Protein 6GNE (pdb70)

B-factor: mean 49.23, std 15.92, range [18.08, 120.3]

Foldseek 3Di:
DAFAEEEEEAAAPPFRDDDCVNQQVPQLQVLSVVVPYQYEYEYADAPQTDPDQWAPKDWDPDWFWFAFPHDTWTWTWIWTAHPNHIYIHTQTPDVVRLRHPNDSDDDPVLLRSLLRSLRSVLSVCVVVVHAGAEYEYEALSNLNNLQCCVVPPCVVNRVNYAYEYEYAALVGFSKDFLVSNPGRPDDSVVQLDPLHFNALPDRRMGTSVLNSLNRGQAYEYAAQQLLVQLLDPVRVNSCNVSCVVSVVRYGYFHGFGNCVCLAQQDPPLAPHGDALVGLPSLQVLLVVVLVVQQADPPDDLAFEEEEEDEQDQQQLNVLVVVCCVVSVVLRHAYEYEYEYPDVVSRVVVVVVQVVPVNPNGYHYHHDDDDSVLSSRLSHGQEYERAGPAGQADDSCLSSLLNLHAYEYECHHNCVVQAADPPDPVDDPLRHQHFYFYDSDPVRSSVRVVVSSCQSPVDPVSSSVSSSSSNPDDRRCNVRSVVVVVSSVVSSVD/DAFAEEEEEAAAPPFRDDDCQNQQVPQLQVLSVVVPHQYEYEYAPAPQTDPVQWAPKDWDPDWFWFAFPRDTWTWTWIWTAGPNHIYIHIQTPDPVRLRHPNDSDDDPPLLLSLLRSLRSVLSVCVVVVHAGAEYEYEALSNLNNLQCCVVPPCVVNRVNYAYEYEYAALVGFSKDALVSNPGRPDDSVVQCDPVHFQAVPPPRMGTSNLNSLVRGQAYEYAAQQLLVQLCDPVRVNRCNVSCVVSVVRYGYFHGFGNCVCLAQQDPPLAPFGAALVGLVSLQVLLVVVLVVQQADPPDPQAFEEEEEDEQDQQQLNVLVVLCCVLSVVLRHAYEYHYAYPDVVSRVVVVVVQVVPVNPNGYHYHHDDDDSVLSSRLSHGQEYERAGPAGQADDSCLSSLLNLHAYEYECHHNCVVQAADPPDPVDDPLRHQHFYFYDSDPVRSSVRVVVSSCQSPPDPVSSSVSSSSSNPDDRRCVVRSVVVVVSSVVSSVVD

Sequence (987 aa):
SGLYVVHIAAEMAPVAKVGGLGDVVAGLGKALQRKGHLVEIILPKYDCMQYDRVRDLRALDTVVESYFDGKLYKNKIWIGTVEGLPVHFIEPQHPSKFFWRGQFYGEQDDFRRFSYFSRAALELLLQSGKKPDIIHCHDWQTAFVAPLYWDLYAPKGLDSARICFTCHNFEYQGTASASELGSCGLDVNQLNRPDRMQDHSSGDRVNPVKGAIIFSNIVTTVSPTYAQEVRTAEGGKGLHSTLNFHSKKFIGILNGIDTDSWNPATDPFLKAQFNAKDLQGKEENKHALRKQLGLSSAESRRPLVGCITRLVPQKGVHLIRHAIYRTLELGGQFVLLGSSPVPHIQREFEGIEQQFKSHDHVRLLLKYDEALSHTIYAASDLFIIPSIFEPCGLTQMIAMRYGSIPIARKTGGLNDSVFDIDDDTIPTQFQNGFTFQTADEQGFNYALERAFNHYKKDEEKWMRLVEKVMSIDFSWGSSATQYEELYTRSVSRSGLYVVHIAAEMAPVAKVGGLGDVVAGLGKALQRKGHLVEIILPKYDCMQYDRVRDLRALDTVVESYFDGKLYKNKIWIGTVEGLPVHFIEPQHPSKFFWRGQFYGEQDDFRRFSYFSRAALELLLQSGKKPDIIHCHDWQTAFVAPLYWDLYAPKGLDSARICFTCHNFEYQGTASASELGSCGLDVNQLNRPDRMQDHSSGDRVNPVKGAIIFSNIVTTVSPTYAQEVRTAEGGKGLHSTLNFHSKKFIGILNGIDTDSWNPATDPFLKAQFNAKDLQGKEENKHALRKQLGLSSAESRRPLVGCITRLVPQKGVHLIRHAIYRTLELGGQFVLLGSSPVPHIQREFEGIEQQFKSHDHVRLLLKYDEALSHTIYAASDLFIIPSIFEPCGLTQMIAMRYGSIPIARKTGGLNDSVFDIDDDTIPTQFQNGFTFQTADEQGFNYALERAFNHYKKDEEKWMRLVEKVMSIDFSWGSSATQYEELYTRSVSRA

Solvent-accessible surface area: 38422 Å² total; per-residue (Å²): 178,43,22,28,0,0,0,0,0,2,6,0,15,19,1,2,46,49,19,33,20,0,23,4,0,5,3,1,0,19,17,0,58,158,80,55,10,100,1,16,0,2,0,2,23,0,59,44,12,59,106,98,105,17,118,110,53,129,48,46,146,97,57,8,75,0,62,0,71,58,131,116,35,118,1,74,2,53,48,4,46,0,53,45,0,48,1,33,1,1,25,5,74,14,112,43,107,1,8,116,66,50,93,32,55,61,46,194,36,22,17,61,0,0,0,0,0,0,15,1,0,0,17,15,3,45,94,60,55,80,128,0,42,0,0,0,0,2,12,28,17,0,0,0,0,0,0,0,0,75,60,47,0,19,100,121,43,3,92,51,1,62,0,0,0,2,0,19,14,0,69,106,16,14,49,12,51,5,93,63,0,25,12,0,24,6,77,44,114,91,2,28,107,96,93,66,0,36,16,74,93,45,44,114,89,0,0,1,0,16,0,0,0,36,36,3,48,6,0,0,0,2,0,64,28,7,2,113,51,0,56,75,71,174,27,0,85,28,0,50,70,19,0,73,172,46,42,218,53,7,73,10,1,45,7,5,6,23,28,90,43,24,29,2,40,85,1,114,88,15,145,14,83,4,57,17,178,78,23,130,3,16,103,72,2,9,78,30,4,9,155,126,25,49,10,28,55,96,82,105,76,24,0,0,0,0,1,23,26,79,0,13,87,12,31,3,9,135,9,1,57,6,0,0,3,30,0,1,14,46,18,0,0,0,0,0,5,4,39,15,102,49,91,114,5,35,149,51,0,75,41,5,48,86,19,3,138,95,16,63,9,0,24,6,28,30,92,134,41,54,50,16,12,6,30,0,5,0,0,0,16,0,1,3,11,2,0,81,43,5,6,4,14,14,34,0,3,5,0,0,46,0,0,0,0,0,0,0,32,78,10,0,0,1,54,35,9,3,50,10,34,64,46,139,122,31,82,106,126,91,23,4,0,0,13,14,105,84,44,63,61,138,12,0,31,134,0,0,85,30,0,5,82,41,5,101,177,59,99,96,134,11,81,158,18,8,60,70,0,9,76,52,113,17,37,9,39,90,11,0,44,75,1,36,93,24,0,62,153,14,60,98,103,182,43,29,26,0,0,0,0,0,3,5,0,14,19,1,2,47,49,18,34,19,0,24,2,0,5,4,2,0,14,16,0,54,148,81,55,14,95,1,15,0,2,0,1,21,0,57,43,11,90,89,102,58,15,143,118,55,127,39,40,139,103,60,10,71,0,66,0,68,58,131,113,37,119,0,59,1,55,46,5,45,0,73,45,0,49,0,36,0,0,29,6,92,13,106,44,115,1,8,135,66,51,81,33,53,59,41,194,38,22,16,59,0,0,0,0,0,0,16,1,0,0,16,11,4,43,92,60,51,75,120,0,42,0,0,0,0,2,13,27,17,0,0,0,0,0,0,0,0,74,64,41,0,16,100,119,42,1,98,48,2,52,0,0,0,1,0,19,14,0,70,108,23,15,44,10,47,2,88,59,0,22,11,0,22,5,70,42,116,113,9,29,118,101,94,93,0,35,38,137,32,123,49,80,91,0,4,1,0,28,0,0,0,31,40,2,44,6,0,0,0,2,0,64,20,9,1,116,51,0,74,72,65,173,28,0,99,32,4,55,71,17,0,71,173,40,54,210,52,7,63,9,1,47,7,6,8,24,28,93,42,24,29,2,40,86,1,114,74,16,141,14,83,2,60,24,175,70,25,122,3,16,87,67,2,8,90,30,4,14,149,120,24,48,10,30,45,98,98,106,60,26,0,0,0,0,2,24,24,80,0,15,85,15,30,3,10,136,10,1,61,6,0,0,3,28,0,1,14,46,16,0,0,0,0,0,5,3,38,15,102,49,84,119,5,36,154,56,0,79,30,4,56,111,23,2,154,100,13,59,16,0,21,3,28,29,90,132,39,50,51,14,12,6,25,0,5,0,1,0,15,0,2,3,10,2,0,82,49,5,6,4,14,14,35,0,3,6,0,0,45,0,0,0,0,0,0,0,33,77,11,0,0,0,56,36,9,3,51,10,31,63,49,139,123,33,80,105,129,94,23,4,0,0,10,12,103,85,46,62,61,127,13,0,25,131,0,0,83,31,0,5,71,48,4,100,147,44,88,104,127,12,76,136,21,6,58,71,0,9,79,52,113,19,36,9,38,95,13,0,47,67,1,38,96,26,0,73,162,15,48,80,75,134

Structure (mmCIF, N/CA/C/O backbone):
data_6GNE
#
_entry.id   6GNE
#
_cell.length_a   129.760
_cell.length_b   166.940
_cell.length_c   47.940
_cell.angle_alpha   90.00
_cell.angle_beta   90.00
_cell.angle_gamma   90.00
#
_symmetry.space_group_name_H-M   'P 21 21 2'
#
loop_
_entity.id
_entity.type
_entity.pdbx_description
1 polymer 'Probable starch synthase 4, chloroplastic/amyloplastic'
2 branched 4,6-dideoxy-4-{[(1S,4R,5S,6S)-4,5,6-trihydroxy-3-(hydroxymethyl)cyclohex-2-en-1-yl]amino}-alpha-D-glucopyranose-(1-4)-alpha-D-glucopyranose-(1-4)-alpha-D-glucopyranose
3 branched alpha-D-glucopyranose-(1-4)-alpha-D-glucopyranose
4 non-polymer "ADENOSINE-5'-DIPHOSPHATE"
5 water water
#
loop_
_atom_site.group_PDB
_atom_site.id
_atom_site.type_symbol
_atom_site.label_atom_id
_atom_site.label_alt_id
_atom_site.label_comp_id
_atom_site.label_asym_id
_atom_site.label_entity_id
_atom_site.label_seq_id
_atom_site.pdbx_PDB_ins_code
_atom_site.Cartn_x
_atom_site.Cartn_y
_atom_site.Cartn_z
_atom_site.occupancy
_atom_site.B_iso_or_equiv
_atom_site.auth_seq_id
_atom_site.auth_comp_id
_atom_site.auth_asym_id
_atom_site.auth_atom_id
_atom_site.pdbx_PDB_model_num
ATOM 1 N N . SER A 1 8 ? -2.330 14.414 -27.025 1.00 85.93 23 SER A N 1
ATOM 2 C CA . SER A 1 8 ? -3.527 15.205 -27.465 1.00 85.79 23 SER A CA 1
ATOM 3 C C . SER A 1 8 ? -4.764 15.111 -26.525 1.00 81.71 23 SER A C 1
ATOM 4 O O . SER A 1 8 ? -5.689 15.947 -26.618 1.00 81.25 23 SER A O 1
ATOM 7 N N . GLY A 1 9 ? -4.799 14.084 -25.671 1.00 78.85 24 GLY A N 1
ATOM 8 C CA . GLY A 1 9 ? -5.910 13.858 -24.733 1.00 72.87 24 GLY A CA 1
ATOM 9 C C . GLY A 1 9 ? -5.502 14.048 -23.275 1.00 68.85 24 GLY A C 1
ATOM 10 O O . GLY A 1 9 ? -4.411 13.673 -22.860 1.00 68.57 24 GLY A O 1
ATOM 11 N N . LEU A 1 10 ? -6.398 14.670 -22.513 1.00 63.68 25 LEU A N 1
ATOM 12 C CA . LEU A 1 10 ? -6.226 14.856 -21.074 1.00 60.40 25 LEU A CA 1
ATOM 13 C C . LEU A 1 10 ? -6.575 13.617 -20.269 1.00 55.95 25 LEU A C 1
ATOM 14 O O . LEU A 1 10 ? -7.355 12.782 -20.703 1.00 54.13 25 LEU A O 1
ATOM 19 N N . TYR A 1 11 ? -5.972 13.530 -19.083 1.00 53.22 26 TYR A N 1
ATOM 20 C CA . TYR A 1 11 ? -6.295 12.534 -18.083 1.00 50.54 26 TYR A CA 1
ATOM 21 C C . TYR A 1 11 ? -7.151 13.250 -17.019 1.00 47.84 26 TYR A C 1
ATOM 22 O O . TYR A 1 11 ? -6.672 14.136 -16.293 1.00 47.07 26 TYR A O 1
ATOM 31 N N . VAL A 1 12 ? -8.421 12.851 -16.963 1.00 45.05 27 VAL A N 1
ATOM 32 C CA . VAL A 1 12 ? -9.448 13.511 -16.163 1.00 42.53 27 VAL A CA 1
ATOM 33 C C . VAL A 1 12 ? -10.004 12.535 -15.131 1.00 40.72 27 VAL A C 1
ATOM 34 O O . VAL A 1 12 ? -10.546 11.488 -15.494 1.00 39.87 27 VAL A O 1
ATOM 38 N N . VAL A 1 13 ? -9.882 12.888 -13.857 1.00 40.05 28 VAL A N 1
ATOM 39 C CA . VAL A 1 13 ? -10.496 12.106 -12.780 1.00 39.73 28 VAL A CA 1
ATOM 40 C C . VAL A 1 13 ? -11.711 12.831 -12.174 1.00 37.87 28 VAL A C 1
ATOM 41 O O . VAL A 1 13 ? -11.630 14.004 -11.844 1.00 38.08 28 VAL A O 1
ATOM 45 N N . HIS A 1 14 ? -12.837 12.129 -12.067 1.00 36.38 29 HIS A N 1
ATOM 46 C CA . HIS A 1 14 ? -14.050 12.668 -11.428 1.00 34.98 29 HIS A CA 1
ATOM 47 C C . HIS A 1 14 ? -14.197 12.007 -10.079 1.00 35.41 29 HIS A C 1
ATOM 48 O O . HIS A 1 14 ? -14.182 10.790 -9.977 1.00 35.06 29 HIS A O 1
ATOM 55 N N . ILE A 1 15 ? -14.351 12.812 -9.046 1.00 35.60 30 ILE A N 1
ATOM 56 C CA . ILE A 1 15 ? -14.587 12.301 -7.710 1.00 36.51 30 ILE A CA 1
ATOM 57 C C . ILE A 1 15 ? -15.993 12.769 -7.365 1.00 34.91 30 ILE A C 1
ATOM 58 O O . ILE A 1 15 ? -16.272 13.960 -7.418 1.00 34.83 30 ILE A O 1
ATOM 63 N N . ALA A 1 16 ? -16.873 11.836 -7.019 1.00 33.79 31 ALA A N 1
ATOM 64 C CA . ALA A 1 16 ? -18.263 12.160 -6.733 1.00 32.64 31 ALA A CA 1
ATOM 65 C C . ALA A 1 16 ? -18.888 11.127 -5.840 1.00 33.19 31 ALA A C 1
ATOM 66 O O . ALA A 1 16 ? -18.359 10.015 -5.700 1.00 34.62 31 ALA A O 1
ATOM 68 N N . ALA A 1 17 ? -20.036 11.478 -5.281 1.00 33.57 32 ALA A N 1
ATOM 69 C CA . ALA A 1 17 ? -20.800 10.549 -4.444 1.00 35.32 32 ALA A CA 1
ATOM 70 C C . ALA A 1 17 ? -21.755 9.670 -5.229 1.00 34.77 32 ALA A C 1
ATOM 71 O O . ALA A 1 17 ? -22.284 8.726 -4.666 1.00 36.42 32 ALA A O 1
ATOM 73 N N . GLU A 1 18 ? -21.964 9.971 -6.509 1.00 34.36 33 GLU A N 1
ATOM 74 C CA . GLU A 1 18 ? -22.859 9.197 -7.382 1.00 34.78 33 GLU A CA 1
ATOM 75 C C . GLU A 1 18 ? -22.322 9.003 -8.789 1.00 34.97 33 GLU A C 1
ATOM 76 O O . GLU A 1 18 ? -21.565 9.826 -9.315 1.00 34.63 33 GLU A O 1
ATOM 82 N N . MET A 1 19 ? -22.774 7.912 -9.392 1.00 36.48 34 MET A N 1
ATOM 83 C CA . MET A 1 19 ? -22.642 7.674 -10.813 1.00 37.31 34 MET A CA 1
ATOM 84 C C . MET A 1 19 ? -23.744 6.710 -11.254 1.00 36.98 34 MET A C 1
ATOM 85 O O . MET A 1 19 ? -23.897 5.609 -10.711 1.00 37.44 34 MET A O 1
ATOM 90 N N . ALA A 1 20 ? -24.497 7.132 -12.251 1.00 35.50 35 ALA A N 1
ATOM 91 C CA . ALA A 1 20 ? -25.553 6.309 -12.808 1.00 35.92 35 ALA A CA 1
ATOM 92 C C . ALA A 1 20 ? -24.923 5.199 -13.648 1.00 36.46 35 ALA A C 1
ATOM 93 O O . ALA A 1 20 ? -23.988 5.486 -14.408 1.00 35.73 35 ALA A O 1
ATOM 95 N N . PRO A 1 21 ? -25.400 3.952 -13.551 1.00 36.81 36 PRO A N 1
ATOM 96 C CA . PRO A 1 21 ? -26.563 3.485 -12.745 1.00 35.74 36 PRO A CA 1
ATOM 97 C C . PRO A 1 21 ? -26.213 2.878 -11.391 1.00 35.34 36 PRO A C 1
ATOM 98 O O . PRO A 1 21 ? -27.095 2.651 -10.620 1.00 34.48 36 PRO A O 1
ATOM 102 N N . VAL A 1 22 ? -24.918 2.649 -11.148 1.00 35.74 37 VAL A N 1
ATOM 103 C CA . VAL A 1 22 ? -24.414 1.938 -10.001 1.00 36.36 37 VAL A CA 1
ATOM 104 C C . VAL A 1 22 ? -24.707 2.600 -8.659 1.00 35.98 37 VAL A C 1
ATOM 105 O O . VAL A 1 22 ? -24.965 1.912 -7.666 1.00 36.13 37 VAL A O 1
ATOM 109 N N . ALA A 1 23 ? -24.661 3.926 -8.610 1.00 35.61 38 ALA A N 1
ATOM 110 C CA . ALA A 1 23 ? -24.976 4.660 -7.406 1.00 36.55 38 ALA A CA 1
ATOM 111 C C . ALA A 1 23 ? -25.670 5.945 -7.771 1.00 35.96 38 ALA A C 1
ATOM 112 O O . ALA A 1 23 ? -25.008 6.931 -8.075 1.00 35.23 38 ALA A O 1
ATOM 114 N N . LYS A 1 24 ? -27.003 5.928 -7.737 1.00 36.93 39 LYS A N 1
ATOM 115 C CA . LYS A 1 24 ? -27.803 7.025 -8.226 1.00 36.62 39 LYS A CA 1
ATOM 116 C C . LYS A 1 24 ? -28.955 7.373 -7.304 1.00 37.53 39 LYS A C 1
ATOM 117 O O . LYS A 1 24 ? -29.750 6.503 -6.921 1.00 37.77 39 LYS A O 1
ATOM 123 N N . VAL A 1 25 ? -29.062 8.668 -6.997 1.00 37.82 40 VAL A N 1
ATOM 124 C CA . VAL A 1 25 ? -30.200 9.239 -6.275 1.00 36.97 40 VAL A CA 1
ATOM 125 C C . VAL A 1 25 ? -31.002 10.173 -7.195 1.00 35.25 40 VAL A C 1
ATOM 126 O O . VAL A 1 25 ? -32.219 10.110 -7.220 1.00 33.37 40 VAL A O 1
ATOM 130 N N . GLY A 1 26 ? -30.327 11.073 -7.905 1.00 33.86 41 GLY A N 1
ATOM 131 C CA . GLY A 1 26 ? -30.981 11.847 -8.926 1.00 32.63 41 GLY A CA 1
ATOM 132 C C . GLY A 1 26 ? -30.081 12.214 -10.082 1.00 32.72 41 GLY A C 1
ATOM 133 O O . GLY A 1 26 ? -29.346 11.376 -10.597 1.00 34.44 41 GLY A O 1
ATOM 134 N N . GLY A 1 27 ? -30.134 13.478 -10.481 1.00 31.34 42 GLY A N 1
ATOM 135 C CA . GLY A 1 27 ? -29.462 13.934 -11.657 1.00 31.27 42 GLY A CA 1
ATOM 136 C C . GLY A 1 27 ? -27.944 13.983 -11.600 1.00 31.79 42 GLY A C 1
ATOM 137 O O . GLY A 1 27 ? -27.288 13.919 -12.642 1.00 31.60 42 GLY A O 1
ATOM 138 N N . LEU A 1 28 ? -27.392 14.133 -10.400 1.00 32.73 43 LEU A N 1
ATOM 139 C CA . LEU A 1 28 ? -25.942 14.213 -10.225 1.00 33.33 43 LEU A CA 1
ATOM 140 C C . LEU A 1 28 ? -25.289 12.956 -10.767 1.00 32.71 43 LEU A C 1
ATOM 141 O O . LEU A 1 28 ? -24.414 13.007 -11.614 1.00 32.05 43 LEU A O 1
ATOM 146 N N . GLY A 1 29 ? -25.762 11.820 -10.290 1.00 32.47 44 GLY A N 1
ATOM 147 C CA . GLY A 1 29 ? -25.325 10.550 -10.813 1.00 32.72 44 GLY A CA 1
ATOM 148 C C . GLY A 1 29 ? -25.443 10.435 -12.321 1.00 32.42 44 GLY A C 1
ATOM 149 O O . GLY A 1 29 ? -24.575 9.834 -12.930 1.00 33.64 44 GLY A O 1
ATOM 150 N N . ASP A 1 30 ? -26.525 10.955 -12.910 1.00 32.41 45 ASP A N 1
ATOM 151 C CA . ASP A 1 30 ? -26.711 10.904 -14.359 1.00 33.99 45 ASP A CA 1
ATOM 152 C C . ASP A 1 30 ? -25.630 11.686 -15.086 1.00 33.17 45 ASP A C 1
ATOM 153 O O . ASP A 1 30 ? -25.086 11.226 -16.100 1.00 32.08 45 ASP A O 1
ATOM 158 N N . VAL A 1 31 ? -25.352 12.872 -14.549 1.00 33.03 46 VAL A N 1
ATOM 159 C CA . VAL A 1 31 ? -24.393 13.789 -15.125 1.00 33.26 46 VAL A CA 1
ATOM 160 C C . VAL A 1 31 ? -22.967 13.249 -15.086 1.00 33.14 46 VAL A C 1
ATOM 161 O O . VAL A 1 31 ? -22.234 13.356 -16.078 1.00 33.06 46 VAL A O 1
ATOM 165 N N . VAL A 1 32 ? -22.584 12.656 -13.963 1.00 33.18 47 VAL A N 1
ATOM 166 C CA . VAL A 1 32 ? -21.220 12.153 -13.824 1.00 34.64 47 VAL A CA 1
ATOM 167 C C . VAL A 1 32 ? -20.962 11.129 -14.918 1.00 35.50 47 VAL A C 1
ATOM 168 O O . VAL A 1 32 ? -19.954 11.226 -15.592 1.00 38.30 47 VAL A O 1
ATOM 172 N N . ALA A 1 33 ? -21.885 10.189 -15.115 1.00 35.61 48 ALA A N 1
ATOM 173 C CA . ALA A 1 33 ? -21.766 9.174 -16.178 1.00 36.53 48 ALA A CA 1
ATOM 174 C C . ALA A 1 33 ? -21.825 9.788 -17.592 1.00 36.37 48 ALA A C 1
ATOM 175 O O . ALA A 1 33 ? -21.006 9.481 -18.464 1.00 36.75 48 ALA A O 1
ATOM 177 N N . GLY A 1 34 ? -22.779 10.679 -17.794 1.00 35.36 49 GLY A N 1
ATOM 178 C CA . GLY A 1 34 ? -23.015 11.237 -19.107 1.00 36.61 49 GLY A CA 1
ATOM 179 C C . GLY A 1 34 ? -21.884 12.118 -19.619 1.00 37.77 49 GLY A C 1
ATOM 180 O O . GLY A 1 34 ? -21.441 11.953 -20.760 1.00 38.34 49 GLY A O 1
ATOM 181 N N . LEU A 1 35 ? -21.430 13.040 -18.772 1.00 37.32 50 LEU A N 1
ATOM 182 C CA . LEU A 1 35 ? -20.262 13.858 -19.082 1.00 37.22 50 LEU A CA 1
ATOM 183 C C . LEU A 1 35 ? -19.000 13.011 -19.169 1.00 38.12 50 LEU A C 1
ATOM 184 O O . LEU A 1 35 ? -18.182 13.236 -20.056 1.00 39.04 50 LEU A O 1
ATOM 189 N N . GLY A 1 36 ? -18.857 12.041 -18.261 1.00 37.31 51 GLY A N 1
ATOM 190 C CA . GLY A 1 36 ? -17.768 11.080 -18.311 1.00 38.89 51 GLY A CA 1
ATOM 191 C C . GLY A 1 36 ? -17.621 10.412 -19.673 1.00 39.65 51 GLY A C 1
ATOM 192 O O . GLY A 1 36 ? -16.535 10.407 -20.258 1.00 39.58 51 GLY A O 1
ATOM 193 N N . LYS A 1 37 ? -18.725 9.871 -20.180 1.00 39.79 52 LYS A N 1
ATOM 194 C CA . LYS A 1 37 ? -18.708 9.161 -21.458 1.00 41.88 52 LYS A CA 1
ATOM 195 C C . LYS A 1 37 ? -18.450 10.109 -22.617 1.00 41.98 52 LYS A C 1
ATOM 196 O O . LYS A 1 37 ? -17.700 9.767 -23.514 1.00 42.95 52 LYS A O 1
ATOM 202 N N . ALA A 1 38 ? -19.055 11.297 -22.593 1.00 40.25 53 ALA A N 1
ATOM 203 C CA . ALA A 1 38 ? -18.843 12.280 -23.657 1.00 40.13 53 ALA A CA 1
ATOM 204 C C . ALA A 1 38 ? -17.373 12.644 -23.758 1.00 41.29 53 ALA A C 1
ATOM 205 O O . ALA A 1 38 ? -16.841 12.714 -24.853 1.00 41.94 53 ALA A O 1
ATOM 207 N N . LEU A 1 39 ? -16.723 12.840 -22.611 1.00 41.19 54 LEU A N 1
ATOM 208 C CA . LEU A 1 39 ? -15.283 13.123 -22.553 1.00 43.31 54 LEU A CA 1
ATOM 209 C C . LEU A 1 39 ? -14.452 11.944 -23.058 1.00 45.56 54 LEU A C 1
ATOM 210 O O . LEU A 1 39 ? -13.506 12.132 -23.839 1.00 47.66 54 LEU A O 1
ATOM 215 N N . GLN A 1 40 ? -14.804 10.739 -22.631 1.00 46.86 55 GLN A N 1
ATOM 216 C CA . GLN A 1 40 ? -14.154 9.547 -23.172 1.00 50.45 55 GLN A CA 1
ATOM 217 C C . GLN A 1 40 ? -14.268 9.425 -24.719 1.00 51.95 55 GLN A C 1
ATOM 218 O O . GLN A 1 40 ? -13.290 9.087 -25.349 1.00 52.95 55 GLN A O 1
ATOM 224 N N . ARG A 1 41 ? -15.409 9.744 -25.324 1.00 52.56 56 ARG A N 1
ATOM 225 C CA . ARG A 1 41 ? -15.532 9.758 -26.800 1.00 57.37 56 ARG A CA 1
ATOM 226 C C . ARG A 1 41 ? -14.627 10.795 -27.465 1.00 57.85 56 ARG A C 1
ATOM 227 O O . ARG A 1 41 ? -14.163 10.599 -28.590 1.00 59.76 56 ARG A O 1
ATOM 235 N N . LYS A 1 42 ? -14.395 11.912 -26.781 1.00 57.03 57 LYS A N 1
ATOM 236 C CA . LYS A 1 42 ? -13.478 12.941 -27.281 1.00 59.37 57 LYS A CA 1
ATOM 237 C C . LYS A 1 42 ? -11.980 12.567 -27.157 1.00 57.94 57 LYS A C 1
ATOM 238 O O . LYS A 1 42 ? -11.136 13.339 -27.561 1.00 56.67 57 LYS A O 1
ATOM 244 N N . GLY A 1 43 ? -11.677 11.390 -26.610 1.00 56.16 58 GLY A N 1
ATOM 245 C CA . GLY A 1 43 ? -10.317 10.847 -26.564 1.00 56.88 58 GLY A CA 1
ATOM 246 C C . GLY A 1 43 ? -9.582 11.052 -25.253 1.00 55.43 58 GLY A C 1
ATOM 247 O O . GLY A 1 43 ? -8.394 10.838 -25.181 1.00 57.03 58 GLY A O 1
ATOM 248 N N . HIS A 1 44 ? -10.279 11.476 -24.212 1.00 52.96 59 HIS A N 1
ATOM 249 C CA . HIS A 1 44 ? -9.649 11.685 -22.900 1.00 52.00 59 HIS A CA 1
ATOM 250 C C . HIS A 1 44 ? -9.693 10.402 -22.104 1.00 50.88 59 HIS A C 1
ATOM 251 O O . HIS A 1 44 ? -10.623 9.608 -22.226 1.00 49.24 59 HIS A O 1
ATOM 258 N N . LEU A 1 45 ? -8.662 10.197 -21.302 1.00 51.18 60 LEU A N 1
ATOM 259 C CA . LEU A 1 45 ? -8.636 9.109 -20.353 1.00 50.69 60 LEU A CA 1
ATOM 260 C C . LEU A 1 45 ? -9.449 9.574 -19.170 1.00 49.02 60 LEU A C 1
ATOM 261 O O . LEU A 1 45 ? -8.997 10.391 -18.393 1.00 49.71 60 LEU A O 1
ATOM 266 N N . VAL A 1 46 ? -10.669 9.078 -19.050 1.00 48.07 61 VAL A N 1
ATOM 267 C CA . VAL A 1 46 ? -11.580 9.482 -17.981 1.00 46.25 61 VAL A CA 1
ATOM 268 C C . VAL A 1 46 ? -11.674 8.362 -16.964 1.00 46.09 61 VAL A C 1
ATOM 269 O O . VAL A 1 46 ? -11.821 7.190 -17.332 1.00 48.76 61 VAL A O 1
ATOM 273 N N . GLU A 1 47 ? -11.573 8.705 -15.695 1.00 45.17 62 GLU A N 1
ATOM 274 C CA . GLU A 1 47 ? -11.683 7.726 -14.597 1.00 45.42 62 GLU A CA 1
ATOM 275 C C . GLU A 1 47 ? -12.558 8.309 -13.499 1.00 43.79 62 GLU A C 1
ATOM 276 O O . GLU A 1 47 ? -12.587 9.533 -13.279 1.00 43.35 62 GLU A O 1
ATOM 282 N N . ILE A 1 48 ? -13.262 7.441 -12.791 1.00 41.99 63 ILE A N 1
ATOM 283 C CA . ILE A 1 48 ? -14.171 7.887 -11.750 1.00 40.12 63 ILE A CA 1
ATOM 284 C C . ILE A 1 48 ? -13.848 7.228 -10.432 1.00 39.60 63 ILE A C 1
ATOM 285 O O . ILE A 1 48 ? -13.515 6.066 -10.409 1.00 40.21 63 ILE A O 1
ATOM 290 N N . ILE A 1 49 ? -13.916 8.004 -9.357 1.00 38.33 64 ILE A N 1
ATOM 291 C CA . ILE A 1 49 ? -13.717 7.501 -8.013 1.00 39.18 64 ILE A CA 1
ATOM 292 C C . ILE A 1 49 ? -15.006 7.707 -7.221 1.00 38.50 64 ILE A C 1
ATOM 293 O O . ILE A 1 49 ? -15.474 8.829 -7.122 1.00 36.93 64 ILE A O 1
ATOM 298 N N . LEU A 1 50 ? -15.560 6.594 -6.700 1.00 39.40 65 LEU A N 1
ATOM 299 C CA . LEU A 1 50 ? -16.791 6.556 -5.903 1.00 39.09 65 LEU A CA 1
ATOM 300 C C . LEU A 1 50 ? -16.565 5.871 -4.583 1.00 39.82 65 LEU A C 1
ATOM 301 O O . LEU A 1 50 ? -15.586 5.163 -4.431 1.00 42.40 65 LEU A O 1
ATOM 306 N N . PRO A 1 51 ? -17.481 6.048 -3.633 1.00 39.20 66 PRO A N 1
ATOM 307 C CA . PRO A 1 51 ? -17.497 5.131 -2.522 1.00 41.02 66 PRO A CA 1
ATOM 308 C C . PRO A 1 51 ? -18.046 3.774 -2.946 1.00 41.42 66 PRO A C 1
ATOM 309 O O . PRO A 1 51 ? -18.787 3.677 -3.911 1.00 39.83 66 PRO A O 1
ATOM 313 N N . LYS A 1 52 ? -17.693 2.744 -2.195 1.00 42.98 67 LYS A N 1
ATOM 314 C CA . LYS A 1 52 ? -18.341 1.458 -2.309 1.00 43.86 67 LYS A CA 1
ATOM 315 C C . LYS A 1 52 ? -19.482 1.450 -1.302 1.00 43.94 67 LYS A C 1
ATOM 316 O O . LYS A 1 52 ? -19.308 1.053 -0.146 1.00 45.33 67 LYS A O 1
ATOM 322 N N . TYR A 1 53 ? -20.653 1.879 -1.753 1.00 43.30 68 TYR A N 1
ATOM 323 C CA . TYR A 1 53 ? -21.858 1.767 -0.947 1.00 44.22 68 TYR A CA 1
ATOM 324 C C . TYR A 1 53 ? -22.309 0.310 -0.912 1.00 46.83 68 TYR A C 1
ATOM 325 O O . TYR A 1 53 ? -22.164 -0.434 -1.890 1.00 47.93 68 TYR A O 1
ATOM 334 N N . ASP A 1 54 ? -22.823 -0.102 0.236 1.00 48.81 69 ASP A N 1
ATOM 335 C CA . ASP A 1 54 ? -23.512 -1.387 0.352 1.00 50.75 69 ASP A CA 1
ATOM 336 C C . ASP A 1 54 ? -24.783 -1.449 -0.522 1.00 49.19 69 ASP A C 1
ATOM 337 O O . ASP A 1 54 ? -25.176 -2.533 -1.004 1.00 50.73 69 ASP A O 1
ATOM 342 N N . CYS A 1 55 ? -25.419 -0.294 -0.724 1.00 45.98 70 CYS A N 1
ATOM 343 C CA . CYS A 1 55 ? -26.670 -0.227 -1.451 1.00 45.17 70 CYS A CA 1
ATOM 344 C C . CYS A 1 55 ? -26.463 0.050 -2.934 1.00 44.25 70 CYS A C 1
ATOM 345 O O . CYS A 1 55 ? -27.392 0.484 -3.613 1.00 43.62 70 CYS A O 1
ATOM 348 N N . MET A 1 56 ? -25.259 -0.187 -3.451 1.00 45.93 71 MET A N 1
ATOM 349 C CA . MET A 1 56 ? -24.992 0.042 -4.874 1.00 46.17 71 MET A CA 1
ATOM 350 C C . MET A 1 56 ? -25.683 -0.993 -5.750 1.00 46.02 71 MET A C 1
ATOM 351 O O . MET A 1 56 ? -26.050 -2.065 -5.289 1.00 47.89 71 MET A O 1
ATOM 356 N N . GLN A 1 57 ? -25.895 -0.627 -7.002 1.00 45.82 72 GLN A N 1
ATOM 357 C CA . GLN A 1 57 ? -26.594 -1.458 -7.957 1.00 47.43 72 GLN A CA 1
ATOM 358 C C . GLN A 1 57 ? -25.558 -2.253 -8.776 1.00 48.10 72 GLN A C 1
ATOM 359 O O . GLN A 1 57 ? -24.879 -1.706 -9.637 1.00 45.61 72 GLN A O 1
ATOM 365 N N . TYR A 1 58 ? -25.491 -3.560 -8.531 1.00 50.06 73 TYR A N 1
ATOM 366 C CA . TYR A 1 58 ? -24.438 -4.415 -9.037 1.00 52.52 73 TYR A CA 1
ATOM 367 C C . TYR A 1 58 ? -24.475 -4.738 -10.521 1.00 54.08 73 TYR A C 1
ATOM 368 O O . TYR A 1 58 ? -23.435 -5.082 -11.088 1.00 54.54 73 TYR A O 1
ATOM 377 N N . ASP A 1 59 ? -25.602 -4.531 -11.190 1.00 56.14 74 ASP A N 1
ATOM 378 C CA . ASP A 1 59 ? -25.821 -5.325 -12.396 1.00 60.42 74 ASP A CA 1
ATOM 379 C C . ASP A 1 59 ? -25.276 -4.776 -13.691 1.00 60.74 74 ASP A C 1
ATOM 380 O O . ASP A 1 59 ? -25.287 -5.495 -14.692 1.00 63.42 74 ASP A O 1
ATOM 385 N N . ARG A 1 60 ? -24.745 -3.555 -13.685 1.00 60.45 75 ARG A N 1
ATOM 386 C CA . ARG A 1 60 ? -24.049 -3.037 -14.857 1.00 60.35 75 ARG A CA 1
ATOM 387 C C . ARG A 1 60 ? -22.557 -2.904 -14.604 1.00 56.70 75 ARG A C 1
ATOM 388 O O . ARG A 1 60 ? -21.842 -2.356 -15.444 1.00 54.64 75 ARG A O 1
ATOM 396 N N . VAL A 1 61 ? -22.099 -3.477 -13.492 1.00 55.37 76 VAL A N 1
ATOM 397 C CA . VAL A 1 61 ? -20.707 -3.429 -13.109 1.00 54.37 76 VAL A CA 1
ATOM 398 C C . VAL A 1 61 ? -20.058 -4.645 -13.707 1.00 54.85 76 VAL A C 1
ATOM 399 O O . VAL A 1 61 ? -20.406 -5.729 -13.345 1.00 57.35 76 VAL A O 1
ATOM 403 N N . ARG A 1 62 ? -19.101 -4.445 -14.606 1.00 55.35 77 ARG A N 1
ATOM 404 C CA . ARG A 1 62 ? -18.280 -5.516 -15.167 1.00 57.51 77 ARG A CA 1
ATOM 405 C C . ARG A 1 62 ? -16.957 -5.626 -14.421 1.00 57.43 77 ARG A C 1
ATOM 406 O O . ARG A 1 62 ? -16.449 -4.625 -13.894 1.00 54.67 77 ARG A O 1
ATOM 414 N N . ASP A 1 63 ? -16.385 -6.830 -14.400 1.00 59.03 78 ASP A N 1
ATOM 415 C CA . ASP A 1 63 ? -15.041 -7.058 -13.876 1.00 61.08 78 ASP A CA 1
ATOM 416 C C . ASP A 1 63 ? -14.797 -6.392 -12.527 1.00 58.63 78 ASP A C 1
ATOM 417 O O . ASP A 1 63 ? -13.789 -5.764 -12.335 1.00 59.04 78 ASP A O 1
ATOM 422 N N . LEU A 1 64 ? -15.734 -6.522 -11.603 1.00 57.11 79 LEU A N 1
ATOM 423 C CA . LEU A 1 64 ? -15.594 -5.962 -10.273 1.00 55.17 79 LEU A CA 1
ATOM 424 C C . LEU A 1 64 ? -14.657 -6.812 -9.473 1.00 57.16 79 LEU A C 1
ATOM 425 O O . LEU A 1 64 ? -14.869 -8.017 -9.377 1.00 58.72 79 LEU A O 1
ATOM 430 N N . ARG A 1 65 ? -13.623 -6.204 -8.903 1.00 58.09 80 ARG A N 1
ATOM 431 C CA . ARG A 1 65 ? -12.641 -6.962 -8.105 1.00 61.67 80 ARG A CA 1
ATOM 432 C C . ARG A 1 65 ? -11.979 -6.093 -7.090 1.00 59.25 80 ARG A C 1
ATOM 433 O O . ARG A 1 65 ? -11.843 -4.885 -7.290 1.00 55.91 80 ARG A O 1
ATOM 441 N N . ALA A 1 66 ? -11.622 -6.740 -5.983 1.00 60.60 81 ALA A N 1
ATOM 442 C CA . ALA A 1 66 ? -10.921 -6.107 -4.881 1.00 61.29 81 ALA A CA 1
ATOM 443 C C . ALA A 1 66 ? -9.451 -6.233 -5.152 1.00 62.92 81 ALA A C 1
ATOM 444 O O . ALA A 1 66 ? -8.961 -7.328 -5.405 1.00 64.64 81 ALA A O 1
ATOM 446 N N . LEU A 1 67 ? -8.752 -5.101 -5.121 1.00 63.38 82 LEU A N 1
ATOM 447 C CA . LEU A 1 67 ? -7.324 -5.082 -5.347 1.00 65.62 82 LEU A CA 1
ATOM 448 C C . LEU A 1 67 ? -6.625 -5.519 -4.085 1.00 68.96 82 LEU A C 1
ATOM 449 O O . LEU A 1 67 ? -7.160 -5.408 -2.972 1.00 68.05 82 LEU A O 1
ATOM 454 N N . ASP A 1 68 ? -5.402 -6.008 -4.274 1.00 72.47 83 ASP A N 1
ATOM 455 C CA . ASP A 1 68 ? -4.583 -6.472 -3.184 1.00 76.55 83 ASP A CA 1
ATOM 456 C C . ASP A 1 68 ? -3.926 -5.325 -2.447 1.00 78.77 83 ASP A C 1
ATOM 457 O O . ASP A 1 68 ? -3.670 -5.468 -1.242 1.00 80.24 83 ASP A O 1
ATOM 462 N N . THR A 1 69 ? -3.659 -4.210 -3.148 1.00 79.82 84 THR A N 1
ATOM 463 C CA . THR A 1 69 ? -3.148 -2.987 -2.525 1.00 82.41 84 THR A CA 1
ATOM 464 C C . THR A 1 69 ? -4.175 -2.332 -1.590 1.00 82.60 84 THR A C 1
ATOM 465 O O . THR A 1 69 ? -5.199 -1.826 -2.045 1.00 79.52 84 THR A O 1
ATOM 469 N N . VAL A 1 70 ? -3.882 -2.338 -0.288 1.00 85.62 85 VAL A N 1
ATOM 470 C CA . VAL A 1 70 ? -4.631 -1.531 0.687 1.00 85.07 85 VAL A CA 1
ATOM 471 C C . VAL A 1 70 ? -4.067 -0.086 0.629 1.00 82.77 85 VAL A C 1
ATOM 472 O O . VAL A 1 70 ? -2.882 0.110 0.356 1.00 82.09 85 VAL A O 1
ATOM 476 N N . VAL A 1 71 ? -4.933 0.915 0.830 1.00 79.36 86 VAL A N 1
ATOM 477 C CA . VAL A 1 71 ? -4.531 2.325 0.819 1.00 75.99 86 VAL A CA 1
ATOM 478 C C . VAL A 1 71 ? -4.896 2.944 2.168 1.00 75.96 86 VAL A C 1
ATOM 479 O O . VAL A 1 71 ? -6.086 3.067 2.520 1.00 72.61 86 VAL A O 1
ATOM 483 N N . GLU A 1 72 ? -3.850 3.316 2.908 1.00 77.94 87 GLU A N 1
ATOM 484 C CA . GLU A 1 72 ? -3.997 3.955 4.208 1.00 78.30 87 GLU A CA 1
ATOM 485 C C . GLU A 1 72 ? -4.343 5.423 4.008 1.00 74.81 87 GLU A C 1
ATOM 486 O O . GLU A 1 72 ? -3.728 6.096 3.182 1.00 75.86 87 GLU A O 1
ATOM 492 N N . SER A 1 73 ? -5.330 5.903 4.759 1.00 71.25 88 SER A N 1
ATOM 493 C CA . SER A 1 73 ? -5.887 7.253 4.617 1.00 67.75 88 SER A CA 1
ATOM 494 C C . SER A 1 73 ? -5.998 7.929 5.976 1.00 67.47 88 SER A C 1
ATOM 495 O O . SER A 1 73 ? -6.249 7.261 6.975 1.00 68.97 88 SER A O 1
ATOM 498 N N . TYR A 1 74 ? -5.858 9.245 6.003 1.00 65.38 89 TYR A N 1
ATOM 499 C CA . TYR A 1 74 ? -5.914 10.000 7.252 1.00 66.92 89 TYR A CA 1
ATOM 500 C C . TYR A 1 74 ? -7.322 10.361 7.692 1.00 63.94 89 TYR A C 1
ATOM 501 O O . TYR A 1 74 ? -8.129 10.745 6.889 1.00 61.13 89 TYR A O 1
ATOM 510 N N . PHE A 1 75 ? -7.589 10.259 8.988 1.00 65.21 90 PHE A N 1
ATOM 511 C CA . PHE A 1 75 ? -8.801 10.838 9.602 1.00 64.37 90 PHE A CA 1
ATOM 512 C C . PHE A 1 75 ? -8.639 10.967 11.121 1.00 67.88 90 PHE A C 1
ATOM 513 O O . PHE A 1 75 ? -8.224 10.003 11.751 1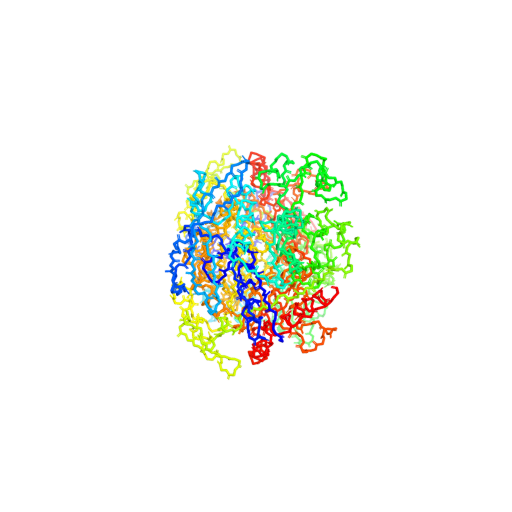.00 70.69 90 PHE A O 1
ATOM 521 N N . ASP A 1 76 ? -8.945 12.141 11.699 1.00 69.35 91 ASP A N 1
ATOM 522 C CA . ASP A 1 76 ? -8.856 12.377 13.170 1.00 72.94 91 ASP A CA 1
ATOM 523 C C . ASP A 1 76 ? -7.480 12.012 13.736 1.00 75.22 91 ASP A C 1
ATOM 524 O O . ASP A 1 76 ? -7.394 11.364 14.777 1.00 78.01 91 ASP A O 1
ATOM 529 N N . GLY A 1 77 ? -6.415 12.381 13.017 1.00 75.34 92 GLY A N 1
ATOM 530 C CA . GLY A 1 77 ? -5.025 12.123 13.443 1.00 78.82 92 GLY A CA 1
ATOM 531 C C . GLY A 1 77 ? -4.451 10.712 13.320 1.00 80.18 92 GLY A C 1
ATOM 532 O O . GLY A 1 77 ? -3.259 10.499 13.591 1.00 82.20 92 GLY A O 1
ATOM 533 N N . LYS A 1 78 ? -5.293 9.750 12.923 1.00 79.62 93 LYS A N 1
ATOM 534 C CA . LYS A 1 78 ? -4.912 8.343 12.727 1.00 80.26 93 LYS A CA 1
ATOM 535 C C . LYS A 1 78 ? -4.991 7.993 11.240 1.00 77.57 93 LYS A C 1
ATOM 536 O O . LYS A 1 78 ? -5.681 8.674 10.472 1.00 75.47 93 LYS A O 1
ATOM 542 N N . LEU A 1 79 ? -4.261 6.948 10.853 1.00 78.37 94 LEU A N 1
ATOM 543 C CA . LEU A 1 79 ? -4.362 6.349 9.524 1.00 76.47 94 LEU A CA 1
ATOM 544 C C . LEU A 1 79 ? -5.341 5.159 9.554 1.00 75.38 94 LEU A C 1
ATOM 545 O O . LEU A 1 79 ? -5.403 4.407 10.534 1.00 75.64 94 LEU A O 1
ATOM 550 N N . TYR A 1 80 ? -6.129 5.024 8.487 1.00 73.21 95 TYR A N 1
ATOM 551 C CA . TYR A 1 80 ? -7.116 3.944 8.353 1.00 72.63 95 TYR A CA 1
ATOM 552 C C . TYR A 1 80 ? -6.989 3.214 7.033 1.00 71.78 95 TYR A C 1
ATOM 553 O O . TYR A 1 80 ? -6.659 3.810 6.008 1.00 71.56 95 TYR A O 1
ATOM 562 N N . LYS A 1 81 ? -7.279 1.916 7.070 1.00 72.38 96 LYS A N 1
ATOM 563 C CA . LYS A 1 81 ? -7.188 1.068 5.885 1.00 71.12 96 LYS A CA 1
ATOM 564 C C . LYS A 1 81 ? -8.402 1.217 4.998 1.00 66.89 96 LYS A C 1
ATOM 565 O O . LYS A 1 81 ? -9.520 1.334 5.493 1.00 65.09 96 LYS A O 1
ATOM 571 N N . ASN A 1 82 ? -8.159 1.250 3.690 1.00 64.73 97 ASN A N 1
ATOM 572 C CA . ASN A 1 82 ? -9.234 1.242 2.678 1.00 62.36 97 ASN A CA 1
ATOM 573 C C . ASN A 1 82 ? -9.032 0.108 1.662 1.00 62.32 97 ASN A C 1
ATOM 574 O O . ASN A 1 82 ? -7.955 0.029 1.070 1.00 64.17 97 ASN A O 1
ATOM 579 N N . LYS A 1 83 ? -10.033 -0.761 1.481 1.00 61.53 98 LYS A N 1
ATOM 580 C CA . LYS A 1 83 ? -10.062 -1.733 0.365 1.00 61.03 98 LYS A CA 1
ATOM 581 C C . LYS A 1 83 ? -10.427 -0.968 -0.902 1.00 56.37 98 LYS A C 1
ATOM 582 O O . LYS A 1 83 ? -11.415 -0.259 -0.919 1.00 54.04 98 LYS A O 1
ATOM 588 N N . ILE A 1 84 ? -9.628 -1.133 -1.950 1.00 54.73 99 ILE A N 1
ATOM 589 C CA . ILE A 1 84 ? -9.898 -0.527 -3.249 1.00 52.10 99 ILE A CA 1
ATOM 590 C C . ILE A 1 84 ? -10.489 -1.583 -4.194 1.00 51.41 99 ILE A C 1
ATOM 591 O O . ILE A 1 84 ? -9.957 -2.710 -4.308 1.00 52.00 99 ILE A O 1
ATOM 596 N N . TRP A 1 85 ? -11.593 -1.211 -4.855 1.00 48.73 100 TRP A N 1
ATOM 597 C CA . TRP A 1 85 ? -12.222 -2.068 -5.852 1.00 48.75 100 TRP A CA 1
ATOM 598 C C . TRP A 1 85 ? -12.139 -1.386 -7.203 1.00 47.66 100 TRP A C 1
ATOM 599 O O . TRP A 1 85 ? -12.185 -0.165 -7.254 1.00 45.99 100 TRP A O 1
ATOM 610 N N . ILE A 1 86 ? -12.040 -2.166 -8.287 1.00 48.75 101 ILE A N 1
ATOM 611 C CA . ILE A 1 86 ? -12.216 -1.588 -9.631 1.00 48.10 101 ILE A CA 1
ATOM 612 C C . ILE A 1 86 ? -13.241 -2.344 -10.412 1.00 47.19 101 ILE A C 1
ATOM 613 O O . ILE A 1 86 ? -13.460 -3.508 -10.185 1.00 47.80 101 ILE A O 1
ATOM 618 N N . GLY A 1 87 ? -13.820 -1.658 -11.370 1.00 45.64 102 GLY A N 1
ATOM 619 C CA . GLY A 1 87 ? -14.834 -2.218 -12.217 1.00 45.69 102 GLY A CA 1
ATOM 620 C C . GLY A 1 87 ? -15.064 -1.286 -13.362 1.00 44.80 102 GLY A C 1
ATOM 621 O O . GLY A 1 87 ? -14.528 -0.181 -13.391 1.00 44.73 102 GLY A O 1
ATOM 622 N N . THR A 1 88 ? -15.866 -1.722 -14.308 1.00 45.09 103 THR A N 1
ATOM 623 C CA . THR A 1 88 ? -16.149 -0.915 -15.478 1.00 44.92 103 THR A CA 1
ATOM 624 C C . THR A 1 88 ? -17.648 -0.732 -15.528 1.00 44.34 103 THR A C 1
ATOM 625 O O . THR A 1 88 ? -18.406 -1.703 -15.467 1.00 43.64 103 THR A O 1
ATOM 629 N N . VAL A 1 89 ? -18.056 0.536 -15.554 1.00 43.75 104 VAL A N 1
ATOM 630 C CA . VAL A 1 89 ? -19.448 0.910 -15.523 1.00 43.75 104 VAL A CA 1
ATOM 631 C C . VAL A 1 89 ? -19.691 1.719 -16.787 1.00 44.30 104 VAL A C 1
ATOM 632 O O . VAL A 1 89 ? -19.213 2.863 -16.938 1.00 42.38 104 VAL A O 1
ATOM 636 N N . GLU A 1 90 ? -20.411 1.076 -17.698 1.00 46.99 105 GLU A N 1
ATOM 637 C CA . GLU A 1 90 ? -20.711 1.583 -19.021 1.00 49.02 105 GLU A CA 1
ATOM 638 C C . GLU A 1 90 ? -19.517 2.152 -19.778 1.00 47.93 105 GLU A C 1
ATOM 639 O O . GLU A 1 90 ? -19.536 3.278 -20.287 1.00 46.95 105 GLU A O 1
ATOM 645 N N . GLY A 1 91 ? -18.470 1.331 -19.819 1.00 48.00 106 GLY A N 1
ATOM 646 C CA . GLY A 1 91 ? -17.228 1.674 -20.490 1.00 48.51 106 GLY A CA 1
ATOM 647 C C . GLY A 1 91 ? -16.301 2.590 -19.716 1.00 47.36 106 GLY A C 1
ATOM 648 O O . GLY A 1 91 ? -15.191 2.809 -20.162 1.00 49.86 106 GLY A O 1
ATOM 649 N N . LEU A 1 92 ? -16.720 3.138 -18.575 1.00 44.00 107 LEU A N 1
ATOM 650 C CA . LEU A 1 92 ? -15.824 3.968 -17.773 1.00 43.25 107 LEU A CA 1
ATOM 651 C C . LEU A 1 92 ? -15.109 3.128 -16.705 1.00 42.46 107 LEU A C 1
ATOM 652 O O . LEU A 1 92 ? -15.746 2.338 -16.031 1.00 42.60 107 LEU A O 1
ATOM 657 N N . PRO A 1 93 ? -13.793 3.307 -16.539 1.00 42.09 108 PRO A N 1
ATOM 658 C CA . PRO A 1 93 ? -13.140 2.715 -15.367 1.00 42.60 108 PRO A CA 1
ATOM 659 C C . PRO A 1 93 ? -13.553 3.402 -14.070 1.00 40.87 108 PRO A C 1
ATOM 660 O O . PRO A 1 93 ? -13.594 4.614 -14.014 1.00 38.84 108 PRO A O 1
ATOM 664 N N . VAL A 1 94 ? -13.859 2.619 -13.042 1.00 41.58 109 VAL A N 1
ATOM 665 C CA . VAL A 1 94 ? -14.272 3.154 -11.753 1.00 41.28 109 VAL A CA 1
ATOM 666 C C . VAL A 1 94 ? -13.462 2.516 -10.635 1.00 43.43 109 VAL A C 1
ATOM 667 O O . VAL A 1 94 ? -13.130 1.335 -10.702 1.00 45.80 109 VAL A O 1
ATOM 671 N N . HIS A 1 95 ? -13.134 3.324 -9.629 1.00 43.15 110 HIS A N 1
ATOM 672 C CA . HIS A 1 95 ? -12.473 2.905 -8.402 1.00 43.81 110 HIS A CA 1
ATOM 673 C C . HIS A 1 95 ? -13.467 3.150 -7.284 1.00 42.74 110 HIS A C 1
ATOM 674 O O . HIS A 1 95 ? -13.882 4.275 -7.064 1.00 40.56 110 HIS A O 1
ATOM 681 N N . PHE A 1 96 ? -13.867 2.085 -6.599 1.00 44.01 111 PHE A N 1
ATOM 682 C CA . PHE A 1 96 ? -14.768 2.167 -5.456 1.00 43.69 111 PHE A CA 1
ATOM 683 C C . PHE A 1 96 ? -13.966 2.030 -4.172 1.00 45.66 111 PHE A C 1
ATOM 684 O O . PHE A 1 96 ? -13.237 1.056 -3.992 1.00 49.18 111 PHE A O 1
ATOM 692 N N . ILE A 1 97 ? -14.088 2.995 -3.272 1.00 46.06 112 ILE A N 1
ATOM 693 C CA . ILE A 1 97 ? -13.339 2.971 -2.014 1.00 48.87 112 ILE A CA 1
ATOM 694 C C . ILE A 1 97 ? -14.212 2.345 -0.935 1.00 50.18 112 ILE A C 1
ATOM 695 O O . ILE A 1 97 ? -15.310 2.826 -0.669 1.00 48.35 112 ILE A O 1
ATOM 700 N N . GLU A 1 98 ? -13.727 1.262 -0.336 1.00 54.11 113 GLU A N 1
ATOM 701 C CA . GLU A 1 98 ? -14.375 0.628 0.822 1.00 57.18 113 GLU A CA 1
ATOM 702 C C . GLU A 1 98 ? -13.586 0.896 2.121 1.00 58.77 113 GLU A C 1
ATOM 703 O O . GLU A 1 98 ? -12.608 0.207 2.388 1.00 60.06 113 GLU A O 1
ATOM 709 N N . PRO A 1 99 ? -14.003 1.894 2.925 1.00 59.19 114 PRO A N 1
ATOM 710 C CA . PRO A 1 99 ? -13.241 2.162 4.155 1.00 61.85 114 PRO A CA 1
ATOM 711 C C . PRO A 1 99 ? -13.398 1.099 5.224 1.00 64.96 114 PRO A C 1
ATOM 712 O O . PRO A 1 99 ? -14.447 0.472 5.358 1.00 65.13 114 PRO A O 1
ATOM 716 N N . GLN A 1 100 ? -12.319 0.896 5.959 1.00 68.05 115 GLN A N 1
ATOM 717 C CA . GLN A 1 100 ? -12.267 -0.031 7.083 1.00 71.61 115 GLN A CA 1
ATOM 718 C C . GLN A 1 100 ? -12.032 0.915 8.268 1.00 72.61 115 GLN A C 1
ATOM 719 O O . GLN A 1 100 ? -10.944 0.965 8.862 1.00 75.28 115 GLN A O 1
ATOM 725 N N . HIS A 1 101 ? -13.014 1.767 8.510 1.00 70.81 116 HIS A N 1
ATOM 726 C CA . HIS A 1 101 ? -13.021 2.664 9.645 1.00 71.35 116 HIS A CA 1
ATOM 727 C C . HIS A 1 101 ? -14.150 2.134 10.508 1.00 71.42 116 HIS A C 1
ATOM 728 O O . HIS A 1 101 ? -15.199 1.803 9.979 1.00 69.14 116 HIS A O 1
ATOM 735 N N . PRO A 1 102 ? -13.969 2.063 11.841 1.00 74.94 117 PRO A N 1
ATOM 736 C CA . PRO A 1 102 ? -15.019 1.444 12.701 1.00 76.95 117 PRO A CA 1
ATOM 737 C C . PRO A 1 102 ? -16.443 2.021 12.551 1.00 75.51 117 PRO A C 1
ATOM 738 O O . PRO A 1 102 ? -17.401 1.320 12.804 1.00 77.23 117 PRO A O 1
ATOM 742 N N . SER A 1 103 ? -16.561 3.287 12.156 1.00 74.11 118 SER A N 1
ATOM 743 C CA . SER A 1 103 ? -17.857 3.964 11.909 1.00 73.74 118 SER A CA 1
ATOM 744 C C . SER A 1 103 ? -18.637 3.498 10.670 1.00 71.83 118 SER A C 1
ATOM 745 O O . SER A 1 103 ? -19.795 3.877 10.505 1.00 68.60 118 SER A O 1
ATOM 748 N N . LYS A 1 104 ? -18.005 2.723 9.789 1.00 72.73 119 LYS A N 1
ATOM 749 C CA . LYS A 1 104 ? -18.701 2.026 8.698 1.00 71.20 119 LYS A CA 1
ATOM 750 C C . LYS A 1 104 ? -19.450 2.995 7.822 1.00 67.42 119 LYS A C 1
ATOM 751 O O . LYS A 1 104 ? -20.676 2.919 7.657 1.00 67.62 119 LYS A O 1
ATOM 757 N N . PHE A 1 105 ? -18.692 3.919 7.256 1.00 64.20 120 PHE A N 1
ATOM 758 C CA . PHE A 1 105 ? -19.280 5.072 6.616 1.00 60.92 120 PHE A CA 1
ATOM 759 C C . PHE A 1 105 ? -20.180 4.721 5.447 1.00 58.54 120 PHE A C 1
ATOM 760 O O . PHE A 1 105 ? -21.210 5.358 5.268 1.00 59.11 120 PHE A O 1
ATOM 768 N N . PHE A 1 106 ? -19.817 3.721 4.657 1.00 58.59 121 PHE A N 1
ATOM 769 C CA . PHE A 1 106 ? -20.614 3.359 3.480 1.00 57.82 121 PHE A CA 1
ATOM 770 C C . PHE A 1 106 ? -21.265 1.991 3.576 1.00 61.97 121 PHE A C 1
ATOM 771 O O . PHE A 1 106 ? -21.428 1.286 2.583 1.00 61.72 121 PHE A O 1
ATOM 779 N N . TRP A 1 107 ? -21.714 1.679 4.788 1.00 67.36 122 TRP A N 1
ATOM 780 C CA . TRP A 1 107 ? -22.356 0.424 5.117 1.00 70.81 122 TRP A CA 1
ATOM 781 C C . TRP A 1 107 ? -23.650 0.709 5.893 1.00 68.57 122 TRP A C 1
ATOM 782 O O . TRP A 1 107 ? -23.980 -0.008 6.817 1.00 69.48 122 TRP A O 1
ATOM 793 N N . ARG A 1 108 ? -24.386 1.742 5.485 1.00 65.06 123 ARG A N 1
ATOM 794 C CA . ARG A 1 108 ? -25.548 2.265 6.223 1.00 64.35 123 ARG A CA 1
ATOM 795 C C . ARG A 1 108 ? -26.888 2.004 5.532 1.00 62.46 123 ARG A C 1
ATOM 796 O O . ARG A 1 108 ? -27.927 2.471 5.998 1.00 63.85 123 ARG A O 1
ATOM 804 N N . GLY A 1 109 ? -26.879 1.315 4.399 1.00 59.81 124 GLY A N 1
ATOM 805 C CA . GLY A 1 109 ? -28.106 1.028 3.666 1.00 59.07 124 GLY A CA 1
ATOM 806 C C . GLY A 1 109 ? -28.620 2.172 2.823 1.00 57.24 124 GLY A C 1
ATOM 807 O O . GLY A 1 109 ? -29.667 2.041 2.192 1.00 54.90 124 GLY A O 1
ATOM 808 N N . GLN A 1 110 ? -27.874 3.277 2.774 1.00 57.32 125 GLN A N 1
ATOM 809 C CA . GLN A 1 110 ? -28.349 4.541 2.187 1.00 56.41 125 GLN A CA 1
ATOM 810 C C . GLN A 1 110 ? -27.205 5.267 1.516 1.00 51.96 125 GLN A C 1
ATOM 811 O O . GLN A 1 110 ? -26.062 5.179 1.982 1.00 52.07 125 GLN A O 1
ATOM 817 N N . PHE A 1 111 ? -27.509 6.026 0.474 1.00 47.28 126 PHE A N 1
ATOM 818 C CA . PHE A 1 111 ? -26.526 6.934 -0.101 1.00 46.38 126 PHE A CA 1
ATOM 819 C C . PHE A 1 111 ? -26.312 8.182 0.768 1.00 46.47 126 PHE A C 1
ATOM 820 O O . PHE A 1 111 ? -25.188 8.478 1.209 1.00 47.14 126 PHE A O 1
ATOM 828 N N . TYR A 1 112 ? -27.406 8.893 1.022 1.00 44.74 127 TYR A N 1
ATOM 829 C CA . TYR A 1 112 ? -27.375 10.147 1.772 1.00 44.16 127 TYR A CA 1
ATOM 830 C C . TYR A 1 112 ? -28.319 10.080 2.953 1.00 46.89 127 TYR A C 1
ATOM 831 O O . TYR A 1 112 ? -29.153 9.202 3.036 1.00 49.09 127 TYR A O 1
ATOM 840 N N . GLY A 1 113 ? -28.152 11.040 3.855 1.00 49.03 128 GLY A N 1
ATOM 841 C CA . GLY A 1 113 ? -29.094 11.289 4.930 1.00 51.18 128 GLY A CA 1
ATOM 842 C C . GLY A 1 113 ? -28.718 10.778 6.295 1.00 54.34 128 GLY A C 1
ATOM 843 O O . GLY A 1 113 ? -29.549 10.800 7.193 1.00 57.57 128 GLY A O 1
ATOM 844 N N . GLU A 1 114 ? -27.477 10.351 6.483 1.00 54.77 129 GLU A N 1
ATOM 845 C CA . GLU A 1 114 ? -27.004 9.974 7.807 1.00 56.10 129 GLU A CA 1
ATOM 846 C C . GLU A 1 114 ? -26.664 11.239 8.612 1.00 56.59 129 GLU A C 1
ATOM 847 O O . GLU A 1 114 ? -26.337 12.285 8.052 1.00 52.49 129 GLU A O 1
ATOM 853 N N . GLN A 1 115 ? -26.712 11.112 9.938 1.00 60.42 130 GLN A N 1
ATOM 854 C CA . GLN A 1 115 ? -26.432 12.230 10.837 1.00 62.37 130 GLN A CA 1
ATOM 855 C C . GLN A 1 115 ? -24.980 12.702 10.725 1.00 60.53 130 GLN A C 1
ATOM 856 O O . GLN A 1 115 ? -24.684 13.874 10.914 1.00 60.26 130 GLN A O 1
ATOM 862 N N . ASP A 1 116 ? -24.076 11.801 10.376 1.00 58.80 131 ASP A N 1
ATOM 863 C CA . ASP A 1 116 ? -22.668 12.151 10.196 1.00 57.73 131 ASP A CA 1
ATOM 864 C C . ASP A 1 116 ? -22.243 12.245 8.712 1.00 54.32 131 ASP A C 1
ATOM 865 O O . ASP A 1 116 ? -21.125 11.899 8.383 1.00 54.18 131 ASP A O 1
ATOM 870 N N . ASP A 1 117 ? -23.119 12.726 7.824 1.00 51.78 132 ASP A N 1
ATOM 871 C CA . ASP A 1 117 ? -22.761 12.862 6.383 1.00 49.34 132 ASP A CA 1
ATOM 872 C C . ASP A 1 117 ? -21.454 13.633 6.171 1.00 49.01 132 ASP A C 1
ATOM 873 O O . ASP A 1 117 ? -20.646 13.265 5.312 1.00 48.39 132 ASP A O 1
ATOM 878 N N . PHE A 1 118 ? -21.253 14.689 6.960 1.00 50.07 133 PHE A N 1
ATOM 879 C CA . PHE A 1 118 ? -20.074 15.536 6.849 1.00 49.94 133 PHE A CA 1
ATOM 880 C C . PHE A 1 118 ? -18.788 14.698 6.990 1.00 50.85 133 PHE A C 1
ATOM 881 O O . PHE A 1 118 ? -17.848 14.808 6.176 1.00 49.77 133 PHE A O 1
ATOM 889 N N . ARG A 1 119 ? -18.763 13.867 8.034 1.00 52.27 134 ARG A N 1
ATOM 890 C CA . ARG A 1 119 ? -17.632 13.011 8.297 1.00 53.50 134 ARG A CA 1
ATOM 891 C C . ARG A 1 119 ? -17.473 11.955 7.192 1.00 51.42 134 ARG A C 1
ATOM 892 O O . ARG A 1 119 ? -16.360 11.756 6.677 1.00 50.05 134 ARG A O 1
ATOM 900 N N . ARG A 1 120 ? -18.591 11.317 6.831 1.00 49.64 135 ARG A N 1
ATOM 901 C CA . ARG A 1 120 ? -18.642 10.305 5.779 1.00 47.92 135 ARG A CA 1
ATOM 902 C C . ARG A 1 120 ? -17.967 10.824 4.512 1.00 47.01 135 ARG A C 1
ATOM 903 O O . ARG A 1 120 ? -17.027 10.217 4.012 1.00 48.37 135 ARG A O 1
ATOM 911 N N . PHE A 1 121 ? -18.394 11.973 4.009 1.00 46.23 136 PHE A N 1
ATOM 912 C CA . PHE A 1 121 ? -17.894 12.427 2.707 1.00 45.51 136 PHE A CA 1
ATOM 913 C C . PHE A 1 121 ? -16.560 13.208 2.742 1.00 45.90 136 PHE A C 1
ATOM 914 O O . PHE A 1 121 ? -15.795 13.191 1.769 1.00 45.77 136 PHE A O 1
ATOM 922 N N . SER A 1 122 ? -16.261 13.888 3.840 1.00 46.86 137 SER A N 1
ATOM 923 C CA . SER A 1 122 ? -14.915 14.445 4.016 1.00 47.83 137 SER A CA 1
ATOM 924 C C . SER A 1 122 ? -13.865 13.316 4.117 1.00 48.60 137 SER A C 1
ATOM 925 O O . SER A 1 122 ? -12.762 13.450 3.580 1.00 49.31 137 SER A O 1
ATOM 928 N N . TYR A 1 123 ? -14.192 12.207 4.784 1.00 48.54 138 TYR A N 1
ATOM 929 C CA . TYR A 1 123 ? -13.291 11.036 4.771 1.00 49.39 138 TYR A CA 1
ATOM 930 C C . TYR A 1 123 ? -13.035 10.554 3.350 1.00 47.70 138 TYR A C 1
ATOM 931 O O . TYR A 1 123 ? -11.884 10.388 2.928 1.00 48.18 138 TYR A O 1
ATOM 940 N N . PHE A 1 124 ? -14.131 10.314 2.638 1.00 46.01 139 PHE A N 1
ATOM 941 C CA . PHE A 1 124 ? -14.088 9.849 1.266 1.00 44.62 139 PHE A CA 1
ATOM 942 C C . PHE A 1 124 ? -13.220 10.747 0.392 1.00 44.33 139 PHE A C 1
ATOM 943 O O . PHE A 1 124 ? -12.402 10.247 -0.401 1.00 45.06 139 PHE A O 1
ATOM 951 N N . SER A 1 125 ? -13.410 12.058 0.533 1.00 44.07 140 SER A N 1
ATOM 952 C CA . SER A 1 125 ? -12.657 13.053 -0.242 1.00 43.98 140 SER A CA 1
ATOM 953 C C . SER A 1 125 ? -11.175 12.923 0.017 1.00 45.25 140 SER A C 1
ATOM 954 O O . SER A 1 125 ? -10.389 12.973 -0.919 1.00 45.43 140 SER A O 1
ATOM 957 N N . ARG A 1 126 ? -10.800 12.741 1.280 1.00 46.93 141 ARG A N 1
ATOM 958 C CA . ARG A 1 126 ? -9.396 12.555 1.646 1.00 49.40 141 ARG A CA 1
ATOM 959 C C . ARG A 1 126 ? -8.856 11.264 1.051 1.00 49.70 141 ARG A C 1
ATOM 960 O O . ARG A 1 126 ? -7.855 11.287 0.335 1.00 51.10 141 ARG A O 1
ATOM 968 N N . ALA A 1 127 ? -9.538 10.155 1.331 1.00 48.62 142 ALA A N 1
ATOM 969 C CA . ALA A 1 127 ? -9.146 8.855 0.812 1.00 48.48 142 ALA A CA 1
ATOM 970 C C . ALA A 1 127 ? -9.039 8.837 -0.706 1.00 46.96 142 ALA A C 1
ATOM 971 O O . ALA A 1 127 ? -8.174 8.147 -1.237 1.00 48.23 142 ALA A O 1
ATOM 973 N N . ALA A 1 128 ? -9.891 9.595 -1.407 1.00 44.46 143 ALA A N 1
ATOM 974 C CA . ALA A 1 128 ? -9.830 9.658 -2.878 1.00 43.18 143 ALA A CA 1
ATOM 975 C C . ALA A 1 128 ? -8.522 10.245 -3.395 1.00 44.15 143 ALA A C 1
ATOM 976 O O . ALA A 1 128 ? -7.893 9.704 -4.311 1.00 44.33 143 ALA A O 1
ATOM 978 N N . LEU A 1 129 ? -8.120 11.355 -2.809 1.00 45.35 144 LEU A N 1
ATOM 979 C CA . LEU A 1 129 ? -6.813 11.959 -3.123 1.00 47.42 144 LEU A CA 1
ATOM 980 C C . LEU A 1 129 ? -5.632 11.059 -2.752 1.00 49.45 144 LEU A C 1
ATOM 981 O O . LEU A 1 129 ? -4.655 10.977 -3.492 1.00 49.99 144 LEU A O 1
ATOM 986 N N . GLU A 1 130 ? -5.752 10.390 -1.614 1.00 51.30 145 GLU A N 1
ATOM 987 C CA . GLU A 1 130 ? -4.759 9.423 -1.150 1.00 54.74 145 GLU A CA 1
ATOM 988 C C . GLU A 1 130 ? -4.596 8.265 -2.138 1.00 54.08 145 GLU A C 1
ATOM 989 O O . GLU A 1 130 ? -3.498 7.900 -2.463 1.00 54.95 145 GLU A O 1
ATOM 995 N N . LEU A 1 131 ? -5.694 7.741 -2.647 1.00 53.24 146 LEU A N 1
ATOM 996 C CA . LEU A 1 131 ? -5.628 6.711 -3.680 1.00 54.36 146 LEU A CA 1
ATOM 997 C C . LEU A 1 131 ? -4.857 7.203 -4.894 1.00 55.11 146 LEU A C 1
ATOM 998 O O . LEU A 1 131 ? -4.040 6.467 -5.433 1.00 57.43 146 LEU A O 1
ATOM 1003 N N . LEU A 1 132 ? -5.104 8.435 -5.325 1.00 54.94 147 LEU A N 1
ATOM 1004 C CA . LEU A 1 132 ? -4.364 9.009 -6.469 1.00 55.94 147 LEU A CA 1
ATOM 1005 C C . LEU A 1 132 ? -2.837 9.104 -6.227 1.00 59.20 147 LEU A C 1
ATOM 1006 O O . LEU A 1 132 ? -2.025 8.637 -7.057 1.00 59.51 147 LEU A O 1
ATOM 1011 N N . LEU A 1 133 ? -2.480 9.698 -5.085 1.00 60.79 148 LEU A N 1
ATOM 1012 C CA . LEU A 1 133 ? -1.089 9.850 -4.678 1.00 63.26 148 LEU A CA 1
ATOM 1013 C C . LEU A 1 133 ? -0.424 8.481 -4.684 1.00 64.31 148 LEU A C 1
ATOM 1014 O O . LEU A 1 133 ? 0.538 8.264 -5.407 1.00 65.48 148 LEU A O 1
ATOM 1019 N N . GLN A 1 134 ? -0.979 7.551 -3.918 1.00 63.96 149 GLN A N 1
ATOM 1020 C CA . GLN A 1 134 ? -0.356 6.235 -3.707 1.00 65.80 149 GLN A CA 1
ATOM 1021 C C . GLN A 1 134 ? -0.245 5.337 -4.941 1.00 64.64 149 GLN A C 1
ATOM 1022 O O . GLN A 1 134 ? 0.551 4.423 -4.917 1.00 66.96 149 GLN A O 1
ATOM 1028 N N . SER A 1 135 ? -0.995 5.595 -6.003 1.00 61.91 150 SER A N 1
ATOM 1029 C CA . SER A 1 135 ? -0.820 4.885 -7.284 1.00 62.03 150 SER A CA 1
ATOM 1030 C C . SER A 1 135 ? 0.054 5.648 -8.273 1.00 62.72 150 SER A C 1
ATOM 1031 O O . SER A 1 135 ? 0.137 5.271 -9.440 1.00 62.21 150 SER A O 1
ATOM 1034 N N . GLY A 1 136 ? 0.668 6.733 -7.833 1.00 63.92 151 GLY A N 1
ATOM 1035 C CA . GLY A 1 136 ? 1.439 7.587 -8.730 1.00 66.33 151 GLY A CA 1
ATOM 1036 C C . GLY A 1 136 ? 0.672 8.160 -9.920 1.00 65.45 151 GLY A C 1
ATOM 1037 O O . GLY A 1 136 ? 1.251 8.425 -10.938 1.00 66.44 151 GLY A O 1
ATOM 1038 N N . LYS A 1 137 ? -0.632 8.327 -9.807 1.00 65.34 152 LYS A N 1
ATOM 1039 C CA . LYS A 1 137 ? -1.406 8.868 -10.914 1.00 65.55 152 LYS A CA 1
ATOM 1040 C C . LYS A 1 137 ? -1.157 10.376 -11.010 1.00 65.12 152 LYS A C 1
ATOM 1041 O O . LYS A 1 137 ? -1.051 11.059 -9.990 1.00 64.81 152 LYS A O 1
ATOM 1047 N N . LYS A 1 138 ? -1.055 10.878 -12.234 1.00 64.75 153 LYS A N 1
ATOM 1048 C CA . LYS A 1 138 ? -0.784 12.288 -12.468 1.00 65.33 153 LYS A CA 1
ATOM 1049 C C . LYS A 1 138 ? -1.834 12.868 -13.403 1.00 62.50 153 LYS A C 1
ATOM 1050 O O . LYS A 1 138 ? -1.551 13.091 -14.583 1.00 62.73 153 LYS A O 1
ATOM 1056 N N . PRO A 1 139 ? -3.055 13.103 -12.879 1.00 59.54 154 PRO A N 1
ATOM 1057 C CA . PRO A 1 139 ? -4.103 13.676 -13.723 1.00 56.61 154 PRO A CA 1
ATOM 1058 C C . PRO A 1 139 ? -3.876 15.150 -14.056 1.00 54.80 154 PRO A C 1
ATOM 1059 O O . PRO A 1 139 ? -3.338 15.902 -13.254 1.00 55.29 154 PRO A O 1
ATOM 1063 N N . ASP A 1 140 ? -4.300 15.518 -15.253 1.00 52.42 155 ASP A N 1
ATOM 1064 C CA . ASP A 1 140 ? -4.316 16.889 -15.695 1.00 51.31 155 ASP A CA 1
ATOM 1065 C C . ASP A 1 140 ? -5.463 17.657 -15.050 1.00 49.08 155 ASP A C 1
ATOM 1066 O O . ASP A 1 140 ? -5.306 18.843 -14.769 1.00 48.22 155 ASP A O 1
ATOM 1071 N N . ILE A 1 141 ? -6.625 16.985 -14.877 1.00 46.81 156 ILE A N 1
ATOM 1072 C CA . ILE A 1 141 ? -7.866 17.567 -14.311 1.00 43.78 156 ILE A CA 1
ATOM 1073 C C . ILE A 1 141 ? -8.403 16.648 -13.251 1.00 42.05 156 ILE A C 1
ATOM 1074 O O . ILE A 1 141 ? -8.521 15.461 -13.472 1.00 42.14 156 ILE A O 1
ATOM 1079 N N . ILE A 1 142 ? -8.738 17.203 -12.100 1.00 41.47 157 ILE A N 1
ATOM 1080 C CA . ILE A 1 142 ? -9.550 16.522 -11.101 1.00 40.44 157 ILE A CA 1
ATOM 1081 C C . ILE A 1 142 ? -10.837 17.355 -11.024 1.00 39.40 157 ILE A C 1
ATOM 1082 O O . ILE A 1 142 ? -10.807 18.583 -10.734 1.00 39.39 157 ILE A O 1
ATOM 1087 N N . HIS A 1 143 ? -11.960 16.685 -11.311 1.00 37.94 158 HIS A N 1
ATOM 1088 C CA . HIS A 1 143 ? -13.264 17.322 -11.350 1.00 36.84 158 HIS A CA 1
ATOM 1089 C C . HIS A 1 143 ? -14.088 16.788 -10.191 1.00 36.12 158 HIS A C 1
ATOM 1090 O O . HIS A 1 143 ? -14.409 15.626 -10.170 1.00 36.01 158 HIS A O 1
ATOM 1097 N N . CYS A 1 144 ? -14.428 17.626 -9.224 1.00 37.36 159 CYS A N 1
ATOM 1098 C CA . CYS A 1 144 ? -15.253 17.185 -8.106 1.00 38.14 159 CYS A CA 1
ATOM 1099 C C . CYS A 1 144 ? -16.692 17.753 -8.156 1.00 37.45 159 CYS A C 1
ATOM 1100 O O . CYS A 1 144 ? -16.952 18.741 -8.835 1.00 38.03 159 CYS A O 1
ATOM 1103 N N . HIS A 1 145 ? -17.626 17.104 -7.461 1.00 36.66 160 HIS A N 1
ATOM 1104 C CA . HIS A 1 145 ? -19.086 17.402 -7.560 1.00 34.89 160 HIS A CA 1
ATOM 1105 C C . HIS A 1 145 ? -19.787 17.624 -6.213 1.00 35.20 160 HIS A C 1
ATOM 1106 O O . HIS A 1 145 ? -19.795 16.750 -5.346 1.00 35.19 160 HIS A O 1
ATOM 1113 N N . ASP A 1 146 ? -20.354 18.821 -6.036 1.00 35.99 161 ASP A N 1
ATOM 1114 C CA . ASP A 1 146 ? -21.234 19.151 -4.894 1.00 36.63 161 ASP A CA 1
ATOM 1115 C C . ASP A 1 146 ? -20.524 19.119 -3.550 1.00 39.07 161 ASP A C 1
ATOM 1116 O O . ASP A 1 146 ? -19.321 18.858 -3.487 1.00 42.40 161 ASP A O 1
ATOM 1121 N N . TRP A 1 147 ? -21.251 19.415 -2.474 1.00 39.37 162 TRP A N 1
ATOM 1122 C CA . TRP A 1 147 ? -20.609 19.631 -1.183 1.00 40.13 162 TRP A CA 1
ATOM 1123 C C . TRP A 1 147 ? -19.854 18.402 -0.701 1.00 40.44 162 TRP A C 1
ATOM 1124 O O . TRP A 1 147 ? -18.801 18.554 -0.078 1.00 42.84 162 TRP A O 1
ATOM 1135 N N . GLN A 1 148 ? -20.347 17.209 -1.013 1.00 38.99 163 GLN A N 1
ATOM 1136 C CA . GLN A 1 148 ? -19.720 15.976 -0.532 1.00 40.83 163 GLN A CA 1
ATOM 1137 C C . GLN A 1 148 ? -18.237 15.819 -0.949 1.00 42.22 163 GLN A C 1
ATOM 1138 O O . GLN A 1 148 ? -17.412 15.333 -0.172 1.00 44.60 163 GLN A O 1
ATOM 1144 N N . THR A 1 149 ? -17.890 16.259 -2.153 1.00 41.25 164 THR A N 1
ATOM 1145 C CA . THR A 1 149 ? -16.513 16.215 -2.620 1.00 41.49 164 THR A CA 1
ATOM 1146 C C . THR A 1 149 ? -15.902 17.601 -2.844 1.00 42.64 164 THR A C 1
ATOM 1147 O O . THR A 1 149 ? -14.854 17.727 -3.489 1.00 42.96 164 THR A O 1
ATOM 1151 N N . ALA A 1 150 ? -16.548 18.637 -2.297 1.00 42.24 165 ALA A N 1
ATOM 1152 C CA . ALA A 1 150 ? -15.997 19.984 -2.298 1.00 41.60 165 ALA A CA 1
ATOM 1153 C C . ALA A 1 150 ? -14.698 20.054 -1.518 1.00 42.62 165 ALA A C 1
ATOM 1154 O O . ALA A 1 150 ? -13.836 20.865 -1.833 1.00 44.19 165 ALA A O 1
ATOM 1156 N N . PHE A 1 151 ? -14.561 19.193 -0.516 1.00 41.99 166 PHE A N 1
ATOM 1157 C CA . PHE A 1 151 ? -13.363 19.113 0.302 1.00 43.83 166 PHE A CA 1
ATOM 1158 C C . PHE A 1 151 ? -12.096 18.821 -0.490 1.00 44.06 166 PHE A C 1
ATOM 1159 O O . PHE A 1 151 ? -11.015 19.123 -0.012 1.00 45.40 166 PHE A O 1
ATOM 1167 N N . VAL A 1 152 ? -12.227 18.207 -1.663 1.00 43.08 167 VAL A N 1
ATOM 1168 C CA . VAL A 1 152 ? -11.085 17.904 -2.516 1.00 43.87 167 VAL A CA 1
ATOM 1169 C C . VAL A 1 152 ? -10.236 19.144 -2.886 1.00 44.99 167 VAL A C 1
ATOM 1170 O O . VAL A 1 152 ? -9.004 19.072 -2.862 1.00 46.01 167 VAL A O 1
ATOM 1174 N N . ALA A 1 153 ? -10.884 20.264 -3.211 1.00 44.62 168 ALA A N 1
ATOM 1175 C CA . ALA A 1 153 ? -10.167 21.478 -3.641 1.00 45.60 168 ALA A CA 1
ATOM 1176 C C . ALA A 1 153 ? -9.154 22.006 -2.610 1.00 47.56 168 ALA A C 1
ATOM 1177 O O . ALA A 1 153 ? -7.981 22.100 -2.933 1.00 48.51 168 ALA A O 1
ATOM 1179 N N . PRO A 1 154 ? -9.593 22.326 -1.377 1.00 48.29 169 PRO A N 1
ATOM 1180 C CA . PRO A 1 154 ? -8.603 22.754 -0.374 1.00 51.13 169 PRO A CA 1
ATOM 1181 C C . PRO A 1 154 ? -7.622 21.647 0.041 1.00 52.51 169 PRO A C 1
ATOM 1182 O O . PRO A 1 154 ? -6.436 21.949 0.239 1.00 55.44 169 PRO A O 1
ATOM 1186 N N . LEU A 1 155 ? -8.091 20.402 0.154 1.00 51.30 170 LEU A N 1
ATOM 1187 C CA . LEU A 1 155 ? -7.210 19.261 0.406 1.00 52.40 170 LEU A CA 1
ATOM 1188 C C . LEU A 1 155 ? -6.081 19.155 -0.614 1.00 53.54 170 LEU A C 1
ATOM 1189 O O . LEU A 1 155 ? -4.892 19.054 -0.232 1.00 55.69 170 LEU A O 1
ATOM 1194 N N . TYR A 1 156 ? -6.435 19.236 -1.897 1.00 52.43 171 TYR A N 1
ATOM 1195 C CA . TYR A 1 156 ? -5.439 19.129 -2.967 1.00 53.92 171 TYR A CA 1
ATOM 1196 C C . TYR A 1 156 ? -4.333 20.168 -2.819 1.00 56.58 171 TYR A C 1
ATOM 1197 O O . TYR A 1 156 ? -3.160 19.818 -2.852 1.00 57.65 171 TYR A O 1
ATOM 1206 N N . TRP A 1 157 ? -4.723 21.432 -2.637 1.00 57.70 172 TRP A N 1
ATOM 1207 C CA . TRP A 1 157 ? -3.760 22.530 -2.584 1.00 60.84 172 TRP A CA 1
ATOM 1208 C C . TRP A 1 157 ? -2.954 22.556 -1.281 1.00 63.93 172 TRP A C 1
ATOM 1209 O O . TRP A 1 157 ? -1.759 22.806 -1.306 1.00 65.31 172 TRP A O 1
ATOM 1220 N N . ASP A 1 158 ? -3.601 22.264 -0.161 1.00 65.59 173 ASP A N 1
ATOM 1221 C CA . ASP A 1 158 ? -2.944 22.322 1.140 1.00 69.86 173 ASP A CA 1
ATOM 1222 C C . ASP A 1 158 ? -2.103 21.084 1.451 1.00 70.68 173 ASP A C 1
ATOM 1223 O O . ASP A 1 158 ? -1.035 21.214 2.025 1.00 72.29 173 ASP A O 1
ATOM 1228 N N . LEU A 1 159 ? -2.520 19.903 1.000 1.00 71.08 174 LEU A N 1
ATOM 1229 C CA . LEU A 1 159 ? -1.823 18.656 1.378 1.00 73.01 174 LEU A CA 1
ATOM 1230 C C . LEU A 1 159 ? -1.265 17.746 0.265 1.00 73.03 174 LEU A C 1
ATOM 1231 O O . LEU A 1 159 ? -0.472 16.835 0.578 1.00 74.83 174 LEU A O 1
ATOM 1236 N N . TYR A 1 160 ? -1.640 17.958 -0.999 1.00 72.88 175 TYR A N 1
ATOM 1237 C CA . TYR A 1 160 ? -1.242 17.024 -2.067 1.00 74.87 175 TYR A CA 1
ATOM 1238 C C . TYR A 1 160 ? -0.388 17.584 -3.210 1.00 78.75 175 TYR A C 1
ATOM 1239 O O . TYR A 1 160 ? 0.456 16.851 -3.738 1.00 79.65 175 TYR A O 1
ATOM 1248 N N . ALA A 1 161 ? -0.611 18.846 -3.596 1.00 81.79 176 ALA A N 1
ATOM 1249 C CA . ALA A 1 161 ? 0.322 19.583 -4.479 1.00 87.38 176 ALA A CA 1
ATOM 1250 C C . ALA A 1 161 ? 1.744 19.674 -3.931 1.00 94.44 176 ALA A C 1
ATOM 1251 O O . ALA A 1 161 ? 2.671 19.519 -4.721 1.00 97.53 176 ALA A O 1
ATOM 1253 N N . PRO A 1 162 ? 1.925 19.899 -2.590 1.00 100.47 177 PRO A N 1
ATOM 1254 C CA . PRO A 1 162 ? 3.272 19.866 -1.964 1.00 104.92 177 PRO A CA 1
ATOM 1255 C C . PRO A 1 162 ? 3.784 18.469 -1.491 1.00 108.90 177 PRO A C 1
ATOM 1256 O O . PRO A 1 162 ? 4.729 18.396 -0.697 1.00 113.34 177 PRO A O 1
ATOM 1260 N N . LYS A 1 163 ? 3.134 17.392 -1.911 1.00 109.17 178 LYS A N 1
ATOM 1261 C CA . LYS A 1 163 ? 3.555 16.010 -1.607 1.00 109.35 178 LYS A CA 1
ATOM 1262 C C . LYS A 1 163 ? 3.981 15.235 -2.871 1.00 108.37 178 LYS A C 1
ATOM 1263 O O . LYS A 1 163 ? 4.244 14.026 -2.787 1.00 108.12 178 LYS A O 1
ATOM 1269 N N . GLY A 1 164 ? 4.040 15.910 -4.027 1.00 106.46 179 GLY A N 1
ATOM 1270 C CA . GLY A 1 164 ? 4.263 15.238 -5.321 1.00 103.58 179 GLY A CA 1
ATOM 1271 C C . GLY A 1 164 ? 3.093 15.258 -6.296 1.00 98.45 179 GLY A C 1
ATOM 1272 O O . GLY A 1 164 ? 3.320 15.148 -7.495 1.00 98.05 179 GLY A O 1
ATOM 1273 N N . LEU A 1 165 ? 1.856 15.393 -5.799 1.00 95.55 180 LEU A N 1
ATOM 1274 C CA . LEU A 1 165 ? 0.628 15.482 -6.654 1.00 91.60 180 LEU A CA 1
ATOM 1275 C C . LEU A 1 165 ? 0.281 16.984 -6.958 1.00 92.67 180 LEU A C 1
ATOM 1276 O O . LEU A 1 165 ? -0.600 17.570 -6.321 1.00 93.35 180 LEU A O 1
ATOM 1281 N N . ASP A 1 166 ? 0.981 17.579 -7.932 1.00 93.08 181 ASP A N 1
ATOM 1282 C CA . ASP A 1 166 ? 0.809 18.998 -8.348 1.00 91.66 181 ASP A CA 1
ATOM 1283 C C . ASP A 1 166 ? 0.575 19.160 -9.887 1.00 87.84 181 ASP A C 1
ATOM 1284 O O . ASP A 1 166 ? 0.674 20.266 -10.444 1.00 84.26 181 ASP A O 1
ATOM 1289 N N . SER A 1 167 ? 0.227 18.049 -10.543 1.00 85.01 182 SER A N 1
ATOM 1290 C CA . SER A 1 167 ? -0.041 17.997 -11.987 1.00 82.52 182 SER A CA 1
ATOM 1291 C C . SER A 1 167 ? -1.406 18.613 -12.410 1.00 77.30 182 SER A C 1
ATOM 1292 O O . SER A 1 167 ? -1.547 19.103 -13.538 1.00 77.05 182 SER A O 1
ATOM 1295 N N . ALA A 1 168 ? -2.394 18.583 -11.511 1.00 71.89 183 ALA A N 1
ATOM 1296 C CA . ALA A 1 168 ? -3.779 18.812 -11.878 1.00 67.25 183 ALA A CA 1
ATOM 1297 C C . ALA A 1 168 ? -4.288 20.219 -11.625 1.00 65.39 183 ALA A C 1
ATOM 1298 O O . ALA A 1 168 ? -3.864 20.905 -10.718 1.00 65.47 183 ALA A O 1
ATOM 1300 N N . ARG A 1 169 ? -5.211 20.626 -12.480 1.00 64.20 184 ARG A N 1
ATOM 1301 C CA . ARG A 1 169 ? -6.161 21.701 -12.214 1.00 62.34 184 ARG A CA 1
ATOM 1302 C C . ARG A 1 169 ? -7.426 21.112 -11.577 1.00 57.26 184 ARG A C 1
ATOM 1303 O O . ARG A 1 169 ? -7.833 19.999 -11.919 1.00 54.65 184 ARG A O 1
ATOM 1311 N N . ILE A 1 170 ? -8.065 21.898 -10.711 1.00 54.32 185 ILE A N 1
ATOM 1312 C CA . ILE A 1 170 ? -9.283 21.479 -10.015 1.00 50.26 185 ILE A CA 1
ATOM 1313 C C . ILE A 1 170 ? -10.501 22.140 -10.651 1.00 47.74 185 ILE A C 1
ATOM 1314 O O . ILE A 1 170 ? -10.540 23.365 -10.850 1.00 48.11 185 ILE A O 1
ATOM 1319 N N . CYS A 1 171 ? -11.479 21.307 -11.007 1.00 45.28 186 CYS A N 1
ATOM 1320 C CA . CYS A 1 171 ? -12.779 21.767 -11.464 1.00 42.98 186 CYS A CA 1
ATOM 1321 C C . CYS A 1 171 ? -13.798 21.361 -10.413 1.00 40.82 186 CYS A C 1
ATOM 1322 O O . CYS A 1 171 ? -13.773 20.240 -9.881 1.00 39.52 186 CYS A O 1
ATOM 1325 N N . PHE A 1 172 ? -14.681 22.298 -10.089 1.00 40.06 187 PHE A N 1
ATOM 1326 C CA . PHE A 1 172 ? -15.802 22.027 -9.176 1.00 38.95 187 PHE A CA 1
ATOM 1327 C C . PHE A 1 172 ? -17.128 22.346 -9.839 1.00 37.17 187 PHE A C 1
ATOM 1328 O O . PHE A 1 172 ? -17.313 23.437 -10.350 1.00 38.49 187 PHE A O 1
ATOM 1336 N N . THR A 1 173 ? -18.034 21.387 -9.864 1.00 36.07 188 THR A N 1
ATOM 1337 C CA . THR A 1 173 ? -19.395 21.633 -10.324 1.00 34.15 188 THR A CA 1
ATOM 1338 C C . THR A 1 173 ? -20.328 21.588 -9.094 1.00 33.60 188 THR A C 1
ATOM 1339 O O . THR A 1 173 ? -20.309 20.603 -8.359 1.00 31.84 188 THR A O 1
ATOM 1343 N N . CYS A 1 174 ? -21.087 22.668 -8.852 1.00 34.57 189 CYS A N 1
ATOM 1344 C CA . CYS A 1 174 ? -22.243 22.605 -7.917 1.00 35.73 189 CYS A CA 1
ATOM 1345 C C . CYS A 1 174 ? -23.529 22.437 -8.702 1.00 34.27 189 CYS A C 1
ATOM 1346 O O . CYS A 1 174 ? -23.888 23.314 -9.528 1.00 33.63 189 CYS A O 1
ATOM 1349 N N . HIS A 1 175 ? -24.189 21.310 -8.445 1.00 33.67 190 HIS A N 1
ATOM 1350 C CA . HIS A 1 175 ? -25.435 20.916 -9.115 1.00 33.71 190 HIS A CA 1
ATOM 1351 C C . HIS A 1 175 ? -26.706 21.437 -8.371 1.00 33.72 190 HIS A C 1
ATOM 1352 O O . HIS A 1 175 ? -27.837 21.372 -8.908 1.00 34.29 190 HIS A O 1
ATOM 1359 N N . ASN A 1 176 ? -26.533 21.902 -7.136 1.00 33.92 191 ASN A N 1
ATOM 1360 C CA . ASN A 1 176 ? -27.585 22.610 -6.400 1.00 34.42 191 ASN A CA 1
ATOM 1361 C C . ASN A 1 176 ? -26.976 23.381 -5.240 1.00 35.01 191 ASN A C 1
ATOM 1362 O O . ASN A 1 176 ? -26.559 22.782 -4.249 1.00 34.26 191 ASN A O 1
ATOM 1367 N N . PHE A 1 177 ? -26.950 24.709 -5.355 1.00 36.50 192 PHE A N 1
ATOM 1368 C CA . PHE A 1 177 ? -26.351 25.579 -4.307 1.00 38.27 192 PHE A CA 1
ATOM 1369 C C . PHE A 1 177 ? -27.163 25.643 -3.017 1.00 39.32 192 PHE A C 1
ATOM 1370 O O . PHE A 1 177 ? -26.760 26.265 -2.062 1.00 42.03 192 PHE A O 1
ATOM 1378 N N . GLU A 1 178 ? -28.330 25.038 -2.995 1.00 39.97 193 GLU A N 1
ATOM 1379 C CA . GLU A 1 178 ? -29.026 24.812 -1.747 1.00 42.68 193 GLU A CA 1
ATOM 1380 C C . GLU A 1 178 ? -28.209 23.983 -0.782 1.00 42.62 193 GLU A C 1
ATOM 1381 O O . GLU A 1 178 ? -28.252 24.216 0.403 1.00 42.10 193 GLU A O 1
ATOM 1387 N N . TYR A 1 179 ? -27.482 22.997 -1.295 1.00 43.12 194 TYR A N 1
ATOM 1388 C CA . TYR A 1 179 ? -26.743 22.060 -0.435 1.00 44.11 194 TYR A CA 1
ATOM 1389 C C . TYR A 1 179 ? -25.286 22.437 -0.323 1.00 43.60 194 TYR A C 1
ATOM 1390 O O . TYR A 1 179 ? -24.501 22.125 -1.189 1.00 42.16 194 TYR A O 1
ATOM 1399 N N . GLN A 1 180 ? -24.951 23.105 0.772 1.00 44.60 195 GLN A N 1
ATOM 1400 C CA . GLN A 1 180 ? -23.633 23.689 0.965 1.00 45.89 195 GLN A CA 1
ATOM 1401 C C . GLN A 1 180 ? -22.728 22.887 1.929 1.00 47.41 195 GLN A C 1
ATOM 1402 O O . GLN A 1 180 ? -21.510 23.108 1.971 1.00 46.45 195 GLN A O 1
ATOM 1408 N N . GLY A 1 181 ? -23.325 21.955 2.680 1.00 48.64 196 GLY A N 1
ATOM 1409 C CA . GLY A 1 181 ? -22.596 21.096 3.605 1.00 50.50 196 GLY A CA 1
ATOM 1410 C C . GLY A 1 181 ? -22.095 21.789 4.839 1.00 53.37 196 GLY A C 1
ATOM 1411 O O . GLY A 1 181 ? -21.105 21.363 5.437 1.00 57.24 196 GLY A O 1
ATOM 1412 N N . THR A 1 182 ? -22.772 22.847 5.245 1.00 54.99 197 THR A N 1
ATOM 1413 C CA . THR A 1 182 ? -22.269 23.666 6.336 1.00 58.82 197 THR A CA 1
ATOM 1414 C C . THR A 1 182 ? -22.293 22.868 7.626 1.00 59.89 197 THR A C 1
ATOM 1415 O O . THR A 1 182 ? -23.169 22.042 7.835 1.00 60.15 197 THR A O 1
ATOM 1419 N N . ALA A 1 183 ? -21.300 23.109 8.472 1.00 62.29 198 ALA A N 1
ATOM 1420 C CA . ALA A 1 183 ? -21.207 22.521 9.807 1.00 64.88 198 ALA A CA 1
ATOM 1421 C C . ALA A 1 183 ? -20.346 23.438 10.715 1.00 67.93 198 ALA A C 1
ATOM 1422 O O . ALA A 1 183 ? -19.799 24.440 10.235 1.00 68.18 198 ALA A O 1
ATOM 1424 N N . SER A 1 184 ? -20.219 23.079 12.000 1.00 70.16 199 SER A N 1
ATOM 1425 C CA . SER A 1 184 ? -19.237 23.700 12.902 1.00 73.43 199 SER A CA 1
ATOM 1426 C C . SER A 1 184 ? -17.814 23.478 12.398 1.00 74.71 199 SER A C 1
ATOM 1427 O O . SER A 1 184 ? -17.505 22.430 11.787 1.00 75.60 199 SER A O 1
ATOM 1430 N N . ALA A 1 185 ? -16.952 24.446 12.693 1.00 77.70 200 ALA A N 1
ATOM 1431 C CA . ALA A 1 185 ? -15.572 24.448 12.217 1.00 79.69 200 ALA A CA 1
ATOM 1432 C C . ALA A 1 185 ? -14.724 23.272 12.728 1.00 82.32 200 ALA A C 1
ATOM 1433 O O . ALA A 1 185 ? -13.875 22.768 11.990 1.00 82.76 200 ALA A O 1
ATOM 1435 N N . SER A 1 186 ? -14.964 22.848 13.976 1.00 85.33 201 SER A N 1
ATOM 1436 C CA . SER A 1 186 ? -14.288 21.690 14.601 1.00 86.56 201 SER A CA 1
ATOM 1437 C C . SER A 1 186 ? -14.224 20.483 13.676 1.00 85.27 201 SER A C 1
ATOM 1438 O O . SER A 1 186 ? -13.193 19.818 13.582 1.00 85.73 201 SER A O 1
ATOM 1441 N N . GLU A 1 187 ? -15.344 20.227 13.004 1.00 83.54 202 GLU A N 1
ATOM 1442 C CA . GLU A 1 187 ? -15.495 19.084 12.115 1.00 82.03 202 GLU A CA 1
ATOM 1443 C C . GLU A 1 187 ? -14.643 19.104 10.842 1.00 78.38 202 GLU A C 1
ATOM 1444 O O . GLU A 1 187 ? -14.437 18.044 10.232 1.00 79.52 202 GLU A O 1
ATOM 1450 N N . LEU A 1 188 ? -14.174 20.282 10.435 1.00 74.93 203 LEU A N 1
ATOM 1451 C CA . LEU A 1 188 ? -13.299 20.401 9.260 1.00 71.70 203 LEU A CA 1
ATOM 1452 C C . LEU A 1 188 ? -11.922 19.789 9.466 1.00 72.22 203 LEU A C 1
ATOM 1453 O O . LEU A 1 188 ? -11.259 19.425 8.486 1.00 70.11 203 LEU A O 1
ATOM 1458 N N . GLY A 1 189 ? -11.489 19.702 10.729 1.00 74.70 204 GLY A N 1
ATOM 1459 C CA . GLY A 1 189 ? -10.165 19.190 11.067 1.00 75.61 204 GLY A CA 1
ATOM 1460 C C . GLY A 1 189 ? -10.028 17.679 10.909 1.00 74.14 204 GLY A C 1
ATOM 1461 O O . GLY A 1 189 ? -8.907 17.179 10.805 1.00 75.81 204 GLY A O 1
ATOM 1462 N N . SER A 1 190 ? -11.153 16.957 10.905 1.00 70.77 205 SER A N 1
ATOM 1463 C CA . SER A 1 190 ? -11.127 15.507 10.762 1.00 70.03 205 SER A CA 1
ATOM 1464 C C . SER A 1 190 ? -10.361 15.041 9.517 1.00 68.42 205 SER A C 1
ATOM 1465 O O . SER A 1 190 ? -9.478 14.189 9.615 1.00 70.34 205 SER A O 1
ATOM 1468 N N . CYS A 1 191 ? -10.663 15.621 8.365 1.00 66.38 206 CYS A N 1
ATOM 1469 C CA . CYS A 1 191 ? -10.053 15.174 7.094 1.00 65.54 206 CYS A CA 1
ATOM 1470 C C . CYS A 1 191 ? -8.615 15.650 6.908 1.00 66.36 206 CYS A C 1
ATOM 1471 O O . CYS A 1 191 ? -7.961 15.230 5.953 1.00 64.90 206 CYS A O 1
ATOM 1474 N N . GLY A 1 192 ? -8.126 16.516 7.804 1.00 68.36 207 GLY A N 1
ATOM 1475 C CA . GLY A 1 192 ? -6.722 16.961 7.805 1.00 69.36 207 GLY A CA 1
ATOM 1476 C C . GLY A 1 192 ? -6.527 18.449 7.574 1.00 68.95 207 GLY A C 1
ATOM 1477 O O . GLY A 1 192 ? -5.389 18.945 7.662 1.00 69.79 207 GLY A O 1
ATOM 1478 N N . LEU A 1 193 ? -7.614 19.154 7.257 1.00 67.12 208 LEU A N 1
ATOM 1479 C CA . LEU A 1 193 ? -7.562 20.574 6.942 1.00 67.28 208 LEU A CA 1
ATOM 1480 C C . LEU A 1 193 ? -7.328 21.417 8.183 1.00 69.94 208 LEU A C 1
ATOM 1481 O O . LEU A 1 193 ? -7.840 21.112 9.253 1.00 70.49 208 LEU A O 1
ATOM 1486 N N . ASP A 1 194 ? -6.557 22.487 8.006 1.00 72.32 209 ASP A N 1
ATOM 1487 C CA . ASP A 1 194 ? -6.182 23.407 9.078 1.00 75.83 209 ASP A CA 1
ATOM 1488 C C . ASP A 1 194 ? -7.332 24.409 9.372 1.00 76.51 209 ASP A C 1
ATOM 1489 O O . ASP A 1 194 ? -7.602 25.324 8.582 1.00 74.54 209 ASP A O 1
ATOM 1494 N N . VAL A 1 195 ? -7.981 24.235 10.522 1.00 78.95 210 VAL A N 1
ATOM 1495 C CA . VAL A 1 195 ? -9.192 24.987 10.872 1.00 79.87 210 VAL A CA 1
ATOM 1496 C C . VAL A 1 195 ? -8.905 26.495 10.932 1.00 82.96 210 VAL A C 1
ATOM 1497 O O . VAL A 1 195 ? -9.598 27.288 10.286 1.00 83.19 210 VAL A O 1
ATOM 1501 N N . ASN A 1 196 ? -7.865 26.875 11.667 1.00 86.35 211 ASN A N 1
ATOM 1502 C CA . ASN A 1 196 ? -7.501 28.301 11.850 1.00 89.26 211 ASN A CA 1
ATOM 1503 C C . ASN A 1 196 ? -7.223 29.018 10.528 1.00 88.95 211 ASN A C 1
ATOM 1504 O O . ASN A 1 196 ? -7.679 30.146 10.346 1.00 90.28 211 ASN A O 1
ATOM 1509 N N . GLN A 1 197 ? -6.475 28.367 9.630 1.00 88.47 212 GLN A N 1
ATOM 1510 C CA . GLN A 1 197 ? -6.184 28.929 8.293 1.00 87.57 212 GLN A CA 1
ATOM 1511 C C . GLN A 1 197 ? -7.436 29.079 7.445 1.00 83.29 212 GLN A C 1
ATOM 1512 O O . GLN A 1 197 ? -7.608 30.098 6.775 1.00 82.03 212 GLN A O 1
ATOM 1518 N N . LEU A 1 198 ? -8.292 28.057 7.481 1.00 79.85 213 LEU A N 1
ATOM 1519 C CA . LEU A 1 198 ? -9.451 27.984 6.593 1.00 76.73 213 LEU A CA 1
ATOM 1520 C C . LEU A 1 198 ? -10.746 28.597 7.143 1.00 76.05 213 LEU A C 1
ATOM 1521 O O . LEU A 1 198 ? -11.617 28.984 6.351 1.00 73.12 213 LEU A O 1
ATOM 1526 N N . ASN A 1 199 ? -10.880 28.700 8.468 1.00 76.86 214 ASN A N 1
ATOM 1527 C CA . ASN A 1 199 ? -12.041 29.376 9.064 1.00 76.72 214 ASN A CA 1
ATOM 1528 C C . ASN A 1 199 ? -11.776 30.897 9.116 1.00 80.57 214 ASN A C 1
ATOM 1529 O O . ASN A 1 199 ? -11.673 31.472 10.188 1.00 82.35 214 ASN A O 1
ATOM 1534 N N . ARG A 1 200 ? -11.652 31.511 7.934 1.00 81.41 215 ARG A N 1
ATOM 1535 C CA . ARG A 1 200 ? -11.496 32.953 7.737 1.00 84.11 215 ARG A CA 1
ATOM 1536 C C . ARG A 1 200 ? -12.477 33.412 6.658 1.00 82.95 215 ARG A C 1
ATOM 1537 O O . ARG A 1 200 ? -12.774 32.632 5.732 1.00 80.91 215 ARG A O 1
ATOM 1545 N N . PRO A 1 201 ? -12.991 34.666 6.748 1.00 85.74 216 PRO A N 1
ATOM 1546 C CA . PRO A 1 201 ? -14.064 35.093 5.790 1.00 84.85 216 PRO A CA 1
ATOM 1547 C C . PRO A 1 201 ? -13.647 35.013 4.300 1.00 84.54 216 PRO A C 1
ATOM 1548 O O . PRO A 1 201 ? -14.432 34.566 3.451 1.00 80.79 216 PRO A O 1
ATOM 1552 N N . ASP A 1 202 ? -12.397 35.381 4.015 1.00 88.03 217 ASP A N 1
ATOM 1553 C CA . ASP A 1 202 ? -11.793 35.185 2.680 1.00 87.76 217 ASP A CA 1
ATOM 1554 C C . ASP A 1 202 ? -11.529 33.718 2.268 1.00 82.93 217 ASP A C 1
ATOM 1555 O O . ASP A 1 202 ? -11.039 33.483 1.166 1.00 80.40 217 ASP A O 1
ATOM 1560 N N . ARG A 1 203 ? -11.850 32.755 3.137 1.00 81.42 218 ARG A N 1
ATOM 1561 C CA . ARG A 1 203 ? -11.700 31.309 2.848 1.00 79.48 218 ARG A CA 1
ATOM 1562 C C . ARG A 1 203 ? -13.034 30.542 3.045 1.00 76.24 218 ARG A C 1
ATOM 1563 O O . ARG A 1 203 ? -13.954 30.742 2.258 1.00 77.01 218 ARG A O 1
ATOM 1571 N N . MET A 1 204 ? -13.180 29.708 4.083 1.00 73.97 219 MET A N 1
ATOM 1572 C CA . MET A 1 204 ? -14.292 28.759 4.158 1.00 70.63 219 MET A CA 1
ATOM 1573 C C . MET A 1 204 ? -15.308 29.049 5.269 1.00 70.28 219 MET A C 1
ATOM 1574 O O . MET A 1 204 ? -16.239 28.278 5.444 1.00 67.22 219 MET A O 1
ATOM 1579 N N . GLN A 1 205 ? -15.130 30.128 6.037 1.00 72.90 220 GLN A N 1
ATOM 1580 C CA . GLN A 1 205 ? -16.122 30.522 7.048 1.00 72.57 220 GLN A CA 1
ATOM 1581 C C . GLN A 1 205 ? -17.474 30.759 6.369 1.00 69.46 220 GLN A C 1
ATOM 1582 O O . GLN A 1 205 ? -17.521 31.457 5.369 1.00 67.19 220 GLN A O 1
ATOM 1588 N N . ASP A 1 206 ? -18.559 30.210 6.915 1.00 68.90 221 ASP A N 1
ATOM 1589 C CA . ASP A 1 206 ? -19.892 30.441 6.361 1.00 69.06 221 ASP A CA 1
ATOM 1590 C C . ASP A 1 206 ? -20.186 31.964 6.226 1.00 72.41 221 ASP A C 1
ATOM 1591 O O . ASP A 1 206 ? -19.481 32.830 6.771 1.00 75.74 221 ASP A O 1
ATOM 1596 N N . HIS A 1 207 ? -21.136 32.265 5.368 1.00 72.82 222 HIS A N 1
ATOM 1597 C CA . HIS A 1 207 ? -21.535 33.635 5.074 1.00 73.94 222 HIS A CA 1
ATOM 1598 C C . HIS A 1 207 ? -22.386 34.216 6.188 1.00 75.02 222 HIS A C 1
ATOM 1599 O O . HIS A 1 207 ? -22.331 35.420 6.393 1.00 75.39 222 HIS A O 1
ATOM 1606 N N . SER A 1 208 ? -23.096 33.328 6.919 1.00 74.78 223 SER A N 1
ATOM 1607 C CA . SER A 1 208 ? -24.092 33.662 7.957 1.00 76.89 223 SER A CA 1
ATOM 1608 C C . SER A 1 208 ? -23.731 33.312 9.409 1.00 79.24 223 SER A C 1
ATOM 1609 O O . SER A 1 208 ? -24.541 33.570 10.313 1.00 81.85 223 SER A O 1
ATOM 1612 N N . SER A 1 209 ? -22.545 32.744 9.628 1.00 79.57 224 SER A N 1
ATOM 1613 C CA . SER A 1 209 ? -22.027 32.480 10.972 1.00 81.44 224 SER A CA 1
ATOM 1614 C C . SER A 1 209 ? -20.482 32.485 11.040 1.00 82.74 224 SER A C 1
ATOM 1615 O O . SER A 1 209 ? -19.768 32.283 10.049 1.00 80.79 224 SER A O 1
ATOM 1618 N N . GLY A 1 210 ? -19.992 32.713 12.251 1.00 85.64 225 GLY A N 1
ATOM 1619 C CA . GLY A 1 210 ? -18.574 32.881 12.521 1.00 87.03 225 GLY A CA 1
ATOM 1620 C C . GLY A 1 210 ? -17.871 31.588 12.893 1.00 87.59 225 GLY A C 1
ATOM 1621 O O . GLY A 1 210 ? -16.733 31.380 12.473 1.00 88.30 225 GLY A O 1
ATOM 1622 N N . ASP A 1 211 ? -18.561 30.706 13.632 1.00 87.20 226 ASP A N 1
ATOM 1623 C CA . ASP A 1 211 ? -17.979 29.421 14.026 1.00 86.49 226 ASP A CA 1
ATOM 1624 C C . ASP A 1 211 ? -18.592 28.254 13.251 1.00 80.00 226 ASP A C 1
ATOM 1625 O O . ASP A 1 211 ? -18.645 27.139 13.740 1.00 79.12 226 ASP A O 1
ATOM 1630 N N . ARG A 1 212 ? -18.925 28.518 11.986 1.00 75.52 227 ARG A N 1
ATOM 1631 C CA . ARG A 1 212 ? -19.319 27.483 11.018 1.00 70.65 227 ARG A CA 1
ATOM 1632 C C . ARG A 1 212 ? -18.498 27.605 9.730 1.00 68.52 227 ARG A C 1
ATOM 1633 O O . ARG A 1 212 ? -18.060 28.701 9.374 1.00 71.23 227 ARG A O 1
ATOM 1641 N N . VAL A 1 213 ? -18.288 26.482 9.037 1.00 64.81 228 VAL A N 1
ATOM 1642 C CA . VAL A 1 213 ? -17.561 26.484 7.756 1.00 61.23 228 VAL A CA 1
ATOM 1643 C C . VAL A 1 213 ? -18.421 25.999 6.594 1.00 57.25 228 VAL A C 1
ATOM 1644 O O . VAL A 1 213 ? -19.402 25.305 6.794 1.00 56.79 228 VAL A O 1
ATOM 1648 N N . ASN A 1 214 ? -18.029 26.359 5.375 1.00 54.59 229 ASN A N 1
ATOM 1649 C CA . ASN A 1 214 ? -18.851 26.137 4.190 1.00 50.97 229 ASN A CA 1
ATOM 1650 C C . ASN A 1 214 ? -18.042 25.432 3.092 1.00 49.46 229 ASN A C 1
ATOM 1651 O O . ASN A 1 214 ? -17.233 26.074 2.416 1.00 49.70 229 ASN A O 1
ATOM 1656 N N . PRO A 1 215 ? -18.265 24.109 2.906 1.00 47.78 230 PRO A N 1
ATOM 1657 C CA . PRO A 1 215 ? -17.517 23.342 1.911 1.00 46.68 230 PRO A CA 1
ATOM 1658 C C . PRO A 1 215 ? -17.642 23.844 0.489 1.00 45.02 230 PRO A C 1
ATOM 1659 O O . PRO A 1 215 ? -16.647 23.921 -0.215 1.00 45.98 230 PRO A O 1
ATOM 1663 N N . VAL A 1 216 ? -18.844 24.180 0.074 1.00 44.11 231 VAL A N 1
ATOM 1664 C CA . VAL A 1 216 ? -19.062 24.684 -1.277 1.00 42.92 231 VAL A CA 1
ATOM 1665 C C . VAL A 1 216 ? -18.345 26.017 -1.466 1.00 44.87 231 VAL A C 1
ATOM 1666 O O . VAL A 1 216 ? -17.772 26.250 -2.523 1.00 43.96 231 VAL A O 1
ATOM 1670 N N . LYS A 1 217 ? -18.339 26.863 -0.445 1.00 48.10 232 LYS A N 1
ATOM 1671 C CA . LYS A 1 217 ? -17.579 28.116 -0.510 1.00 50.93 232 LYS A CA 1
ATOM 1672 C C . LYS A 1 217 ? -16.068 27.903 -0.660 1.00 51.61 232 LYS A C 1
ATOM 1673 O O . LYS A 1 217 ? -15.395 28.636 -1.396 1.00 52.06 232 LYS A O 1
ATOM 1679 N N . GLY A 1 218 ? -15.535 26.914 0.056 1.00 52.10 233 GLY A N 1
ATOM 1680 C CA . GLY A 1 218 ? -14.146 26.504 -0.129 1.00 52.70 233 GLY A CA 1
ATOM 1681 C C . GLY A 1 218 ? -13.845 25.993 -1.519 1.00 49.91 233 GLY A C 1
ATOM 1682 O O . GLY A 1 218 ? -12.772 26.251 -2.033 1.00 51.00 233 GLY A O 1
ATOM 1683 N N . ALA A 1 219 ? -14.773 25.267 -2.131 1.00 46.24 234 ALA A N 1
ATOM 1684 C CA . ALA A 1 219 ? -14.558 24.782 -3.497 1.00 44.75 234 ALA A CA 1
ATOM 1685 C C . ALA A 1 219 ? -14.643 25.886 -4.524 1.00 44.67 234 ALA A C 1
ATOM 1686 O O . ALA A 1 219 ? -13.946 25.826 -5.526 1.00 44.65 234 ALA A O 1
ATOM 1688 N N . ILE A 1 220 ? -15.470 26.905 -4.285 1.00 45.10 235 ILE A N 1
ATOM 1689 C CA . ILE A 1 220 ? -15.514 28.033 -5.213 1.00 45.21 235 ILE A CA 1
ATOM 1690 C C . ILE A 1 220 ? -14.162 28.748 -5.187 1.00 46.14 235 ILE A C 1
ATOM 1691 O O . ILE A 1 220 ? -13.623 29.120 -6.208 1.00 45.47 235 ILE A O 1
ATOM 1696 N N . ILE A 1 221 ? -13.617 28.919 -3.997 1.00 47.31 236 ILE A N 1
ATOM 1697 C CA . ILE A 1 221 ? -12.367 29.660 -3.813 1.00 49.62 236 ILE A CA 1
ATOM 1698 C C . ILE A 1 221 ? -11.146 28.907 -4.334 1.00 49.35 236 ILE A C 1
ATOM 1699 O O . ILE A 1 221 ? -10.358 29.424 -5.091 1.00 49.32 236 ILE A O 1
ATOM 1704 N N . PHE A 1 222 ? -11.022 27.657 -3.944 1.00 49.56 237 PHE A N 1
ATOM 1705 C CA . PHE A 1 222 ? -9.829 26.851 -4.254 1.00 49.95 237 PHE A CA 1
ATOM 1706 C C . PHE A 1 222 ? -9.788 26.175 -5.626 1.00 47.98 237 PHE A C 1
ATOM 1707 O O . PHE A 1 222 ? -8.781 25.598 -5.972 1.00 50.17 237 PHE A O 1
ATOM 1715 N N . SER A 1 223 ? -10.854 26.223 -6.410 1.00 45.68 238 SER A N 1
ATOM 1716 C CA . SER A 1 223 ? -10.880 25.520 -7.685 1.00 43.94 238 SER A CA 1
ATOM 1717 C C . SER A 1 223 ? -10.443 26.456 -8.776 1.00 44.04 238 SER A C 1
ATOM 1718 O O . SER A 1 223 ? -10.679 27.633 -8.685 1.00 44.32 238 SER A O 1
ATOM 1721 N N . ASN A 1 224 ? -9.825 25.918 -9.814 1.00 44.18 239 ASN A N 1
ATOM 1722 C CA . ASN A 1 224 ? -9.426 26.708 -10.985 1.00 45.07 239 ASN A CA 1
ATOM 1723 C C . ASN A 1 224 ? -10.589 26.955 -11.954 1.00 43.82 239 ASN A C 1
ATOM 1724 O O . ASN A 1 224 ? -10.536 27.905 -12.758 1.00 44.27 239 ASN A O 1
ATOM 1729 N N . ILE A 1 225 ? -11.604 26.072 -11.896 1.00 41.83 240 ILE A N 1
ATOM 1730 C CA . ILE A 1 225 ? -12.790 26.152 -12.736 1.00 40.69 240 ILE A CA 1
ATOM 1731 C C . ILE A 1 225 ? -13.983 25.849 -11.849 1.00 39.26 240 ILE A C 1
ATOM 1732 O O . ILE A 1 225 ? -13.977 24.843 -11.137 1.00 38.68 240 ILE A O 1
ATOM 1737 N N . VAL A 1 226 ? -15.015 26.700 -11.902 1.00 39.18 241 VAL A N 1
ATOM 1738 C CA . VAL A 1 226 ? -16.256 26.452 -11.151 1.00 37.58 241 VAL A CA 1
ATOM 1739 C C . VAL A 1 226 ? -17.422 26.518 -12.089 1.00 36.67 241 VAL A C 1
ATOM 1740 O O . VAL A 1 226 ? -17.619 27.540 -12.744 1.00 37.92 241 VAL A O 1
ATOM 1744 N N . THR A 1 227 ? -18.222 25.451 -12.164 1.00 35.76 242 THR A N 1
ATOM 1745 C CA . THR A 1 227 ? -19.455 25.484 -12.988 1.00 34.79 242 THR A CA 1
ATOM 1746 C C . THR A 1 227 ? -20.699 25.142 -12.205 1.00 33.70 242 THR A C 1
ATOM 1747 O O . THR A 1 227 ? -20.642 24.579 -11.116 1.00 32.54 242 THR A O 1
ATOM 1751 N N . THR A 1 228 ? -21.830 25.533 -12.787 1.00 33.85 243 THR A N 1
ATOM 1752 C CA . THR A 1 228 ? -23.118 24.979 -12.430 1.00 32.95 243 THR A CA 1
ATOM 1753 C C . THR A 1 228 ? -23.848 24.578 -13.702 1.00 32.33 243 THR A C 1
ATOM 1754 O O . THR A 1 228 ? -23.342 24.744 -14.813 1.00 32.82 243 THR A O 1
ATOM 1758 N N . VAL A 1 229 ? -25.044 24.063 -13.525 1.00 31.11 244 VAL A N 1
ATOM 1759 C CA . VAL A 1 229 ? -25.627 23.177 -14.506 1.00 31.19 244 VAL A CA 1
ATOM 1760 C C . VAL A 1 229 ? -26.643 23.826 -15.495 1.00 31.53 244 VAL A C 1
ATOM 1761 O O . VAL A 1 229 ? -27.258 23.093 -16.315 1.00 30.08 244 VAL A O 1
ATOM 1765 N N . SER A 1 230 ? -26.772 25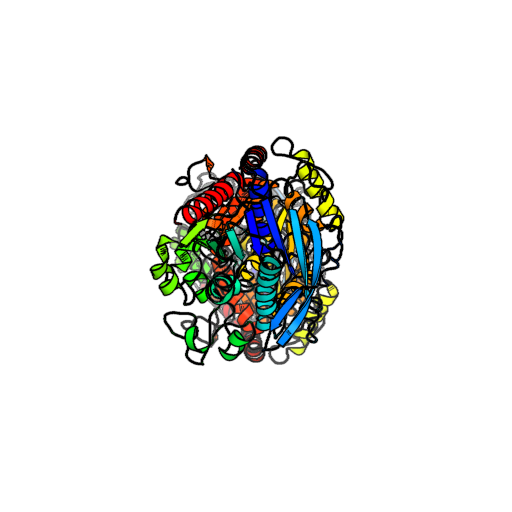.167 -15.467 1.00 32.03 245 SER A N 1
ATOM 1766 C CA . SER A 1 230 ? -27.435 25.882 -16.576 1.00 33.13 245 SER A CA 1
ATOM 1767 C C . SER A 1 230 ? -27.092 27.358 -16.577 1.00 34.69 245 SER A C 1
ATOM 1768 O O . SER A 1 230 ? -26.885 27.923 -15.526 1.00 36.43 245 SER A O 1
ATOM 1771 N N . PRO A 1 231 ? -27.041 27.991 -17.753 1.00 36.70 246 PRO A N 1
ATOM 1772 C CA . PRO A 1 231 ? -26.784 29.459 -17.780 1.00 39.07 246 PRO A CA 1
ATOM 1773 C C . PRO A 1 231 ? -27.765 30.304 -16.910 1.00 39.35 246 PRO A C 1
ATOM 1774 O O . PRO A 1 231 ? -27.328 31.205 -16.177 1.00 40.84 246 PRO A O 1
ATOM 1778 N N . THR A 1 232 ? -29.061 30.003 -16.974 1.00 38.04 247 THR A N 1
ATOM 1779 C CA . THR A 1 232 ? -30.059 30.756 -16.198 1.00 37.88 247 THR A CA 1
ATOM 1780 C C . THR A 1 232 ? -29.874 30.568 -14.683 1.00 36.86 247 THR A C 1
ATOM 1781 O O . THR A 1 232 ? -29.884 31.548 -13.927 1.00 35.76 247 THR A O 1
ATOM 1785 N N . TYR A 1 233 ? -29.674 29.326 -14.247 1.00 35.09 248 TYR A N 1
ATOM 1786 C CA . TYR A 1 233 ? -29.379 29.091 -12.828 1.00 34.95 248 TYR A CA 1
ATOM 1787 C C . TYR A 1 233 ? -28.121 29.853 -12.359 1.00 36.03 248 TYR A C 1
ATOM 1788 O O . TYR A 1 233 ? -28.128 30.427 -11.286 1.00 34.90 248 TYR A O 1
ATOM 1797 N N . ALA A 1 234 ? -27.078 29.880 -13.188 1.00 36.65 249 ALA A N 1
ATOM 1798 C CA . ALA A 1 234 ? -25.869 30.667 -12.889 1.00 38.70 249 ALA A CA 1
ATOM 1799 C C . ALA A 1 234 ? -26.190 32.128 -12.655 1.00 40.93 249 ALA A C 1
ATOM 1800 O O . ALA A 1 234 ? -25.602 32.755 -11.740 1.00 41.71 249 ALA A O 1
ATOM 1802 N N . GLN A 1 235 ? -27.123 32.680 -13.432 1.00 42.09 250 GLN A N 1
ATOM 1803 C CA . GLN A 1 235 ? -27.541 34.070 -13.201 1.00 45.00 250 GLN A CA 1
ATOM 1804 C C . GLN A 1 235 ? -28.324 34.207 -11.893 1.00 43.40 250 GLN A C 1
ATOM 1805 O O . GLN A 1 235 ? -28.108 35.137 -11.143 1.00 42.87 250 GLN A O 1
ATOM 1811 N N . GLU A 1 236 ? -29.221 33.260 -11.628 1.00 41.71 251 GLU A N 1
ATOM 1812 C CA . GLU A 1 236 ? -30.058 33.289 -10.412 1.00 41.67 251 GLU A CA 1
ATOM 1813 C C . GLU A 1 236 ? -29.233 33.273 -9.136 1.00 42.75 251 GLU A C 1
ATOM 1814 O O . GLU A 1 236 ? -29.523 34.029 -8.224 1.00 42.72 251 GLU A O 1
ATOM 1820 N N . VAL A 1 237 ? -28.188 32.448 -9.102 1.00 42.74 252 VAL A N 1
ATOM 1821 C CA . VAL A 1 237 ? -27.339 32.343 -7.928 1.00 44.71 252 VAL A CA 1
ATOM 1822 C C . VAL A 1 237 ? -26.352 33.496 -7.758 1.00 48.96 252 VAL A C 1
ATOM 1823 O O . VAL A 1 237 ? -25.749 33.617 -6.699 1.00 49.65 252 VAL A O 1
ATOM 1827 N N . ARG A 1 238 ? -26.193 34.340 -8.779 1.00 52.28 253 ARG A N 1
ATOM 1828 C CA . ARG A 1 238 ? -25.481 35.610 -8.627 1.00 54.98 253 ARG A CA 1
ATOM 1829 C C . ARG A 1 238 ? -26.314 36.700 -7.963 1.00 56.26 253 ARG A C 1
ATOM 1830 O O . ARG A 1 238 ? -25.769 37.697 -7.540 1.00 59.04 253 ARG A O 1
ATOM 1838 N N . THR A 1 239 ? -27.630 36.556 -7.892 1.00 56.25 254 THR A N 1
ATOM 1839 C CA . THR A 1 239 ? -28.494 37.524 -7.174 1.00 58.10 254 THR A CA 1
ATOM 1840 C C . THR A 1 239 ? -28.636 37.099 -5.717 1.00 59.53 254 THR A C 1
ATOM 1841 O O . THR A 1 239 ? -28.521 35.903 -5.381 1.00 58.09 254 THR A O 1
ATOM 1845 N N . ALA A 1 240 ? -28.898 38.087 -4.863 1.00 64.96 255 ALA A N 1
ATOM 1846 C CA . ALA A 1 240 ? -29.093 37.876 -3.411 1.00 67.30 255 ALA A CA 1
ATOM 1847 C C . ALA A 1 240 ? -30.157 36.792 -3.134 1.00 66.60 255 ALA A C 1
ATOM 1848 O O . ALA A 1 240 ? -29.936 35.885 -2.328 1.00 65.88 255 ALA A O 1
ATOM 1850 N N . GLU A 1 241 ? -31.266 36.869 -3.862 1.00 68.21 256 GLU A N 1
ATOM 1851 C CA . GLU A 1 241 ? -32.451 36.088 -3.545 1.00 70.30 256 GLU A CA 1
ATOM 1852 C C . GLU A 1 241 ? -32.287 34.611 -3.921 1.00 63.93 256 GLU A C 1
ATOM 1853 O O . GLU A 1 241 ? -32.737 33.737 -3.173 1.00 62.37 256 GLU A O 1
ATOM 1859 N N . GLY A 1 242 ? -31.608 34.340 -5.042 1.00 58.82 257 GLY A N 1
ATOM 1860 C CA . GLY A 1 242 ? -31.346 32.967 -5.486 1.00 54.16 257 GLY A CA 1
ATOM 1861 C C . GLY A 1 242 ? -30.017 32.339 -5.042 1.00 53.17 257 GLY A C 1
ATOM 1862 O O . GLY A 1 242 ? -29.865 31.108 -5.094 1.00 50.05 257 GLY A O 1
ATOM 1863 N N . GLY A 1 243 ? -29.052 33.163 -4.629 1.00 53.15 258 GLY A N 1
ATOM 1864 C CA . GLY A 1 243 ? -27.721 32.668 -4.285 1.00 53.74 258 GLY A CA 1
ATOM 1865 C C . GLY A 1 243 ? -27.576 31.899 -2.986 1.00 54.85 258 GLY A C 1
ATOM 1866 O O . GLY A 1 243 ? -26.634 31.125 -2.823 1.00 54.88 258 GLY A O 1
ATOM 1867 N N . LYS A 1 244 ? -28.490 32.131 -2.048 1.00 58.50 259 LYS A N 1
ATOM 1868 C CA . LYS A 1 244 ? -28.546 31.396 -0.766 1.00 60.03 259 LYS A CA 1
ATOM 1869 C C . LYS A 1 244 ? -27.343 31.691 0.130 1.00 59.73 259 LYS A C 1
ATOM 1870 O O . LYS A 1 244 ? -26.755 30.784 0.711 1.00 59.44 259 LYS A O 1
ATOM 1876 N N . GLY A 1 245 ? -26.986 32.974 0.226 1.00 60.12 260 GLY A N 1
ATOM 1877 C CA . GLY A 1 245 ? -25.807 33.428 0.960 1.00 60.78 260 GLY A CA 1
ATOM 1878 C C . GLY A 1 245 ? -24.504 33.527 0.172 1.00 60.24 260 GLY A C 1
ATOM 1879 O O . GLY A 1 245 ? -23.627 34.341 0.534 1.00 61.49 260 GLY A O 1
ATOM 1880 N N . LEU A 1 246 ? -24.371 32.729 -0.900 1.00 56.86 261 LEU A N 1
ATOM 1881 C CA . LEU A 1 246 ? -23.122 32.617 -1.657 1.00 56.21 261 LEU A CA 1
ATOM 1882 C C . LEU A 1 246 ? -22.988 33.595 -2.823 1.00 54.99 261 LEU A C 1
ATOM 1883 O O . LEU A 1 246 ? -21.925 33.658 -3.452 1.00 56.12 261 LEU A O 1
ATOM 1888 N N . HIS A 1 247 ? -24.042 34.347 -3.127 1.00 53.86 262 HIS A N 1
ATOM 1889 C CA . HIS A 1 247 ? -24.023 35.295 -4.245 1.00 53.31 262 HIS A CA 1
ATOM 1890 C C . HIS A 1 247 ? -22.789 36.220 -4.275 1.00 53.72 262 HIS A C 1
ATOM 1891 O O . HIS A 1 247 ? -22.200 36.394 -5.343 1.00 52.54 262 HIS A O 1
ATOM 1898 N N . SER A 1 248 ? -22.380 36.743 -3.114 1.00 55.30 263 SER A N 1
ATOM 1899 C CA . SER A 1 248 ? -21.226 37.656 -2.990 1.00 58.19 263 SER A CA 1
ATOM 1900 C C . SER A 1 248 ? -19.905 37.001 -3.406 1.00 56.94 263 SER A C 1
ATOM 1901 O O . SER A 1 248 ? -19.066 37.634 -4.067 1.00 57.66 263 SER A O 1
ATOM 1904 N N . THR A 1 249 ? -19.721 35.752 -2.985 1.00 54.16 264 THR A N 1
ATOM 1905 C CA . THR A 1 249 ? -18.546 34.980 -3.332 1.00 53.90 264 THR A CA 1
ATOM 1906 C C . THR A 1 249 ? -18.492 34.675 -4.838 1.00 52.42 264 THR A C 1
ATOM 1907 O O . THR A 1 249 ? -17.415 34.756 -5.458 1.00 52.44 264 THR A O 1
ATOM 1911 N N . LEU A 1 250 ? -19.642 34.315 -5.409 1.00 51.01 265 LEU A N 1
ATOM 1912 C CA . LEU A 1 250 ? -19.738 34.017 -6.843 1.00 50.66 265 LEU A CA 1
ATOM 1913 C C . LEU A 1 250 ? -19.543 35.241 -7.733 1.00 52.35 265 LEU A C 1
ATOM 1914 O O . LEU A 1 250 ? -18.958 35.118 -8.816 1.00 51.78 265 LEU A O 1
ATOM 1919 N N . ASN A 1 251 ? -20.020 36.404 -7.277 1.00 54.65 266 ASN A N 1
ATOM 1920 C CA . ASN A 1 251 ? -19.763 37.667 -7.989 1.00 56.87 266 ASN A CA 1
ATOM 1921 C C . ASN A 1 251 ? -18.301 38.070 -7.977 1.00 58.65 266 ASN A C 1
ATOM 1922 O O . ASN A 1 251 ? -17.822 38.622 -8.961 1.00 61.42 266 ASN A O 1
ATOM 1927 N N . PHE A 1 252 ? -17.612 37.796 -6.866 1.00 57.77 267 PHE A N 1
ATOM 1928 C CA . PHE A 1 252 ? -16.195 38.106 -6.722 1.00 58.26 267 PHE A CA 1
ATOM 1929 C C . PHE A 1 252 ? -15.359 37.240 -7.665 1.00 57.08 267 PHE A C 1
ATOM 1930 O O . PHE A 1 252 ? -14.473 37.720 -8.373 1.00 58.53 267 PHE A O 1
ATOM 1938 N N . HIS A 1 253 ? -15.682 35.953 -7.692 1.00 54.79 268 HIS A N 1
ATOM 1939 C CA . HIS A 1 253 ? -14.982 34.964 -8.506 1.00 53.49 268 HIS A CA 1
ATOM 1940 C C . HIS A 1 253 ? -15.700 34.698 -9.840 1.00 51.69 268 HIS A C 1
ATOM 1941 O O . HIS A 1 253 ? -15.588 33.600 -10.383 1.00 48.95 268 HIS A O 1
ATOM 1948 N N . SER A 1 254 ? -16.391 35.704 -10.385 1.00 52.25 269 SER A N 1
ATOM 1949 C CA . SER A 1 254 ? -17.198 35.490 -11.578 1.00 51.49 269 SER A CA 1
ATOM 1950 C C . SER A 1 254 ? -16.394 35.051 -12.826 1.00 52.15 269 SER A C 1
ATOM 1951 O O . SER A 1 254 ? -16.863 34.232 -13.601 1.00 49.77 269 SER A O 1
ATOM 1954 N N . LYS A 1 255 ? -15.186 35.574 -12.993 1.00 55.93 270 LYS A N 1
ATOM 1955 C CA . LYS A 1 255 ? -14.337 35.245 -14.153 1.00 57.51 270 LYS A CA 1
ATOM 1956 C C . LYS A 1 255 ? -14.174 33.723 -14.431 1.00 54.38 270 LYS A C 1
ATOM 1957 O O . LYS A 1 255 ? -14.078 33.329 -15.581 1.00 54.27 270 LYS A O 1
ATOM 1963 N N . LYS A 1 256 ? -14.107 32.909 -13.378 1.00 51.72 271 LYS A N 1
ATOM 1964 C CA . LYS A 1 256 ? -13.918 31.457 -13.494 1.00 49.06 271 LYS A CA 1
ATOM 1965 C C . LYS A 1 256 ? -15.204 30.637 -13.288 1.00 45.99 271 LYS A C 1
ATOM 1966 O O . LYS A 1 256 ? -15.142 29.406 -13.339 1.00 43.58 271 LYS A O 1
ATOM 1972 N N . PHE A 1 257 ? -16.335 31.323 -13.087 1.00 45.01 272 PHE A N 1
ATOM 1973 C CA . PHE A 1 257 ? -17.644 30.706 -12.832 1.00 43.25 272 PHE A CA 1
ATOM 1974 C C . PHE A 1 257 ? -18.500 30.764 -14.071 1.00 42.94 272 PHE A C 1
ATOM 1975 O O . PHE A 1 257 ? -18.736 31.827 -14.618 1.00 43.70 272 PHE A O 1
ATOM 1983 N N . ILE A 1 258 ? -18.997 29.625 -14.505 1.00 43.64 273 ILE A N 1
ATOM 1984 C CA . ILE A 1 258 ? -19.842 29.604 -15.689 1.00 44.35 273 ILE A CA 1
ATOM 1985 C C . ILE A 1 258 ? -20.914 28.518 -15.582 1.00 41.34 273 ILE A C 1
ATOM 1986 O O . ILE A 1 258 ? -20.671 27.487 -15.017 1.00 39.96 273 ILE A O 1
ATOM 1991 N N . GLY A 1 259 ? -22.091 28.801 -16.121 1.00 40.70 274 GLY A N 1
ATOM 1992 C CA . GLY A 1 259 ? -23.199 27.870 -16.135 1.00 39.96 274 GLY A CA 1
ATOM 1993 C C . GLY A 1 259 ? -23.273 27.165 -17.470 1.00 39.72 274 GLY A C 1
ATOM 1994 O O . GLY A 1 259 ? -23.290 27.816 -18.498 1.00 40.49 274 GLY A O 1
ATOM 1995 N N . ILE A 1 260 ? -23.325 25.833 -17.443 1.00 38.80 275 ILE A N 1
ATOM 1996 C CA . ILE A 1 260 ? -23.339 25.016 -18.655 1.00 38.78 275 ILE A CA 1
ATOM 1997 C C . ILE A 1 260 ? -24.485 24.018 -18.531 1.00 36.73 275 ILE A C 1
ATOM 1998 O O . ILE A 1 260 ? -24.498 23.185 -17.604 1.00 34.10 275 ILE A O 1
ATOM 2003 N N . LEU A 1 261 ? -25.404 24.086 -19.492 1.00 36.50 276 LEU A N 1
ATOM 2004 C CA . LEU A 1 261 ? -26.594 23.233 -19.505 1.00 35.55 276 LEU A CA 1
ATOM 2005 C C . LEU A 1 261 ? -26.194 21.777 -19.621 1.00 34.86 276 LEU A C 1
ATOM 2006 O O . LEU A 1 261 ? -25.489 21.409 -20.561 1.00 34.75 276 LEU A O 1
ATOM 2011 N N . ASN A 1 262 ? -26.622 20.961 -18.654 1.00 34.26 277 ASN A N 1
ATOM 2012 C CA . ASN A 1 262 ? -26.402 19.512 -18.735 1.00 34.74 277 ASN A CA 1
ATOM 2013 C C . ASN A 1 262 ? -26.978 18.959 -20.070 1.00 35.82 277 ASN A C 1
ATOM 2014 O O . ASN A 1 262 ? -28.008 19.446 -20.572 1.00 35.10 277 ASN A O 1
ATOM 2019 N N . GLY A 1 263 ? -26.289 17.990 -20.658 1.00 35.89 278 GLY A N 1
ATOM 2020 C CA . GLY A 1 263 ? -26.932 17.050 -21.562 1.00 36.55 278 GLY A CA 1
ATOM 2021 C C . GLY A 1 263 ? -27.480 15.837 -20.816 1.00 35.87 278 GLY A C 1
ATOM 2022 O O . GLY A 1 263 ? -27.470 15.774 -19.585 1.00 35.07 278 GLY A O 1
ATOM 2023 N N . ILE A 1 264 ? -27.994 14.887 -21.591 1.00 37.14 279 ILE A N 1
ATOM 2024 C CA . ILE A 1 264 ? -28.345 13.543 -21.116 1.00 36.32 279 ILE A CA 1
ATOM 2025 C C . ILE A 1 264 ? -27.634 12.533 -22.003 1.00 37.00 279 ILE A C 1
ATOM 2026 O O . ILE A 1 264 ? -27.280 12.819 -23.173 1.00 34.68 279 ILE A O 1
ATOM 2031 N N . ASP A 1 265 ? -27.447 11.349 -21.439 1.00 38.28 280 ASP A N 1
ATOM 2032 C CA . ASP A 1 265 ? -26.827 10.253 -22.144 1.00 40.27 280 ASP A CA 1
ATOM 2033 C C . ASP A 1 265 ? -27.818 9.715 -23.162 1.00 39.11 280 ASP A C 1
ATOM 2034 O O . ASP A 1 265 ? -28.629 8.879 -22.837 1.00 37.93 280 ASP A O 1
ATOM 2039 N N . THR A 1 266 ? -27.735 10.198 -24.395 1.00 38.43 281 THR A N 1
ATOM 2040 C CA . THR A 1 266 ? -28.655 9.774 -25.437 1.00 39.61 281 THR A CA 1
ATOM 2041 C C . THR A 1 266 ? -28.417 8.351 -26.015 1.00 41.80 281 THR A C 1
ATOM 2042 O O . THR A 1 266 ? -29.135 7.947 -26.913 1.00 40.69 281 THR A O 1
ATOM 2046 N N . ASP A 1 267 ? -27.435 7.609 -25.503 1.00 43.73 282 ASP A N 1
ATOM 2047 C CA . ASP A 1 267 ? -27.299 6.171 -25.788 1.00 45.31 282 ASP A CA 1
ATOM 2048 C C . ASP A 1 267 ? -28.123 5.344 -24.804 1.00 44.18 282 ASP A C 1
ATOM 2049 O O . ASP A 1 267 ? -28.873 4.483 -25.227 1.00 43.70 282 ASP A O 1
ATOM 2054 N N . SER A 1 268 ? -27.977 5.610 -23.502 1.00 43.74 283 SER A N 1
ATOM 2055 C CA . SER A 1 268 ? -28.887 5.066 -22.462 1.00 42.71 283 SER A CA 1
ATOM 2056 C C . SER A 1 268 ? -30.336 5.502 -22.626 1.00 41.14 283 SER A C 1
ATOM 2057 O O . SER A 1 268 ? -31.244 4.684 -22.565 1.00 43.14 283 SER A O 1
ATOM 2060 N N . TRP A 1 269 ? -30.559 6.798 -22.812 1.00 39.51 284 TRP A N 1
ATOM 2061 C CA . TRP A 1 269 ? -31.912 7.341 -23.018 1.00 37.93 284 TRP A CA 1
ATOM 2062 C C . TRP A 1 269 ? -32.196 7.451 -24.510 1.00 38.14 284 TRP A C 1
ATOM 2063 O O . TRP A 1 269 ? -31.952 8.484 -25.122 1.00 37.31 284 TRP A O 1
ATOM 2074 N N . ASN A 1 270 ? -32.664 6.351 -25.093 1.00 38.62 285 ASN A N 1
ATOM 2075 C CA . ASN A 1 270 ? -32.936 6.276 -26.528 1.00 39.84 285 ASN A CA 1
ATOM 2076 C C . ASN A 1 270 ? -34.105 5.333 -26.771 1.00 40.61 285 ASN A C 1
ATOM 2077 O O . ASN A 1 270 ? -33.950 4.124 -26.594 1.00 43.17 285 ASN A O 1
ATOM 2082 N N . PRO A 1 271 ? -35.261 5.863 -27.207 1.00 40.59 286 PRO A N 1
ATOM 2083 C CA . PRO A 1 271 ? -36.428 4.994 -27.420 1.00 41.69 286 PRO A CA 1
ATOM 2084 C C . PRO A 1 271 ? -36.229 3.859 -28.465 1.00 44.24 286 PRO A C 1
ATOM 2085 O O . PRO A 1 271 ? -36.897 2.831 -28.393 1.00 44.98 286 PRO A O 1
ATOM 2089 N N . ALA A 1 272 ? -35.329 4.068 -29.423 1.00 45.72 287 ALA A N 1
ATOM 2090 C CA . ALA A 1 272 ? -35.055 3.094 -30.479 1.00 47.52 287 ALA A CA 1
ATOM 2091 C C . ALA A 1 272 ? -34.377 1.827 -29.990 1.00 47.78 287 ALA A C 1
ATOM 2092 O O . ALA A 1 272 ? -34.501 0.792 -30.639 1.00 49.26 287 ALA A O 1
ATOM 2094 N N . THR A 1 273 ? -33.632 1.924 -28.890 1.00 46.12 288 THR A N 1
ATOM 2095 C CA . THR A 1 273 ? -32.850 0.789 -28.383 1.00 47.19 288 THR A CA 1
ATOM 2096 C C . THR A 1 273 ? -33.038 0.562 -26.905 1.00 46.59 288 THR A C 1
ATOM 2097 O O . THR A 1 273 ? -32.237 -0.106 -26.309 1.00 47.01 288 THR A O 1
ATOM 2101 N N . ASP A 1 274 ? -34.073 1.123 -26.300 1.00 47.73 289 ASP A N 1
ATOM 2102 C CA . ASP A 1 274 ? -34.228 1.062 -24.840 1.00 48.55 289 ASP A CA 1
ATOM 2103 C C . ASP A 1 274 ? -34.655 -0.382 -24.462 1.00 51.74 289 ASP A C 1
ATOM 2104 O O . ASP A 1 274 ? -35.720 -0.857 -24.900 1.00 53.89 289 ASP A O 1
ATOM 2109 N N . PRO A 1 275 ? -33.803 -1.101 -23.704 1.00 53.86 290 PRO A N 1
ATOM 2110 C CA . PRO A 1 275 ? -34.153 -2.504 -23.367 1.00 54.65 290 PRO A CA 1
ATOM 2111 C C . PRO A 1 275 ? -35.298 -2.608 -22.349 1.00 54.45 290 PRO A C 1
ATOM 2112 O O . PRO A 1 275 ? -35.982 -3.617 -22.346 1.00 57.40 290 PRO A O 1
ATOM 2116 N N . PHE A 1 276 ? -35.513 -1.570 -21.538 1.00 52.63 291 PHE A N 1
ATOM 2117 C CA . PHE A 1 276 ? -36.632 -1.542 -20.575 1.00 52.13 291 PHE A CA 1
ATOM 2118 C C . PHE A 1 276 ? -38.050 -1.398 -21.188 1.00 51.59 291 PHE A C 1
ATOM 2119 O O . PHE A 1 276 ? -39.036 -1.580 -20.485 1.00 50.29 291 PHE A O 1
ATOM 2127 N N . LEU A 1 277 ? -38.150 -1.069 -22.475 1.00 50.98 292 LEU A N 1
ATOM 2128 C CA . LEU A 1 277 ? -39.446 -0.843 -23.113 1.00 50.10 292 LEU A CA 1
ATOM 2129 C C . LEU A 1 277 ? -40.045 -2.109 -23.650 1.00 52.51 292 LEU A C 1
ATOM 2130 O O . LEU A 1 277 ? -39.333 -3.026 -24.002 1.00 55.12 292 LEU A O 1
ATOM 2135 N N . LYS A 1 278 ? -41.360 -2.116 -23.781 1.00 55.42 293 LYS A N 1
ATOM 2136 C CA . LYS A 1 278 ? -42.049 -3.173 -24.525 1.00 60.59 293 LYS A CA 1
ATOM 2137 C C . LYS A 1 278 ? -41.763 -3.046 -26.026 1.00 58.98 293 LYS A C 1
ATOM 2138 O O . LYS A 1 278 ? -41.375 -4.033 -26.672 1.00 61.62 293 LYS A O 1
ATOM 2144 N N . ALA A 1 279 ? -42.000 -1.848 -26.566 1.00 54.30 294 ALA A N 1
ATOM 2145 C CA . ALA A 1 279 ? -41.765 -1.569 -27.975 1.00 52.92 294 ALA A CA 1
ATOM 2146 C C . ALA A 1 279 ? -40.848 -0.366 -28.140 1.00 49.52 294 ALA A C 1
ATOM 2147 O O . ALA A 1 279 ? -40.807 0.537 -27.311 1.00 46.66 294 ALA A O 1
ATOM 2149 N N . GLN A 1 280 ? -40.130 -0.371 -29.247 1.00 48.97 295 GLN A N 1
ATOM 2150 C CA . GLN A 1 280 ? -39.131 0.619 -29.561 1.00 47.11 295 GLN A CA 1
ATOM 2151 C C . GLN A 1 280 ? -39.784 1.589 -30.534 1.00 45.02 295 GLN A C 1
ATOM 2152 O O . GLN A 1 280 ? -40.740 1.259 -31.186 1.00 44.46 295 GLN A O 1
ATOM 2158 N N . PHE A 1 281 ? -39.257 2.806 -30.612 1.00 43.02 296 PHE A N 1
ATOM 2159 C CA . PHE A 1 281 ? -39.742 3.810 -31.564 1.00 42.07 296 PHE A CA 1
ATOM 2160 C C . PHE A 1 281 ? -38.729 4.926 -31.695 1.00 41.41 296 PHE A C 1
ATOM 2161 O O . PHE A 1 281 ? -37.758 4.985 -30.943 1.00 42.13 296 PHE A O 1
ATOM 2169 N N . ASN A 1 282 ? -38.955 5.820 -32.633 1.00 41.86 297 ASN A N 1
ATOM 2170 C CA . ASN A 1 282 ? -38.045 6.930 -32.857 1.00 41.90 297 ASN A CA 1
ATOM 2171 C C . ASN A 1 282 ? -38.798 8.063 -33.536 1.00 43.11 297 ASN A C 1
ATOM 2172 O O . ASN A 1 282 ? -39.978 7.912 -33.889 1.00 42.84 297 ASN A O 1
ATOM 2177 N N . ALA A 1 283 ? -38.103 9.184 -33.731 1.00 44.75 298 ALA A N 1
ATOM 2178 C CA . ALA A 1 283 ? -38.667 10.359 -34.407 1.00 46.22 298 ALA A CA 1
ATOM 2179 C C . ALA A 1 283 ? -39.433 10.050 -35.699 1.00 50.46 298 ALA A C 1
ATOM 2180 O O . ALA A 1 283 ? -40.388 10.748 -36.014 1.00 50.49 298 ALA A O 1
ATOM 2182 N N . LYS A 1 284 ? -39.012 9.018 -36.437 1.00 55.51 299 LYS A N 1
ATOM 2183 C CA . LYS A 1 284 ? -39.601 8.702 -37.732 1.00 59.42 299 LYS A CA 1
ATOM 2184 C C . LYS A 1 284 ? -40.717 7.652 -37.677 1.00 60.52 299 LYS A C 1
ATOM 2185 O O . LYS A 1 284 ? -41.306 7.355 -38.720 1.00 66.99 299 LYS A O 1
ATOM 2191 N N . ASP A 1 285 ? -41.046 7.116 -36.503 1.00 58.62 300 ASP A N 1
ATOM 2192 C CA . ASP A 1 285 ? -42.017 6.006 -36.403 1.00 58.72 300 ASP A CA 1
ATOM 2193 C C . ASP A 1 285 ? -42.538 5.890 -34.961 1.00 56.11 300 ASP A C 1
ATOM 2194 O O . ASP A 1 285 ? -41.913 5.254 -34.120 1.00 54.91 300 ASP A O 1
ATOM 2199 N N . LEU A 1 286 ? -43.681 6.513 -34.694 1.00 55.26 301 LEU A N 1
ATOM 2200 C CA . LEU A 1 286 ? -44.253 6.604 -33.357 1.00 52.98 301 LEU A CA 1
ATOM 2201 C C . LEU A 1 286 ? -45.210 5.468 -32.971 1.00 53.02 301 LEU A C 1
ATOM 2202 O O . LEU A 1 286 ? -45.763 5.446 -31.874 1.00 53.12 301 LEU A O 1
ATOM 2207 N N . GLN A 1 287 ? -45.459 4.564 -33.890 1.00 55.67 302 GLN A N 1
ATOM 2208 C CA . GLN A 1 287 ? -46.143 3.289 -33.645 1.00 58.09 302 GLN A CA 1
ATOM 2209 C C . GLN A 1 287 ? -45.902 2.771 -32.224 1.00 54.77 302 GLN A C 1
ATOM 2210 O O . GLN A 1 287 ? -46.839 2.656 -31.418 1.00 54.55 302 GLN A O 1
ATOM 2216 N N . GLY A 1 288 ? -44.637 2.505 -31.921 1.00 52.38 303 GLY A N 1
ATOM 2217 C CA . GLY A 1 288 ? -44.223 1.970 -30.637 1.00 49.86 303 GLY A CA 1
ATOM 2218 C C . GLY A 1 288 ? -44.505 2.838 -29.424 1.00 47.23 303 GLY A C 1
ATOM 2219 O O . GLY A 1 288 ? -44.551 2.315 -28.304 1.00 45.18 303 GLY A O 1
ATOM 2220 N N . LYS A 1 289 ? -44.675 4.154 -29.621 1.00 45.82 304 LYS A N 1
ATOM 2221 C CA . LYS A 1 289 ? -45.111 5.038 -28.531 1.00 45.02 304 LYS A CA 1
ATOM 2222 C C . LYS A 1 289 ? -46.550 4.730 -28.119 1.00 47.38 304 LYS A C 1
ATOM 2223 O O . LYS A 1 289 ? -46.777 4.459 -26.953 1.00 48.48 304 LYS A O 1
ATOM 2229 N N . GLU A 1 290 ? -47.502 4.734 -29.059 1.00 51.24 305 GLU A N 1
ATOM 2230 C CA . GLU A 1 290 ? -48.859 4.247 -28.759 1.00 54.45 305 GLU A CA 1
ATOM 2231 C C . GLU A 1 290 ? -48.872 2.842 -28.126 1.00 54.05 305 GLU A C 1
ATOM 2232 O O . GLU A 1 290 ? -49.649 2.600 -27.202 1.00 56.10 305 GLU A O 1
ATOM 2238 N N . GLU A 1 291 ? -48.017 1.933 -28.601 1.00 53.90 306 GLU A N 1
ATOM 2239 C CA . GLU A 1 291 ? -47.918 0.586 -28.014 1.00 55.01 306 GLU A CA 1
ATOM 2240 C C . GLU A 1 291 ? -47.492 0.630 -26.533 1.00 52.50 306 GLU A C 1
ATOM 2241 O O . GLU A 1 291 ? -48.013 -0.137 -25.732 1.00 52.48 306 GLU A O 1
ATOM 2247 N N . ASN A 1 292 ? -46.571 1.527 -26.177 1.00 49.30 307 ASN A N 1
ATOM 2248 C CA . ASN A 1 292 ? -46.137 1.689 -24.768 1.00 47.17 307 ASN A CA 1
ATOM 2249 C C . ASN A 1 292 ? -47.235 2.337 -23.912 1.00 44.50 307 ASN A C 1
ATOM 2250 O O . ASN A 1 292 ? -47.449 1.968 -22.754 1.00 42.51 307 ASN A O 1
ATOM 2255 N N . LYS A 1 293 ? -47.938 3.297 -24.494 1.00 43.05 308 LYS A N 1
ATOM 2256 C CA . LYS A 1 293 ? -49.097 3.872 -23.848 1.00 41.71 308 LYS A CA 1
ATOM 2257 C C . LYS A 1 293 ? -50.110 2.782 -23.490 1.00 42.13 308 LYS A C 1
ATOM 2258 O O . LYS A 1 293 ? -50.579 2.715 -22.357 1.00 40.33 308 LYS A O 1
ATOM 2264 N N . HIS A 1 294 ? -50.396 1.900 -24.442 1.00 44.19 309 HIS A N 1
ATOM 2265 C CA . HIS A 1 294 ? -51.327 0.807 -24.185 1.00 46.33 309 HIS A CA 1
ATOM 2266 C C . HIS A 1 294 ? -50.773 -0.187 -23.124 1.00 46.16 309 HIS A C 1
ATOM 2267 O O . HIS A 1 294 ? -51.482 -0.574 -22.205 1.00 46.40 309 HIS A O 1
ATOM 2274 N N . ALA A 1 295 ? -49.506 -0.561 -23.246 1.00 45.51 310 ALA A N 1
ATOM 2275 C CA . ALA A 1 295 ? -48.893 -1.507 -22.333 1.00 46.82 310 ALA A CA 1
ATOM 2276 C C . ALA A 1 295 ? -48.934 -0.993 -20.879 1.00 47.00 310 ALA A C 1
ATOM 2277 O O . ALA A 1 295 ? -49.299 -1.747 -19.959 1.00 47.86 310 ALA A O 1
ATOM 2279 N N . LEU A 1 296 ? -48.601 0.293 -20.679 1.00 45.76 311 LEU A N 1
ATOM 2280 C CA . LEU A 1 296 ? -48.580 0.885 -19.340 1.00 44.45 311 LEU A CA 1
ATOM 2281 C C . LEU A 1 296 ? -49.973 0.961 -18.728 1.00 44.96 311 LEU A C 1
ATOM 2282 O O . LEU A 1 296 ? -50.144 0.631 -17.555 1.00 44.98 311 LEU A O 1
ATOM 2287 N N . ARG A 1 297 ? -50.954 1.379 -19.518 1.00 44.61 312 ARG A N 1
ATOM 2288 C CA . ARG A 1 297 ? -52.355 1.327 -19.081 1.00 46.44 312 ARG A CA 1
ATOM 2289 C C . ARG A 1 297 ? -52.770 -0.059 -18.583 1.00 49.30 312 ARG A C 1
ATOM 2290 O O . ARG A 1 297 ? -53.336 -0.200 -17.489 1.00 49.00 312 ARG A O 1
ATOM 2298 N N . LYS A 1 298 ? -52.446 -1.064 -19.391 1.00 52.25 313 LYS A N 1
ATOM 2299 C CA . LYS A 1 298 ? -52.750 -2.472 -19.112 1.00 55.88 313 LYS A CA 1
ATOM 2300 C C . LYS A 1 298 ? -52.001 -2.940 -17.845 1.00 55.20 313 LYS A C 1
ATOM 2301 O O . LYS A 1 298 ? -52.584 -3.582 -16.984 1.00 56.94 313 LYS A O 1
ATOM 2307 N N . GLN A 1 299 ? -50.727 -2.587 -17.703 1.00 52.85 314 GLN A N 1
ATOM 2308 C CA . GLN A 1 299 ? -49.995 -2.992 -16.507 1.00 51.82 314 GLN A CA 1
ATOM 2309 C C . GLN A 1 299 ? -50.596 -2.356 -15.246 1.00 50.30 314 GLN A C 1
ATOM 2310 O O . GLN A 1 299 ? -50.691 -3.014 -14.227 1.00 50.68 314 GLN A O 1
ATOM 2316 N N . LEU A 1 300 ? -50.992 -1.080 -15.321 1.00 47.23 315 LEU A N 1
ATOM 2317 C CA . LEU A 1 300 ? -51.465 -0.337 -14.142 1.00 44.81 315 LEU A CA 1
ATOM 2318 C C . LEU A 1 300 ? -52.956 -0.473 -13.866 1.00 45.42 315 LEU A C 1
ATOM 2319 O O . LEU A 1 300 ? -53.388 -0.123 -12.784 1.00 44.17 315 LEU A O 1
ATOM 2324 N N . GLY A 1 301 ? -53.724 -0.970 -14.837 1.00 46.28 316 GLY A N 1
ATOM 2325 C CA . GLY A 1 301 ? -55.174 -1.066 -14.701 1.00 47.88 316 GLY A CA 1
ATOM 2326 C C . GLY A 1 301 ? -55.901 0.227 -15.004 1.00 47.30 316 GLY A C 1
ATOM 2327 O O . GLY A 1 301 ? -56.996 0.431 -14.499 1.00 47.63 316 GLY A O 1
ATOM 2328 N N . LEU A 1 302 ? -55.291 1.085 -15.833 1.00 46.61 317 LEU A N 1
ATOM 2329 C CA . LEU A 1 302 ? -55.935 2.290 -16.350 1.00 46.89 317 LEU A CA 1
ATOM 2330 C C . LEU A 1 302 ? -56.781 1.974 -17.586 1.00 49.20 317 LEU A C 1
ATOM 2331 O O . LEU A 1 302 ? -56.449 1.086 -18.352 1.00 50.54 317 LEU A O 1
ATOM 2336 N N . SER A 1 303 ? -57.854 2.723 -17.786 1.00 50.78 318 SER A N 1
ATOM 2337 C CA . SER A 1 303 ? -58.759 2.509 -18.906 1.00 53.84 318 SER A CA 1
ATOM 2338 C C . SER A 1 303 ? -58.152 2.875 -20.260 1.00 54.60 318 SER A C 1
ATOM 2339 O O . SER A 1 303 ? -57.553 3.937 -20.417 1.00 54.38 318 SER A O 1
ATOM 2342 N N . SER A 1 304 ? -58.322 1.989 -21.237 1.00 57.73 319 SER A N 1
ATOM 2343 C CA . SER A 1 304 ? -57.935 2.278 -22.611 1.00 58.37 319 SER A CA 1
ATOM 2344 C C . SER A 1 304 ? -59.165 2.321 -23.510 1.00 59.08 319 SER A C 1
ATOM 2345 O O . SER A 1 304 ? -59.032 2.352 -24.716 1.00 58.13 319 SER A O 1
ATOM 2348 N N . ALA A 1 305 ? -60.355 2.371 -22.918 1.00 62.27 320 ALA A N 1
ATOM 2349 C CA . ALA A 1 305 ? -61.606 2.479 -23.692 1.00 65.90 320 ALA A CA 1
ATOM 2350 C C . ALA A 1 305 ? -61.606 3.625 -24.683 1.00 68.10 320 ALA A C 1
ATOM 2351 O O . ALA A 1 305 ? -62.125 3.460 -25.778 1.00 71.01 320 ALA A O 1
ATOM 2353 N N . GLU A 1 306 ? -61.093 4.790 -24.280 1.00 69.35 321 GLU A N 1
ATOM 2354 C CA . GLU A 1 306 ? -61.027 5.946 -25.193 1.00 71.23 321 GLU A CA 1
ATOM 2355 C C . GLU A 1 306 ? -59.638 6.080 -25.844 1.00 71.46 321 GLU A C 1
ATOM 2356 O O . GLU A 1 306 ? -58.586 5.901 -25.207 1.00 66.30 321 GLU A O 1
ATOM 2362 N N . SER A 1 307 ? -59.676 6.366 -27.150 1.00 74.47 322 SER A N 1
ATOM 2363 C CA . SER A 1 307 ? -58.546 6.923 -27.914 1.00 75.46 322 SER A CA 1
ATOM 2364 C C . SER A 1 307 ? -58.564 8.454 -27.701 1.00 74.00 322 SER A C 1
ATOM 2365 O O . SER A 1 307 ? -59.646 9.064 -27.439 1.00 76.33 322 SER A O 1
ATOM 2368 N N . ARG A 1 308 ? -57.382 9.064 -27.783 1.00 67.88 323 ARG A N 1
ATOM 2369 C CA . ARG A 1 308 ? -57.241 10.514 -27.526 1.00 64.30 323 ARG A CA 1
ATOM 2370 C C . ARG A 1 308 ? -57.640 10.997 -26.120 1.00 58.76 323 ARG A C 1
ATOM 2371 O O . ARG A 1 308 ? -58.174 12.082 -25.956 1.00 57.15 323 ARG A O 1
ATOM 2379 N N . ARG A 1 309 ? -57.283 10.218 -25.113 1.00 54.89 324 ARG A N 1
ATOM 2380 C CA . ARG A 1 309 ? -57.233 10.716 -23.759 1.00 52.36 324 ARG A CA 1
ATOM 2381 C C . ARG A 1 309 ? -55.739 10.911 -23.444 1.00 46.41 324 ARG A C 1
ATOM 2382 O O . ARG A 1 309 ? -54.982 9.948 -23.475 1.00 44.23 324 ARG A O 1
ATOM 2390 N N . PRO A 1 310 ? -55.302 12.161 -23.195 1.00 41.89 325 PRO A N 1
ATOM 2391 C CA . PRO A 1 310 ? -53.882 12.397 -22.950 1.00 40.07 325 PRO A CA 1
ATOM 2392 C C . PRO A 1 310 ? -53.421 11.839 -21.580 1.00 38.79 325 PRO A C 1
ATOM 2393 O O . PRO A 1 310 ? -54.111 12.017 -20.579 1.00 37.39 325 PRO A O 1
ATOM 2397 N N . LEU A 1 311 ? -52.288 11.142 -21.588 1.00 38.03 326 LEU A N 1
ATOM 2398 C CA . LEU A 1 311 ? -51.667 10.612 -20.382 1.00 37.40 326 LEU A CA 1
ATOM 2399 C C . LEU A 1 311 ? -50.607 11.601 -19.926 1.00 35.61 326 LEU A C 1
ATOM 2400 O O . LEU A 1 311 ? -49.661 11.870 -20.648 1.00 36.46 326 LEU A O 1
ATOM 2405 N N . VAL A 1 312 ? -50.777 12.147 -18.729 1.00 35.31 327 VAL A N 1
ATOM 2406 C CA . VAL A 1 312 ? -49.836 13.104 -18.142 1.00 33.77 327 VAL A CA 1
ATOM 2407 C C . VAL A 1 312 ? -48.961 12.312 -17.190 1.00 33.41 327 VAL A C 1
ATOM 2408 O O . VAL A 1 312 ? -49.457 11.613 -16.318 1.00 34.30 327 VAL A O 1
ATOM 2412 N N . GLY A 1 313 ? -47.657 12.386 -17.379 1.00 32.50 328 GLY A N 1
ATOM 2413 C CA . GLY A 1 313 ? -46.708 11.703 -16.491 1.00 31.48 328 GLY A CA 1
ATOM 2414 C C . GLY A 1 313 ? -45.912 12.696 -15.658 1.00 30.53 328 GLY A C 1
ATOM 2415 O O . GLY A 1 313 ? -45.771 13.883 -16.008 1.00 29.88 328 GLY A O 1
ATOM 2416 N N . CYS A 1 314 ? -45.439 12.207 -14.520 1.00 30.42 329 CYS A N 1
ATOM 2417 C CA . CYS A 1 314 ? -44.591 12.946 -13.626 1.00 30.52 329 CYS A CA 1
ATOM 2418 C C . CYS A 1 314 ? -43.699 11.946 -12.928 1.00 31.03 329 CYS A C 1
ATOM 2419 O O . CYS A 1 314 ? -44.199 11.015 -12.273 1.00 31.23 329 CYS A O 1
ATOM 2422 N N . ILE A 1 315 ? -42.380 12.140 -13.070 1.00 31.03 330 ILE A N 1
ATOM 2423 C CA . ILE A 1 315 ? -41.325 11.313 -12.452 1.00 30.88 330 ILE A CA 1
ATOM 2424 C C . ILE A 1 315 ? -40.386 12.250 -11.736 1.00 30.25 330 ILE A C 1
ATOM 2425 O O . ILE A 1 315 ? -39.704 13.058 -12.370 1.00 29.71 330 ILE A O 1
ATOM 2430 N N . THR A 1 316 ? -40.319 12.139 -10.421 1.00 31.54 331 THR A N 1
ATOM 2431 C CA . THR A 1 316 ? -39.617 13.140 -9.631 1.00 32.85 331 THR A CA 1
ATOM 2432 C C . THR A 1 316 ? -39.419 12.676 -8.193 1.00 34.35 331 THR A C 1
ATOM 2433 O O . THR A 1 316 ? -40.094 11.762 -7.710 1.00 35.48 331 THR A O 1
ATOM 2437 N N . ARG A 1 317 ? -38.475 13.315 -7.521 1.00 34.53 332 ARG A N 1
ATOM 2438 C CA . ARG A 1 317 ? -38.395 13.243 -6.082 1.00 35.24 332 ARG A CA 1
ATOM 2439 C C . ARG A 1 317 ? -39.434 14.247 -5.608 1.00 34.08 332 ARG A C 1
ATOM 2440 O O . ARG A 1 317 ? -39.590 15.290 -6.201 1.00 33.30 332 ARG A O 1
ATOM 2448 N N . LEU A 1 318 ? -40.138 13.911 -4.541 1.00 34.18 333 LEU A N 1
ATOM 2449 C CA . LEU A 1 318 ? -41.193 14.737 -4.013 1.00 34.15 333 LEU A CA 1
ATOM 2450 C C . LEU A 1 318 ? -40.664 15.561 -2.842 1.00 34.26 333 LEU A C 1
ATOM 2451 O O . LEU A 1 318 ? -40.789 15.182 -1.684 1.00 34.48 333 LEU A O 1
ATOM 2456 N N . VAL A 1 319 ? -40.072 16.697 -3.188 1.00 33.50 334 VAL A N 1
ATOM 2457 C CA . VAL A 1 319 ? -39.492 17.658 -2.230 1.00 34.54 334 VAL A CA 1
ATOM 2458 C C . VAL A 1 319 ? -39.931 19.063 -2.646 1.00 34.31 334 VAL A C 1
ATOM 2459 O O . VAL A 1 319 ? -40.251 19.280 -3.799 1.00 35.19 334 VAL A O 1
ATOM 2463 N N . PRO A 1 320 ? -39.933 20.035 -1.721 1.00 35.80 335 PRO A N 1
ATOM 2464 C CA . PRO A 1 320 ? -40.416 21.388 -2.083 1.00 35.10 335 PRO A CA 1
ATOM 2465 C C . PRO A 1 320 ? -39.885 21.965 -3.373 1.00 33.75 335 PRO A C 1
ATOM 2466 O O . PRO A 1 320 ? -40.623 22.644 -4.068 1.00 34.21 335 PRO A O 1
ATOM 2470 N N . GLN A 1 321 ? -38.623 21.685 -3.709 1.00 32.90 336 GLN A N 1
ATOM 2471 C CA . GLN A 1 321 ? -38.017 22.224 -4.920 1.00 31.68 336 GLN A CA 1
ATOM 2472 C C . GLN A 1 321 ? -38.881 21.961 -6.169 1.00 30.84 336 GLN A C 1
ATOM 2473 O O . GLN A 1 321 ? -38.985 22.832 -7.077 1.00 30.97 336 GLN A O 1
ATOM 2479 N N . LYS A 1 322 ? -39.493 20.782 -6.203 1.00 30.18 337 LYS A N 1
ATOM 2480 C CA . LYS A 1 322 ? -40.203 20.297 -7.376 1.00 29.72 337 LYS A CA 1
ATOM 2481 C C . LYS A 1 322 ? -41.654 20.817 -7.511 1.00 30.35 337 LYS A C 1
ATOM 2482 O O . LYS A 1 322 ? -42.358 20.445 -8.451 1.00 29.25 337 LYS A O 1
ATOM 2488 N N . GLY A 1 323 ? -42.077 21.680 -6.587 1.00 31.53 338 GLY A N 1
ATOM 2489 C CA . GLY A 1 323 ? -43.399 22.271 -6.623 1.00 34.02 338 GLY A CA 1
ATOM 2490 C C . GLY A 1 323 ? -44.469 21.216 -6.321 1.00 34.49 338 GLY A C 1
ATOM 2491 O O . GLY A 1 323 ? -45.353 20.972 -7.132 1.00 33.24 338 GLY A O 1
ATOM 2492 N N . VAL A 1 324 ? -44.358 20.574 -5.168 1.00 35.57 339 VAL A N 1
ATOM 2493 C CA . VAL A 1 324 ? -45.249 19.465 -4.840 1.00 36.95 339 VAL A CA 1
ATOM 2494 C C . VAL A 1 324 ? -46.727 19.839 -4.707 1.00 38.86 339 VAL A C 1
ATOM 2495 O O . VAL A 1 324 ? -47.586 18.985 -4.974 1.00 37.97 339 VAL A O 1
ATOM 2499 N N . HIS A 1 325 ? -47.015 21.086 -4.290 1.00 40.37 340 HIS A N 1
ATOM 2500 C CA . HIS A 1 325 ? -48.399 21.557 -4.222 1.00 40.95 340 HIS A CA 1
ATOM 2501 C C . HIS A 1 325 ? -48.992 21.639 -5.634 1.00 37.91 340 HIS A C 1
ATOM 2502 O O . HIS A 1 325 ? -50.166 21.291 -5.812 1.00 37.28 340 HIS A O 1
ATOM 2509 N N . LEU A 1 326 ? -48.181 22.091 -6.596 1.00 33.88 341 LEU A N 1
ATOM 2510 C CA . LEU A 1 326 ? -48.568 22.106 -8.005 1.00 33.14 341 LEU A CA 1
ATOM 2511 C C . LEU A 1 326 ? -48.704 20.720 -8.616 1.00 31.80 341 LEU A C 1
ATOM 2512 O O . LEU A 1 326 ? -49.573 20.508 -9.443 1.00 31.52 341 LEU A O 1
ATOM 2517 N N . ILE A 1 327 ? -47.861 19.781 -8.207 1.00 30.97 342 ILE A N 1
ATOM 2518 C CA . ILE A 1 327 ? -47.988 18.408 -8.651 1.00 30.67 342 ILE A CA 1
ATOM 2519 C C . ILE A 1 327 ? -49.300 17.816 -8.127 1.00 32.75 342 ILE A C 1
ATOM 2520 O O . ILE A 1 327 ? -50.058 17.215 -8.888 1.00 32.34 342 ILE A O 1
ATOM 2525 N N . ARG A 1 328 ? -49.557 17.990 -6.832 1.00 33.94 343 ARG A N 1
ATOM 2526 C CA . ARG A 1 328 ? -50.833 17.617 -6.248 1.00 35.76 343 ARG A CA 1
ATOM 2527 C C . ARG A 1 328 ? -52.021 18.190 -7.043 1.00 35.02 343 ARG A C 1
ATOM 2528 O O . ARG A 1 328 ? -52.932 17.439 -7.394 1.00 35.14 343 ARG A O 1
ATOM 2536 N N . HIS A 1 329 ? -51.995 19.491 -7.328 1.00 32.94 344 HIS A N 1
ATOM 2537 C CA . HIS A 1 329 ? -53.060 20.142 -8.077 1.00 32.96 344 HIS A CA 1
ATOM 2538 C C . HIS A 1 329 ? -53.227 19.546 -9.453 1.00 32.39 344 HIS A C 1
ATOM 2539 O O . HIS A 1 329 ? -54.333 19.332 -9.915 1.00 34.03 344 HIS A O 1
ATOM 2546 N N . ALA A 1 330 ? -52.115 19.284 -10.116 1.00 31.65 345 ALA A N 1
ATOM 2547 C CA . ALA A 1 330 ? -52.108 18.755 -11.480 1.00 30.49 345 ALA A CA 1
ATOM 2548 C C . ALA A 1 330 ? -52.788 17.402 -11.596 1.00 30.86 345 ALA A C 1
ATOM 2549 O O . ALA A 1 330 ? -53.338 17.102 -12.643 1.00 30.93 345 ALA A O 1
ATOM 2551 N N . ILE A 1 331 ? -52.731 16.594 -10.534 1.00 31.04 346 ILE A N 1
ATOM 2552 C CA . ILE A 1 331 ? -53.395 15.321 -10.555 1.00 32.51 346 ILE A CA 1
ATOM 2553 C C . ILE A 1 331 ? -54.894 15.548 -10.773 1.00 33.48 346 ILE A C 1
ATOM 2554 O O . ILE A 1 331 ? -55.487 14.980 -11.700 1.00 33.61 346 ILE A O 1
ATOM 2559 N N . TYR A 1 332 ? -55.480 16.386 -9.935 1.00 33.68 347 TYR A N 1
ATOM 2560 C CA . TYR A 1 332 ? -56.918 16.642 -9.987 1.00 35.29 347 TYR A CA 1
ATOM 2561 C C . TYR A 1 332 ? -57.333 17.415 -11.222 1.00 34.41 347 TYR A C 1
ATOM 2562 O O . TYR A 1 332 ? -58.380 17.154 -11.786 1.00 34.64 347 TYR A O 1
ATOM 2571 N N . ARG A 1 333 ? -56.507 18.352 -11.648 1.00 33.89 348 ARG A N 1
ATOM 2572 C CA . ARG A 1 333 ? -56.851 19.154 -12.805 1.00 34.54 348 ARG A CA 1
ATOM 2573 C C . ARG A 1 333 ? -56.846 18.313 -14.096 1.00 33.79 348 ARG A C 1
ATOM 2574 O O . ARG A 1 333 ? -57.719 18.464 -14.967 1.00 33.91 348 ARG A O 1
ATOM 2582 N N . THR A 1 334 ? -55.835 17.460 -14.209 1.00 32.80 349 THR A N 1
ATOM 2583 C CA . THR A 1 334 ? -55.699 16.553 -15.317 1.00 33.08 349 THR A CA 1
ATOM 2584 C C . THR A 1 334 ? -56.944 15.702 -15.430 1.00 34.84 349 THR A C 1
ATOM 2585 O O . THR A 1 334 ? -57.488 15.534 -16.528 1.00 35.23 349 THR A O 1
ATOM 2589 N N . LEU A 1 335 ? -57.359 15.151 -14.302 1.00 36.12 350 LEU A N 1
ATOM 2590 C CA . LEU A 1 335 ? -58.572 14.392 -14.225 1.00 38.85 350 LEU A CA 1
ATOM 2591 C C . LEU A 1 335 ? -59.815 15.247 -14.613 1.00 40.54 350 LEU A C 1
ATOM 2592 O O . LEU A 1 335 ? -60.653 14.809 -15.400 1.00 43.68 350 LEU A O 1
ATOM 2597 N N . GLU A 1 336 ? -59.916 16.460 -14.085 1.00 39.56 351 GLU A N 1
ATOM 2598 C CA . GLU A 1 336 ? -61.029 17.349 -14.393 1.00 40.46 351 GLU A CA 1
ATOM 2599 C C . GLU A 1 336 ? -61.131 17.646 -15.902 1.00 39.53 351 GLU A C 1
ATOM 2600 O O . GLU A 1 336 ? -62.225 17.703 -16.459 1.00 40.13 351 GLU A O 1
ATOM 2606 N N . LEU A 1 337 ? -59.969 17.798 -16.534 1.00 37.86 352 LEU A N 1
ATOM 2607 C CA . LEU A 1 337 ? -59.874 18.122 -17.951 1.00 37.82 352 LEU A CA 1
ATOM 2608 C C . LEU A 1 337 ? -60.048 16.902 -18.875 1.00 38.26 352 LEU A C 1
ATOM 2609 O O . LEU A 1 337 ? -59.975 17.060 -20.099 1.00 38.34 352 LEU A O 1
ATOM 2614 N N . GLY A 1 338 ? -60.267 15.705 -18.303 1.00 38.44 353 GLY A N 1
ATOM 2615 C CA . GLY A 1 338 ? -60.517 14.492 -19.062 1.00 38.75 353 GLY A CA 1
ATOM 2616 C C . GLY A 1 338 ? -59.272 13.744 -19.511 1.00 37.66 35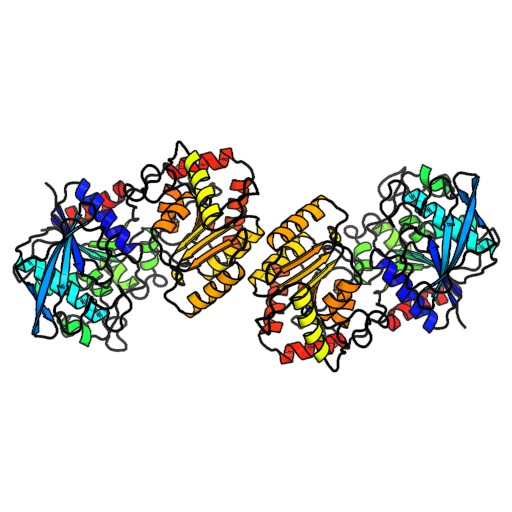3 GLY A C 1
ATOM 2617 O O . GLY A 1 338 ? -59.313 13.056 -20.523 1.00 38.02 353 GLY A O 1
ATOM 2618 N N . GLY A 1 339 ? -58.165 13.897 -18.776 1.00 36.04 354 GLY A N 1
ATOM 2619 C CA . GLY A 1 339 ? -56.937 13.153 -19.032 1.00 34.31 354 GLY A CA 1
ATOM 2620 C C . GLY A 1 339 ? -56.705 12.129 -17.951 1.00 33.94 354 GLY A C 1
ATOM 2621 O O . GLY A 1 339 ? -57.488 12.027 -17.012 1.00 34.58 354 GLY A O 1
ATOM 2622 N N . GLN A 1 340 ? -55.631 11.368 -18.103 1.00 34.08 355 GLN A N 1
ATOM 2623 C CA . GLN A 1 340 ? -55.134 10.424 -17.105 1.00 34.36 355 GLN A CA 1
ATOM 2624 C C . GLN A 1 340 ? -53.794 10.896 -16.569 1.00 32.85 355 GLN A C 1
ATOM 2625 O O . GLN A 1 340 ? -53.115 11.699 -17.198 1.00 32.29 355 GLN A O 1
ATOM 2631 N N . PHE A 1 341 ? -53.425 10.415 -15.392 1.00 32.73 356 PHE A N 1
ATOM 2632 C CA . PHE A 1 341 ? -52.225 10.858 -14.695 1.00 31.42 356 PHE A CA 1
ATOM 2633 C C . PHE A 1 341 ? -51.489 9.676 -14.013 1.00 33.15 356 PHE A C 1
ATOM 2634 O O . PHE A 1 341 ? -52.088 8.921 -13.235 1.00 34.61 356 PHE A O 1
ATOM 2642 N N . VAL A 1 342 ? -50.191 9.567 -14.276 1.00 32.87 357 VAL A N 1
ATOM 2643 C CA . VAL A 1 342 ? -49.320 8.592 -13.650 1.00 33.98 357 VAL A CA 1
ATOM 2644 C C . VAL A 1 342 ? -48.177 9.309 -12.948 1.00 33.15 357 VAL A C 1
ATOM 2645 O O . VAL A 1 342 ? -47.401 9.985 -13.603 1.00 32.49 357 VAL A O 1
ATOM 2649 N N . LEU A 1 343 ? -48.085 9.142 -11.632 1.00 33.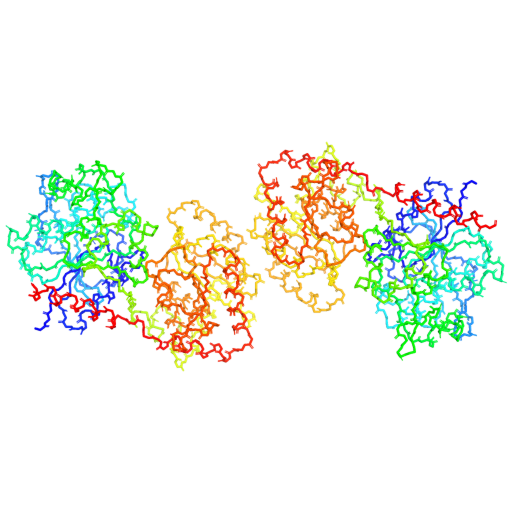27 358 LEU A N 1
ATOM 2650 C CA . LEU A 1 343 ? -47.007 9.712 -10.844 1.00 32.80 358 LEU A CA 1
ATOM 2651 C C . LEU A 1 343 ? -46.079 8.584 -10.415 1.00 33.69 358 LEU A C 1
ATOM 2652 O O . LEU A 1 343 ? -46.523 7.552 -9.886 1.00 35.05 358 LEU A O 1
ATOM 2657 N N . LEU A 1 344 ? -44.790 8.798 -10.635 1.00 33.78 359 LEU A N 1
ATOM 2658 C CA . LEU A 1 344 ? -43.757 7.969 -10.050 1.00 35.65 359 LEU A CA 1
ATOM 2659 C C . LEU A 1 344 ? -42.847 8.882 -9.244 1.00 35.06 359 LEU A C 1
ATOM 2660 O O . LEU A 1 344 ? -42.154 9.706 -9.799 1.00 33.36 359 LEU A O 1
ATOM 2665 N N . GLY A 1 345 ? -42.879 8.755 -7.928 1.00 36.62 360 GLY A N 1
ATOM 2666 C CA . GLY A 1 345 ? -42.016 9.582 -7.092 1.00 36.52 360 GLY A CA 1
ATOM 2667 C C . GLY A 1 345 ? -42.065 9.161 -5.649 1.00 37.13 360 GLY A C 1
ATOM 2668 O O . GLY A 1 345 ? -43.061 8.594 -5.211 1.00 36.27 360 GLY A O 1
ATOM 2669 N N . SER A 1 346 ? -40.994 9.421 -4.909 1.00 38.15 361 SER A N 1
ATOM 2670 C CA . SER A 1 346 ? -41.097 9.351 -3.457 1.00 40.36 361 SER A CA 1
ATOM 2671 C C . SER A 1 346 ? -40.383 10.488 -2.774 1.00 38.54 361 SER A C 1
ATOM 2672 O O . SER A 1 346 ? -39.581 11.167 -3.377 1.00 37.89 361 SER A O 1
ATOM 2675 N N . SER A 1 347 ? -40.738 10.687 -1.512 1.00 39.25 362 SER A N 1
ATOM 2676 C CA . SER A 1 347 ? -40.294 11.806 -0.724 1.00 40.05 362 SER A CA 1
ATOM 2677 C C . SER A 1 347 ? -39.488 11.295 0.434 1.00 41.53 362 SER A C 1
ATOM 2678 O O . SER A 1 347 ? -39.937 10.389 1.118 1.00 43.03 362 SER A O 1
ATOM 2681 N N . PRO A 1 348 ? -38.345 11.936 0.720 1.00 42.64 363 PRO A N 1
ATOM 2682 C CA . PRO A 1 348 ? -37.694 11.705 2.006 1.00 44.45 363 PRO A CA 1
ATOM 2683 C C . PRO A 1 348 ? -38.389 12.406 3.184 1.00 47.13 363 PRO A C 1
ATOM 2684 O O . PRO A 1 348 ? -37.956 12.199 4.323 1.00 51.33 363 PRO A O 1
ATOM 2688 N N . VAL A 1 349 ? -39.412 13.245 2.925 1.00 46.04 364 VAL A N 1
ATOM 2689 C CA . VAL A 1 349 ? -40.067 14.044 3.958 1.00 47.40 364 VAL A CA 1
ATOM 2690 C C . VAL A 1 349 ? -41.393 13.391 4.336 1.00 47.79 364 VAL A C 1
ATOM 2691 O O . VAL A 1 349 ? -42.310 13.425 3.557 1.00 49.32 364 VAL A O 1
ATOM 2695 N N . PRO A 1 350 ? -41.505 12.814 5.528 1.00 49.37 365 PRO A N 1
ATOM 2696 C CA . PRO A 1 350 ? -42.715 12.042 5.865 1.00 50.67 365 PRO A CA 1
ATOM 2697 C C . PRO A 1 350 ? -44.079 12.718 5.693 1.00 50.85 365 PRO A C 1
ATOM 2698 O O . PRO A 1 350 ? -45.025 12.044 5.303 1.00 52.24 365 PRO A O 1
ATOM 2702 N N . HIS A 1 351 ? -44.212 14.004 5.986 1.00 50.60 366 HIS A N 1
ATOM 2703 C CA . HIS A 1 351 ? -45.522 14.671 5.817 1.00 50.79 366 HIS A CA 1
ATOM 2704 C C . HIS A 1 351 ? -45.916 14.764 4.340 1.00 47.43 366 HIS A C 1
ATOM 2705 O O . HIS A 1 351 ? -47.079 14.719 4.016 1.00 47.34 366 HIS A O 1
ATOM 2712 N N . ILE A 1 352 ? -44.931 14.882 3.463 1.00 45.93 367 ILE A N 1
ATOM 2713 C CA . ILE A 1 352 ? -45.128 14.860 2.013 1.00 44.76 367 ILE A CA 1
ATOM 2714 C C . ILE A 1 352 ? -45.445 13.432 1.557 1.00 45.63 367 ILE A C 1
ATOM 2715 O O . ILE A 1 352 ? -46.363 13.229 0.751 1.00 44.57 367 ILE A O 1
ATOM 2720 N N . GLN A 1 353 ? -44.724 12.444 2.076 1.00 47.17 368 GLN A N 1
ATOM 2721 C CA . GLN A 1 353 ? -45.055 11.045 1.781 1.00 48.92 368 GLN A CA 1
ATOM 2722 C C . GLN A 1 353 ? -46.501 10.732 2.211 1.00 50.76 368 GLN A C 1
ATOM 2723 O O . GLN A 1 353 ? -47.265 10.154 1.454 1.00 50.36 368 GLN A O 1
ATOM 2729 N N . ARG A 1 354 ? -46.863 11.151 3.417 1.00 52.62 369 ARG A N 1
ATOM 2730 C CA . ARG A 1 354 ? -48.195 10.925 3.999 1.00 54.80 369 ARG A CA 1
ATOM 2731 C C . ARG A 1 354 ? -49.313 11.590 3.132 1.00 54.51 369 ARG A C 1
ATOM 2732 O O . ARG A 1 354 ? -50.361 11.000 2.901 1.00 54.82 369 ARG A O 1
ATOM 2740 N N . GLU A 1 355 ? -49.057 12.792 2.624 1.00 53.58 370 GLU A N 1
ATOM 2741 C CA . GLU A 1 355 ? -50.020 13.549 1.808 1.00 55.11 370 GLU A CA 1
ATOM 2742 C C . GLU A 1 355 ? -50.297 12.832 0.479 1.00 52.58 370 GLU A C 1
ATOM 2743 O O . GLU A 1 355 ? -51.455 12.711 0.061 1.00 54.20 370 GLU A O 1
ATOM 2749 N N . PHE A 1 356 ? -49.242 12.341 -0.166 1.00 47.84 371 PHE A N 1
ATOM 2750 C CA . PHE A 1 356 ? -49.384 11.599 -1.415 1.00 44.40 371 PHE A CA 1
ATOM 2751 C C . PHE A 1 356 ? -49.948 10.196 -1.203 1.00 45.36 371 PHE A C 1
ATOM 2752 O O . PHE A 1 356 ? -50.710 9.713 -2.031 1.00 44.51 371 PHE A O 1
ATOM 2760 N N . GLU A 1 357 ? -49.581 9.560 -0.094 1.00 46.68 372 GLU A N 1
ATOM 2761 C CA . GLU A 1 357 ? -50.140 8.265 0.287 1.00 49.73 372 GLU A CA 1
ATOM 2762 C C . GLU A 1 357 ? -51.670 8.324 0.394 1.00 52.02 372 GLU A C 1
ATOM 2763 O O . GLU A 1 357 ? -52.344 7.360 0.038 1.00 52.45 372 GLU A O 1
ATOM 2769 N N . GLY A 1 358 ? -52.193 9.458 0.888 1.00 51.95 373 GLY A N 1
ATOM 2770 C CA . GLY A 1 358 ? -53.641 9.701 0.985 1.00 53.23 373 GLY A CA 1
ATOM 2771 C C . GLY A 1 358 ? -54.316 9.824 -0.369 1.00 51.92 373 GLY A C 1
ATOM 2772 O O . GLY A 1 358 ? -55.377 9.254 -0.615 1.00 51.29 373 GLY A O 1
ATOM 2773 N N . ILE A 1 359 ? -53.671 10.557 -1.261 1.00 50.99 374 ILE A N 1
ATOM 2774 C CA . ILE A 1 359 ? -54.148 10.703 -2.636 1.00 50.77 374 ILE A CA 1
ATOM 2775 C C . ILE A 1 359 ? -54.128 9.350 -3.357 1.00 53.43 374 ILE A C 1
ATOM 2776 O O . ILE A 1 359 ? -55.016 9.047 -4.139 1.00 54.35 374 ILE A O 1
ATOM 2781 N N . GLU A 1 360 ? -53.113 8.540 -3.079 1.00 55.75 375 GLU A N 1
ATOM 2782 C CA . GLU A 1 360 ? -52.969 7.267 -3.747 1.00 57.36 375 GLU A CA 1
ATOM 2783 C C . GLU A 1 360 ? -54.122 6.362 -3.401 1.00 59.49 375 GLU A C 1
ATOM 2784 O O . GLU A 1 360 ? -54.721 5.806 -4.297 1.00 60.22 375 GLU A O 1
ATOM 2790 N N . GLN A 1 361 ? -54.436 6.214 -2.120 1.00 61.84 376 GLN A N 1
ATOM 2791 C CA . GLN A 1 361 ? -55.570 5.399 -1.663 1.00 66.56 376 GLN A CA 1
ATOM 2792 C C . GLN A 1 361 ? -56.912 5.790 -2.276 1.00 65.26 376 GLN A C 1
ATOM 2793 O O . GLN A 1 361 ? -57.743 4.945 -2.677 1.00 65.65 376 GLN A O 1
ATOM 2799 N N . GLN A 1 362 ? -57.107 7.106 -2.317 1.00 64.13 377 GLN A N 1
ATOM 2800 C CA . GLN A 1 362 ? -58.246 7.741 -2.999 1.00 64.30 377 GLN A CA 1
ATOM 2801 C C . GLN A 1 362 ? -58.455 7.200 -4.446 1.00 62.51 377 GLN A C 1
ATOM 2802 O O . GLN A 1 362 ? -59.599 7.081 -4.916 1.00 61.00 377 GLN A O 1
ATOM 2808 N N . PHE A 1 363 ? -57.343 6.862 -5.119 1.00 60.40 378 PHE A N 1
ATOM 2809 C CA . PHE A 1 363 ? -57.331 6.366 -6.506 1.00 60.42 378 PHE A CA 1
ATOM 2810 C C . PHE A 1 363 ? -56.817 4.913 -6.704 1.00 62.04 378 PHE A C 1
ATOM 2811 O O . PHE A 1 363 ? -56.430 4.553 -7.818 1.00 59.12 378 PHE A O 1
ATOM 2819 N N . LYS A 1 364 ? -56.841 4.079 -5.659 1.00 68.78 379 LYS A N 1
ATOM 2820 C CA . LYS A 1 364 ? -56.268 2.679 -5.688 1.00 71.84 379 LYS A CA 1
ATOM 2821 C C . LYS A 1 364 ? -56.340 1.955 -7.043 1.00 70.46 379 LYS A C 1
ATOM 2822 O O . LYS A 1 364 ? -55.296 1.552 -7.617 1.00 69.58 379 LYS A O 1
ATOM 2828 N N . SER A 1 365 ? -57.581 1.774 -7.513 1.00 67.61 380 SER A N 1
ATOM 2829 C CA . SER A 1 365 ? -57.862 1.149 -8.823 1.00 65.51 380 SER A CA 1
ATOM 2830 C C . SER A 1 365 ? -58.799 2.028 -9.650 1.00 62.21 380 SER A C 1
ATOM 2831 O O . SER A 1 365 ? -59.756 1.545 -10.245 1.00 62.00 380 SER A O 1
ATOM 2834 N N . HIS A 1 366 ? -58.513 3.330 -9.664 1.00 58.26 381 HIS A N 1
ATOM 2835 C CA . HIS A 1 366 ? -59.208 4.276 -10.534 1.00 55.66 381 HIS A CA 1
ATOM 2836 C C . HIS A 1 366 ? -58.789 4.024 -11.979 1.00 53.34 381 HIS A C 1
ATOM 2837 O O . HIS A 1 366 ? -57.645 3.628 -12.265 1.00 51.00 381 HIS A O 1
ATOM 2844 N N . ASP A 1 367 ? -59.714 4.281 -12.887 1.00 52.29 382 ASP A N 1
ATOM 2845 C CA . ASP A 1 367 ? -59.453 4.094 -14.300 1.00 51.84 382 ASP A CA 1
ATOM 2846 C C . ASP A 1 367 ? -58.415 5.047 -14.913 1.00 49.07 382 ASP A C 1
ATOM 2847 O O . ASP A 1 367 ? -57.830 4.711 -15.936 1.00 48.57 382 ASP A O 1
ATOM 2852 N N . HIS A 1 368 ? -58.218 6.227 -14.320 1.00 47.06 383 HIS A N 1
ATOM 2853 C CA . HIS A 1 368 ? -57.460 7.313 -14.944 1.00 44.38 383 HIS A CA 1
ATOM 2854 C C . HIS A 1 368 ? -56.293 7.878 -14.106 1.00 41.57 383 HIS A C 1
ATOM 2855 O O . HIS A 1 368 ? -55.519 8.651 -14.624 1.00 39.00 383 HIS A O 1
ATOM 2862 N N . VAL A 1 369 ? -56.157 7.509 -12.837 1.00 41.95 384 VAL A N 1
ATOM 2863 C CA . VAL A 1 369 ? -55.078 8.032 -12.000 1.00 41.10 384 VAL A CA 1
ATOM 2864 C C . VAL A 1 369 ? -54.387 6.922 -11.228 1.00 41.29 384 VAL A C 1
ATOM 2865 O O . VAL A 1 369 ? -55.046 6.166 -10.534 1.00 41.68 384 VAL A O 1
ATOM 2869 N N . ARG A 1 370 ? -53.059 6.837 -11.345 1.00 41.06 385 ARG A N 1
ATOM 2870 C CA . ARG A 1 370 ? -52.274 5.909 -10.522 1.00 41.71 385 ARG A CA 1
ATOM 2871 C C . ARG A 1 370 ? -51.037 6.587 -10.003 1.00 39.04 385 ARG A C 1
ATOM 2872 O O . ARG A 1 370 ? -50.369 7.287 -10.736 1.00 36.54 385 ARG A O 1
ATOM 2880 N N . LEU A 1 371 ? -50.761 6.383 -8.719 1.00 40.03 386 LEU A N 1
ATOM 2881 C CA . LEU A 1 371 ? -49.606 6.965 -8.034 1.00 40.01 386 LEU A CA 1
ATOM 2882 C C . LEU A 1 371 ? -48.713 5.832 -7.597 1.00 40.34 386 LEU A C 1
ATOM 2883 O O . LEU A 1 371 ? -49.174 4.902 -6.952 1.00 40.97 386 LEU A O 1
ATOM 2888 N N . LEU A 1 372 ? -47.437 5.923 -7.951 1.00 39.40 387 LEU A N 1
ATOM 2889 C CA . LEU A 1 372 ? -46.466 4.868 -7.654 1.00 39.43 387 LEU A CA 1
ATOM 2890 C C . LEU A 1 372 ? -45.385 5.478 -6.746 1.00 38.59 387 LEU A C 1
ATOM 2891 O O . LEU A 1 372 ? -44.430 6.095 -7.203 1.00 35.84 387 LEU A O 1
ATOM 2896 N N . LEU A 1 373 ? -45.613 5.366 -5.444 1.00 40.03 388 LEU A N 1
ATOM 2897 C CA . LEU A 1 373 ? -44.811 6.077 -4.461 1.00 40.24 388 LEU A CA 1
ATOM 2898 C C . LEU A 1 373 ? -43.553 5.307 -4.115 1.00 40.30 388 LEU A C 1
ATOM 2899 O O . LEU A 1 373 ? -43.481 4.654 -3.085 1.00 43.28 388 LEU A O 1
ATOM 2904 N N . LYS A 1 374 ? -42.584 5.369 -5.019 1.00 38.66 389 LYS A N 1
ATOM 2905 C CA . LYS A 1 374 ? -41.344 4.610 -4.923 1.00 39.50 389 LYS A CA 1
ATOM 2906 C C . LYS A 1 374 ? -40.330 5.059 -5.994 1.00 37.69 389 LYS A C 1
ATOM 2907 O O . LYS A 1 374 ? -40.696 5.719 -6.947 1.00 36.23 389 LYS A O 1
ATOM 2913 N N . TYR A 1 375 ? -39.062 4.700 -5.792 1.00 38.36 390 TYR A N 1
ATOM 2914 C CA . TYR A 1 375 ? -38.006 4.833 -6.794 1.00 38.26 390 TYR A CA 1
ATOM 2915 C C . TYR A 1 375 ? -38.073 3.574 -7.648 1.00 38.97 390 TYR A C 1
ATOM 2916 O O . TYR A 1 375 ? -38.034 2.510 -7.097 1.00 40.18 390 TYR A O 1
ATOM 2925 N N . ASP A 1 376 ? -38.228 3.686 -8.964 1.00 39.28 391 ASP A N 1
ATOM 2926 C CA . ASP A 1 376 ? -38.203 2.509 -9.847 1.00 40.91 391 ASP A CA 1
ATOM 2927 C C . ASP A 1 376 ? -37.694 2.877 -11.248 1.00 42.26 391 ASP A C 1
ATOM 2928 O O . ASP A 1 376 ? -38.376 3.556 -12.024 1.00 39.80 391 ASP A O 1
ATOM 2933 N N . GLU A 1 377 ? -36.506 2.373 -11.567 1.00 46.05 392 GLU A N 1
ATOM 2934 C CA . GLU A 1 377 ? -35.822 2.675 -12.815 1.00 47.06 392 GLU A CA 1
ATOM 2935 C C . GLU A 1 377 ? -36.561 2.130 -14.018 1.00 45.53 392 GLU A C 1
ATOM 2936 O O . GLU A 1 377 ? -36.902 2.852 -14.940 1.00 43.61 392 GLU A O 1
ATOM 2942 N N . ALA A 1 378 ? -36.811 0.838 -14.006 1.00 46.78 393 ALA A N 1
ATOM 2943 C CA . ALA A 1 378 ? -37.517 0.200 -15.112 1.00 46.49 393 ALA A CA 1
ATOM 2944 C C . ALA A 1 378 ? -38.791 1.000 -15.455 1.00 44.48 393 ALA A C 1
ATOM 2945 O O . ALA A 1 378 ? -39.009 1.398 -16.598 1.00 42.12 393 ALA A O 1
ATOM 2947 N N . LEU A 1 379 ? -39.606 1.266 -14.443 1.00 44.87 394 LEU A N 1
ATOM 2948 C CA . LEU A 1 379 ? -40.893 1.943 -14.636 1.00 45.22 394 LEU A CA 1
ATOM 2949 C C . LEU A 1 379 ? -40.791 3.347 -15.228 1.00 41.51 394 LEU A C 1
ATOM 2950 O O . LEU A 1 379 ? -41.620 3.714 -16.086 1.00 42.37 394 LEU A O 1
ATOM 2955 N N . SER A 1 380 ? -39.795 4.118 -14.784 1.00 36.45 395 SER A N 1
ATOM 2956 C CA . SER A 1 380 ? -39.557 5.443 -15.356 1.00 33.69 395 SER A CA 1
ATOM 2957 C C . SER A 1 380 ? -39.395 5.405 -16.862 1.00 32.73 395 SER A C 1
ATOM 2958 O O . SER A 1 380 ? -40.011 6.195 -17.570 1.00 31.92 395 SER A O 1
ATOM 2961 N N . HIS A 1 381 ? -38.603 4.465 -17.366 1.00 33.48 396 HIS A N 1
ATOM 2962 C CA . HIS A 1 381 ? -38.503 4.282 -18.814 1.00 33.47 396 HIS A CA 1
ATOM 2963 C C . HIS A 1 381 ? -39.868 4.170 -19.484 1.00 33.42 396 HIS A C 1
ATOM 2964 O O . HIS A 1 381 ? -40.146 4.925 -20.400 1.00 33.20 396 HIS A O 1
ATOM 2971 N N . THR A 1 382 ? -40.719 3.257 -19.023 1.00 35.51 397 THR A N 1
ATOM 2972 C CA . THR A 1 382 ? -42.029 3.032 -19.667 1.00 36.72 397 THR A CA 1
ATOM 2973 C C . THR A 1 382 ? -42.954 4.239 -19.497 1.00 35.93 397 THR A C 1
ATOM 2974 O O . THR A 1 382 ? -43.791 4.498 -20.361 1.00 36.29 397 THR A O 1
ATOM 2978 N N . ILE A 1 383 ? -42.794 5.006 -18.410 1.00 35.35 398 ILE A N 1
ATOM 2979 C CA . ILE A 1 383 ? -43.608 6.218 -18.197 1.00 33.70 398 ILE A CA 1
ATOM 2980 C C . ILE A 1 383 ? -43.245 7.329 -19.144 1.00 32.28 398 ILE A C 1
ATOM 2981 O O . ILE A 1 383 ? -44.144 7.966 -19.701 1.00 33.96 398 ILE A O 1
ATOM 2986 N N . TYR A 1 384 ? -41.956 7.579 -19.330 1.00 31.84 399 TYR A N 1
ATOM 2987 C CA . TYR A 1 384 ? -41.509 8.559 -20.344 1.00 31.04 399 TYR A CA 1
ATOM 2988 C C . TYR A 1 384 ? -42.061 8.133 -21.721 1.00 32.13 399 TYR A C 1
ATOM 2989 O O . TYR A 1 384 ? -42.642 8.945 -22.441 1.00 33.86 399 TYR A O 1
ATOM 2998 N N . ALA A 1 385 ? -41.895 6.868 -22.082 1.00 31.54 400 ALA A N 1
ATOM 2999 C CA . ALA A 1 385 ? -42.356 6.368 -23.363 1.00 32.48 400 ALA A CA 1
ATOM 3000 C C . ALA A 1 385 ? -43.861 6.506 -23.556 1.00 33.26 400 ALA A C 1
ATOM 3001 O O . ALA A 1 385 ? -44.307 6.994 -24.600 1.00 33.32 400 ALA A O 1
ATOM 3003 N N . ALA A 1 386 ? -44.634 6.071 -22.554 1.00 33.36 401 ALA A N 1
ATOM 3004 C CA . ALA A 1 386 ? -46.090 6.056 -22.659 1.00 35.06 401 ALA A CA 1
ATOM 3005 C C . ALA A 1 386 ? -46.761 7.441 -22.650 1.00 33.67 401 ALA A C 1
ATOM 3006 O O . ALA A 1 386 ? -47.793 7.624 -23.273 1.00 33.33 401 ALA A O 1
ATOM 3008 N N . SER A 1 387 ? -46.177 8.389 -21.942 1.00 32.48 402 SER A N 1
ATOM 3009 C CA . SER A 1 387 ? -46.868 9.639 -21.643 1.00 33.20 402 SER A CA 1
ATOM 3010 C C . SER A 1 387 ? -46.910 10.568 -22.863 1.00 32.65 402 SER A C 1
ATOM 3011 O O . SER A 1 387 ? -45.993 10.568 -23.674 1.00 32.96 402 SER A O 1
ATOM 3014 N N . ASP A 1 388 ? -47.999 11.324 -22.980 1.00 32.42 403 ASP A N 1
ATOM 3015 C CA . ASP A 1 388 ? -48.146 12.369 -23.982 1.00 32.04 403 ASP A CA 1
ATOM 3016 C C . ASP A 1 388 ? -47.636 13.711 -23.478 1.00 31.20 403 ASP A C 1
ATOM 3017 O O . ASP A 1 388 ? -47.169 14.551 -24.272 1.00 29.46 403 ASP A O 1
ATOM 3022 N N . LEU A 1 389 ? -47.757 13.906 -22.163 1.00 30.23 404 LEU A N 1
ATOM 3023 C CA . LEU A 1 389 ? -47.379 15.132 -21.508 1.00 29.85 404 LEU A CA 1
ATOM 3024 C C . LEU A 1 389 ? -46.583 14.788 -20.251 1.00 28.65 404 LEU A C 1
ATOM 3025 O O . LEU A 1 389 ? -46.799 13.746 -19.626 1.00 26.79 404 LEU A O 1
ATOM 3030 N N . PHE A 1 390 ? -45.696 15.701 -19.878 1.00 28.58 405 PHE A N 1
ATOM 3031 C CA . PHE A 1 390 ? -44.802 15.526 -18.738 1.00 28.85 405 PHE A CA 1
ATOM 3032 C C . PHE A 1 390 ? -44.652 16.840 -17.980 1.00 29.05 405 PHE A C 1
ATOM 3033 O O . PHE A 1 390 ? -44.277 17.856 -18.578 1.00 28.15 405 PHE A O 1
ATOM 3041 N N . ILE A 1 391 ? -44.900 16.821 -16.668 1.00 30.18 406 ILE A N 1
ATOM 3042 C CA . ILE A 1 391 ? -44.921 18.079 -15.899 1.00 30.86 406 ILE A CA 1
ATOM 3043 C C . ILE A 1 391 ? -43.694 18.286 -15.002 1.00 30.11 406 ILE A C 1
ATOM 3044 O O . ILE A 1 391 ? -43.278 17.362 -14.318 1.00 31.58 406 ILE A O 1
ATOM 3049 N N . ILE A 1 392 ? -43.156 19.499 -15.008 1.00 29.89 407 ILE A N 1
ATOM 3050 C CA . ILE A 1 392 ? -42.016 19.892 -14.164 1.00 30.98 407 ILE A CA 1
ATOM 3051 C C . ILE A 1 392 ? -42.342 21.302 -13.627 1.00 30.07 407 ILE A C 1
ATOM 3052 O O . ILE A 1 392 ? -41.823 22.329 -14.099 1.00 30.43 407 ILE A O 1
ATOM 3057 N N . PRO A 1 393 ? -43.207 21.375 -12.642 1.00 28.75 408 PRO A N 1
ATOM 3058 C CA . PRO A 1 393 ? -43.622 22.680 -12.161 1.00 29.41 408 PRO A CA 1
ATOM 3059 C C . PRO A 1 393 ? -42.764 23.168 -10.988 1.00 29.33 408 PRO A C 1
ATOM 3060 O O . PRO A 1 393 ? -43.303 23.518 -9.918 1.00 29.36 408 PRO A O 1
ATOM 3064 N N . SER A 1 394 ? -41.444 23.201 -11.190 1.00 28.41 409 SER A N 1
ATOM 3065 C CA . SER A 1 394 ? -40.484 23.388 -10.084 1.00 29.03 409 SER A CA 1
ATOM 3066 C C . SER A 1 394 ? -40.506 24.805 -9.505 1.00 30.17 409 SER A C 1
ATOM 3067 O O . SER A 1 394 ? -40.686 25.786 -10.235 1.00 28.51 409 SER A O 1
ATOM 3070 N N . ILE A 1 395 ? -40.331 24.898 -8.187 1.00 31.79 410 ILE A N 1
ATOM 3071 C CA . ILE A 1 395 ? -40.141 26.199 -7.531 1.00 34.69 410 ILE A CA 1
ATOM 3072 C C . ILE A 1 395 ? -38.796 26.778 -7.981 1.00 35.54 410 ILE A C 1
ATOM 3073 O O . ILE A 1 395 ? -38.697 27.948 -8.303 1.00 36.89 410 ILE A O 1
ATOM 3078 N N . PHE A 1 396 ? -37.768 25.934 -8.020 1.00 36.77 411 PHE A N 1
ATOM 3079 C CA . PHE A 1 396 ? -36.473 26.256 -8.666 1.00 36.48 411 PHE A CA 1
ATOM 3080 C C . PHE A 1 396 ? -35.844 24.970 -9.224 1.00 33.13 411 PHE A C 1
ATOM 3081 O O . PHE A 1 396 ? -36.156 23.892 -8.787 1.00 32.07 411 PHE A O 1
ATOM 3089 N N . GLU A 1 397 ? -34.962 25.098 -10.192 1.00 31.72 412 GLU A N 1
ATOM 3090 C CA . GLU A 1 397 ? -34.445 23.939 -10.866 1.00 31.64 412 GLU A CA 1
ATOM 3091 C C . GLU A 1 397 ? -33.078 24.281 -11.515 1.00 32.57 412 GLU A C 1
ATOM 3092 O O . GLU A 1 397 ? -33.025 24.869 -12.603 1.00 33.15 412 GLU A O 1
ATOM 3098 N N . PRO A 1 398 ? -31.969 23.913 -10.835 1.00 32.02 413 PRO A N 1
ATOM 3099 C CA . PRO A 1 398 ? -30.626 24.140 -11.331 1.00 31.86 413 PRO A CA 1
ATOM 3100 C C . PRO A 1 398 ? -30.442 23.744 -12.780 1.00 31.31 413 PRO A C 1
ATOM 3101 O O . PRO A 1 398 ? -29.887 24.505 -13.563 1.00 30.12 413 PRO A O 1
ATOM 3105 N N . CYS A 1 399 ? -30.919 22.546 -13.120 1.00 30.95 414 CYS A N 1
ATOM 3106 C CA . CYS A 1 399 ? -31.019 22.142 -14.508 1.00 30.98 414 CYS A CA 1
ATOM 3107 C C . CYS A 1 399 ? -32.304 21.361 -14.785 1.00 30.55 414 CYS A C 1
ATOM 3108 O O . CYS A 1 399 ? -33.177 21.817 -15.521 1.00 30.78 414 CYS A O 1
ATOM 3111 N N . GLY A 1 400 ? -32.402 20.179 -14.208 1.00 30.14 415 GLY A N 1
ATOM 3112 C CA . GLY A 1 400 ? -33.452 19.246 -14.545 1.00 29.65 415 GLY A CA 1
ATOM 3113 C C . GLY A 1 400 ? -33.088 18.465 -15.800 1.00 29.49 415 GLY A C 1
ATOM 3114 O O . GLY A 1 400 ? -32.676 19.028 -16.821 1.00 28.87 415 GLY A O 1
ATOM 3115 N N . LEU A 1 401 ? -33.220 17.153 -15.695 1.00 29.55 416 LEU A N 1
ATOM 3116 C CA . LEU A 1 401 ? -32.972 16.227 -16.781 1.00 28.93 416 LEU A CA 1
ATOM 3117 C C . LEU A 1 401 ? -34.253 15.576 -17.303 1.00 28.80 416 LEU A C 1
ATOM 3118 O O . LEU A 1 401 ? -34.326 15.172 -18.482 1.00 28.38 416 LEU A O 1
ATOM 3123 N N . THR A 1 402 ? -35.267 15.473 -16.440 1.00 28.44 417 THR A N 1
ATOM 3124 C CA . THR A 1 402 ? -36.476 14.743 -16.793 1.00 29.43 417 THR A CA 1
ATOM 3125 C C . THR A 1 402 ? -37.225 15.357 -17.990 1.00 28.88 417 THR A C 1
ATOM 3126 O O . THR A 1 402 ? -37.810 14.632 -18.796 1.00 28.03 417 THR A O 1
ATOM 3130 N N . GLN A 1 403 ? -37.176 16.681 -18.114 1.00 28.17 418 GLN A N 1
ATOM 3131 C CA . GLN A 1 403 ? -37.767 17.339 -19.280 1.00 28.81 418 GLN A CA 1
ATOM 3132 C C . GLN A 1 403 ? -37.022 16.996 -20.582 1.00 29.31 418 GLN A C 1
ATOM 3133 O O . GLN A 1 403 ? -37.627 16.912 -21.644 1.00 30.29 418 GLN A O 1
ATOM 3139 N N . MET A 1 404 ? -35.708 16.806 -20.491 1.00 28.76 419 MET A N 1
ATOM 3140 C CA . MET A 1 404 ? -34.914 16.414 -21.639 1.00 29.32 419 MET A CA 1
ATOM 3141 C C . MET A 1 404 ? -35.210 14.954 -22.014 1.00 29.56 419 MET A C 1
ATOM 3142 O O . MET A 1 404 ? -35.419 14.647 -23.204 1.00 31.03 419 MET A O 1
ATOM 3147 N N . ILE A 1 405 ? -35.292 14.083 -21.008 1.00 27.58 420 ILE A N 1
ATOM 3148 C CA . ILE A 1 405 ? -35.605 12.680 -21.253 1.00 27.61 420 ILE A CA 1
ATOM 3149 C C . ILE A 1 405 ? -37.009 12.591 -21.823 1.00 27.96 420 ILE A C 1
ATOM 3150 O O . ILE A 1 405 ? -37.216 11.883 -22.818 1.00 29.52 420 ILE A O 1
ATOM 3155 N N . ALA A 1 406 ? -37.980 13.292 -21.221 1.00 25.98 421 ALA A N 1
ATOM 3156 C CA . ALA A 1 406 ? -39.337 13.270 -21.750 1.00 26.04 421 ALA A CA 1
ATOM 3157 C C . ALA A 1 406 ? -39.372 13.629 -23.245 1.00 26.78 421 ALA A C 1
ATOM 3158 O O . ALA A 1 406 ? -39.940 12.891 -24.049 1.00 27.94 421 ALA A O 1
ATOM 3160 N N . MET A 1 407 ? -38.749 14.739 -23.624 1.00 26.65 422 MET A N 1
ATOM 3161 C CA . MET A 1 407 ? -38.745 15.145 -25.029 1.00 28.28 422 MET A CA 1
ATOM 3162 C C . MET A 1 407 ? -38.027 14.135 -25.948 1.00 29.80 422 MET A C 1
ATOM 3163 O O . MET A 1 407 ? -38.433 13.898 -27.085 1.00 30.02 422 MET A O 1
ATOM 3168 N N . ARG A 1 408 ? -36.977 13.519 -25.428 1.00 30.46 423 ARG A N 1
ATOM 3169 C CA . ARG A 1 408 ? -36.277 12.469 -26.142 1.00 32.81 423 ARG A CA 1
ATOM 3170 C C . ARG A 1 408 ? -37.215 11.299 -26.446 1.00 33.08 423 ARG A C 1
ATOM 3171 O O . ARG A 1 408 ? -37.092 10.694 -27.496 1.00 33.96 423 ARG A O 1
ATOM 3179 N N . TYR A 1 409 ? -38.140 11.011 -25.532 1.00 32.52 424 TYR A N 1
ATOM 3180 C CA . TYR A 1 409 ? -39.141 9.943 -25.677 1.00 33.54 424 TYR A CA 1
ATOM 3181 C C . TYR A 1 409 ? -40.488 10.465 -26.217 1.00 33.09 424 TYR A C 1
ATOM 3182 O O . TYR A 1 409 ? -41.507 9.774 -26.152 1.00 33.58 424 TYR A O 1
ATOM 3191 N N . GLY A 1 410 ? -40.487 11.676 -26.757 1.00 32.54 425 GLY A N 1
ATOM 3192 C CA . GLY A 1 410 ? -41.653 12.253 -27.395 1.00 32.90 425 GLY A CA 1
ATOM 3193 C C . GLY A 1 410 ? -42.745 12.812 -26.491 1.00 32.48 425 GLY A C 1
ATOM 3194 O O . GLY A 1 410 ? -43.804 13.193 -27.014 1.00 32.60 425 GLY A O 1
ATOM 3195 N N . SER A 1 411 ? -42.515 12.846 -25.169 1.00 31.19 426 SER A N 1
ATOM 3196 C CA . SER A 1 411 ? -43.500 13.373 -24.227 1.00 31.55 426 SER A CA 1
ATOM 3197 C C . SER A 1 411 ? -43.261 14.878 -24.086 1.00 31.22 426 SER A C 1
ATOM 3198 O O . SER A 1 411 ? -42.132 15.300 -23.820 1.00 31.47 426 SER A O 1
ATOM 3201 N N . ILE A 1 412 ? -44.310 15.671 -24.255 1.00 31.34 427 ILE A N 1
ATOM 3202 C CA . ILE A 1 412 ? -44.189 17.140 -24.339 1.00 31.02 427 ILE A CA 1
ATOM 3203 C C . ILE A 1 412 ? -44.264 17.813 -22.984 1.00 29.30 427 ILE A C 1
ATOM 3204 O O . ILE A 1 412 ? -45.214 17.597 -22.259 1.00 29.95 427 ILE A O 1
ATOM 3209 N N . PRO A 1 413 ? -43.254 18.617 -22.628 1.00 29.40 428 PRO A N 1
ATOM 3210 C CA . PRO A 1 413 ? -43.157 19.098 -21.268 1.00 29.66 428 PRO A CA 1
ATOM 3211 C C . PRO A 1 413 ? -44.035 20.294 -20.971 1.00 30.51 428 PRO A C 1
ATOM 3212 O O . PRO A 1 413 ? -44.313 21.116 -21.845 1.00 32.37 428 PRO A O 1
ATOM 3216 N N . ILE A 1 414 ? -44.445 20.366 -19.719 1.00 30.10 429 ILE A N 1
ATOM 3217 C CA . ILE A 1 414 ? -45.108 21.511 -19.156 1.00 30.60 429 ILE A CA 1
ATOM 3218 C C . ILE A 1 414 ? -44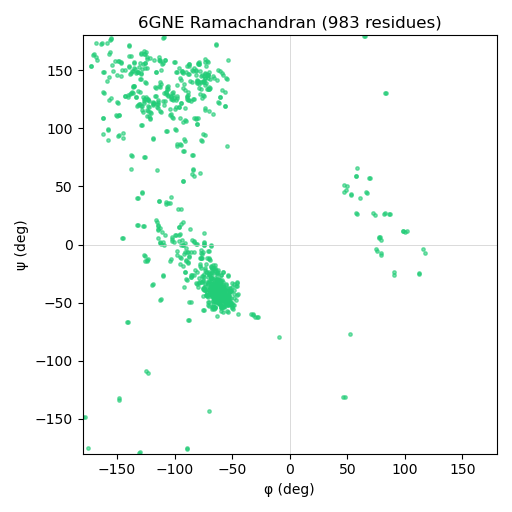.267 21.902 -17.940 1.00 30.27 429 ILE A C 1
ATOM 3219 O O . ILE A 1 414 ? -44.191 21.151 -16.966 1.00 27.40 429 ILE A O 1
ATOM 3224 N N . ALA A 1 415 ? -43.676 23.096 -17.999 1.00 30.68 430 ALA A N 1
ATOM 3225 C CA . ALA A 1 415 ? -42.611 23.472 -17.103 1.00 30.06 430 ALA A CA 1
ATOM 3226 C C . ALA A 1 415 ? -42.753 24.895 -16.616 1.00 31.20 430 ALA A C 1
ATOM 3227 O O . ALA A 1 415 ? -43.181 25.776 -17.363 1.00 30.97 430 ALA A O 1
ATOM 3229 N N . ARG A 1 416 ? -42.323 25.136 -15.382 1.00 31.61 431 ARG A N 1
ATOM 3230 C CA . ARG A 1 416 ? -42.218 26.496 -14.897 1.00 32.88 431 ARG A CA 1
ATOM 3231 C C . ARG A 1 416 ? -40.927 27.153 -15.403 1.00 32.11 431 ARG A C 1
ATOM 3232 O O . ARG A 1 416 ? -39.914 26.489 -15.503 1.00 31.89 431 ARG A O 1
ATOM 3240 N N . LYS A 1 417 ? -40.995 28.432 -15.771 1.00 33.16 432 LYS A N 1
ATOM 3241 C CA . LYS A 1 417 ? -39.847 29.160 -16.313 1.00 35.46 432 LYS A CA 1
ATOM 3242 C C . LYS A 1 417 ? -38.882 29.540 -15.203 1.00 34.88 432 LYS A C 1
ATOM 3243 O O . LYS A 1 417 ? -39.000 30.602 -14.589 1.00 35.02 432 LYS A O 1
ATOM 3249 N N . THR A 1 418 ? -37.957 28.641 -14.922 1.00 33.04 433 THR A N 1
ATOM 3250 C CA . THR A 1 418 ? -37.050 28.852 -13.844 1.00 33.57 433 THR A CA 1
ATOM 3251 C C . THR A 1 418 ? -35.830 27.988 -14.068 1.00 34.03 433 THR A C 1
ATOM 3252 O O . THR A 1 418 ? -35.933 26.864 -14.546 1.00 33.10 433 THR A O 1
ATOM 3256 N N . GLY A 1 419 ? -34.670 28.552 -13.755 1.00 35.81 434 GLY A N 1
ATOM 3257 C CA . GLY A 1 419 ? -33.382 27.833 -13.886 1.00 34.87 434 GLY A CA 1
ATOM 3258 C C . GLY A 1 419 ? -33.207 27.133 -15.212 1.00 33.19 434 GLY A C 1
ATOM 3259 O O . GLY A 1 419 ? -33.460 27.699 -16.243 1.00 34.32 434 GLY A O 1
ATOM 3260 N N . GLY A 1 420 ? -32.819 25.880 -15.185 1.00 32.30 435 GLY A N 1
ATOM 3261 C CA . GLY A 1 420 ? -32.559 25.143 -16.407 1.00 32.43 435 GLY A CA 1
ATOM 3262 C C . GLY A 1 420 ? -33.742 24.943 -17.312 1.00 32.31 435 GLY A C 1
ATOM 3263 O O . GLY A 1 420 ? -33.570 24.758 -18.530 1.00 31.99 435 GLY A O 1
ATOM 3264 N N . LEU A 1 421 ? -34.941 24.976 -16.736 1.00 32.14 436 LEU A N 1
ATOM 3265 C CA . LEU A 1 421 ? -36.164 24.755 -17.495 1.00 31.96 436 LEU A CA 1
ATOM 3266 C C . LEU A 1 421 ? -36.339 25.916 -18.448 1.00 32.77 436 LEU A C 1
ATOM 3267 O O . LEU A 1 421 ? -36.778 25.751 -19.571 1.00 33.09 436 LEU A O 1
ATOM 3272 N N . ASN A 1 422 ? -35.931 27.084 -18.007 1.00 34.44 437 ASN A N 1
ATOM 3273 C CA . ASN A 1 422 ? -35.942 28.280 -18.842 1.00 37.68 437 ASN A CA 1
ATOM 3274 C C . ASN A 1 422 ? -34.985 28.227 -20.052 1.00 37.13 437 ASN A C 1
ATOM 3275 O O . ASN A 1 422 ? -35.170 28.933 -21.018 1.00 39.13 437 ASN A O 1
ATOM 3280 N N . ASP A 1 423 ? -33.964 27.397 -19.962 1.00 36.80 438 ASP A N 1
ATOM 3281 C CA . ASP A 1 423 ? -32.974 27.154 -21.008 1.00 37.65 438 ASP A CA 1
ATOM 3282 C C . ASP A 1 423 ? -33.260 25.948 -21.883 1.00 38.23 438 ASP A C 1
ATOM 3283 O O . ASP A 1 423 ? -32.578 25.801 -22.902 1.00 41.12 438 ASP A O 1
ATOM 3288 N N . SER A 1 424 ? -34.233 25.100 -21.523 1.00 34.90 439 SER A N 1
ATOM 3289 C CA . SER A 1 424 ? -34.570 23.915 -22.325 1.00 34.00 439 SER A CA 1
ATOM 3290 C C . SER A 1 424 ? -36.051 23.757 -22.770 1.00 33.56 439 SER A C 1
ATOM 3291 O O . SER A 1 424 ? -36.349 22.930 -23.636 1.00 31.15 439 SER A O 1
ATOM 3294 N N . VAL A 1 425 ? -36.980 24.522 -22.169 1.00 33.15 440 VAL A N 1
ATOM 3295 C CA . VAL A 1 425 ? -38.401 24.421 -22.483 1.00 32.11 440 VAL A CA 1
ATOM 3296 C C . VAL A 1 425 ? -38.945 25.769 -22.938 1.00 32.41 440 VAL A C 1
ATOM 3297 O O . VAL A 1 425 ? -38.853 26.760 -22.243 1.00 33.81 440 VAL A O 1
ATOM 3301 N N . PHE A 1 426 ? -39.535 25.768 -24.124 1.00 32.76 441 PHE A N 1
ATOM 3302 C CA . PHE A 1 426 ? -39.988 26.965 -24.817 1.00 32.85 441 PHE A CA 1
ATOM 3303 C C . PHE A 1 426 ? -41.430 26.770 -25.323 1.00 32.98 441 PHE A C 1
ATOM 3304 O O . PHE A 1 426 ? -41.715 25.890 -26.140 1.00 32.84 441 PHE A O 1
ATOM 3312 N N . ASP A 1 427 ? -42.315 27.626 -24.842 1.00 33.54 442 ASP A N 1
ATOM 3313 C CA . ASP A 1 427 ? -43.744 27.593 -25.157 1.00 33.44 442 ASP A CA 1
ATOM 3314 C C . ASP A 1 427 ? -44.038 27.758 -26.654 1.00 33.33 442 ASP A C 1
ATOM 3315 O O . ASP A 1 427 ? -43.590 28.730 -27.275 1.00 33.21 442 ASP A O 1
ATOM 3320 N N . ILE A 1 428 ? -44.807 26.820 -27.205 1.00 33.08 443 ILE A N 1
ATOM 3321 C CA . ILE A 1 428 ? -45.212 26.865 -28.632 1.00 35.12 443 ILE A CA 1
ATOM 3322 C C . ILE A 1 428 ? -46.180 28.006 -28.998 1.00 36.47 443 ILE A C 1
ATOM 3323 O O . ILE A 1 428 ? -46.267 28.353 -30.168 1.00 37.30 443 ILE A O 1
ATOM 3328 N N . ASP A 1 429 ? -46.874 28.588 -28.017 1.00 37.23 444 ASP A N 1
ATOM 3329 C CA . ASP A 1 429 ? -47.743 29.747 -28.247 1.00 38.88 444 ASP A CA 1
ATOM 3330 C C . ASP A 1 429 ? -47.064 31.132 -28.033 1.00 38.64 444 ASP A C 1
ATOM 3331 O O . ASP A 1 429 ? -47.705 32.137 -28.248 1.00 40.94 444 ASP A O 1
ATOM 3336 N N . ASP A 1 430 ? -45.794 31.206 -27.656 1.00 37.91 445 ASP A N 1
ATOM 3337 C CA . ASP A 1 430 ? -45.078 32.512 -27.543 1.00 39.21 445 ASP A CA 1
ATOM 3338 C C . ASP A 1 430 ? -44.380 32.886 -28.874 1.00 41.22 445 ASP A C 1
ATOM 3339 O O . ASP A 1 430 ? -43.349 32.301 -29.251 1.00 40.60 445 ASP A O 1
ATOM 3344 N N . ASP A 1 431 ? -44.936 33.863 -29.572 1.00 43.94 446 ASP A N 1
ATOM 3345 C CA . ASP A 1 431 ? -44.415 34.313 -30.876 1.00 46.34 446 ASP A CA 1
ATOM 3346 C C . ASP A 1 431 ? -42.975 34.805 -30.810 1.00 46.88 446 ASP A C 1
ATOM 3347 O O . ASP A 1 431 ? -42.240 34.615 -31.771 1.00 49.90 446 ASP A O 1
ATOM 3352 N N . THR A 1 432 ? -42.573 35.424 -29.690 1.00 45.71 447 THR A N 1
ATOM 3353 C CA . THR A 1 432 ? -41.209 35.978 -29.535 1.00 45.22 447 THR A CA 1
ATOM 3354 C C . THR A 1 432 ? -40.111 34.948 -29.556 1.00 42.85 447 THR A C 1
ATOM 3355 O O . THR A 1 432 ? -38.967 35.306 -29.824 1.00 43.63 447 THR A O 1
ATOM 3359 N N . ILE A 1 433 ? -40.455 33.692 -29.265 1.00 41.22 448 ILE A N 1
ATOM 3360 C CA . ILE A 1 433 ? -39.500 32.577 -29.310 1.00 40.05 448 ILE A CA 1
ATOM 3361 C C . ILE A 1 433 ? -39.364 32.063 -30.725 1.00 41.10 448 ILE A C 1
ATOM 3362 O O . ILE A 1 433 ? -40.365 31.702 -31.325 1.00 41.93 448 ILE A O 1
ATOM 3367 N N . PRO A 1 434 ? -38.128 32.007 -31.258 1.00 42.40 449 PRO A N 1
ATOM 3368 C CA . PRO A 1 434 ? -37.972 31.461 -32.611 1.00 43.53 449 PRO A CA 1
ATOM 3369 C C . PRO A 1 434 ? -38.482 30.037 -32.707 1.00 42.07 449 PRO A C 1
ATOM 3370 O O . PRO A 1 434 ? -38.354 29.233 -31.769 1.00 39.76 449 PRO A O 1
ATOM 3374 N N . THR A 1 435 ? -38.996 29.744 -33.877 1.00 43.53 450 THR A N 1
ATOM 3375 C CA . THR A 1 435 ? -39.744 28.547 -34.131 1.00 44.06 450 THR A CA 1
ATOM 3376 C C . THR A 1 435 ? -38.946 27.242 -33.872 1.00 43.99 450 THR A C 1
ATOM 3377 O O . THR A 1 435 ? -39.522 26.239 -33.458 1.00 41.26 450 THR A O 1
ATOM 3381 N N . GLN A 1 436 ? -37.627 27.271 -34.083 1.00 46.05 451 GLN A N 1
ATOM 3382 C CA . GLN A 1 436 ? -36.797 26.078 -33.931 1.00 46.64 451 GLN A CA 1
ATOM 3383 C C . GLN A 1 436 ? -36.687 25.604 -32.464 1.00 43.45 451 GLN A C 1
ATOM 3384 O O . GLN A 1 436 ? -36.508 24.409 -32.202 1.00 42.33 451 GLN A O 1
ATOM 3390 N N . PHE A 1 437 ? -36.792 26.528 -31.513 1.00 40.93 452 PHE A N 1
ATOM 3391 C CA . PHE A 1 437 ? -36.644 26.169 -30.098 1.00 37.75 452 PHE A CA 1
ATOM 3392 C C . PHE A 1 437 ? -37.947 25.687 -29.475 1.00 35.46 452 PHE A C 1
ATOM 3393 O O . PHE A 1 437 ? -37.918 24.907 -28.527 1.00 33.56 452 PHE A O 1
ATOM 3401 N N . GLN A 1 438 ? -39.073 26.130 -30.017 1.00 35.63 453 GLN A N 1
ATOM 3402 C CA . GLN A 1 438 ? -40.414 25.866 -29.457 1.00 33.85 453 GLN A CA 1
ATOM 3403 C C . GLN A 1 438 ? -40.658 24.348 -29.310 1.00 32.83 453 GLN A C 1
ATOM 3404 O O . GLN A 1 438 ? -40.617 23.618 -30.278 1.00 33.72 453 GLN A O 1
ATOM 3410 N N . ASN A 1 439 ? -40.890 23.884 -28.087 1.00 30.87 454 ASN A N 1
ATOM 3411 C CA . ASN A 1 439 ? -40.988 22.438 -27.837 1.00 29.98 454 ASN A CA 1
ATOM 3412 C C . ASN A 1 439 ? -41.964 22.008 -26.773 1.00 29.24 454 ASN A C 1
ATOM 3413 O O . ASN A 1 439 ? -42.008 20.830 -26.467 1.00 30.78 454 ASN A O 1
ATOM 3418 N N . GLY A 1 440 ? -42.747 22.917 -26.204 1.00 29.24 455 GLY A N 1
ATOM 3419 C CA . GLY A 1 440 ? -43.602 22.554 -25.071 1.00 28.08 455 GLY A CA 1
ATOM 3420 C C . GLY A 1 440 ? -44.460 23.691 -24.578 1.00 28.31 455 GLY A C 1
ATOM 3421 O O . GLY A 1 440 ? -44.891 24.558 -25.349 1.00 29.44 455 GLY A O 1
ATOM 3422 N N . PHE A 1 441 ? -44.729 23.674 -23.278 1.00 28.02 456 PHE A N 1
ATOM 3423 C CA . PHE A 1 441 ? -45.595 24.668 -22.645 1.00 28.26 456 PHE A CA 1
ATOM 3424 C C . PHE A 1 441 ? -44.981 25.125 -21.353 1.00 27.63 456 PHE A C 1
ATOM 3425 O O . PHE A 1 441 ? -44.478 24.310 -20.602 1.00 25.42 456 PHE A O 1
ATOM 3433 N N . THR A 1 442 ? -45.005 26.446 -21.113 1.00 29.74 457 THR A N 1
ATOM 3434 C CA . THR A 1 442 ? -44.438 27.018 -19.893 1.00 30.49 457 THR A CA 1
ATOM 3435 C C . THR A 1 442 ? -45.391 27.939 -19.174 1.00 31.09 457 THR A C 1
ATOM 3436 O O . THR A 1 442 ? -46.379 28.359 -19.708 1.00 33.54 457 THR A O 1
ATOM 3440 N N . PHE A 1 443 ? -45.082 28.238 -17.928 1.00 32.20 458 PHE A N 1
ATOM 3441 C CA . PHE A 1 443 ? -45.784 29.290 -17.167 1.00 33.27 458 PHE A CA 1
ATOM 3442 C C . PHE A 1 443 ? -44.816 29.973 -16.206 1.00 34.83 458 PHE A C 1
ATOM 3443 O O . PHE A 1 443 ? -43.802 29.382 -15.810 1.00 34.60 458 PHE A O 1
ATOM 3451 N N . GLN A 1 444 ? -45.139 31.203 -15.829 1.00 37.51 459 GLN A N 1
ATOM 3452 C CA . GLN A 1 444 ? -44.276 32.001 -14.998 1.00 40.32 459 GLN A CA 1
ATOM 3453 C C . GLN A 1 444 ? -44.529 31.759 -13.497 1.00 40.37 459 GLN A C 1
ATOM 3454 O O . GLN A 1 444 ? -43.681 31.234 -12.793 1.00 40.56 459 GLN A O 1
ATOM 3460 N N . THR A 1 445 ? -45.704 32.115 -13.026 1.00 41.53 460 THR A N 1
ATOM 3461 C CA . THR A 1 445 ? -45.983 32.180 -11.600 1.00 43.00 460 THR A CA 1
ATOM 3462 C C . THR A 1 445 ? -46.243 30.805 -11.013 1.00 40.70 460 THR A C 1
ATOM 3463 O O . THR A 1 445 ? -46.967 30.022 -11.615 1.00 39.05 460 THR A O 1
ATOM 3467 N N . ALA A 1 446 ? -45.720 30.555 -9.812 1.00 38.64 461 ALA A N 1
ATOM 3468 C CA . ALA A 1 446 ? -45.840 29.270 -9.149 1.00 37.33 461 ALA A CA 1
ATOM 3469 C C . ALA A 1 446 ? -47.161 29.114 -8.400 1.00 38.41 461 ALA A C 1
ATOM 3470 O O . ALA A 1 446 ? -47.170 28.906 -7.207 1.00 39.06 461 ALA A O 1
ATOM 3472 N N . ASP A 1 447 ? -48.279 29.222 -9.109 1.00 39.30 462 ASP A N 1
ATOM 3473 C CA . ASP A 1 447 ? -49.615 29.050 -8.524 1.00 40.49 462 ASP A CA 1
ATOM 3474 C C . ASP A 1 447 ? -50.554 28.266 -9.479 1.00 39.48 462 ASP A C 1
ATOM 3475 O O . ASP A 1 447 ? -50.188 27.985 -10.646 1.00 38.49 462 ASP A O 1
ATOM 3480 N N . GLU A 1 448 ? -51.736 27.905 -8.991 1.00 39.06 463 GLU A N 1
ATOM 3481 C CA . GLU A 1 448 ? -52.634 27.062 -9.762 1.00 39.65 463 GLU A CA 1
ATOM 3482 C C . GLU A 1 448 ? -53.120 27.763 -11.027 1.00 40.74 463 GLU A C 1
ATOM 3483 O O . GLU A 1 448 ? -53.208 27.182 -12.088 1.00 39.55 463 GLU A O 1
ATOM 3489 N N . GLN A 1 449 ? -53.391 29.041 -10.906 1.00 43.80 464 GLN A N 1
ATOM 3490 C CA . GLN A 1 449 ? -53.794 29.858 -12.037 1.00 46.69 464 GLN A CA 1
ATOM 3491 C C . GLN A 1 449 ? -52.757 29.767 -13.198 1.00 45.01 464 GLN A C 1
ATOM 3492 O O . GLN A 1 449 ? -53.113 29.470 -14.336 1.00 43.40 464 GLN A O 1
ATOM 3498 N N . GLY A 1 450 ? -51.474 29.988 -12.895 1.00 43.30 465 GLY A N 1
ATOM 3499 C CA . GLY A 1 450 ? -50.438 29.938 -13.900 1.00 41.35 465 GLY A CA 1
ATOM 3500 C C . GLY A 1 450 ? -50.343 28.566 -14.534 1.00 40.79 465 GLY A C 1
ATOM 3501 O O . GLY A 1 450 ? -50.342 28.439 -15.773 1.00 39.85 465 GLY A O 1
ATOM 3502 N N . PHE A 1 451 ? -50.280 27.542 -13.681 1.00 39.65 466 PHE A N 1
ATOM 3503 C CA . PHE A 1 451 ? -50.189 26.173 -14.142 1.00 38.52 466 PHE A CA 1
ATOM 3504 C C . PHE A 1 451 ? -51.395 25.796 -15.013 1.00 36.65 466 PHE A C 1
ATOM 3505 O O . PHE A 1 451 ? -51.221 25.180 -16.079 1.00 35.58 466 PHE A O 1
ATOM 3513 N N . ASN A 1 452 ? -52.604 26.152 -14.564 1.00 36.20 467 ASN A N 1
ATOM 3514 C CA . ASN A 1 452 ? -53.866 25.851 -15.310 1.00 35.44 467 ASN A CA 1
ATOM 3515 C C . ASN A 1 452 ? -53.863 26.315 -16.756 1.00 34.94 467 ASN A C 1
ATOM 3516 O O . ASN A 1 452 ? -54.264 25.575 -17.643 1.00 34.12 467 ASN A O 1
ATOM 3521 N N . TYR A 1 453 ? -53.382 27.525 -17.006 1.00 35.81 468 TYR A N 1
ATOM 3522 C CA . TYR A 1 453 ? -53.342 28.056 -18.368 1.00 37.00 468 TYR A CA 1
ATOM 3523 C C . TYR A 1 453 ? -52.412 27.251 -19.270 1.00 36.29 468 TYR A C 1
ATOM 3524 O O . TYR A 1 453 ? -52.777 26.958 -20.405 1.00 37.40 468 TYR A O 1
ATOM 3533 N N . ALA A 1 454 ? -51.243 26.855 -18.776 1.00 35.42 469 ALA A N 1
ATOM 3534 C CA . ALA A 1 454 ? -50.374 25.967 -19.546 1.00 34.98 469 ALA A CA 1
ATOM 3535 C C . ALA A 1 454 ? -51.008 24.588 -19.787 1.00 35.80 469 ALA A C 1
ATOM 3536 O O . ALA A 1 454 ? -50.935 24.059 -20.894 1.00 35.92 469 ALA A O 1
ATOM 3538 N N . LEU A 1 455 ? -51.624 24.016 -18.761 1.00 37.08 470 LEU A N 1
ATOM 3539 C CA . LEU A 1 455 ? -52.247 22.710 -18.895 1.00 38.57 470 LEU A CA 1
ATOM 3540 C C . LEU A 1 455 ? -53.447 22.750 -19.862 1.00 40.71 470 LEU A C 1
ATOM 3541 O O . LEU A 1 455 ? -53.576 21.876 -20.726 1.00 41.47 470 LEU A O 1
ATOM 3546 N N . GLU A 1 456 ? -54.303 23.762 -19.720 1.00 42.10 471 GLU A N 1
ATOM 3547 C CA . GLU A 1 456 ? -55.446 23.996 -20.621 1.00 42.71 471 GLU A CA 1
ATOM 3548 C C . GLU A 1 456 ? -54.978 24.026 -22.074 1.00 40.01 471 GLU A C 1
ATOM 3549 O O . GLU A 1 456 ? -55.525 23.309 -22.907 1.00 39.15 471 GLU A O 1
ATOM 3555 N N . ARG A 1 457 ? -53.938 24.813 -22.366 1.00 36.79 472 ARG A N 1
ATOM 3556 C CA . ARG A 1 457 ? -53.448 24.931 -23.746 1.00 35.41 472 ARG A CA 1
ATOM 3557 C C . ARG A 1 457 ? -52.870 23.637 -24.248 1.00 33.74 472 ARG A C 1
ATOM 3558 O O . ARG A 1 457 ? -53.087 23.269 -25.370 1.00 34.10 472 ARG A O 1
ATOM 3566 N N . ALA A 1 458 ? -52.178 22.907 -23.397 1.00 32.93 473 ALA A N 1
ATOM 3567 C CA . ALA A 1 458 ? -51.596 21.644 -23.781 1.00 32.31 473 ALA A CA 1
ATOM 3568 C C . ALA A 1 458 ? -52.683 20.622 -24.116 1.00 33.93 473 ALA A C 1
ATOM 3569 O O . ALA A 1 458 ? -52.589 19.932 -25.132 1.00 34.05 473 ALA A O 1
ATOM 3571 N N . PHE A 1 459 ? -53.724 20.550 -23.295 1.00 35.27 474 PHE A N 1
ATOM 3572 C CA . PHE A 1 459 ? -54.876 19.663 -23.572 1.00 36.56 474 PHE A CA 1
ATOM 3573 C C . PHE A 1 459 ? -55.626 20.044 -24.832 1.00 37.55 474 PHE A C 1
ATOM 3574 O O . PHE A 1 459 ? -55.985 19.178 -25.605 1.00 36.31 474 PHE A O 1
ATOM 3582 N N . ASN A 1 460 ? -55.835 21.341 -25.039 1.00 40.22 475 ASN A N 1
ATOM 3583 C CA . ASN A 1 460 ? -56.410 21.877 -26.300 1.00 42.66 475 ASN A CA 1
ATOM 3584 C C . ASN A 1 460 ? -55.593 21.465 -27.523 1.00 42.72 475 ASN A C 1
ATOM 3585 O O . ASN A 1 460 ? -56.150 20.905 -28.466 1.00 44.57 475 ASN A O 1
ATOM 3590 N N . HIS A 1 461 ? -54.287 21.743 -27.505 1.00 41.90 476 HIS A N 1
ATOM 3591 C CA . HIS A 1 461 ? -53.391 21.374 -28.615 1.00 43.15 476 HIS A CA 1
ATOM 3592 C C . HIS A 1 461 ? -53.440 19.865 -28.900 1.00 43.18 476 HIS A C 1
ATOM 3593 O O . HIS A 1 461 ? -53.567 19.470 -30.050 1.00 44.46 476 HIS A O 1
ATOM 3600 N N . TYR A 1 462 ? -53.394 19.038 -27.852 1.00 41.77 477 TYR A N 1
ATOM 3601 C CA . TYR A 1 462 ? -53.437 17.588 -28.001 1.00 41.31 477 TYR A CA 1
ATOM 3602 C C . TYR A 1 462 ? -54.746 17.127 -28.643 1.00 44.48 477 TYR A C 1
ATOM 3603 O O . TYR A 1 462 ? -54.722 16.361 -29.584 1.00 46.39 477 TYR A O 1
ATOM 3612 N N . LYS A 1 463 ? -55.876 17.605 -28.130 1.00 47.44 478 LYS A N 1
ATOM 3613 C CA . LYS A 1 463 ? -57.213 17.181 -28.570 1.00 50.32 478 LYS A CA 1
ATOM 3614 C C . LYS A 1 463 ? -57.664 17.732 -29.924 1.00 52.31 478 LYS A C 1
ATOM 3615 O O . LYS A 1 463 ? -58.314 17.019 -30.657 1.00 53.12 478 LYS A O 1
ATOM 3621 N N . LYS A 1 464 ? -57.376 18.996 -30.245 1.00 54.69 479 LYS A N 1
ATOM 3622 C CA . LYS A 1 464 ? -58.064 19.668 -31.380 1.00 57.99 479 LYS A CA 1
ATOM 3623 C C . LYS A 1 464 ? -57.496 19.265 -32.770 1.00 57.49 479 LYS A C 1
ATOM 3624 O O . LYS A 1 464 ? -58.244 19.225 -33.749 1.00 58.78 479 LYS A O 1
ATOM 3630 N N . ASP A 1 465 ? -56.194 18.970 -32.851 1.00 54.10 480 ASP A N 1
ATOM 3631 C CA . ASP A 1 465 ? -55.532 18.682 -34.111 1.00 53.91 480 ASP A CA 1
ATOM 3632 C C . ASP A 1 465 ? -54.434 17.608 -33.950 1.00 51.61 480 ASP A C 1
ATOM 3633 O O . ASP A 1 465 ? -53.270 17.891 -33.658 1.00 48.04 480 ASP A O 1
ATOM 3638 N N . GLU A 1 466 ? -54.833 16.362 -34.157 1.00 52.45 481 GLU A N 1
ATOM 3639 C CA . GLU A 1 466 ? -53.960 15.228 -33.923 1.00 52.57 481 GLU A CA 1
ATOM 3640 C C . GLU A 1 466 ? -52.675 15.221 -34.756 1.00 52.10 481 GLU A C 1
ATOM 3641 O O . GLU A 1 466 ? -51.627 14.823 -34.248 1.00 51.51 481 GLU A O 1
ATOM 3647 N N . GLU A 1 467 ? -52.753 15.639 -36.011 1.00 52.94 482 GLU A N 1
ATOM 3648 C CA . GLU A 1 467 ? -51.590 15.650 -36.901 1.00 53.77 482 GLU A CA 1
ATOM 3649 C C . GLU A 1 467 ? -50.636 16.824 -36.624 1.00 52.83 482 GLU A C 1
ATOM 3650 O O . GLU A 1 467 ? -49.439 16.686 -36.797 1.00 53.81 482 GLU A O 1
ATOM 3656 N N . LYS A 1 468 ? -51.169 17.962 -36.195 1.00 53.12 483 LYS A N 1
ATOM 3657 C CA . LYS A 1 468 ? -50.339 19.101 -35.768 1.00 52.30 483 LYS A CA 1
ATOM 3658 C C . LYS A 1 468 ? -49.546 18.722 -34.511 1.00 47.59 483 LYS A C 1
ATOM 3659 O O . LYS A 1 468 ? -48.360 19.062 -34.355 1.00 46.59 483 LYS A O 1
ATOM 3665 N N . TRP A 1 469 ? -50.231 18.020 -33.618 1.00 43.97 484 TRP A N 1
ATOM 3666 C CA . TRP A 1 469 ? -49.629 17.460 -32.434 1.00 40.36 484 TRP A CA 1
ATOM 3667 C C . TRP A 1 469 ? -48.527 16.464 -32.748 1.00 40.47 484 TRP A C 1
ATOM 3668 O O . TRP A 1 469 ? -47.480 16.459 -32.086 1.00 39.36 484 TRP A O 1
ATOM 3679 N N . MET A 1 470 ? -48.778 15.603 -33.725 1.00 42.46 485 MET A N 1
ATOM 3680 C CA . MET A 1 470 ? -47.817 14.566 -34.119 1.00 43.94 485 MET A CA 1
ATOM 3681 C C . MET A 1 470 ? -46.520 15.189 -34.683 1.00 42.90 485 MET A C 1
ATOM 3682 O O . MET A 1 470 ? -45.428 14.650 -34.479 1.00 40.04 485 MET A O 1
ATOM 3687 N N . ARG A 1 471 ? -46.655 16.340 -35.348 1.00 43.11 486 ARG A N 1
ATOM 3688 C CA . ARG A 1 471 ? -45.492 17.092 -35.806 1.00 43.37 486 ARG A CA 1
ATOM 3689 C C . ARG A 1 471 ? -44.679 17.649 -34.666 1.00 40.05 486 ARG A C 1
ATOM 3690 O O . ARG A 1 471 ? -43.460 17.676 -34.751 1.00 38.77 486 ARG A O 1
ATOM 3698 N N . LEU A 1 472 ? -45.366 18.116 -33.626 1.00 38.67 487 LEU A N 1
ATOM 3699 C CA . LEU A 1 472 ? -44.716 18.636 -32.445 1.00 37.25 487 LEU A CA 1
ATOM 3700 C C . LEU A 1 472 ? -43.901 17.526 -31.756 1.00 37.21 487 LEU A C 1
ATOM 3701 O O . LEU A 1 472 ? -42.742 17.778 -31.348 1.00 35.85 487 LEU A O 1
ATOM 3706 N N . VAL A 1 473 ? -44.487 16.318 -31.656 1.00 37.49 488 VAL A N 1
ATOM 3707 C CA . VAL A 1 473 ? -43.798 15.145 -31.120 1.00 37.04 488 VAL A CA 1
ATOM 3708 C C . VAL A 1 473 ? -42.552 14.821 -31.955 1.00 38.72 488 VAL A C 1
ATOM 3709 O O . VAL A 1 473 ? -41.449 14.688 -31.400 1.00 38.96 488 VAL A O 1
ATOM 3713 N N . GLU A 1 474 ? -42.725 14.715 -33.272 1.00 40.92 489 GLU A N 1
ATOM 3714 C CA . GLU A 1 474 ? -41.598 14.471 -34.199 1.00 43.33 489 GLU A CA 1
ATOM 3715 C C . GLU A 1 474 ? -40.446 15.473 -34.042 1.00 43.06 489 GLU A C 1
ATOM 3716 O O . GLU A 1 474 ? -39.252 15.111 -33.976 1.00 42.49 489 GLU A O 1
ATOM 3722 N N . LYS A 1 475 ? -40.828 16.734 -33.946 1.00 42.65 490 LYS A N 1
ATOM 3723 C CA . LYS A 1 475 ? -39.860 17.812 -33.880 1.00 43.48 490 LYS A CA 1
ATOM 3724 C C . LYS A 1 475 ? -39.034 17.746 -32.611 1.00 40.79 490 LYS A C 1
ATOM 3725 O O . LYS A 1 475 ? -37.815 17.906 -32.644 1.00 41.81 490 LYS A O 1
ATOM 3731 N N . VAL A 1 476 ? -39.722 17.538 -31.505 1.00 37.74 491 VAL A N 1
ATOM 3732 C CA . VAL A 1 476 ? -39.137 17.495 -30.172 1.00 36.01 491 VAL A CA 1
ATOM 3733 C C . VAL A 1 476 ? -38.214 16.282 -30.017 1.00 34.92 491 VAL A C 1
ATOM 3734 O O . VAL A 1 476 ? -37.151 16.357 -29.395 1.00 33.15 491 VAL A O 1
ATOM 3738 N N . MET A 1 477 ? -38.626 15.165 -30.614 1.00 36.52 492 MET A N 1
ATOM 3739 C CA . MET A 1 477 ? -37.805 13.951 -30.649 1.00 36.84 492 MET A CA 1
ATOM 3740 C C . MET A 1 477 ? -36.514 14.087 -31.489 1.00 37.55 492 MET A C 1
ATOM 3741 O O . MET A 1 477 ? -35.601 13.310 -31.281 1.00 38.48 492 MET A O 1
ATOM 3746 N N . SER A 1 478 ? -36.454 15.060 -32.405 1.00 37.94 493 SER A N 1
ATOM 3747 C CA . SER A 1 478 ? -35.280 15.382 -33.230 1.00 39.23 493 SER A CA 1
ATOM 3748 C C . SER A 1 478 ? -34.318 16.424 -32.650 1.00 38.33 493 SER A C 1
ATOM 3749 O O . SER A 1 478 ? -33.333 16.759 -33.287 1.00 38.87 493 SER A O 1
ATOM 3752 N N . ILE A 1 479 ? -34.598 16.935 -31.462 1.00 37.87 494 ILE A N 1
ATOM 3753 C CA . ILE A 1 479 ? -33.670 17.862 -30.795 1.00 38.68 494 ILE A CA 1
ATOM 3754 C C . ILE A 1 479 ? -32.468 17.091 -30.213 1.00 39.16 494 ILE A C 1
ATOM 3755 O O . ILE A 1 479 ? -32.613 15.988 -29.713 1.00 38.83 494 ILE A O 1
ATOM 3760 N N . ASP A 1 480 ? -31.275 17.671 -30.333 1.00 41.97 495 ASP A N 1
ATOM 3761 C CA . ASP A 1 480 ? -30.048 17.073 -29.796 1.00 42.67 495 ASP A CA 1
ATOM 3762 C C . ASP A 1 480 ? -29.967 17.399 -28.300 1.00 40.31 495 ASP A C 1
ATOM 3763 O O . ASP A 1 480 ? -29.717 18.547 -27.917 1.00 40.06 495 ASP A O 1
ATOM 3768 N N . PHE A 1 481 ? -30.192 16.376 -27.479 1.00 38.97 496 PHE A N 1
ATOM 3769 C CA . PHE A 1 481 ? -30.006 16.468 -26.019 1.00 37.19 496 PHE A CA 1
ATOM 3770 C C . PHE A 1 481 ? -28.714 15.828 -25.545 1.00 36.36 496 PHE A C 1
ATOM 3771 O O . PHE A 1 481 ? -28.457 15.768 -24.353 1.00 33.76 496 PHE A O 1
ATOM 3779 N N . SER A 1 482 ? -27.882 15.373 -26.472 1.00 38.29 497 SER A N 1
ATOM 3780 C CA . SER A 1 482 ? -26.629 14.708 -26.094 1.00 39.07 497 SER A CA 1
ATOM 3781 C C . SER A 1 482 ? -25.661 15.662 -25.350 1.00 39.97 497 SER A C 1
ATOM 3782 O O . SER A 1 482 ? -25.911 16.859 -25.266 1.00 42.00 497 SER A O 1
ATOM 3785 N N . TRP A 1 483 ? -24.563 15.135 -24.819 1.00 40.05 498 TRP A N 1
ATOM 3786 C CA . TRP A 1 483 ? -23.511 15.985 -24.230 1.00 40.29 498 TRP A CA 1
ATOM 3787 C C . TRP A 1 483 ? -22.612 16.654 -25.265 1.00 43.26 498 TRP A C 1
ATOM 3788 O O . TRP A 1 483 ? -21.874 17.550 -24.897 1.00 44.80 498 TRP A O 1
ATOM 3799 N N . GLY A 1 484 ? -22.681 16.262 -26.541 1.00 45.24 499 GLY A N 1
ATOM 3800 C CA . GLY A 1 484 ? -21.855 16.862 -27.599 1.00 47.41 499 GLY A CA 1
ATOM 3801 C C . GLY A 1 484 ? -21.440 18.321 -27.373 1.00 48.18 499 GLY A C 1
ATOM 3802 O O . GLY A 1 484 ? -20.250 18.663 -27.208 1.00 50.25 499 GLY A O 1
ATOM 3803 N N . SER A 1 485 ? -22.443 19.171 -27.308 1.00 46.38 500 SER A N 1
ATOM 3804 C CA . SER A 1 485 ? -22.226 20.599 -27.186 1.00 46.17 500 SER A CA 1
ATOM 3805 C C . SER A 1 485 ? -21.589 21.023 -25.834 1.00 45.73 500 SER A C 1
ATOM 3806 O O . SER A 1 485 ? -20.581 21.749 -25.804 1.00 47.14 500 SER A O 1
ATOM 3809 N N . SER A 1 486 ? -22.184 20.569 -24.733 1.00 42.36 501 SER A N 1
ATOM 3810 C CA . SER A 1 486 ? -21.727 20.943 -23.391 1.00 41.66 501 SER A CA 1
ATOM 3811 C C . SER A 1 486 ? -20.444 20.250 -22.938 1.00 42.70 501 SER A C 1
ATOM 3812 O O . SER A 1 486 ? -19.698 20.828 -22.148 1.00 45.85 501 SER A O 1
ATOM 3815 N N . ALA A 1 487 ? -20.200 19.019 -23.385 1.00 41.53 502 ALA A N 1
ATOM 3816 C CA . ALA A 1 487 ? -18.913 18.370 -23.147 1.00 41.57 502 ALA A CA 1
ATOM 3817 C C . ALA A 1 487 ? -17.742 19.119 -23.806 1.00 43.74 502 ALA A C 1
ATOM 3818 O O . ALA A 1 487 ? -16.660 19.228 -23.227 1.00 43.60 502 ALA A O 1
ATOM 3820 N N . THR A 1 488 ? -17.968 19.630 -25.012 1.00 45.97 503 THR A N 1
ATOM 3821 C CA . THR A 1 488 ? -17.018 20.540 -25.684 1.00 47.90 503 THR A CA 1
ATOM 3822 C C . THR A 1 488 ? -16.737 21.817 -24.868 1.00 47.55 503 THR A C 1
ATOM 3823 O O . THR A 1 488 ? -15.613 22.271 -24.840 1.00 48.97 503 THR A O 1
ATOM 3827 N N . GLN A 1 489 ? -17.742 22.400 -24.217 1.00 47.20 504 GLN A N 1
ATOM 3828 C CA . GLN A 1 489 ? -17.498 23.588 -23.362 1.00 47.55 504 GLN A CA 1
ATOM 3829 C C . GLN A 1 489 ? -16.668 23.258 -22.108 1.00 46.65 504 GLN A C 1
ATOM 3830 O O . GLN A 1 489 ? -15.788 24.054 -21.733 1.00 46.81 504 GLN A O 1
ATOM 3836 N N . TYR A 1 490 ? -16.939 22.116 -21.468 1.00 44.51 505 TYR A N 1
ATOM 3837 C CA . TYR A 1 490 ? -16.110 21.658 -20.347 1.00 45.65 505 TYR A CA 1
ATOM 3838 C C . TYR A 1 490 ? -14.649 21.384 -20.796 1.00 48.68 505 TYR A C 1
ATOM 3839 O O . TYR A 1 490 ? -13.695 21.769 -20.117 1.00 47.19 505 TYR A O 1
ATOM 3848 N N . GLU A 1 491 ? -14.507 20.720 -21.942 1.00 51.96 506 GLU A N 1
ATOM 3849 C CA . GLU A 1 491 ? -13.210 20.410 -22.522 1.00 55.92 506 GLU A CA 1
ATOM 3850 C C . GLU A 1 491 ? -12.373 21.680 -22.727 1.00 58.67 506 GLU A C 1
ATOM 3851 O O . GLU A 1 491 ? -11.158 21.694 -22.395 1.00 58.74 506 GLU A O 1
ATOM 3857 N N . GLU A 1 492 ? -13.005 22.727 -23.288 1.00 60.81 507 GLU A N 1
ATOM 3858 C CA . GLU A 1 492 ? -12.344 24.031 -23.515 1.00 64.29 507 GLU A CA 1
ATOM 3859 C C . GLU A 1 492 ? -11.943 24.713 -22.210 1.00 61.94 507 GLU A C 1
ATOM 3860 O O . GLU A 1 492 ? -10.909 25.364 -22.179 1.00 63.53 507 GLU A O 1
ATOM 3866 N N . LEU A 1 493 ? -12.737 24.542 -21.144 1.00 57.35 508 LEU A N 1
ATOM 3867 C CA . LEU A 1 493 ? -12.346 25.013 -19.817 1.00 55.24 508 LEU A CA 1
ATOM 3868 C C . LEU A 1 493 ? -11.151 24.247 -19.270 1.00 55.33 508 LEU A C 1
ATOM 3869 O O . LEU A 1 493 ? -10.239 24.864 -18.719 1.00 56.75 508 LEU A O 1
ATOM 3874 N N . TYR A 1 494 ? -11.156 22.922 -19.439 1.00 54.22 509 TYR A N 1
ATOM 3875 C CA . TYR A 1 494 ? -10.041 22.063 -19.018 1.00 54.78 509 TYR A CA 1
ATOM 3876 C C . TYR A 1 494 ? -8.724 22.425 -19.699 1.00 58.94 509 TYR A C 1
ATOM 3877 O O . TYR A 1 494 ? -7.710 22.619 -19.022 1.00 60.60 509 TYR A O 1
ATOM 3886 N N . THR A 1 495 ? -8.733 22.473 -21.033 1.00 61.73 510 THR A N 1
ATOM 3887 C CA . THR A 1 495 ? -7.522 22.803 -21.805 1.00 66.23 510 THR A CA 1
ATOM 3888 C C . THR A 1 495 ? -7.009 24.208 -21.497 1.00 68.21 510 THR A C 1
ATOM 3889 O O . THR A 1 495 ? -5.819 24.377 -21.306 1.00 72.32 510 THR A O 1
ATOM 3893 N N . ARG A 1 496 ? -7.895 25.198 -21.423 1.00 69.13 511 ARG A N 1
ATOM 3894 C CA . ARG A 1 496 ? -7.504 26.587 -21.162 1.00 72.26 511 ARG A CA 1
ATOM 3895 C C . ARG A 1 496 ? -6.891 26.749 -19.784 1.00 71.99 511 ARG A C 1
ATOM 3896 O O . ARG A 1 496 ? -5.934 27.523 -19.631 1.00 76.78 511 ARG A O 1
ATOM 3904 N N . SER A 1 497 ? -7.387 25.994 -18.807 1.00 67.80 512 SER A N 1
ATOM 3905 C CA . SER A 1 497 ? -6.792 25.996 -17.470 1.00 67.55 512 SER A CA 1
ATOM 3906 C C . SER A 1 497 ? -5.423 25.293 -17.395 1.00 69.92 512 SER A C 1
ATOM 3907 O O . SER A 1 497 ? -4.523 25.765 -16.718 1.00 69.48 512 SER A O 1
ATOM 3910 N N . VAL A 1 498 ? -5.297 24.161 -18.087 1.00 73.03 513 VAL A N 1
ATOM 3911 C CA . VAL A 1 498 ? -4.027 23.428 -18.193 1.00 76.95 513 VAL A CA 1
ATOM 3912 C C . VAL A 1 498 ? -2.942 24.298 -18.831 1.00 81.06 513 VAL A C 1
ATOM 3913 O O . VAL A 1 498 ? -1.806 24.330 -18.339 1.00 81.60 513 VAL A O 1
ATOM 3917 N N . SER A 1 499 ? -3.300 25.025 -19.898 1.00 84.12 514 SER A N 1
ATOM 3918 C CA . SER A 1 499 ? -2.296 25.827 -20.609 1.00 88.90 514 SER A CA 1
ATOM 3919 C C . SER A 1 499 ? -1.803 26.935 -19.652 1.00 90.70 514 SER A C 1
ATOM 3920 O O . SER A 1 499 ? -0.612 27.031 -19.401 1.00 94.41 514 SER A O 1
ATOM 3923 N N . ARG A 1 500 ? -2.743 27.713 -19.096 1.00 90.00 515 ARG A N 1
ATOM 3924 C CA . ARG A 1 500 ? -2.492 28.788 -18.090 1.00 89.55 515 ARG A CA 1
ATOM 3925 C C . ARG A 1 500 ? -1.545 28.420 -16.915 1.00 88.94 515 ARG A C 1
ATOM 3926 O O . ARG A 1 500 ? -1.393 27.253 -16.538 1.00 85.68 515 ARG A O 1
ATOM 3928 N N . SER B 1 8 ? -115.366 36.673 6.589 1.00 83.04 23 SER B N 1
ATOM 3929 C CA . SER B 1 8 ? -114.070 37.216 7.120 1.00 83.24 23 SER B CA 1
ATOM 3930 C C . SER B 1 8 ? -112.788 36.669 6.425 1.00 77.88 23 SER B C 1
ATOM 3931 O O . SER B 1 8 ? -111.715 37.268 6.531 1.00 79.85 23 SER B O 1
ATOM 3934 N N . GLY B 1 9 ? -112.903 35.529 5.737 1.00 71.50 24 GLY B N 1
ATOM 3935 C CA . GLY B 1 9 ? -111.864 35.006 4.839 1.00 63.47 24 GLY B CA 1
ATOM 3936 C C . GLY B 1 9 ? -112.272 35.045 3.362 1.00 59.13 24 GLY B C 1
ATOM 3937 O O . GLY B 1 9 ? -113.469 34.925 2.994 1.00 61.19 24 GLY B O 1
ATOM 3938 N N . LEU B 1 10 ? -111.274 35.189 2.498 1.00 52.36 25 LEU B N 1
ATOM 3939 C CA . LEU B 1 10 ? -111.443 35.125 1.051 1.00 47.22 25 LEU B CA 1
ATOM 3940 C C . LEU B 1 10 ? -111.544 33.699 0.507 1.00 44.13 25 LEU B C 1
ATOM 3941 O O . LEU B 1 10 ? -111.077 32.750 1.120 1.00 41.39 25 LEU B O 1
ATOM 3946 N N . TYR B 1 11 ? -112.170 33.589 -0.661 1.00 42.22 26 TYR B N 1
ATOM 3947 C CA . TYR B 1 11 ? -112.229 32.371 -1.436 1.00 40.57 26 TYR B CA 1
ATOM 3948 C C . TYR B 1 11 ? -111.240 32.522 -2.597 1.00 38.79 26 TYR B C 1
ATOM 3949 O O . TYR B 1 11 ? -111.438 33.328 -3.520 1.00 37.99 26 TYR B O 1
ATOM 3958 N N . VAL B 1 12 ? -110.177 31.731 -2.533 1.00 38.22 27 VAL B N 1
ATOM 3959 C CA . VAL B 1 12 ? -109.026 31.831 -3.439 1.00 37.00 27 VAL B CA 1
ATOM 3960 C C . VAL B 1 12 ? -108.858 30.528 -4.228 1.00 36.20 27 VAL B C 1
ATOM 3961 O O . VAL B 1 12 ? -108.706 29.457 -3.636 1.00 35.05 27 VAL B O 1
ATOM 3965 N N . VAL B 1 13 ? -108.895 30.630 -5.551 1.00 35.44 28 VAL B N 1
ATOM 3966 C CA . VAL B 1 13 ? -108.632 29.494 -6.424 1.00 35.19 28 VAL B CA 1
ATOM 3967 C C . VAL B 1 13 ? -107.276 29.654 -7.143 1.00 34.41 28 VAL B C 1
ATOM 3968 O O . VAL B 1 13 ? -106.995 30.685 -7.723 1.00 34.65 28 VAL B O 1
ATOM 3972 N N . HIS B 1 14 ? -106.445 28.618 -7.095 1.00 33.98 29 HIS B N 1
ATOM 3973 C CA . HIS B 1 14 ? -105.168 28.569 -7.809 1.00 31.93 29 HIS B CA 1
ATOM 3974 C C . HIS B 1 14 ? -105.321 27.632 -8.984 1.00 30.73 29 HIS B C 1
ATOM 3975 O O . HIS B 1 14 ? -105.742 26.506 -8.835 1.00 31.54 29 HIS B O 1
ATOM 3982 N N . ILE B 1 15 ? -104.952 28.108 -10.152 1.00 30.11 30 ILE B N 1
ATOM 3983 C CA . ILE B 1 15 ? -104.974 27.312 -11.367 1.00 29.73 30 ILE B CA 1
ATOM 3984 C C . ILE B 1 15 ? -103.517 27.185 -11.768 1.00 28.91 30 ILE B C 1
ATOM 3985 O O . ILE B 1 15 ? -102.846 28.209 -11.947 1.00 29.32 30 ILE B O 1
ATOM 3990 N N . ALA B 1 16 ? -103.019 25.956 -11.900 1.00 28.54 31 ALA B N 1
ATOM 3991 C CA . ALA B 1 16 ? -101.619 25.736 -12.202 1.00 28.28 31 ALA B CA 1
ATOM 3992 C C . ALA B 1 16 ? -101.407 24.381 -12.838 1.00 30.09 31 ALA B C 1
ATOM 3993 O O . ALA B 1 16 ? -102.269 23.494 -12.755 1.00 31.65 31 ALA B O 1
ATOM 3995 N N . ALA B 1 17 ? -100.237 24.207 -13.448 1.00 30.33 32 ALA B N 1
ATOM 3996 C CA . ALA B 1 17 ? -99.853 22.958 -14.042 1.00 31.53 32 ALA B CA 1
ATOM 3997 C C . ALA B 1 17 ? -99.165 22.011 -13.048 1.00 34.15 32 ALA B C 1
ATOM 3998 O O . ALA B 1 17 ? -98.941 20.831 -13.401 1.00 35.02 32 ALA B O 1
ATOM 4000 N N . GLU B 1 18 ? -98.821 22.505 -11.845 1.00 33.05 33 GLU B N 1
ATOM 4001 C CA . GLU B 1 18 ? -98.174 21.698 -10.817 1.00 33.67 33 GLU B CA 1
ATOM 4002 C C . GLU B 1 18 ? -98.692 21.973 -9.410 1.00 34.14 33 GLU B C 1
ATOM 4003 O O . GLU B 1 18 ? -99.146 23.069 -9.085 1.00 32.36 33 GLU B O 1
ATOM 4009 N N . MET B 1 19 ? -98.576 20.943 -8.577 1.00 34.99 34 MET B N 1
ATOM 4010 C CA . MET B 1 19 ? -98.726 21.050 -7.149 1.00 35.64 34 MET B CA 1
ATOM 4011 C C . MET B 1 19 ? -97.977 19.882 -6.494 1.00 35.32 34 MET B C 1
ATOM 4012 O O . MET B 1 19 ? -98.242 18.686 -6.771 1.00 35.36 34 MET B O 1
ATOM 4017 N N . ALA B 1 20 ? -97.080 20.241 -5.599 1.00 33.29 35 ALA B N 1
ATOM 4018 C CA . ALA B 1 20 ? -96.324 19.256 -4.837 1.00 34.08 35 ALA B CA 1
ATOM 4019 C C . ALA B 1 20 ? -97.235 18.607 -3.803 1.00 33.76 35 ALA B C 1
ATOM 4020 O O . ALA B 1 20 ? -98.035 19.309 -3.164 1.00 33.92 35 ALA B O 1
ATOM 4022 N N . PRO B 1 21 ? -97.145 17.296 -3.594 1.00 34.19 36 PRO B N 1
ATOM 4023 C CA . PRO B 1 21 ? -96.264 16.327 -4.266 1.00 33.86 36 PRO B CA 1
ATOM 4024 C C . PRO B 1 21 ? -96.910 15.538 -5.403 1.00 33.70 36 PRO B C 1
ATOM 4025 O O . PRO B 1 21 ? -96.228 14.747 -6.055 1.00 32.57 36 PRO B O 1
ATOM 4029 N N . VAL B 1 22 ? -98.208 15.709 -5.593 1.00 34.62 37 VAL B N 1
ATOM 4030 C CA . VAL B 1 22 ? -98.976 14.973 -6.611 1.00 36.56 37 VAL B CA 1
ATOM 4031 C C . VAL B 1 22 ? -98.508 15.214 -8.070 1.00 35.11 37 VAL B C 1
ATOM 4032 O O . VAL B 1 22 ? -98.525 14.292 -8.867 1.00 36.02 37 VAL B O 1
ATOM 4036 N N . ALA B 1 23 ? -98.107 16.423 -8.394 1.00 33.22 38 ALA B N 1
ATOM 4037 C CA . ALA B 1 23 ? -97.696 16.748 -9.766 1.00 34.16 38 ALA B CA 1
ATOM 4038 C C . ALA B 1 23 ? -96.631 17.827 -9.717 1.00 33.99 38 ALA B C 1
ATOM 4039 O O . ALA B 1 23 ? -96.948 19.006 -9.664 1.00 33.98 38 ALA B O 1
ATOM 4041 N N . LYS B 1 24 ? -95.370 17.405 -9.710 1.00 34.73 39 LYS B N 1
ATOM 4042 C CA . LYS B 1 24 ? -94.249 18.281 -9.442 1.00 33.29 39 LYS B CA 1
ATOM 4043 C C . LYS B 1 24 ? -93.090 18.017 -10.391 1.00 33.42 39 LYS B C 1
ATOM 4044 O O . LYS B 1 24 ? -92.634 16.874 -10.549 1.00 34.51 39 LYS B O 1
ATOM 4050 N N . VAL B 1 25 ? -92.583 19.096 -10.965 1.00 32.44 40 VAL B N 1
ATOM 4051 C CA . VAL B 1 25 ? -91.347 19.098 -11.762 1.00 33.04 40 VAL B CA 1
ATOM 4052 C C . VAL B 1 25 ? -90.230 19.871 -11.052 1.00 32.13 40 VAL B C 1
ATOM 4053 O O . VAL B 1 25 ? -89.125 19.418 -10.979 1.00 33.03 40 VAL B O 1
ATOM 4057 N N . GLY B 1 26 ? -90.529 21.052 -10.555 1.00 33.40 41 GLY B N 1
ATOM 4058 C CA . GLY B 1 26 ? -89.613 21.760 -9.684 1.00 33.57 41 GLY B CA 1
ATOM 4059 C C . GLY B 1 26 ? -90.301 22.627 -8.664 1.00 33.49 41 GLY B C 1
ATOM 4060 O O . GLY B 1 26 ? -91.220 22.184 -7.971 1.00 34.45 41 GLY B O 1
ATOM 4061 N N . GLY B 1 27 ? -89.831 23.867 -8.560 1.00 32.83 42 GLY B N 1
ATOM 4062 C CA . GLY B 1 27 ? -90.221 24.731 -7.469 1.00 31.30 42 GLY B CA 1
ATOM 4063 C C . GLY B 1 27 ? -91.629 25.270 -7.591 1.00 30.87 42 GLY B C 1
ATOM 4064 O O . GLY B 1 27 ? -92.228 25.669 -6.575 1.00 30.90 42 GLY B O 1
ATOM 4065 N N . LEU B 1 28 ? -92.148 25.350 -8.819 1.00 30.29 43 LEU B N 1
ATOM 4066 C CA . LEU B 1 28 ? -93.491 25.869 -9.046 1.00 30.62 43 LEU B CA 1
ATOM 4067 C C . LEU B 1 28 ? -94.498 25.041 -8.261 1.00 29.63 43 LEU B C 1
ATOM 4068 O O . LEU B 1 28 ? -95.276 25.554 -7.466 1.00 29.37 43 LEU B O 1
ATOM 4073 N N . GLY B 1 29 ? -94.446 23.754 -8.461 1.00 29.45 44 GLY B N 1
ATOM 4074 C CA . GLY B 1 29 ? -95.263 22.841 -7.687 1.00 30.58 44 GLY B CA 1
ATOM 4075 C C . GLY B 1 29 ? -95.130 22.995 -6.197 1.00 29.42 44 GLY B C 1
ATOM 4076 O O . GLY B 1 29 ? -96.118 22.853 -5.511 1.00 28.91 44 GLY B O 1
ATOM 4077 N N . ASP B 1 30 ? -93.909 23.228 -5.703 1.00 29.13 45 ASP B N 1
ATOM 4078 C CA . ASP B 1 30 ? -93.678 23.441 -4.273 1.00 30.01 45 ASP B CA 1
ATOM 4079 C C . ASP B 1 30 ? -94.415 24.676 -3.776 1.00 30.24 45 ASP B C 1
ATOM 4080 O O . ASP B 1 30 ? -95.036 24.659 -2.699 1.00 31.11 45 ASP B O 1
ATOM 4085 N N . VAL B 1 31 ? -94.328 25.738 -4.570 1.00 29.28 46 VAL B N 1
ATOM 4086 C CA . VAL B 1 31 ? -94.913 27.029 -4.223 1.00 29.84 46 VAL B CA 1
ATOM 4087 C C . VAL B 1 31 ? -96.442 26.989 -4.180 1.00 30.33 46 VAL B C 1
ATOM 4088 O O . VAL B 1 31 ? -97.071 27.545 -3.239 1.00 31.86 46 VAL B O 1
ATOM 4092 N N . VAL B 1 32 ? -97.039 26.326 -5.152 1.00 28.75 47 VAL B N 1
ATOM 4093 C CA . VAL B 1 32 ? -98.492 26.270 -5.210 1.00 29.44 47 VAL B CA 1
ATOM 4094 C C . VAL B 1 32 ? -99.016 25.643 -3.919 1.00 30.71 47 VAL B C 1
ATOM 4095 O O . VAL B 1 32 ? -99.903 26.198 -3.302 1.00 31.34 47 VAL B O 1
ATOM 4099 N N . ALA B 1 33 ? -98.430 24.522 -3.506 1.00 31.17 48 ALA B N 1
ATOM 4100 C CA . ALA B 1 33 ? -98.808 23.845 -2.248 1.00 32.49 48 ALA B CA 1
ATOM 4101 C C . ALA B 1 33 ? -98.480 24.686 -1.000 1.00 32.34 48 ALA B C 1
ATOM 4102 O O . ALA B 1 33 ? -99.306 24.842 -0.098 1.00 33.19 48 ALA B O 1
ATOM 4104 N N . GLY B 1 34 ? -97.289 25.254 -0.981 1.00 30.57 49 GLY B N 1
ATOM 4105 C CA . GLY B 1 34 ? -96.817 25.977 0.184 1.00 31.22 49 GLY B CA 1
ATOM 4106 C C . GLY B 1 34 ? -97.576 27.245 0.484 1.00 30.17 49 GLY B C 1
ATOM 4107 O O . GLY B 1 34 ? -97.995 27.464 1.629 1.00 30.05 49 GLY B O 1
ATOM 4108 N N . LEU B 1 35 ? -97.752 28.055 -0.548 1.00 29.33 50 LEU B N 1
ATOM 4109 C CA . LEU B 1 35 ? -98.580 29.263 -0.433 1.00 31.80 50 LEU B CA 1
ATOM 4110 C C . LEU B 1 35 ? -100.054 28.901 -0.203 1.00 32.48 50 LEU B C 1
ATOM 4111 O O . LEU B 1 35 ? -100.709 29.542 0.611 1.00 33.14 50 LEU B O 1
ATOM 4116 N N . GLY B 1 36 ? -100.541 27.871 -0.893 1.00 32.13 51 GLY B N 1
ATOM 4117 C CA . GLY B 1 36 ? -101.879 27.342 -0.678 1.00 34.21 51 GLY B CA 1
ATOM 4118 C C . GLY B 1 36 ? -102.159 27.023 0.783 1.00 36.78 51 GLY B C 1
ATOM 4119 O O . GLY B 1 36 ? -103.166 27.482 1.322 1.00 37.74 51 GLY B O 1
ATOM 4120 N N . LYS B 1 37 ? -101.252 26.274 1.428 1.00 37.86 52 LYS B N 1
ATOM 4121 C CA . LYS B 1 37 ? -101.443 25.878 2.817 1.00 40.54 52 LYS B CA 1
ATOM 4122 C C . LYS B 1 37 ? -101.340 27.056 3.747 1.00 40.07 52 LYS B C 1
ATOM 4123 O O . LYS B 1 37 ? -102.140 27.141 4.685 1.00 42.45 52 LYS B O 1
ATOM 4129 N N . ALA B 1 38 ? -100.391 27.960 3.501 1.00 37.95 53 ALA B N 1
ATOM 4130 C CA . ALA B 1 38 ? -100.237 29.144 4.350 1.00 38.84 53 ALA B CA 1
ATOM 4131 C C . ALA B 1 38 ? -101.524 29.962 4.337 1.00 40.01 53 ALA B C 1
ATOM 4132 O O . ALA B 1 38 ? -101.958 30.409 5.388 1.00 44.12 53 ALA B O 1
ATOM 4134 N N . LEU B 1 39 ? -102.125 30.134 3.157 1.00 37.93 54 LEU B N 1
ATOM 4135 C CA . LEU B 1 39 ? -103.387 30.845 3.008 1.00 38.66 54 LEU B CA 1
ATOM 4136 C C . LEU B 1 39 ? -104.542 30.118 3.710 1.00 41.60 54 LEU B C 1
ATOM 4137 O O . LEU B 1 39 ? -105.351 30.750 4.418 1.00 41.29 54 LEU B O 1
ATOM 4142 N N . GLN B 1 40 ? -104.610 28.797 3.540 1.00 41.85 55 GLN B N 1
ATOM 4143 C CA . GLN B 1 40 ? -105.583 28.025 4.283 1.00 45.47 55 GLN B CA 1
ATOM 4144 C C . GLN B 1 40 ? -105.459 28.174 5.829 1.00 48.38 55 GLN B C 1
ATOM 4145 O O . GLN B 1 40 ? -106.465 28.289 6.490 1.00 48.91 55 GLN B O 1
ATOM 4151 N N . ARG B 1 41 ? -104.252 28.224 6.390 1.00 51.69 56 ARG B N 1
ATOM 4152 C CA . ARG B 1 41 ? -104.075 28.480 7.836 1.00 56.41 56 ARG B CA 1
ATOM 4153 C C . ARG B 1 41 ? -104.571 29.863 8.260 1.00 55.46 56 ARG B C 1
ATOM 4154 O O . ARG B 1 41 ? -105.053 30.040 9.397 1.00 55.73 56 ARG B O 1
ATOM 4162 N N . LYS B 1 42 ? -104.454 30.840 7.358 1.00 51.72 57 LYS B N 1
ATOM 4163 C CA . LYS B 1 42 ? -104.967 32.187 7.627 1.00 50.02 57 LYS B CA 1
ATOM 4164 C C . LYS B 1 42 ? -106.491 32.298 7.548 1.00 48.01 57 LYS B C 1
ATOM 4165 O O . LYS B 1 42 ? -107.018 33.365 7.774 1.00 48.64 57 LYS B O 1
ATOM 4171 N N . GLY B 1 43 ? -107.185 31.201 7.236 1.00 46.34 58 GLY B N 1
ATOM 4172 C CA . GLY B 1 43 ? -108.649 31.107 7.287 1.00 47.03 58 GLY B CA 1
ATOM 4173 C C . GLY B 1 43 ? -109.350 31.293 5.953 1.00 44.45 58 GLY B C 1
ATOM 4174 O O . GLY B 1 43 ? -110.555 31.451 5.903 1.00 45.87 58 GLY B O 1
ATOM 4175 N N . HIS B 1 44 ? -108.608 31.275 4.862 1.00 42.07 59 HIS B N 1
ATOM 4176 C CA . HIS B 1 44 ? -109.185 31.415 3.531 1.00 40.41 59 HIS B CA 1
ATOM 4177 C C . HIS B 1 44 ? -109.598 30.047 3.004 1.00 39.57 59 HIS B C 1
ATOM 4178 O O . HIS B 1 44 ? -108.969 29.024 3.306 1.00 38.70 59 HIS B O 1
ATOM 4185 N N . LEU B 1 45 ? -110.673 30.044 2.227 1.00 39.71 60 LEU B N 1
ATOM 4186 C CA . LEU B 1 45 ? -111.097 28.867 1.521 1.00 40.91 60 LEU B CA 1
ATOM 4187 C C . LEU B 1 45 ? -110.217 28.783 0.292 1.00 39.54 60 LEU B C 1
ATOM 4188 O O . LEU B 1 45 ? -110.405 29.539 -0.646 1.00 40.08 60 LEU B O 1
ATOM 4193 N N . VAL B 1 46 ? -109.232 27.892 0.314 1.00 39.06 61 VAL B N 1
ATOM 4194 C CA . VAL B 1 46 ? -108.278 27.761 -0.774 1.00 37.82 61 VAL B CA 1
ATOM 4195 C C . VAL B 1 46 ? -108.594 26.492 -1.546 1.00 38.60 61 VAL B C 1
ATOM 4196 O O . VAL B 1 46 ? -108.825 25.441 -0.952 1.00 42.17 61 VAL B O 1
ATOM 4200 N N . GLU B 1 47 ? -108.614 26.591 -2.864 1.00 37.77 62 GLU B N 1
ATOM 4201 C CA . GLU B 1 47 ? -108.888 25.446 -3.745 1.00 38.03 62 GLU B CA 1
ATOM 4202 C C . GLU B 1 47 ? -107.912 25.476 -4.903 1.00 36.29 62 GLU B C 1
ATOM 4203 O O . GLU B 1 47 ? -107.485 26.545 -5.360 1.00 35.31 62 GLU B O 1
ATOM 4209 N N . ILE B 1 48 ? -107.573 24.299 -5.401 1.00 36.48 63 ILE B N 1
ATOM 4210 C CA . ILE B 1 48 ? -106.606 24.198 -6.494 1.00 35.32 63 ILE B CA 1
ATOM 4211 C C . ILE B 1 48 ? -107.188 23.408 -7.640 1.00 34.23 63 ILE B C 1
ATOM 4212 O O . ILE B 1 48 ? -107.902 22.452 -7.420 1.00 35.85 63 ILE B O 1
ATOM 4217 N N . ILE B 1 49 ? -106.919 23.858 -8.850 1.00 33.04 64 ILE B N 1
ATOM 4218 C CA . ILE B 1 49 ? -107.348 23.185 -10.050 1.00 34.46 64 ILE B CA 1
ATOM 4219 C C . ILE B 1 49 ? -106.106 22.791 -10.843 1.00 33.96 64 ILE B C 1
ATOM 4220 O O . ILE B 1 49 ? -105.292 23.665 -11.173 1.00 31.99 64 ILE B O 1
ATOM 4225 N N . LEU B 1 50 ? -105.981 21.482 -11.114 1.00 34.67 65 LEU B N 1
ATOM 4226 C CA . LEU B 1 50 ? -104.867 20.881 -11.851 1.00 35.34 65 LEU B CA 1
ATOM 4227 C C . LEU B 1 50 ? -105.387 20.054 -13.008 1.00 35.62 65 LEU B C 1
ATOM 4228 O O . LEU B 1 50 ? -106.550 19.696 -13.027 1.00 35.73 65 LEU B O 1
ATOM 4233 N N . PRO B 1 51 ? -104.512 19.719 -13.966 1.00 34.90 66 PRO B N 1
ATOM 4234 C CA . PRO B 1 51 ? -104.850 18.647 -14.854 1.00 36.81 66 PRO B CA 1
ATOM 4235 C C . PRO B 1 51 ? -104.779 17.301 -14.154 1.00 38.16 66 PRO B C 1
ATOM 4236 O O . PRO B 1 51 ? -104.072 17.151 -13.165 1.00 39.53 66 PRO B O 1
ATOM 4240 N N . LYS B 1 52 ? -105.479 16.328 -14.698 1.00 40.41 67 LYS B N 1
ATOM 4241 C CA . LYS B 1 52 ? -105.294 14.938 -14.303 1.00 42.29 67 LYS B CA 1
ATOM 4242 C C . LYS B 1 52 ? -104.242 14.342 -15.221 1.00 41.98 67 LYS B C 1
ATOM 4243 O O . LYS B 1 52 ? -104.566 13.806 -16.291 1.00 44.00 67 LYS B O 1
ATOM 4249 N N . TYR B 1 53 ? -102.984 14.456 -14.821 1.00 39.73 68 TYR B N 1
ATOM 4250 C CA . TYR B 1 53 ? -101.913 13.816 -15.577 1.00 39.65 68 TYR B CA 1
ATOM 4251 C C . TYR B 1 53 ? -101.940 12.317 -15.311 1.00 42.58 68 TYR B C 1
ATOM 4252 O O . TYR B 1 53 ? -102.262 11.871 -14.202 1.00 44.31 68 TYR B O 1
ATOM 4261 N N . ASP B 1 54 ? -101.615 11.542 -16.333 1.00 43.83 69 ASP B N 1
ATOM 4262 C CA . ASP B 1 54 ? -101.372 10.107 -16.152 1.00 45.52 69 ASP B CA 1
ATOM 4263 C C . ASP B 1 54 ? -100.141 9.836 -15.250 1.00 44.56 69 ASP B C 1
ATOM 4264 O O . ASP B 1 54 ? -100.079 8.825 -14.534 1.00 47.05 69 ASP B O 1
ATOM 4269 N N . CYS B 1 55 ? -99.174 10.733 -15.295 1.00 42.59 70 CYS B N 1
ATOM 4270 C CA . CYS B 1 55 ? -97.906 10.540 -14.580 1.00 42.79 70 CYS B CA 1
ATOM 4271 C C . CYS B 1 55 ? -97.941 11.215 -13.205 1.00 42.19 70 CYS B C 1
ATOM 4272 O O . CYS B 1 55 ? -96.918 11.417 -12.606 1.00 41.54 70 CYS B O 1
ATOM 4275 N N . MET B 1 56 ? -99.127 11.550 -12.691 1.00 44.42 71 MET B N 1
ATOM 4276 C CA . MET B 1 56 ? -99.235 12.144 -11.360 1.00 44.60 71 MET B CA 1
ATOM 4277 C C . MET B 1 56 ? -98.978 11.087 -10.295 1.00 46.24 71 MET B C 1
ATOM 4278 O O . MET B 1 56 ? -99.063 9.894 -10.560 1.00 47.23 71 MET B O 1
ATOM 4283 N N . GLN B 1 57 ? -98.625 11.535 -9.101 1.00 45.98 72 GLN B N 1
ATOM 4284 C CA . GLN B 1 57 ? -98.327 10.653 -7.983 1.00 47.46 72 GLN B CA 1
ATOM 4285 C C . GLN B 1 57 ? -99.605 10.433 -7.142 1.00 49.07 72 GLN B C 1
ATOM 4286 O O . GLN B 1 57 ? -100.039 11.332 -6.412 1.00 49.80 72 GLN B O 1
ATOM 4292 N N . TYR B 1 58 ? -100.199 9.247 -7.273 1.00 51.34 73 TYR B N 1
ATOM 4293 C CA . TYR B 1 58 ? -101.557 8.997 -6.798 1.00 52.83 73 TYR B CA 1
ATOM 4294 C C . TYR B 1 58 ? -101.670 8.761 -5.326 1.00 55.15 73 TYR B C 1
ATOM 4295 O O . TYR B 1 58 ? -102.673 9.078 -4.723 1.00 55.19 73 TYR B O 1
ATOM 4304 N N . ASP B 1 59 ? -100.655 8.155 -4.738 1.00 58.86 74 ASP B N 1
ATOM 4305 C CA . ASP B 1 59 ? -100.708 7.778 -3.321 1.00 61.80 74 ASP B CA 1
ATOM 4306 C C . ASP B 1 59 ? -100.565 8.937 -2.318 1.00 59.61 74 ASP B C 1
ATOM 4307 O O . ASP B 1 59 ? -100.408 8.747 -1.128 1.00 59.21 74 ASP B O 1
ATOM 4312 N N . ARG B 1 60 ? -100.612 10.154 -2.822 1.00 58.20 75 ARG B N 1
ATOM 4313 C CA . ARG B 1 60 ? -100.589 11.350 -1.976 1.00 57.61 75 ARG B CA 1
ATOM 4314 C C . ARG B 1 60 ? -101.947 12.065 -2.058 1.00 57.22 75 ARG B C 1
ATOM 4315 O O . ARG B 1 60 ? -102.065 13.199 -1.643 1.00 54.80 75 ARG B O 1
ATOM 4323 N N . VAL B 1 61 ? -102.962 11.375 -2.592 1.00 57.86 76 VAL B N 1
ATOM 4324 C CA . VAL B 1 61 ? -104.274 11.913 -2.860 1.00 56.65 76 VAL B CA 1
ATOM 4325 C C . VAL B 1 61 ? -105.255 11.114 -2.025 1.00 56.88 76 VAL B C 1
ATOM 4326 O O . VAL B 1 61 ? -105.348 9.936 -2.193 1.00 56.99 76 VAL B O 1
ATOM 4330 N N . ARG B 1 62 ? -105.979 11.779 -1.137 1.00 56.70 77 ARG B N 1
ATOM 4331 C CA . ARG B 1 62 ? -107.059 11.174 -0.361 1.00 58.81 77 ARG B CA 1
ATOM 4332 C C . ARG B 1 62 ? -108.420 11.356 -1.037 1.00 56.63 77 ARG B C 1
ATOM 4333 O O . ARG B 1 62 ? -108.666 12.357 -1.713 1.00 54.68 77 ARG B O 1
ATOM 4341 N N . ASP B 1 63 ? -109.289 10.379 -0.833 1.00 56.96 78 ASP B N 1
ATOM 4342 C CA . ASP B 1 63 ? -110.688 10.445 -1.254 1.00 57.77 78 ASP B CA 1
ATOM 4343 C C . ASP B 1 63 ? -110.858 10.899 -2.710 1.00 55.23 78 ASP B C 1
ATOM 4344 O O . ASP B 1 63 ? -111.661 11.769 -3.019 1.00 55.50 78 ASP B O 1
ATOM 4349 N N . LEU B 1 64 ? -110.069 10.300 -3.593 1.00 54.14 79 LEU B N 1
ATOM 4350 C CA . LEU B 1 64 ? -110.082 10.609 -5.004 1.00 52.47 79 LEU B CA 1
ATOM 4351 C C . LEU B 1 64 ? -111.314 10.003 -5.629 1.00 54.56 79 LEU B C 1
ATOM 4352 O O . LEU B 1 64 ? -111.566 8.812 -5.463 1.00 57.03 79 LEU B O 1
ATOM 4357 N N . ARG B 1 65 ? -112.084 10.804 -6.349 1.00 54.51 80 ARG B N 1
ATOM 4358 C CA . ARG B 1 65 ? -113.258 10.288 -7.067 1.00 58.10 80 ARG B CA 1
ATOM 4359 C C . ARG B 1 65 ? -113.600 11.141 -8.250 1.00 56.48 80 ARG B C 1
ATOM 4360 O O . ARG B 1 65 ? -113.301 12.332 -8.262 1.00 54.43 80 ARG B O 1
ATOM 4368 N N . ALA B 1 66 ? -114.257 10.523 -9.221 1.00 58.12 81 ALA B N 1
ATOM 4369 C CA . ALA B 1 66 ? -114.790 11.220 -10.379 1.00 57.13 81 ALA B CA 1
ATOM 4370 C C . ALA B 1 66 ? -116.191 11.690 -10.022 1.00 58.92 81 ALA B C 1
ATOM 4371 O O . ALA B 1 66 ? -117.012 10.908 -9.523 1.00 60.18 81 ALA B O 1
ATOM 4373 N N . LEU B 1 67 ? -116.454 12.967 -10.289 1.00 57.98 82 LEU B N 1
ATOM 4374 C CA . LEU B 1 67 ? -117.806 13.517 -10.192 1.00 58.74 82 LEU B CA 1
ATOM 4375 C C . LEU B 1 67 ? -118.660 13.026 -11.339 1.00 61.97 82 LEU B C 1
ATOM 4376 O O . LEU B 1 67 ? -118.145 12.693 -12.414 1.00 61.02 82 LEU B O 1
ATOM 4381 N N . ASP B 1 68 ? -119.962 12.988 -11.097 1.00 66.97 83 ASP B N 1
ATOM 4382 C CA . ASP B 1 68 ? -120.899 12.444 -12.074 1.00 71.79 83 ASP B CA 1
ATOM 4383 C C . ASP B 1 68 ? -121.230 13.480 -13.155 1.00 70.38 83 ASP B C 1
ATOM 4384 O O . ASP B 1 68 ? -121.482 13.148 -14.308 1.00 70.68 83 ASP B O 1
ATOM 4389 N N . THR B 1 69 ? -121.242 14.741 -12.742 1.00 69.15 84 THR B N 1
ATOM 4390 C CA . THR B 1 69 ? -121.450 15.891 -13.637 1.00 68.81 84 THR B CA 1
ATOM 4391 C C . THR B 1 69 ? -120.229 16.098 -14.550 1.00 65.91 84 THR B C 1
ATOM 4392 O O . THR B 1 69 ? -119.130 16.424 -14.073 1.00 64.41 84 THR B O 1
ATOM 4396 N N . VAL B 1 70 ? -120.435 15.907 -15.849 1.00 64.99 85 VAL B N 1
ATOM 4397 C CA . VAL B 1 70 ? -119.443 16.252 -16.881 1.00 63.27 85 VAL B CA 1
ATOM 4398 C C . VAL B 1 70 ? -119.461 17.792 -17.125 1.00 58.76 85 VAL B C 1
ATOM 4399 O O . VAL B 1 70 ? -120.474 18.440 -16.943 1.00 57.74 85 VAL B O 1
ATOM 4403 N N . VAL B 1 71 ? -118.322 18.358 -17.490 1.00 55.58 86 VAL B N 1
ATOM 4404 C CA . VAL B 1 71 ? -118.198 19.788 -17.816 1.00 54.74 86 VAL B CA 1
ATOM 4405 C C . VAL B 1 71 ? -117.702 19.959 -19.255 1.00 54.12 86 VAL B C 1
ATOM 4406 O O . VAL B 1 71 ? -116.572 19.602 -19.612 1.00 50.15 86 VAL B O 1
ATOM 4410 N N . GLU B 1 72 ? -118.604 20.499 -20.080 1.00 56.73 87 GLU B N 1
ATOM 4411 C CA . GLU B 1 72 ? -118.318 20.789 -21.482 1.00 57.44 87 GLU B CA 1
ATOM 4412 C C . GLU B 1 72 ? -117.493 22.052 -21.594 1.00 54.21 87 GLU B C 1
ATOM 4413 O O . GLU B 1 72 ? -117.797 23.045 -20.937 1.00 52.99 87 GLU B O 1
ATOM 4419 N N . SER B 1 73 ? -116.451 21.992 -22.417 1.00 53.15 88 SER B N 1
ATOM 4420 C CA . SER B 1 73 ? -115.461 23.067 -22.549 1.00 51.31 88 SER B CA 1
ATOM 4421 C C . SER B 1 73 ? -115.207 23.341 -24.023 1.00 51.76 88 SER B C 1
ATOM 4422 O O . SER B 1 73 ? -115.233 22.430 -24.845 1.00 53.61 88 SER B O 1
ATOM 4425 N N . TYR B 1 74 ? -114.923 24.589 -24.352 1.00 50.65 89 TYR B N 1
ATOM 4426 C CA . TYR B 1 74 ? -114.728 24.993 -25.747 1.00 51.40 89 TYR B CA 1
ATOM 4427 C C . TYR B 1 74 ? -113.280 24.790 -26.198 1.00 49.42 89 TYR B C 1
ATOM 4428 O O . TYR B 1 74 ? -112.340 25.070 -25.461 1.00 46.19 89 TYR B O 1
ATOM 4437 N N . PHE B 1 75 ? -113.121 24.330 -27.436 1.00 50.54 90 PHE B N 1
ATOM 4438 C CA . PHE B 1 75 ? -111.816 24.331 -28.117 1.00 50.70 90 PHE B CA 1
ATOM 4439 C C . PHE B 1 75 ? -111.999 24.192 -29.636 1.00 52.87 90 PHE B C 1
ATOM 4440 O O . PHE B 1 75 ? -112.730 23.323 -30.060 1.00 55.19 90 PHE B O 1
ATOM 4448 N N . ASP B 1 76 ? -111.362 25.050 -30.436 1.00 54.06 91 ASP B N 1
ATOM 4449 C CA . ASP B 1 76 ? -111.428 25.012 -31.918 1.00 56.97 91 ASP B CA 1
ATOM 4450 C C . ASP B 1 76 ? -112.872 25.015 -32.441 1.00 58.83 91 ASP B C 1
ATOM 4451 O O . ASP B 1 76 ? -113.213 24.232 -33.340 1.00 60.70 91 ASP B O 1
ATOM 4456 N N . GLY B 1 77 ? -113.718 25.859 -31.846 1.00 58.23 92 GLY B N 1
ATOM 4457 C CA . GLY B 1 77 ? -115.138 25.987 -32.240 1.00 60.88 92 GLY B CA 1
ATOM 4458 C C . GLY B 1 77 ? -116.134 24.889 -31.845 1.00 62.37 92 GLY B C 1
ATOM 4459 O O . GLY B 1 77 ? -117.322 25.001 -32.157 1.00 62.88 92 GLY B O 1
ATOM 4460 N N . LYS B 1 78 ? -115.636 23.819 -31.216 1.00 62.97 93 LYS B N 1
ATOM 4461 C CA . LYS B 1 78 ? -116.439 22.683 -30.745 1.00 64.45 93 LYS B CA 1
ATOM 4462 C C . LYS B 1 78 ? -116.409 22.653 -29.216 1.00 61.05 93 LYS B C 1
ATOM 4463 O O . LYS B 1 78 ? -115.505 23.196 -28.601 1.00 59.18 93 LYS B O 1
ATOM 4469 N N . LEU B 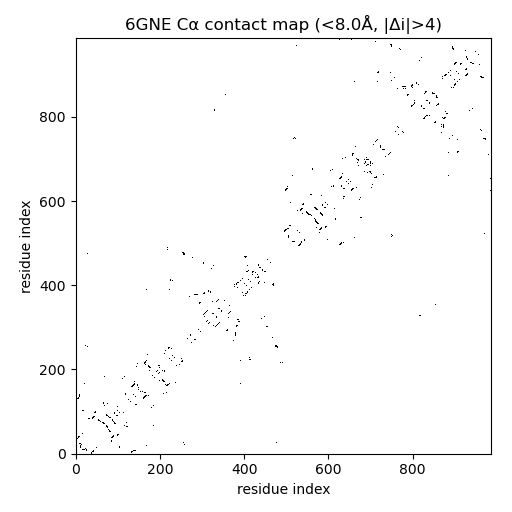1 79 ? -117.400 21.991 -28.620 1.00 60.44 94 LEU B N 1
ATOM 4470 C CA . LEU B 1 79 ? -117.425 21.681 -27.195 1.00 57.42 94 LEU B CA 1
ATOM 4471 C C . LEU B 1 79 ? -116.865 20.261 -26.962 1.00 56.49 94 LEU B C 1
ATOM 4472 O O . LEU B 1 79 ? -117.077 19.344 -27.772 1.00 58.22 94 LEU B O 1
ATOM 4477 N N . TYR B 1 80 ? -116.138 20.099 -25.861 1.00 53.84 95 TYR B N 1
ATOM 4478 C CA . TYR B 1 80 ? -115.583 18.807 -25.466 1.00 53.94 95 TYR B CA 1
ATOM 4479 C C . TYR B 1 80 ? -115.916 18.468 -24.023 1.00 52.76 95 TYR B C 1
ATOM 4480 O O . TYR B 1 80 ? -115.956 19.343 -23.157 1.00 50.31 95 TYR B O 1
ATOM 4489 N N . LYS B 1 81 ? -116.070 17.172 -23.780 1.00 54.36 96 LYS B N 1
ATOM 4490 C CA . LYS B 1 81 ? -116.353 16.658 -22.456 1.00 54.98 96 LYS B CA 1
ATOM 4491 C C . LYS B 1 81 ? -115.122 16.589 -21.594 1.00 53.51 96 LYS B C 1
ATOM 4492 O O . LYS B 1 81 ? -114.048 16.209 -22.075 1.00 54.59 96 LYS B O 1
ATOM 4498 N N . ASN B 1 82 ? -115.283 16.988 -20.328 1.00 52.31 97 ASN B N 1
ATOM 4499 C CA . ASN B 1 82 ? -114.239 16.846 -19.318 1.00 49.98 97 ASN B CA 1
ATOM 4500 C C . ASN B 1 82 ? -114.790 16.100 -18.100 1.00 49.39 97 ASN B C 1
ATOM 4501 O O . ASN B 1 82 ? -115.795 16.527 -17.517 1.00 48.59 97 ASN B O 1
ATOM 4506 N N . LYS B 1 83 ? -114.121 15.006 -17.705 1.00 47.87 98 LYS B N 1
ATOM 4507 C CA . LYS B 1 83 ? -114.394 14.363 -16.411 1.00 47.60 98 LYS B CA 1
ATOM 4508 C C . LYS B 1 83 ? -113.700 15.198 -15.342 1.00 44.46 98 LYS B C 1
ATOM 4509 O O . LYS B 1 83 ? -112.529 15.508 -15.462 1.00 41.17 98 LYS B O 1
ATOM 4515 N N . ILE B 1 84 ? -114.433 15.554 -14.294 1.00 44.21 99 ILE B N 1
ATOM 4516 C CA . ILE B 1 84 ? -113.879 16.273 -13.151 1.00 42.34 99 ILE B CA 1
ATOM 4517 C C . ILE B 1 84 ? -113.665 15.290 -11.992 1.00 43.07 99 ILE B C 1
ATOM 4518 O O . ILE B 1 84 ? -114.567 14.515 -11.661 1.00 44.46 99 ILE B O 1
ATOM 4523 N N . TRP B 1 85 ? -112.465 15.324 -11.404 1.00 41.62 100 TRP B N 1
ATOM 4524 C CA . TRP B 1 85 ? -112.121 14.492 -10.256 1.00 42.83 100 TRP B CA 1
ATOM 4525 C C . TRP B 1 85 ? -111.836 15.392 -9.064 1.00 42.12 100 TRP B C 1
ATOM 4526 O O . TRP B 1 85 ? -111.374 16.517 -9.255 1.00 40.14 100 TRP B O 1
ATOM 4537 N N . ILE B 1 86 ? -112.123 14.930 -7.849 1.00 43.57 101 ILE B N 1
ATOM 4538 C CA . ILE B 1 86 ? -111.738 15.688 -6.652 1.00 43.52 101 ILE B CA 1
ATOM 4539 C C . ILE B 1 86 ? -111.030 14.793 -5.674 1.00 44.31 101 ILE B C 1
ATOM 4540 O O . ILE B 1 86 ? -111.241 13.586 -5.618 1.00 45.32 101 ILE B O 1
ATOM 4545 N N . GLY B 1 87 ? -110.240 15.430 -4.847 1.00 43.93 102 GLY B N 1
ATOM 4546 C CA . GLY B 1 87 ? -109.557 14.749 -3.787 1.00 46.24 102 GLY B CA 1
ATOM 4547 C C . GLY B 1 87 ? -108.826 15.769 -2.958 1.00 45.77 102 GLY B C 1
ATOM 4548 O O . GLY B 1 87 ? -108.961 16.962 -3.161 1.00 44.98 102 GLY B O 1
ATOM 4549 N N . THR B 1 88 ? -108.063 15.295 -2.001 1.00 47.86 103 THR B N 1
ATOM 4550 C CA . THR B 1 88 ? -107.452 16.181 -1.032 1.00 47.84 103 THR B CA 1
ATOM 4551 C C . THR B 1 88 ? -105.973 15.858 -1.040 1.00 47.71 103 THR B C 1
ATOM 4552 O O . THR B 1 88 ? -105.596 14.688 -0.886 1.00 50.61 103 THR B O 1
ATOM 4556 N N . VAL B 1 89 ? -105.154 16.880 -1.226 1.00 45.52 104 VAL B N 1
ATOM 4557 C CA . VAL B 1 89 ? -103.713 16.747 -1.250 1.00 44.88 104 VAL B CA 1
ATOM 4558 C C . VAL B 1 89 ? -103.165 17.636 -0.151 1.00 44.94 104 VAL B C 1
ATOM 4559 O O . VAL B 1 89 ? -103.215 18.876 -0.228 1.00 44.03 104 VAL B O 1
ATOM 4563 N N . GLU B 1 90 ? -102.684 16.967 0.884 1.00 47.93 105 GLU B N 1
ATOM 4564 C CA . GLU B 1 90 ? -102.133 17.575 2.097 1.00 49.04 105 GLU B CA 1
ATOM 4565 C C . GLU B 1 90 ? -103.024 18.648 2.709 1.00 48.62 105 GLU B C 1
ATOM 4566 O O . GLU B 1 90 ? -102.594 19.786 2.992 1.00 50.33 105 GLU B O 1
ATOM 4572 N N . GLY B 1 91 ? -104.289 18.270 2.881 1.00 47.57 106 GLY B N 1
ATOM 4573 C CA . GLY B 1 91 ? -105.302 19.157 3.404 1.00 47.26 106 GLY B CA 1
ATOM 4574 C C . GLY B 1 91 ? -105.907 20.164 2.455 1.00 44.68 106 GLY B C 1
ATOM 4575 O O . GLY B 1 91 ? -106.872 20.797 2.810 1.00 44.62 106 GLY B O 1
ATOM 4576 N N . LEU B 1 92 ? -105.371 20.322 1.256 1.00 44.01 107 LEU B N 1
ATOM 4577 C CA . LEU B 1 92 ? -105.987 21.221 0.267 1.00 44.28 107 LEU B CA 1
ATOM 4578 C C . LEU B 1 92 ? -106.991 20.486 -0.637 1.00 43.78 107 LEU B C 1
ATOM 4579 O O . LEU B 1 92 ? -106.679 19.409 -1.134 1.00 45.48 107 LEU B O 1
ATOM 4584 N N . PRO B 1 93 ? -108.183 21.053 -0.844 1.00 42.95 108 PRO B N 1
ATOM 4585 C CA . PRO B 1 93 ? -109.072 20.471 -1.858 1.00 43.41 108 PRO B CA 1
ATOM 4586 C C . PRO B 1 93 ? -108.543 20.712 -3.283 1.00 40.72 108 PRO B C 1
ATOM 4587 O O . PRO B 1 93 ? -108.115 21.817 -3.603 1.00 37.98 108 PRO B O 1
ATOM 4591 N N . VAL B 1 94 ? -108.583 19.671 -4.110 1.00 41.18 109 VAL B N 1
ATOM 4592 C CA . VAL B 1 94 ? -108.097 19.757 -5.476 1.00 41.02 109 VAL B CA 1
ATOM 4593 C C . VAL B 1 94 ? -109.141 19.241 -6.461 1.00 42.06 109 VAL B C 1
ATOM 4594 O O . VAL B 1 94 ? -109.864 18.289 -6.152 1.00 44.72 109 VAL B O 1
ATOM 4598 N N . HIS B 1 95 ? -109.228 19.908 -7.615 1.00 41.06 110 HIS B N 1
ATOM 4599 C CA . HIS B 1 95 ? -110.044 19.495 -8.745 1.00 42.70 110 HIS B CA 1
ATOM 4600 C C . HIS B 1 95 ? -109.090 19.153 -9.882 1.00 40.13 110 HIS B C 1
ATOM 4601 O O . HIS B 1 95 ? -108.348 19.996 -10.321 1.00 37.56 110 HIS B O 1
ATOM 4608 N N . PHE B 1 96 ? -109.096 17.899 -10.319 1.00 41.41 111 PHE B N 1
ATOM 4609 C CA . PHE B 1 96 ? -108.279 17.432 -11.438 1.00 41.31 111 PHE B CA 1
ATOM 4610 C C . PHE B 1 96 ? -109.156 17.324 -12.693 1.00 41.85 111 PHE B C 1
ATOM 4611 O O . PHE B 1 96 ? -110.177 16.622 -12.689 1.00 44.15 111 PHE B O 1
ATOM 4619 N N . ILE B 1 97 ? -108.756 17.988 -13.766 1.00 39.79 112 ILE B N 1
ATOM 4620 C CA . ILE B 1 97 ? -109.530 17.976 -15.003 1.00 39.86 112 ILE B CA 1
ATOM 4621 C C . ILE B 1 97 ? -108.985 16.875 -15.908 1.00 40.43 112 ILE B C 1
ATOM 4622 O O . ILE B 1 97 ? -107.793 16.881 -16.248 1.00 38.48 112 ILE B O 1
ATOM 4627 N N . GLU B 1 98 ? -109.860 15.937 -16.282 1.00 42.52 113 GLU B N 1
ATOM 4628 C CA . GLU B 1 98 ? -109.540 14.896 -17.256 1.00 44.93 113 GLU B CA 1
ATOM 4629 C C . GLU B 1 98 ? -110.249 15.159 -18.600 1.00 46.09 113 GLU B C 1
ATOM 4630 O O . GLU B 1 98 ? -111.424 14.806 -18.750 1.00 48.92 113 GLU B O 1
ATOM 4636 N N . PRO B 1 99 ? -109.542 15.764 -19.586 1.00 45.14 114 PRO B N 1
ATOM 4637 C CA . PRO B 1 99 ? -110.200 16.003 -20.867 1.00 47.09 114 PRO B CA 1
ATOM 4638 C C . PRO B 1 99 ? -110.458 14.749 -21.673 1.00 50.47 114 PRO B C 1
ATOM 4639 O O . PRO B 1 99 ? -109.671 13.760 -21.610 1.00 50.37 114 PRO B O 1
ATOM 4643 N N . GLN B 1 100 ? -111.577 14.781 -22.391 1.00 54.22 115 GLN B N 1
ATOM 4644 C CA . GLN B 1 100 ? -111.959 13.669 -23.252 1.00 58.26 115 GLN B CA 1
ATOM 4645 C C . GLN B 1 100 ? -111.752 14.073 -24.723 1.00 58.58 115 GLN B C 1
ATOM 4646 O O . GLN B 1 100 ? -112.455 13.623 -25.580 1.00 63.34 115 GLN B O 1
ATOM 4652 N N . HIS B 1 101 ? -110.712 14.830 -25.016 1.00 56.32 116 HIS B N 1
ATOM 4653 C CA . HIS B 1 101 ? -110.467 15.371 -26.330 1.00 56.15 116 HIS B CA 1
ATOM 4654 C C . HIS B 1 101 ? -109.590 14.338 -27.023 1.00 57.27 116 HIS B C 1
ATOM 4655 O O . HIS B 1 101 ? -108.684 13.809 -26.400 1.00 56.91 116 HIS B O 1
ATOM 4662 N N . PRO B 1 102 ? -109.851 14.034 -28.302 1.00 60.05 117 PRO B N 1
ATOM 4663 C CA . PRO B 1 102 ? -109.101 12.930 -28.981 1.00 61.42 117 PRO B CA 1
ATOM 4664 C C . PRO B 1 102 ? -107.567 13.023 -28.933 1.00 60.85 117 PRO B C 1
ATOM 4665 O O . PRO B 1 102 ? -106.913 11.994 -28.994 1.00 60.55 117 PRO B O 1
ATOM 4669 N N . SER B 1 103 ? -107.017 14.241 -28.808 1.00 60.51 118 SER B N 1
ATOM 4670 C CA . SER B 1 103 ? -105.557 14.486 -28.677 1.00 58.79 118 SER B CA 1
ATOM 4671 C C . SER B 1 103 ? -104.912 14.037 -27.363 1.00 57.89 118 SER B C 1
ATOM 4672 O O . SER B 1 103 ? -103.682 14.038 -27.262 1.00 57.71 118 SER B O 1
ATOM 4675 N N . LYS B 1 104 ? -105.721 13.724 -26.348 1.00 58.82 119 LYS B N 1
ATOM 4676 C CA . LYS B 1 104 ? -105.242 13.081 -25.121 1.00 58.87 119 LYS B CA 1
ATOM 4677 C C . LYS B 1 104 ? -104.168 13.912 -24.456 1.00 55.80 119 LYS B C 1
ATOM 4678 O O . LYS B 1 104 ? -103.022 13.469 -24.252 1.00 54.65 119 LYS B O 1
ATOM 4684 N N . PHE B 1 105 ? -104.557 15.131 -24.124 1.00 53.21 120 PHE B N 1
ATOM 4685 C CA . PHE B 1 105 ? -103.589 16.138 -23.729 1.00 51.25 120 PHE B CA 1
ATOM 4686 C C . PHE B 1 105 ? -102.793 15.760 -22.490 1.00 49.93 120 PHE B C 1
ATOM 4687 O O . PHE B 1 105 ? -101.609 16.050 -22.423 1.00 49.64 120 PHE B O 1
ATOM 4695 N N . PHE B 1 106 ? -103.431 15.116 -21.519 1.00 50.74 121 PHE B N 1
ATOM 4696 C CA . PHE B 1 106 ? -102.760 14.763 -20.270 1.00 51.05 121 PHE B CA 1
ATOM 4697 C C . PHE B 1 106 ? -102.587 13.265 -20.062 1.00 54.45 121 PHE B C 1
ATOM 4698 O O . PHE B 1 106 ? -102.617 12.771 -18.951 1.00 53.61 121 PHE B O 1
ATOM 4706 N N . TRP B 1 107 ? -102.302 12.583 -21.165 1.00 60.38 122 TRP B N 1
ATOM 4707 C CA . TRP B 1 107 ? -102.113 11.151 -21.213 1.00 65.21 122 TRP B CA 1
ATOM 4708 C C . TRP B 1 107 ? -100.825 10.848 -22.006 1.00 60.97 122 TRP B C 1
ATOM 4709 O O . TRP B 1 107 ? -100.775 9.897 -22.756 1.00 63.45 122 TRP B O 1
ATOM 4720 N N . ARG B 1 108 ? -99.786 11.652 -21.804 1.00 55.94 123 ARG B N 1
ATOM 4721 C CA . ARG B 1 108 ? -98.549 11.620 -22.593 1.00 54.35 123 ARG B CA 1
ATOM 4722 C C . ARG B 1 108 ? -97.327 11.072 -21.846 1.00 52.89 123 ARG B C 1
ATOM 4723 O O . ARG B 1 108 ? -96.223 11.046 -22.393 1.00 52.58 123 ARG B O 1
ATOM 4731 N N . GLY B 1 109 ? -97.502 10.689 -20.588 1.00 51.67 124 GLY B N 1
ATOM 4732 C CA . GLY B 1 109 ? -96.393 10.184 -19.779 1.00 51.75 124 GLY B CA 1
ATOM 4733 C C . GLY B 1 109 ? -95.452 11.252 -19.240 1.00 48.98 124 GLY B C 1
ATOM 4734 O O . GLY B 1 109 ? -94.476 10.931 -18.590 1.00 47.65 124 GLY B O 1
ATOM 4735 N N . GLN B 1 110 ? -95.804 12.518 -19.451 1.00 48.76 125 GLN B N 1
ATOM 4736 C CA . GLN B 1 110 ? -94.970 13.659 -19.109 1.00 49.08 125 GLN B CA 1
ATOM 4737 C C . GLN B 1 110 ? -95.825 14.812 -18.606 1.00 45.22 125 GLN B C 1
ATOM 4738 O O . GLN B 1 110 ? -96.961 14.999 -19.079 1.00 44.04 125 GLN B O 1
ATOM 4744 N N . PHE B 1 111 ? -95.247 15.621 -17.720 1.00 42.02 126 PHE B N 1
ATOM 4745 C CA . PHE B 1 111 ? -95.861 16.900 -17.373 1.00 40.42 126 PHE B CA 1
ATOM 4746 C C . PHE B 1 111 ? -95.687 17.927 -18.499 1.00 39.25 126 PHE B C 1
ATOM 4747 O O . PHE B 1 111 ? -96.671 18.477 -19.002 1.00 39.12 126 PHE B O 1
ATOM 4755 N N . TYR B 1 112 ? -94.438 18.167 -18.882 1.00 38.53 127 TYR B N 1
ATOM 4756 C CA . TYR B 1 112 ? -94.095 19.194 -19.873 1.00 39.18 127 TYR B CA 1
ATOM 4757 C C . TYR B 1 112 ? -93.272 18.601 -20.983 1.00 40.33 127 TYR B C 1
ATOM 4758 O O . TYR B 1 112 ? -92.749 17.491 -20.846 1.00 40.58 127 TYR B O 1
ATOM 4767 N N . GLY B 1 113 ? -93.128 19.360 -22.071 1.00 41.50 128 GLY B N 1
ATOM 4768 C CA . GLY B 1 113 ? -92.211 19.019 -23.161 1.00 42.56 128 GLY B CA 1
ATOM 4769 C C . GLY B 1 113 ? -92.796 18.368 -24.391 1.00 43.94 128 GLY B C 1
ATOM 4770 O O . GLY B 1 113 ? -92.067 17.906 -25.232 1.00 45.28 128 GLY B O 1
ATOM 4771 N N . GLU B 1 114 ? -94.111 18.348 -24.514 1.00 45.01 129 GLU B N 1
ATOM 4772 C CA . GLU B 1 114 ? -94.753 17.876 -25.734 1.00 47.35 129 GLU B CA 1
ATOM 4773 C C . GLU B 1 114 ? -94.714 18.946 -26.814 1.00 49.50 129 GLU B C 1
ATOM 4774 O O . GLU B 1 114 ? -94.653 20.130 -26.518 1.00 49.73 129 GLU B O 1
ATOM 4780 N N . GLN B 1 115 ? -94.782 18.518 -28.064 1.00 53.86 130 GLN B N 1
ATOM 4781 C CA . GLN B 1 115 ? -94.727 19.431 -29.209 1.00 57.04 130 GLN B CA 1
ATOM 4782 C C . GLN B 1 115 ? -95.921 20.403 -29.221 1.00 55.05 130 GLN B C 1
ATOM 4783 O O . GLN B 1 115 ? -95.806 21.539 -29.671 1.00 55.10 130 GLN B O 1
ATOM 4789 N N . ASP B 1 116 ? -97.056 19.959 -28.696 1.00 52.89 131 ASP B N 1
ATOM 4790 C CA . ASP B 1 116 ? -98.252 20.783 -28.652 1.00 51.41 131 ASP B CA 1
ATOM 4791 C C . ASP B 1 116 ? -98.568 21.323 -27.235 1.00 46.56 131 ASP B C 1
ATOM 4792 O O . ASP B 1 116 ? -99.737 21.441 -26.868 1.00 45.67 131 ASP B O 1
ATOM 4797 N N . ASP B 1 117 ? -97.543 21.658 -26.445 1.00 42.88 132 ASP B N 1
ATOM 4798 C CA . ASP B 1 117 ? -97.761 22.203 -25.087 1.00 40.15 132 ASP B CA 1
ATOM 4799 C C . ASP B 1 117 ? -98.749 23.386 -25.054 1.00 38.98 132 ASP B C 1
ATOM 4800 O O . ASP B 1 117 ? -99.584 23.480 -24.148 1.00 36.85 132 ASP B O 1
ATOM 4805 N N . PHE B 1 118 ? -98.639 24.265 -26.053 1.00 38.89 133 PHE B N 1
ATOM 4806 C CA . PHE B 1 118 ? -99.473 25.449 -26.131 1.00 38.50 133 PHE B CA 1
ATOM 4807 C C . PHE B 1 118 ? -100.963 25.076 -26.141 1.00 39.09 133 PHE B C 1
ATOM 4808 O O . PHE B 1 118 ? -101.783 25.662 -25.376 1.00 38.35 133 PHE B O 1
ATOM 4816 N N . ARG B 1 119 ? -101.304 24.105 -26.982 1.00 39.96 134 ARG B N 1
ATOM 4817 C CA . ARG B 1 119 ? -102.676 23.625 -27.075 1.00 41.15 134 ARG B CA 1
ATOM 4818 C C . ARG B 1 119 ? -103.110 22.949 -25.777 1.00 38.84 134 ARG B C 1
ATOM 4819 O O . ARG B 1 119 ? -104.201 23.252 -25.263 1.00 37.79 134 ARG B O 1
ATOM 4827 N N . ARG B 1 120 ? -102.243 22.073 -25.270 1.00 38.04 135 ARG B N 1
ATOM 4828 C CA . ARG B 1 120 ? -102.464 21.344 -24.023 1.00 37.55 135 ARG B CA 1
ATOM 4829 C C . ARG B 1 120 ? -102.877 22.308 -22.905 1.00 36.34 135 ARG B C 1
ATOM 4830 O O . ARG B 1 120 ? -103.947 22.158 -22.309 1.00 36.22 135 ARG B O 1
ATOM 4838 N N . PHE B 1 121 ? -102.074 23.330 -22.648 1.00 34.70 136 PHE B N 1
ATOM 4839 C CA . PHE B 1 121 ? -102.335 24.171 -21.487 1.00 33.64 136 PHE B CA 1
ATOM 4840 C C . PHE B 1 121 ? -103.340 25.323 -21.706 1.00 33.84 136 PHE B C 1
ATOM 4841 O O . PHE B 1 121 ? -104.021 25.751 -20.755 1.00 32.41 136 PHE B O 1
ATOM 4849 N N . SER B 1 122 ? -103.453 25.827 -22.936 1.00 34.96 137 SER B N 1
ATOM 4850 C CA . SER B 1 122 ? -104.554 26.742 -23.242 1.00 35.36 137 SER B CA 1
ATOM 4851 C C . SER B 1 122 ? -105.920 26.033 -23.129 1.00 35.32 137 SER B C 1
ATOM 4852 O O . SER B 1 122 ? -106.889 26.633 -22.659 1.00 34.55 137 SER B O 1
ATOM 4855 N N . TYR B 1 123 ? -106.002 24.769 -23.536 1.00 35.92 138 TYR B N 1
ATOM 4856 C CA . TYR B 1 123 ? -107.242 23.989 -23.308 1.00 37.02 138 TYR B CA 1
ATOM 4857 C C . TYR B 1 123 ? -107.577 23.921 -21.818 1.00 35.71 138 TYR B C 1
ATOM 4858 O O . TYR B 1 123 ? -108.709 24.250 -21.404 1.00 35.92 138 TYR B O 1
ATOM 4867 N N . PHE B 1 124 ? -106.588 23.478 -21.047 1.00 33.57 139 PHE B N 1
ATOM 4868 C CA . PHE B 1 124 ? -106.723 23.334 -19.622 1.00 33.16 139 PHE B CA 1
ATOM 4869 C C . PHE B 1 124 ? -107.197 24.632 -18.963 1.00 32.76 139 PHE B C 1
ATOM 4870 O O . PHE B 1 124 ? -108.092 24.605 -18.095 1.00 31.87 139 PHE B O 1
ATOM 4878 N N . SER B 1 125 ? -106.580 25.754 -19.370 1.00 32.43 140 SER B N 1
ATOM 4879 C CA . SER B 1 125 ? -106.906 27.071 -18.826 1.00 32.08 140 SER B CA 1
ATOM 4880 C C . SER B 1 125 ? -108.366 27.395 -19.074 1.00 33.58 140 SER B C 1
ATOM 4881 O O . SER B 1 125 ? -109.043 27.910 -18.174 1.00 31.96 140 SER B O 1
ATOM 4884 N N . ARG B 1 126 ? -108.844 27.097 -20.295 1.00 35.33 141 ARG B N 1
ATOM 4885 C CA . ARG B 1 126 ? -110.249 27.346 -20.631 1.00 36.98 141 ARG B CA 1
ATOM 4886 C C . ARG B 1 126 ? -111.158 26.458 -19.791 1.00 36.87 141 ARG B C 1
ATOM 4887 O O . ARG B 1 126 ? -112.053 26.949 -19.120 1.00 35.46 141 ARG B O 1
ATOM 4895 N N . ALA B 1 127 ? -110.899 25.145 -19.830 1.00 37.45 142 ALA B N 1
ATOM 4896 C CA . ALA B 1 127 ? -111.686 24.179 -19.069 1.00 37.56 142 ALA B CA 1
ATOM 4897 C C . ALA B 1 127 ? -111.714 24.516 -17.567 1.00 36.91 142 ALA B C 1
ATOM 4898 O O . ALA B 1 127 ? -112.719 24.296 -16.921 1.00 36.71 142 ALA B O 1
ATOM 4900 N N . ALA B 1 128 ? -110.621 25.059 -17.023 1.00 36.70 143 ALA B N 1
ATOM 4901 C CA . ALA B 1 128 ? -110.575 25.438 -15.592 1.00 35.96 143 ALA B CA 1
ATOM 4902 C C . ALA B 1 128 ? -111.591 26.541 -15.244 1.00 36.95 143 ALA B C 1
ATOM 4903 O O . ALA B 1 128 ? -112.313 26.438 -14.244 1.00 37.75 143 ALA B O 1
ATOM 4905 N N . LEU B 1 129 ? -111.630 27.589 -16.067 1.00 36.02 144 LEU B N 1
ATOM 4906 C CA . LEU B 1 129 ? -112.618 28.635 -15.912 1.00 36.77 144 LEU B CA 1
ATOM 4907 C C . LEU B 1 129 ? -114.064 28.127 -16.100 1.00 39.52 144 LEU B C 1
ATOM 4908 O O . LEU B 1 129 ? -114.973 28.529 -15.364 1.00 40.78 144 LEU B O 1
ATOM 4913 N N . GLU B 1 130 ? -114.246 27.241 -17.072 1.00 40.74 145 GLU B N 1
ATOM 4914 C CA . GLU B 1 130 ? -115.520 26.606 -17.342 1.00 42.68 145 GLU B CA 1
ATOM 4915 C C . GLU B 1 130 ? -116.003 25.793 -16.138 1.00 43.30 145 GLU B C 1
ATOM 4916 O O . GLU B 1 130 ? -117.162 25.868 -15.775 1.00 44.14 145 GLU B O 1
ATOM 4922 N N . LEU B 1 131 ? -115.108 25.044 -15.503 1.00 42.36 146 LEU B N 1
ATOM 4923 C CA . LEU B 1 131 ? -115.455 24.323 -14.300 1.00 43.29 146 LEU B CA 1
ATOM 4924 C C . LEU B 1 131 ? -115.969 25.270 -13.230 1.00 44.24 146 LEU B C 1
ATOM 4925 O O . LEU B 1 131 ? -116.981 24.962 -12.575 1.00 45.96 146 LEU B O 1
ATOM 4930 N N . LEU B 1 132 ? -115.307 26.411 -13.050 1.00 43.37 147 LEU B N 1
ATOM 4931 C CA . LEU B 1 132 ? -115.756 27.396 -12.051 1.00 44.70 147 LEU B CA 1
ATOM 4932 C C . LEU B 1 132 ? -117.169 27.960 -12.351 1.00 47.35 147 LEU B C 1
ATOM 4933 O O . LEU B 1 132 ? -118.058 27.965 -11.464 1.00 48.36 147 LEU B O 1
ATOM 4938 N N . LEU B 1 133 ? -117.363 28.407 -13.599 1.00 47.47 148 LEU B N 1
ATOM 4939 C CA . LEU B 1 133 ? -118.632 28.928 -14.054 1.00 49.31 148 LEU B CA 1
ATOM 4940 C C . LEU B 1 133 ? -119.726 27.906 -13.773 1.00 51.25 148 LEU B C 1
ATOM 4941 O O . LEU B 1 133 ? -120.660 28.188 -13.033 1.00 50.69 148 LEU B O 1
ATOM 4946 N N . GLN B 1 134 ? -119.565 26.706 -14.324 1.00 53.34 149 GLN B N 1
ATOM 4947 C CA . GLN B 1 134 ? -120.630 25.698 -14.292 1.00 56.35 149 GLN B CA 1
ATOM 4948 C C . GLN B 1 134 ? -120.970 25.146 -12.904 1.00 56.56 149 GLN B C 1
ATOM 4949 O O . GLN B 1 134 ? -122.036 24.578 -12.749 1.00 58.35 149 GLN B O 1
ATOM 4955 N N . SER B 1 135 ? -120.099 25.312 -11.899 1.00 55.36 150 SER B N 1
ATOM 4956 C CA . SER B 1 135 ? -120.440 24.960 -10.509 1.00 54.91 150 SER B CA 1
ATOM 4957 C C . SER B 1 135 ? -120.942 26.145 -9.709 1.00 53.84 150 SER B C 1
ATOM 4958 O O . SER B 1 135 ? -121.088 26.042 -8.485 1.00 53.85 150 SER B O 1
ATOM 4961 N N . GLY B 1 136 ? -121.189 27.277 -10.366 1.00 52.35 151 GLY B N 1
ATOM 4962 C CA . GLY B 1 136 ? -121.604 28.481 -9.677 1.00 53.77 151 GLY B CA 1
ATOM 4963 C C . GLY B 1 136 ? -120.642 28.982 -8.616 1.00 53.15 151 GLY B C 1
ATOM 4964 O O . GLY B 1 136 ? -121.052 29.634 -7.692 1.00 53.58 151 GLY B O 1
ATOM 4965 N N . LYS B 1 137 ? -119.360 28.682 -8.735 1.00 54.20 152 LYS B N 1
ATOM 4966 C CA . LYS B 1 137 ? -118.394 29.163 -7.768 1.00 54.92 152 LYS B CA 1
ATOM 4967 C C . LYS B 1 137 ? -118.149 30.654 -8.010 1.00 52.71 152 LYS B C 1
ATOM 4968 O O . LYS B 1 137 ? -118.084 31.106 -9.158 1.00 51.30 152 LYS B O 1
ATOM 4974 N N . LYS B 1 138 ? -118.021 31.411 -6.923 1.00 52.16 153 LYS B N 1
ATOM 4975 C CA . LYS B 1 138 ? -117.780 32.834 -7.006 1.00 52.25 153 LYS B CA 1
ATOM 4976 C C . LYS B 1 138 ? -116.546 33.196 -6.202 1.00 49.57 153 LYS B C 1
ATOM 4977 O O . LYS B 1 138 ? -116.670 33.741 -5.102 1.00 52.16 153 LYS B O 1
ATOM 4983 N N . PRO B 1 139 ? -115.339 32.880 -6.740 1.00 45.11 154 PRO B N 1
ATOM 4984 C CA . PRO B 1 139 ? -114.115 33.224 -6.018 1.00 42.90 154 PRO B CA 1
ATOM 4985 C C . PRO B 1 139 ? -113.821 34.721 -6.003 1.00 41.93 154 PRO B C 1
ATOM 4986 O O . PRO B 1 139 ? -114.118 35.437 -6.960 1.00 40.67 154 PRO B O 1
ATOM 4990 N N . ASP B 1 140 ? -113.248 35.162 -4.894 1.00 41.63 155 ASP B N 1
ATOM 4991 C CA . ASP B 1 140 ? -112.775 36.509 -4.741 1.00 42.63 155 ASP B CA 1
ATOM 4992 C C . ASP B 1 140 ? -111.463 36.719 -5.500 1.00 40.10 155 ASP B C 1
ATOM 4993 O O . ASP B 1 140 ? -111.231 37.801 -6.028 1.00 40.79 155 ASP B O 1
ATOM 4998 N N . ILE B 1 141 ? -110.596 35.699 -5.481 1.00 37.99 156 ILE B N 1
ATOM 4999 C CA . ILE B 1 141 ? -109.266 35.703 -6.144 1.00 35.69 156 ILE B CA 1
ATOM 5000 C C . ILE B 1 141 ? -109.115 34.453 -6.983 1.00 34.15 156 ILE B C 1
ATOM 5001 O O . ILE B 1 141 ? -109.397 33.362 -6.510 1.00 34.20 156 ILE B O 1
ATOM 5006 N N . ILE B 1 142 ? -108.693 34.622 -8.223 1.00 33.11 157 ILE B N 1
ATOM 5007 C CA . ILE B 1 142 ? -108.195 33.523 -9.026 1.00 32.18 157 ILE B CA 1
ATOM 5008 C C . ILE B 1 142 ? -106.698 33.861 -9.260 1.00 32.56 157 ILE B C 1
ATOM 5009 O O . ILE B 1 142 ? -106.340 34.950 -9.804 1.00 31.78 157 ILE B O 1
ATOM 5014 N N . HIS B 1 143 ? -105.840 32.944 -8.821 1.00 31.67 158 HIS B N 1
ATOM 5015 C CA . HIS B 1 143 ? -104.409 33.118 -8.878 1.00 31.30 158 HIS B CA 1
ATOM 5016 C C . HIS B 1 143 ? -103.857 32.105 -9.880 1.00 30.28 158 HIS B C 1
ATOM 5017 O O . HIS B 1 143 ? -103.921 30.913 -9.638 1.00 30.10 158 HIS B O 1
ATOM 5024 N N . CYS B 1 144 ? -103.300 32.570 -10.987 1.00 30.12 159 CYS B N 1
ATOM 5025 C CA . CYS B 1 144 ? -102.709 31.663 -11.960 1.00 30.67 159 CYS B CA 1
ATOM 5026 C C . CYS B 1 144 ? -101.168 31.719 -11.984 1.00 29.02 159 CYS B C 1
ATOM 5027 O O . CYS B 1 144 ? -100.589 32.665 -11.533 1.00 28.02 159 CYS B O 1
ATOM 5030 N N . HIS B 1 145 ? -100.527 30.664 -12.501 1.00 29.36 160 HIS B N 1
ATOM 5031 C CA . HIS B 1 145 ? -99.063 30.475 -12.449 1.00 27.80 160 HIS B CA 1
ATOM 5032 C C . HIS B 1 145 ? -98.387 30.165 -13.798 1.00 28.04 160 HIS B C 1
ATOM 5033 O O . HIS B 1 145 ? -98.710 29.175 -14.461 1.00 28.05 160 HIS B O 1
ATOM 5040 N N . ASP B 1 146 ? -97.469 31.039 -14.209 1.00 28.78 161 ASP B N 1
ATOM 5041 C CA . ASP B 1 146 ? -96.589 30.818 -15.383 1.00 29.62 161 ASP B CA 1
ATOM 5042 C C . ASP B 1 146 ? -97.334 30.740 -16.719 1.00 29.86 161 ASP B C 1
ATOM 5043 O O . ASP B 1 146 ? -98.565 30.885 -16.761 1.00 28.92 161 ASP B O 1
ATOM 5048 N N . TRP B 1 147 ? -96.595 30.556 -17.813 1.00 30.15 162 TRP B N 1
ATOM 5049 C CA . TRP B 1 147 ? -97.205 30.710 -19.134 1.00 31.22 162 TRP B CA 1
ATOM 5050 C C . TRP B 1 147 ? -98.357 29.731 -19.363 1.00 31.10 162 TRP B C 1
ATOM 5051 O O . TRP B 1 147 ? -99.328 30.093 -20.035 1.00 31.23 162 TRP B O 1
ATOM 5062 N N . GLN B 1 148 ? -98.257 28.527 -18.801 1.00 29.99 163 GLN B N 1
ATOM 5063 C CA . GLN B 1 148 ? -99.268 27.502 -19.024 1.00 31.83 163 GLN B CA 1
ATOM 5064 C C . GLN B 1 148 ? -100.713 27.924 -18.603 1.00 32.15 163 GLN B C 1
ATOM 5065 O O . GLN B 1 148 ? -101.693 27.588 -19.273 1.00 33.51 163 GLN B O 1
ATOM 5071 N N . THR B 1 149 ? -100.835 28.693 -17.533 1.00 30.84 164 THR B N 1
ATOM 5072 C CA . THR B 1 149 ? -102.124 29.223 -17.116 1.00 30.72 164 THR B CA 1
ATOM 5073 C C . THR B 1 149 ? -102.235 30.745 -17.212 1.00 30.06 164 THR B C 1
ATOM 5074 O O . THR B 1 149 ? -103.123 31.346 -16.629 1.00 30.43 164 THR B O 1
ATOM 5078 N N . ALA B 1 150 ? -101.330 31.358 -17.953 1.00 29.75 165 ALA B N 1
ATOM 5079 C CA . ALA B 1 150 ? -101.392 32.790 -18.244 1.00 31.08 165 ALA B CA 1
ATOM 5080 C C . ALA B 1 150 ? -102.639 33.142 -19.043 1.00 31.68 165 ALA B C 1
ATOM 5081 O O . ALA B 1 150 ? -103.165 34.236 -18.926 1.00 32.93 165 ALA B O 1
ATOM 5083 N N . PHE B 1 151 ? -103.099 32.199 -19.848 1.00 31.12 166 PHE B N 1
ATOM 5084 C CA . PHE B 1 151 ? -104.302 32.350 -20.654 1.00 32.03 166 PHE B CA 1
ATOM 5085 C C . PHE B 1 151 ? -105.555 32.660 -19.831 1.00 31.73 166 PHE B C 1
ATOM 5086 O O . PHE B 1 151 ? -106.513 33.179 -20.380 1.00 31.70 166 PHE B O 1
ATOM 5094 N N . VAL B 1 152 ? -105.558 32.290 -18.546 1.00 30.72 167 VAL B N 1
ATOM 5095 C CA . VAL B 1 152 ? -106.684 32.557 -17.666 1.00 31.01 167 VAL B CA 1
ATOM 5096 C C . VAL B 1 152 ? -107.061 34.067 -17.593 1.00 32.17 167 VAL B C 1
ATOM 5097 O O . VAL B 1 152 ? -108.254 34.405 -17.627 1.00 32.16 167 VAL B O 1
ATOM 5101 N N . ALA B 1 153 ? -106.065 34.955 -17.513 1.00 31.90 168 ALA B N 1
ATOM 5102 C CA . ALA B 1 153 ? -106.325 36.385 -17.357 1.00 32.95 168 ALA B CA 1
ATOM 5103 C C . ALA B 1 153 ? -107.153 36.991 -18.491 1.00 34.75 168 ALA B C 1
ATOM 5104 O O . ALA B 1 153 ? -108.217 37.545 -18.209 1.00 35.80 168 ALA B O 1
ATOM 5106 N N . PRO B 1 154 ? -106.698 36.890 -19.763 1.00 35.50 169 PRO B N 1
ATOM 5107 C CA . PRO B 1 154 ? -107.525 37.385 -20.851 1.00 37.44 169 PRO B CA 1
ATOM 5108 C C . PRO B 1 154 ? -108.849 36.641 -21.032 1.00 38.05 169 PRO B C 1
ATOM 5109 O O . PRO B 1 154 ? -109.869 37.283 -21.307 1.00 39.10 169 PRO B O 1
ATOM 5113 N N . LEU B 1 155 ? -108.835 35.319 -20.868 1.00 37.38 170 LEU B N 1
ATOM 5114 C CA . LEU B 1 155 ? -110.063 34.514 -20.898 1.00 38.57 170 LEU B CA 1
ATOM 5115 C C . LEU B 1 155 ? -111.095 35.019 -19.888 1.00 40.13 170 LEU B C 1
ATOM 5116 O O . LEU B 1 155 ? -112.256 35.256 -20.252 1.00 41.63 170 LEU B O 1
ATOM 5121 N N . TYR B 1 156 ? -110.665 35.233 -18.646 1.00 40.07 171 TYR B N 1
ATOM 5122 C CA . TYR B 1 156 ? -111.568 35.686 -17.591 1.00 41.40 171 TYR B CA 1
ATOM 5123 C C . TYR B 1 156 ? -112.275 36.978 -17.972 1.00 44.29 171 TYR B C 1
ATOM 5124 O O . TYR B 1 156 ? -113.501 37.057 -17.879 1.00 44.25 171 TYR B O 1
ATOM 5133 N N . TRP B 1 157 ? -111.497 37.971 -18.413 1.00 46.18 172 TRP B N 1
ATOM 5134 C CA . TRP B 1 157 ? -112.039 39.296 -18.722 1.00 49.07 172 TRP B CA 1
ATOM 5135 C C . TRP B 1 157 ? -112.849 39.338 -19.999 1.00 51.50 172 TRP B C 1
ATOM 5136 O O . TRP B 1 157 ? -113.890 39.968 -20.041 1.00 52.69 172 TRP B O 1
ATOM 5147 N N . ASP B 1 158 ? -112.402 38.629 -21.024 1.00 54.75 173 ASP B N 1
ATOM 5148 C CA . ASP B 1 158 ? -113.059 38.638 -22.345 1.00 57.72 173 ASP B CA 1
ATOM 5149 C C . ASP B 1 158 ? -114.302 37.722 -22.354 1.00 56.22 173 ASP B C 1
ATOM 5150 O O . ASP B 1 158 ? -115.284 38.080 -22.957 1.00 58.62 173 ASP B O 1
ATOM 5155 N N . LEU B 1 159 ? -114.282 36.585 -21.661 1.00 54.55 174 LEU B N 1
ATOM 5156 C CA . LEU B 1 159 ? -115.361 35.593 -21.788 1.00 54.14 174 LEU B CA 1
ATOM 5157 C C . LEU B 1 159 ? -116.118 35.148 -20.527 1.00 54.11 174 LEU B C 1
ATOM 5158 O O . LEU B 1 159 ? -117.169 34.553 -20.664 1.00 55.51 174 LEU B O 1
ATOM 5163 N N . TYR B 1 160 ? -115.632 35.453 -19.323 1.00 52.98 175 TYR B N 1
ATOM 5164 C CA . TYR B 1 160 ? -116.260 34.931 -18.093 1.00 52.98 175 TYR B CA 1
ATOM 5165 C C . TYR B 1 160 ? -116.816 35.941 -17.103 1.00 55.47 175 TYR B C 1
ATOM 5166 O O . TYR B 1 160 ? -117.823 35.640 -16.467 1.00 58.34 175 TYR B O 1
ATOM 5175 N N . ALA B 1 161 ? -116.182 37.113 -16.979 1.00 58.35 176 ALA B N 1
ATOM 5176 C CA . ALA B 1 161 ? -116.788 38.278 -16.294 1.00 61.59 176 ALA B CA 1
ATOM 5177 C C . ALA B 1 161 ? -118.119 38.710 -16.880 1.00 65.73 176 ALA B C 1
ATOM 5178 O O . ALA B 1 161 ? -119.012 39.023 -16.100 1.00 66.15 176 ALA B O 1
ATOM 5180 N N . PRO B 1 162 ? -118.266 38.713 -18.245 1.00 72.93 177 PRO B N 1
ATOM 5181 C CA . PRO B 1 162 ? -119.586 39.015 -18.883 1.00 75.18 177 PRO B CA 1
ATOM 5182 C C . PRO B 1 162 ? -120.583 37.840 -18.999 1.00 77.58 177 PRO B C 1
ATOM 5183 O O . PRO B 1 162 ? -121.691 38.049 -19.458 1.00 79.70 177 PRO B O 1
ATOM 5187 N N . LYS B 1 163 ? -120.242 36.655 -18.474 1.00 79.20 178 LYS B N 1
ATOM 5188 C CA . LYS B 1 163 ? -121.111 35.475 -18.496 1.00 80.21 178 LYS B CA 1
ATOM 5189 C C . LYS B 1 163 ? -121.695 35.133 -17.106 1.00 80.94 178 LYS B C 1
ATOM 5190 O O . LYS B 1 163 ? -122.339 34.095 -16.953 1.00 84.63 178 LYS B O 1
ATOM 5196 N N . GLY B 1 164 ? -121.496 36.012 -16.116 1.00 79.97 179 GLY B N 1
ATOM 5197 C CA . GLY B 1 164 ? -121.888 35.746 -14.723 1.00 79.27 179 GLY B CA 1
ATOM 5198 C C . GLY B 1 164 ? -120.744 35.588 -13.725 1.00 77.38 179 GLY B C 1
ATOM 5199 O O . GLY B 1 164 ? -120.957 35.809 -12.536 1.00 74.62 179 GLY B O 1
ATOM 5200 N N . LEU B 1 165 ? -119.546 35.189 -14.188 1.00 76.73 180 LEU B N 1
ATOM 5201 C CA . LEU B 1 165 ? -118.338 35.058 -13.333 1.00 73.52 180 LEU B CA 1
ATOM 5202 C C . LEU B 1 165 ? -117.499 36.376 -13.337 1.00 73.33 180 LEU B C 1
ATOM 5203 O O . LEU B 1 165 ? -116.498 36.487 -14.058 1.00 77.97 180 LEU B O 1
ATOM 5208 N N . ASP B 1 166 ? -117.920 37.360 -12.529 1.00 70.22 181 ASP B N 1
ATOM 5209 C CA . ASP B 1 166 ? -117.270 38.691 -12.413 1.00 66.15 181 ASP B CA 1
ATOM 5210 C C . ASP B 1 166 ? -116.898 39.081 -10.948 1.00 61.95 181 ASP B C 1
ATOM 5211 O O . ASP B 1 166 ? -116.603 40.248 -10.635 1.00 61.13 181 ASP B O 1
ATOM 5216 N N . SER B 1 167 ? -116.895 38.077 -10.073 1.00 56.20 182 SER B N 1
ATOM 5217 C CA . SER B 1 167 ? -116.590 38.233 -8.645 1.00 54.85 182 SER B CA 1
ATOM 5218 C C . SER B 1 167 ? -115.071 38.428 -8.338 1.00 51.23 182 SER B C 1
ATOM 5219 O O . SER B 1 167 ? -114.720 39.053 -7.335 1.00 50.22 182 SER B O 1
ATOM 5222 N N . ALA B 1 168 ? -114.198 37.898 -9.201 1.00 46.90 183 ALA B N 1
ATOM 5223 C CA . ALA B 1 168 ? -112.809 37.718 -8.878 1.00 44.11 183 ALA B CA 1
ATOM 5224 C C . ALA B 1 168 ? -111.886 38.812 -9.405 1.00 42.44 183 ALA B C 1
ATOM 5225 O O . ALA B 1 168 ? -112.113 39.399 -10.445 1.00 41.04 183 ALA B O 1
ATOM 5227 N N . ARG B 1 169 ? -110.831 39.034 -8.639 1.00 41.46 184 ARG B N 1
ATOM 5228 C CA . ARG B 1 169 ? -109.606 39.662 -9.102 1.00 41.68 184 ARG B CA 1
ATOM 5229 C C . ARG B 1 169 ? -108.638 38.571 -9.560 1.00 37.78 184 ARG B C 1
ATOM 5230 O O . ARG B 1 169 ? -108.603 37.477 -8.982 1.00 34.88 184 ARG B O 1
ATOM 5238 N N . ILE B 1 170 ? -107.830 38.897 -10.571 1.00 35.98 185 ILE B N 1
ATOM 5239 C CA . ILE B 1 170 ? -106.858 37.967 -11.143 1.00 34.44 185 ILE B CA 1
ATOM 5240 C C . ILE B 1 170 ? -105.462 38.309 -10.644 1.00 33.50 185 ILE B C 1
ATOM 5241 O O . ILE B 1 170 ? -105.019 39.460 -10.707 1.00 33.37 185 ILE B O 1
ATOM 5246 N N . CYS B 1 171 ? -104.795 37.292 -10.101 1.00 32.64 186 CYS B N 1
ATOM 5247 C CA . CYS B 1 171 ? -103.406 37.391 -9.704 1.00 32.03 186 CYS B CA 1
ATOM 5248 C C . CYS B 1 171 ? -102.624 36.454 -10.631 1.00 31.56 186 CYS B C 1
ATOM 5249 O O . CYS B 1 171 ? -103.049 35.319 -10.915 1.00 29.97 186 CYS B O 1
ATOM 5252 N N . PHE B 1 172 ? -101.485 36.945 -11.117 1.00 31.73 187 PHE B N 1
ATOM 5253 C CA . PHE B 1 172 ? -100.580 36.133 -11.918 1.00 31.37 187 PHE B CA 1
ATOM 5254 C C . PHE B 1 172 ? -99.185 36.134 -11.304 1.00 31.27 187 PHE B C 1
ATOM 5255 O O . PHE B 1 172 ? -98.629 37.203 -11.041 1.00 33.27 187 PHE B O 1
ATOM 5263 N N . THR B 1 173 ? -98.636 34.955 -11.063 1.00 29.28 188 THR B N 1
ATOM 5264 C CA . THR B 1 173 ? -97.264 34.838 -10.652 1.00 30.04 188 THR B CA 1
ATOM 5265 C C . THR B 1 173 ? -96.449 34.223 -11.798 1.00 29.56 188 THR B C 1
ATOM 5266 O O . THR B 1 173 ? -96.818 33.170 -12.298 1.00 29.53 188 THR B O 1
ATOM 5270 N N . CYS B 1 174 ? -95.400 34.906 -12.258 1.00 30.57 189 CYS B N 1
ATOM 5271 C CA . CYS B 1 174 ? -94.381 34.295 -13.160 1.00 30.91 189 CYS B CA 1
ATOM 5272 C C . CYS B 1 174 ? -93.159 33.902 -12.318 1.00 29.64 189 CYS B C 1
ATOM 5273 O O . CYS B 1 174 ? -92.508 34.755 -11.687 1.00 28.89 189 CYS B O 1
ATOM 5276 N N . HIS B 1 175 ? -92.899 32.596 -12.292 1.00 28.20 190 HIS B N 1
ATOM 5277 C CA . HIS B 1 175 ? -91.839 31.985 -11.512 1.00 27.67 190 HIS B CA 1
ATOM 5278 C C . HIS B 1 175 ? -90.495 31.892 -12.319 1.00 28.99 190 HIS B C 1
ATOM 5279 O O . HIS B 1 175 ? -89.426 31.583 -11.740 1.00 28.21 190 HIS B O 1
ATOM 5286 N N . ASN B 1 176 ? -90.565 32.099 -13.641 1.00 29.29 191 ASN B N 1
ATOM 5287 C CA . ASN B 1 176 ? -89.373 32.248 -14.480 1.00 30.30 191 ASN B CA 1
ATOM 5288 C C . ASN B 1 176 ? -89.765 32.896 -15.808 1.00 30.51 191 ASN B C 1
ATOM 5289 O O . ASN B 1 176 ? -90.391 32.248 -16.667 1.00 29.54 191 ASN B O 1
ATOM 5294 N N . PHE B 1 177 ? -89.366 34.161 -15.985 1.00 31.20 192 PHE B N 1
ATOM 5295 C CA . PHE B 1 177 ? -89.700 34.926 -17.196 1.00 33.02 192 PHE B CA 1
ATOM 5296 C C . PHE B 1 177 ? -88.987 34.457 -18.456 1.00 35.19 192 PHE B C 1
ATOM 5297 O O . PHE B 1 177 ? -89.266 34.982 -19.545 1.00 37.01 192 PHE B O 1
ATOM 5305 N N . GLU B 1 178 ? -88.066 33.504 -18.325 1.00 36.23 193 GLU B N 1
ATOM 5306 C CA . GLU B 1 178 ? -87.543 32.800 -19.476 1.00 39.46 193 GLU B CA 1
ATOM 5307 C C . GLU B 1 178 ? -88.656 32.133 -20.277 1.00 39.18 193 GLU B C 1
ATOM 5308 O O . GLU B 1 178 ? -88.598 32.107 -21.494 1.00 38.83 193 GLU B O 1
ATOM 5314 N N . TYR B 1 179 ? -89.653 31.574 -19.587 1.00 38.11 194 TYR B N 1
ATOM 5315 C CA . TYR B 1 179 ? -90.685 30.788 -20.265 1.00 37.88 194 TYR B CA 1
ATOM 5316 C C . TYR B 1 179 ? -91.946 31.593 -20.486 1.00 37.36 194 TYR B C 1
ATOM 5317 O O . TYR B 1 179 ? -92.757 31.747 -19.571 1.00 36.47 194 TYR B O 1
ATOM 5326 N N . GLN B 1 180 ? -92.098 32.109 -21.705 1.00 36.91 195 GLN B N 1
ATOM 5327 C CA . GLN B 1 180 ? -93.178 33.022 -22.034 1.00 37.14 195 GLN B CA 1
ATOM 5328 C C . GLN B 1 180 ? -94.339 32.382 -22.844 1.00 38.35 195 GLN B C 1
ATOM 5329 O O . GLN B 1 180 ? -95.431 32.974 -22.961 1.00 38.50 195 GLN B O 1
ATOM 5335 N N . GLY B 1 181 ? -94.122 31.181 -23.370 1.00 39.09 196 GLY B N 1
ATOM 5336 C CA . GLY B 1 181 ? -95.164 30.460 -24.118 1.00 39.92 196 GLY B CA 1
ATOM 5337 C C . GLY B 1 181 ? -95.433 31.001 -25.505 1.00 42.20 196 GLY B C 1
ATOM 5338 O O . GLY B 1 181 ? -96.508 30.842 -26.045 1.00 40.98 196 GLY B O 1
ATOM 5339 N N . THR B 1 182 ? -94.444 31.657 -26.095 1.00 45.83 197 THR B N 1
ATOM 5340 C CA . THR B 1 182 ? -94.630 32.297 -27.386 1.00 48.36 197 THR B CA 1
ATOM 5341 C C . THR B 1 182 ? -94.941 31.278 -28.467 1.00 50.20 197 THR B C 1
ATOM 5342 O O . THR B 1 182 ? -94.429 30.179 -28.437 1.00 50.35 197 THR B O 1
ATOM 5346 N N . ALA B 1 183 ? -95.838 31.656 -29.377 1.00 52.78 198 ALA B N 1
ATOM 5347 C CA . ALA B 1 183 ? -96.284 30.812 -30.498 1.00 53.03 198 ALA B CA 1
ATOM 5348 C C . ALA B 1 183 ? -96.870 31.698 -31.616 1.00 55.89 198 ALA B C 1
ATOM 5349 O O . ALA B 1 183 ? -97.004 32.915 -31.429 1.00 54.09 198 ALA B O 1
ATOM 5351 N N . SER B 1 184 ? -97.205 31.092 -32.771 1.00 58.64 199 SER B N 1
ATOM 5352 C CA . SER B 1 184 ? -97.977 31.774 -33.822 1.00 61.27 199 SER B CA 1
ATOM 5353 C C . SER B 1 184 ? -99.358 32.163 -33.300 1.00 61.49 199 SER B C 1
ATOM 5354 O O . SER B 1 184 ? -99.948 31.469 -32.436 1.00 57.90 199 SER B O 1
ATOM 5357 N N . ALA B 1 185 ? -99.877 33.251 -33.863 1.00 62.64 200 ALA B N 1
ATOM 5358 C CA . ALA B 1 185 ? -101.147 33.838 -33.422 1.00 62.75 200 ALA B CA 1
ATOM 5359 C C . ALA B 1 185 ? -102.352 32.939 -33.657 1.00 62.31 200 ALA B C 1
ATOM 5360 O O . ALA B 1 185 ? -103.253 32.933 -32.828 1.00 61.30 200 ALA B O 1
ATOM 5362 N N . SER B 1 186 ? -102.353 32.177 -34.756 1.00 64.37 201 SER B N 1
ATOM 5363 C CA . SER B 1 186 ? -103.411 31.190 -35.073 1.00 65.80 201 SER B CA 1
ATOM 5364 C C . SER B 1 186 ? -103.799 30.333 -33.899 1.00 63.43 201 SER B C 1
ATOM 5365 O O . SER B 1 186 ? -104.978 30.095 -33.668 1.00 62.32 201 SER B O 1
ATOM 5368 N N . GLU B 1 187 ? -102.785 29.886 -33.163 1.00 63.05 202 GLU B N 1
ATOM 5369 C CA . GLU B 1 187 ? -102.954 28.999 -32.019 1.00 62.76 202 GLU B CA 1
ATOM 5370 C C . GLU B 1 187 ? -103.666 29.613 -30.809 1.00 59.65 202 GLU B C 1
ATOM 5371 O O . GLU B 1 187 ? -104.189 28.859 -29.968 1.00 57.56 202 GLU B O 1
ATOM 5377 N N . LEU B 1 188 ? -103.690 30.950 -30.710 1.00 57.36 203 LEU B N 1
ATOM 5378 C CA . LEU B 1 188 ? -104.388 31.625 -29.609 1.00 54.06 203 LEU B CA 1
ATOM 5379 C C . LEU B 1 188 ? -105.906 31.505 -29.710 1.00 53.62 203 LEU B C 1
ATOM 5380 O O . LEU B 1 188 ? -106.607 31.622 -28.696 1.00 53.48 203 LEU B O 1
ATOM 5385 N N . GLY B 1 189 ? -106.416 31.287 -30.920 1.00 54.31 204 GLY B N 1
ATOM 5386 C CA . GLY B 1 189 ? -107.851 31.228 -31.170 1.00 54.32 204 GLY B CA 1
ATOM 5387 C C . GLY B 1 189 ? -108.484 29.935 -30.744 1.00 52.96 204 GLY B C 1
ATOM 5388 O O . GLY B 1 189 ? -109.695 29.875 -30.562 1.00 53.33 204 GLY B O 1
ATOM 5389 N N . SER B 1 190 ? -107.677 28.889 -30.592 1.00 52.29 205 SER B N 1
ATOM 5390 C CA . SER B 1 190 ? -108.179 27.585 -30.169 1.00 52.58 205 SER B CA 1
ATOM 5391 C C . SER B 1 190 ? -108.962 27.671 -28.842 1.00 51.63 205 SER B C 1
ATOM 5392 O O . SER B 1 190 ? -110.075 27.165 -28.775 1.00 51.18 205 SER B O 1
ATOM 5395 N N . CYS B 1 191 ? -108.409 28.339 -27.820 1.00 49.98 206 CYS B N 1
ATOM 5396 C CA . CYS B 1 191 ? -109.068 28.390 -26.514 1.00 49.88 206 CYS B CA 1
ATOM 5397 C C . CYS B 1 191 ? -110.262 29.340 -26.454 1.00 50.82 206 CYS B C 1
ATOM 5398 O O . CYS B 1 191 ? -110.972 29.366 -25.445 1.00 50.68 206 CYS B O 1
ATOM 5401 N N . GLY B 1 192 ? -110.476 30.131 -27.506 1.00 51.42 207 GLY B N 1
ATOM 5402 C CA . GLY B 1 192 ? -111.659 31.015 -27.607 1.00 51.47 207 GLY B CA 1
ATOM 5403 C C . GLY B 1 192 ? -111.352 32.505 -27.624 1.00 50.50 207 GLY B C 1
ATOM 5404 O O . GLY B 1 192 ? -112.267 33.318 -27.804 1.00 50.83 207 GLY B O 1
ATOM 5405 N N . LEU B 1 193 ? -110.069 32.850 -27.471 1.00 48.61 208 LEU B N 1
ATOM 5406 C CA . LEU B 1 193 ? -109.635 34.231 -27.490 1.00 49.35 208 LEU B CA 1
ATOM 5407 C C . LEU B 1 193 ? -109.669 34.793 -28.902 1.00 53.01 208 LEU B C 1
ATOM 5408 O O . LEU B 1 193 ? -109.403 34.081 -29.888 1.00 54.46 208 LEU B O 1
ATOM 5413 N N . ASP B 1 194 ? -109.976 36.085 -28.984 1.00 54.94 209 ASP B N 1
ATOM 5414 C CA . ASP B 1 194 ? -110.064 36.786 -30.259 1.00 57.99 209 ASP B CA 1
ATOM 5415 C C . ASP B 1 194 ? -108.668 37.211 -30.769 1.00 59.53 209 ASP B C 1
ATOM 5416 O O . ASP B 1 194 ? -108.049 38.131 -30.226 1.00 60.05 209 ASP B O 1
ATOM 5421 N N . VAL B 1 195 ? -108.192 36.550 -31.825 1.00 61.49 210 VAL B N 1
ATOM 5422 C CA . VAL B 1 195 ? -106.817 36.729 -32.328 1.00 62.02 210 VAL B CA 1
ATOM 5423 C C . VAL B 1 195 ? -106.589 38.190 -32.767 1.00 64.64 210 VAL B C 1
ATOM 5424 O O . VAL B 1 195 ? -105.620 38.828 -32.356 1.00 61.83 210 VAL B O 1
ATOM 5428 N N . ASN B 1 196 ? -107.509 38.717 -33.591 1.00 69.35 211 ASN B N 1
ATOM 5429 C CA . ASN B 1 196 ? -107.383 40.072 -34.131 1.00 71.98 211 ASN B CA 1
ATOM 5430 C C . ASN B 1 196 ? -107.319 41.143 -33.049 1.00 70.38 211 ASN B C 1
ATOM 5431 O O . ASN B 1 196 ? -106.500 42.062 -33.161 1.00 72.39 211 ASN B O 1
ATOM 5436 N N . GLN B 1 197 ? -108.173 41.033 -32.022 1.00 67.66 212 GLN B N 1
ATOM 5437 C CA . GLN B 1 197 ? -108.158 41.964 -30.877 1.00 67.02 212 GLN B CA 1
ATOM 5438 C C . GLN B 1 197 ? -106.835 41.877 -30.097 1.00 65.35 212 GLN B C 1
ATOM 5439 O O . GLN B 1 197 ? -106.259 42.914 -29.713 1.00 65.91 212 GLN B O 1
ATOM 5445 N N . LEU B 1 198 ? -106.375 40.642 -29.863 1.00 62.50 213 LEU B N 1
ATOM 5446 C CA . LEU B 1 198 ? -105.256 40.392 -28.970 1.00 60.18 213 LEU B CA 1
ATOM 5447 C C . LEU B 1 198 ? -103.866 40.390 -29.650 1.00 61.40 213 LEU B C 1
ATOM 5448 O O . LEU B 1 198 ? -102.866 40.668 -28.978 1.00 58.27 213 LEU B O 1
ATOM 5453 N N . ASN B 1 199 ? -103.801 40.132 -30.963 1.00 64.05 214 ASN B N 1
ATOM 5454 C CA . ASN B 1 199 ? -102.545 40.238 -31.700 1.00 65.75 214 ASN B CA 1
ATOM 5455 C C . ASN B 1 199 ? -102.315 41.690 -32.131 1.00 68.10 214 ASN B C 1
ATOM 5456 O O . ASN B 1 199 ? -102.286 41.985 -33.323 1.00 70.31 214 ASN B O 1
ATOM 5461 N N . ARG B 1 200 ? -102.142 42.578 -31.144 1.00 69.22 215 ARG B N 1
ATOM 5462 C CA . ARG B 1 200 ? -101.789 43.993 -31.348 1.00 73.33 215 ARG B CA 1
ATOM 5463 C C . ARG B 1 200 ? -100.631 44.346 -30.411 1.00 75.04 215 ARG B C 1
ATOM 5464 O O . ARG B 1 200 ? -100.550 43.769 -29.315 1.00 74.45 215 ARG B O 1
ATOM 5472 N N . PRO B 1 201 ? -99.735 45.285 -30.809 1.00 78.18 216 PRO B N 1
ATOM 5473 C CA . PRO B 1 201 ? -98.535 45.579 -29.953 1.00 75.81 216 PRO B CA 1
ATOM 5474 C C . PRO B 1 201 ? -98.878 46.035 -28.520 1.00 73.99 216 PRO B C 1
ATOM 5475 O O . PRO B 1 201 ? -98.231 45.603 -27.556 1.00 69.04 216 PRO B O 1
ATOM 5479 N N . ASP B 1 202 ? -99.934 46.842 -28.386 1.00 77.21 217 ASP B N 1
ATOM 5480 C CA . ASP B 1 202 ? -100.495 47.200 -27.060 1.00 78.03 217 ASP B CA 1
ATOM 5481 C C . ASP B 1 202 ? -101.179 46.060 -26.290 1.00 75.54 217 ASP B C 1
ATOM 5482 O O . ASP B 1 202 ? -101.628 46.279 -25.157 1.00 75.81 217 ASP B O 1
ATOM 5487 N N . ARG B 1 203 ? -101.247 44.854 -26.879 1.00 72.39 218 ARG B N 1
ATOM 5488 C CA . ARG B 1 203 ? -101.825 43.661 -26.241 1.00 66.45 218 ARG B CA 1
ATOM 5489 C C . ARG B 1 203 ? -100.817 42.488 -26.192 1.00 63.65 218 ARG B C 1
ATOM 5490 O O . ARG B 1 203 ? -99.850 42.576 -25.448 1.00 63.23 218 ARG B O 1
ATOM 5498 N N . MET B 1 204 ? -101.018 41.413 -26.956 1.00 60.93 219 MET B N 1
ATOM 5499 C CA . MET B 1 204 ? -100.291 40.159 -26.737 1.00 57.40 219 MET B CA 1
ATOM 5500 C C . MET B 1 204 ? -99.312 39.783 -27.838 1.00 56.71 219 MET B C 1
ATOM 5501 O O . MET B 1 204 ? -98.723 38.722 -27.767 1.00 54.76 219 MET B O 1
ATOM 5506 N N . GLN B 1 205 ? -99.154 40.614 -28.858 1.00 60.16 220 GLN B N 1
ATOM 5507 C CA . GLN B 1 205 ? -98.115 40.409 -29.882 1.00 63.07 220 GLN B CA 1
ATOM 5508 C C . GLN B 1 205 ? -96.742 40.320 -29.235 1.00 63.52 220 GLN B C 1
ATOM 5509 O O . GLN B 1 205 ? -96.417 41.153 -28.424 1.00 60.67 220 GLN B O 1
ATOM 5515 N N . ASP B 1 206 ? -95.952 39.311 -29.596 1.00 67.77 221 ASP B N 1
ATOM 5516 C CA . ASP B 1 206 ? -94.578 39.122 -29.060 1.00 72.23 221 ASP B CA 1
ATOM 5517 C C . ASP B 1 206 ? -93.649 40.224 -29.607 1.00 79.34 221 ASP B C 1
ATOM 5518 O O . ASP B 1 206 ? -94.076 41.332 -29.767 1.00 80.72 221 ASP B O 1
ATOM 5523 N N . HIS B 1 207 ? -92.380 39.949 -29.918 1.00 90.41 222 HIS B N 1
ATOM 5524 C CA . HIS B 1 207 ? -91.610 40.798 -30.836 1.00 97.99 222 HIS B CA 1
ATOM 5525 C C . HIS B 1 207 ? -91.990 40.523 -32.286 1.00 100.86 222 HIS B C 1
ATOM 5526 O O . HIS B 1 207 ? -91.121 40.164 -33.115 1.00 98.23 222 HIS B O 1
ATOM 5533 N N . SER B 1 208 ? -93.276 40.785 -32.579 1.00 102.53 223 SER B N 1
ATOM 5534 C CA . SER B 1 208 ? -94.033 40.237 -33.731 1.00 104.13 223 SER B CA 1
ATOM 5535 C C . SER B 1 208 ? -93.192 39.485 -34.745 1.00 109.86 223 SER B C 1
ATOM 5536 O O . SER B 1 208 ? -93.151 38.235 -34.726 1.00 108.93 223 SER B O 1
ATOM 5539 N N . SER B 1 209 ? -92.519 40.261 -35.615 1.00 112.03 224 SER B N 1
ATOM 5540 C CA . SER B 1 209 ? -91.660 39.753 -36.679 1.00 109.90 224 SER B CA 1
ATOM 5541 C C . SER B 1 209 ? -92.449 38.728 -37.519 1.00 109.44 224 SER B C 1
ATOM 5542 O O . SER B 1 209 ? -92.996 39.067 -38.582 1.00 109.33 224 SER B O 1
ATOM 5545 N N . GLY B 1 210 ? -92.594 37.518 -36.981 1.00 102.95 225 GLY B N 1
ATOM 5546 C CA . GLY B 1 210 ? -93.269 36.445 -37.661 1.00 98.71 225 GLY B CA 1
ATOM 5547 C C . GLY B 1 210 ? -94.657 36.203 -37.141 1.00 90.76 225 GLY B C 1
ATOM 5548 O O . GLY B 1 210 ? -95.024 35.017 -37.036 1.00 89.47 225 GLY B O 1
ATOM 5549 N N . ASP B 1 211 ? -95.448 37.250 -36.835 1.00 83.46 226 ASP B N 1
ATOM 5550 C CA . ASP B 1 211 ? -96.882 37.047 -36.527 1.00 77.91 226 ASP B CA 1
ATOM 5551 C C . ASP B 1 211 ? -97.045 36.084 -35.317 1.00 72.03 226 ASP B C 1
ATOM 5552 O O . ASP B 1 211 ? -97.493 34.927 -35.463 1.00 70.07 226 ASP B O 1
ATOM 5557 N N . ARG B 1 212 ? -96.587 36.531 -34.148 1.00 66.92 227 ARG B N 1
ATOM 5558 C CA . ARG B 1 212 ? -96.491 35.672 -32.944 1.00 62.07 227 ARG B CA 1
ATOM 5559 C C . ARG B 1 212 ? -97.113 36.339 -31.721 1.00 56.74 227 ARG B C 1
ATOM 5560 O O . ARG B 1 212 ? -97.130 37.555 -31.653 1.00 56.94 227 ARG B O 1
ATOM 5568 N N . VAL B 1 213 ? -97.602 35.554 -30.765 1.00 51.89 228 VAL B N 1
ATOM 5569 C CA . VAL B 1 213 ? -98.223 36.101 -29.539 1.00 50.04 228 VAL B CA 1
ATOM 5570 C C . VAL B 1 213 ? -97.527 35.643 -28.255 1.00 45.97 228 VAL B C 1
ATOM 5571 O O . VAL B 1 213 ? -96.848 34.641 -28.254 1.00 45.35 228 VAL B O 1
ATOM 5575 N N . ASN B 1 214 ? -97.734 36.373 -27.165 1.00 43.46 229 ASN B N 1
ATOM 5576 C CA . ASN B 1 214 ? -97.019 36.158 -25.915 1.00 41.05 229 ASN B CA 1
ATOM 5577 C C . ASN B 1 214 ? -97.990 36.016 -24.721 1.00 40.08 229 ASN B C 1
ATOM 5578 O O . ASN B 1 214 ? -98.513 37.024 -24.224 1.00 41.19 229 ASN B O 1
ATOM 5583 N N . PRO B 1 215 ? -98.222 34.770 -24.248 1.00 37.91 230 PRO B N 1
ATOM 5584 C CA . PRO B 1 215 ? -99.140 34.525 -23.129 1.00 36.04 230 PRO B CA 1
ATOM 5585 C C . PRO B 1 215 ? -98.801 35.245 -21.834 1.00 34.59 230 PRO B C 1
ATOM 5586 O O . PRO B 1 215 ? -99.695 35.774 -21.182 1.00 34.51 230 PRO B O 1
ATOM 5590 N N . VAL B 1 216 ? -97.528 35.249 -21.463 1.00 33.61 231 VAL B N 1
ATOM 5591 C CA . VAL B 1 216 ? -97.109 35.920 -20.249 1.00 33.51 231 VAL B CA 1
ATOM 5592 C C . VAL B 1 216 ? -97.353 37.416 -20.378 1.00 34.98 231 VAL B C 1
ATOM 5593 O O . VAL B 1 216 ? -97.755 38.044 -19.413 1.00 35.20 231 VAL B O 1
ATOM 5597 N N . LYS B 1 217 ? -97.135 37.985 -21.558 1.00 36.88 232 LYS B N 1
ATOM 5598 C CA . LYS B 1 217 ? -97.452 39.393 -21.782 1.00 39.93 232 LYS B CA 1
ATOM 5599 C C . LYS B 1 217 ? -98.951 39.723 -21.615 1.00 39.97 232 LYS B C 1
ATOM 5600 O O . LYS B 1 217 ? -99.315 40.756 -21.063 1.00 39.66 232 LYS B O 1
ATOM 5606 N N . GLY B 1 218 ? -99.807 38.839 -22.100 1.00 39.44 233 GLY B N 1
ATOM 5607 C CA . GLY B 1 218 ? -101.242 38.936 -21.851 1.00 38.64 233 GLY B CA 1
ATOM 5608 C C . GLY B 1 218 ? -101.618 38.860 -20.369 1.00 36.87 233 GLY B C 1
ATOM 5609 O O . GLY B 1 218 ? -102.527 39.551 -19.927 1.00 36.08 233 GLY B O 1
ATOM 5610 N N . ALA B 1 219 ? -100.927 38.020 -19.606 1.00 35.14 234 ALA B N 1
ATOM 5611 C CA . ALA B 1 219 ? -101.182 37.929 -18.166 1.00 34.66 234 ALA B CA 1
ATOM 5612 C C . ALA B 1 219 ? -100.700 39.153 -17.414 1.00 35.08 234 ALA B C 1
ATOM 5613 O O . ALA B 1 219 ? -101.301 39.531 -16.422 1.00 35.05 234 ALA B O 1
ATOM 5615 N N . ILE B 1 220 ? -99.616 39.770 -17.861 1.00 35.57 235 ILE B N 1
ATOM 5616 C CA . ILE B 1 220 ? -99.163 40.985 -17.202 1.00 36.66 235 ILE B CA 1
ATOM 5617 C C . ILE B 1 220 ? -100.196 42.078 -17.423 1.00 37.45 235 ILE B C 1
ATOM 5618 O O . ILE B 1 220 ? -100.523 42.785 -16.479 1.00 38.17 235 ILE B O 1
ATOM 5623 N N . ILE B 1 221 ? -100.726 42.169 -18.630 1.00 38.26 236 ILE B N 1
ATOM 5624 C CA . ILE B 1 221 ? -101.690 43.217 -18.976 1.00 40.49 236 ILE B CA 1
ATOM 5625 C C . ILE B 1 221 ? -103.051 43.025 -18.287 1.00 39.85 236 ILE B C 1
ATOM 5626 O O . ILE B 1 221 ? -103.581 43.927 -17.653 1.00 40.77 236 ILE B O 1
ATOM 5631 N N . PHE B 1 222 ? -103.592 41.827 -18.380 1.00 38.87 237 PHE B N 1
ATOM 5632 C CA . PHE B 1 222 ? -104.946 41.569 -17.902 1.00 39.22 237 PHE B CA 1
ATOM 5633 C C . PHE B 1 222 ? -105.106 41.228 -16.412 1.00 36.62 237 PHE B C 1
ATOM 5634 O O . PHE B 1 222 ? -106.220 41.159 -15.950 1.00 37.67 237 PHE B O 1
ATOM 5642 N N . SER B 1 223 ? -104.040 41.059 -15.657 1.00 34.22 238 SER B N 1
ATOM 5643 C CA . SER B 1 223 ? -104.166 40.648 -14.262 1.00 32.62 238 SER B CA 1
ATOM 5644 C C . SER B 1 223 ? -104.183 41.881 -13.389 1.00 33.49 238 SER B C 1
ATOM 5645 O O . SER B 1 223 ? -103.605 42.887 -13.734 1.00 34.24 238 SER B O 1
ATOM 5648 N N . ASN B 1 224 ? -104.880 41.799 -12.267 1.00 33.04 239 ASN B N 1
ATOM 5649 C CA . ASN B 1 224 ? -104.970 42.911 -11.316 1.00 34.24 239 ASN B CA 1
ATOM 5650 C C . ASN B 1 224 ? -103.761 42.971 -10.386 1.00 33.87 239 ASN B C 1
ATOM 5651 O O . ASN B 1 224 ? -103.502 44.002 -9.783 1.00 34.04 239 ASN B O 1
ATOM 5656 N N . ILE B 1 225 ? -103.074 41.829 -10.236 1.00 33.03 240 ILE B N 1
ATOM 5657 C CA . ILE B 1 225 ? -101.887 41.684 -9.392 1.00 32.54 240 ILE B CA 1
ATOM 5658 C C . ILE B 1 225 ? -100.896 40.818 -10.180 1.00 31.27 240 ILE B C 1
ATOM 5659 O O . ILE B 1 225 ? -101.270 39.746 -10.653 1.00 29.74 240 ILE B O 1
ATOM 5664 N N . VAL B 1 226 ? -99.650 41.270 -10.304 1.00 31.30 241 VAL B N 1
ATOM 5665 C CA . VAL B 1 226 ? -98.610 40.504 -10.968 1.00 31.46 241 VAL B CA 1
ATOM 5666 C C . VAL B 1 226 ? -97.411 40.383 -10.037 1.00 31.51 241 VAL B C 1
ATOM 5667 O O . VAL B 1 226 ? -96.861 41.387 -9.635 1.00 31.91 241 VAL B O 1
ATOM 5671 N N . THR B 1 227 ? -96.999 39.158 -9.706 1.00 31.30 242 THR B N 1
ATOM 5672 C CA . THR B 1 227 ? -95.809 38.948 -8.874 1.00 30.69 242 THR B CA 1
ATOM 5673 C C . THR B 1 227 ? -94.790 38.050 -9.546 1.00 30.49 242 THR B C 1
ATOM 5674 O O . THR B 1 227 ? -95.084 37.295 -10.475 1.00 29.33 242 THR B O 1
ATOM 5678 N N . THR B 1 228 ? -93.567 38.182 -9.050 1.00 31.19 243 THR B N 1
ATOM 5679 C CA . THR B 1 228 ? -92.553 37.159 -9.235 1.00 30.48 243 THR B CA 1
ATOM 5680 C C . THR B 1 228 ? -91.931 36.839 -7.883 1.00 29.75 243 THR B C 1
ATOM 5681 O O . THR B 1 228 ? -92.309 37.381 -6.856 1.00 30.10 243 THR B O 1
ATOM 5685 N N . VAL B 1 229 ? -90.978 35.939 -7.911 1.00 29.19 244 VAL B N 1
ATOM 5686 C CA . VAL B 1 229 ? -90.689 35.127 -6.739 1.00 28.70 244 VAL B CA 1
ATOM 5687 C C . VAL B 1 229 ? -89.477 35.594 -5.872 1.00 29.45 244 VAL B C 1
ATOM 5688 O O . VAL B 1 229 ? -89.108 34.891 -4.905 1.00 29.32 244 VAL B O 1
ATOM 5692 N N . SER B 1 230 ? -88.911 36.775 -6.177 1.00 29.19 245 SER B N 1
ATOM 5693 C CA . SER B 1 230 ? -87.993 37.443 -5.247 1.00 30.51 245 SER B CA 1
ATOM 5694 C C . SER B 1 230 ? -87.834 38.912 -5.590 1.00 31.65 245 SER B C 1
ATOM 5695 O O . SER B 1 230 ? -87.903 39.273 -6.750 1.00 33.41 245 SER B O 1
ATOM 5698 N N . PRO B 1 231 ? -87.617 39.772 -4.596 1.00 33.56 246 PRO B N 1
ATOM 5699 C CA . PRO B 1 231 ? -87.383 41.201 -4.900 1.00 35.14 246 PRO B CA 1
ATOM 5700 C C . PRO B 1 231 ? -86.235 41.468 -5.915 1.00 35.29 246 PRO B C 1
ATOM 5701 O O . PRO B 1 231 ? -86.400 42.275 -6.838 1.00 35.36 246 PRO B O 1
ATOM 5705 N N . THR B 1 232 ? -85.096 40.795 -5.737 1.00 34.31 247 THR B N 1
ATOM 5706 C CA . THR B 1 232 ? -83.949 41.004 -6.634 1.00 34.54 247 THR B CA 1
ATOM 5707 C C . THR B 1 232 ? -84.258 40.538 -8.082 1.00 33.70 247 THR B C 1
ATOM 5708 O O . THR B 1 232 ? -83.946 41.241 -9.044 1.00 34.93 247 THR B O 1
ATOM 5712 N N . TYR B 1 233 ? -84.870 39.378 -8.234 1.00 31.89 248 TYR B N 1
ATOM 5713 C CA . TYR B 1 233 ? -85.292 38.949 -9.562 1.00 33.24 248 TYR B CA 1
ATOM 5714 C C . TYR B 1 233 ? -86.252 39.961 -10.233 1.00 35.03 248 TYR B C 1
ATOM 5715 O O . TYR B 1 233 ? -86.110 40.254 -11.432 1.00 35.81 248 TYR B O 1
ATOM 5724 N N . ALA B 1 234 ? -87.193 40.501 -9.462 1.00 36.11 249 ALA B N 1
ATOM 5725 C CA . ALA B 1 234 ? -88.078 41.551 -9.974 1.00 38.12 249 ALA B CA 1
ATOM 5726 C C . ALA B 1 234 ? -87.293 42.747 -10.496 1.00 40.52 249 ALA B C 1
ATOM 5727 O O . ALA B 1 234 ? -87.684 43.328 -11.500 1.00 43.17 249 ALA B O 1
ATOM 5729 N N . GLN B 1 235 ? -86.202 43.116 -9.831 1.00 41.64 250 GLN B N 1
ATOM 5730 C CA . GLN B 1 235 ? -85.342 44.190 -10.335 1.00 45.66 250 GLN B CA 1
ATOM 5731 C C . GLN B 1 235 ? -84.643 43.789 -11.632 1.00 45.03 250 GLN B C 1
ATOM 5732 O O . GLN B 1 235 ? -84.596 44.590 -12.565 1.00 45.86 250 GLN B O 1
ATOM 5738 N N . GLU B 1 236 ? -84.130 42.551 -11.688 1.00 43.00 251 GLU B N 1
ATOM 5739 C CA . GLU B 1 236 ? -83.422 42.044 -12.874 1.00 42.27 251 GLU B CA 1
ATOM 5740 C C . GLU B 1 236 ? -84.278 42.110 -14.139 1.00 42.44 251 GLU B C 1
ATOM 5741 O O . GLU B 1 236 ? -83.828 42.571 -15.199 1.00 42.42 251 GLU B O 1
ATOM 5747 N N . VAL B 1 237 ? -85.528 41.683 -14.004 1.00 42.75 252 VAL B N 1
ATOM 5748 C CA . VAL B 1 237 ? -86.447 41.648 -15.143 1.00 44.72 252 VAL B CA 1
ATOM 5749 C C . VAL B 1 237 ? -87.025 43.014 -15.533 1.00 47.29 252 VAL B C 1
ATOM 5750 O O . VAL B 1 237 ? -87.634 43.132 -16.601 1.00 50.13 252 VAL B O 1
ATOM 5754 N N . ARG B 1 238 ? -86.842 44.032 -14.696 1.00 49.19 253 ARG B N 1
ATOM 5755 C CA . ARG B 1 238 ? -87.165 45.411 -15.073 1.00 52.19 253 ARG B CA 1
ATOM 5756 C C . ARG B 1 238 ? -86.106 46.048 -15.970 1.00 55.29 253 ARG B C 1
ATOM 5757 O O . ARG B 1 238 ? -86.405 47.066 -16.611 1.00 59.07 253 ARG B O 1
ATOM 5765 N N . THR B 1 239 ? -84.889 45.488 -16.003 1.00 56.48 254 THR B N 1
ATOM 5766 C CA . THR B 1 239 ? -83.842 45.983 -16.897 1.00 60.10 254 THR B CA 1
ATOM 5767 C C . THR B 1 239 ? -83.956 45.295 -18.259 1.00 63.31 254 THR B C 1
ATOM 5768 O O . THR B 1 239 ? -84.443 44.160 -18.371 1.00 62.00 254 THR B O 1
ATOM 5772 N N . ALA B 1 240 ? -83.466 45.998 -19.281 1.00 69.45 255 ALA B N 1
ATOM 5773 C CA . ALA B 1 240 ? -83.410 45.498 -20.661 1.00 73.26 255 ALA B CA 1
ATOM 5774 C C . ALA B 1 240 ? -82.760 44.105 -20.755 1.00 74.82 255 ALA B C 1
ATOM 5775 O O . ALA B 1 240 ? -83.296 43.183 -21.375 1.00 71.48 255 ALA B O 1
ATOM 5777 N N . GLU B 1 241 ? -81.635 43.961 -20.059 1.00 78.85 256 GLU B N 1
ATOM 5778 C CA . GLU B 1 241 ? -80.744 42.828 -20.230 1.00 79.36 256 GLU B CA 1
ATOM 5779 C C . GLU B 1 241 ? -81.325 41.565 -19.582 1.00 79.52 256 GLU B C 1
ATOM 5780 O O . GLU B 1 241 ? -81.195 40.485 -20.150 1.00 81.43 256 GLU B O 1
ATOM 5786 N N . GLY B 1 242 ? -81.994 41.699 -18.434 1.00 78.69 257 GLY B N 1
ATOM 5787 C CA . GLY B 1 242 ? -82.630 40.553 -17.750 1.00 74.40 257 GLY B CA 1
ATOM 5788 C C . GLY B 1 242 ? -84.110 40.315 -18.035 1.00 72.58 257 GLY B C 1
ATOM 5789 O O . GLY B 1 242 ? -84.638 39.240 -17.725 1.00 69.26 257 GLY B O 1
ATOM 5790 N N . GLY B 1 243 ? -84.803 41.308 -18.587 1.00 73.38 258 GLY B N 1
ATOM 5791 C CA . GLY B 1 243 ? -86.257 41.210 -18.808 1.00 74.81 258 GLY B CA 1
ATOM 5792 C C . GLY B 1 243 ? -86.722 40.312 -19.942 1.00 77.56 258 GLY B C 1
ATOM 5793 O O . GLY B 1 243 ? -87.869 39.861 -19.940 1.00 73.26 258 GLY B O 1
ATOM 5794 N N . LYS B 1 244 ? -85.833 40.053 -20.908 1.00 83.23 259 LYS B N 1
ATOM 5795 C CA . LYS B 1 244 ? -86.065 39.080 -21.984 1.00 85.06 259 LYS B CA 1
ATOM 5796 C C . LYS B 1 244 ? -87.201 39.517 -22.934 1.00 83.01 259 LYS B C 1
ATOM 5797 O O . LYS B 1 244 ? -88.067 38.718 -23.293 1.00 79.73 259 LYS B O 1
ATOM 5803 N N . GLY B 1 245 ? -87.178 40.794 -23.322 1.00 81.85 260 GLY B N 1
ATOM 5804 C CA . GLY B 1 245 ? -88.211 41.383 -24.180 1.00 83.26 260 GLY B CA 1
ATOM 5805 C C . GLY B 1 245 ? -89.409 42.027 -23.471 1.00 82.05 260 GLY B C 1
ATOM 5806 O O . GLY B 1 245 ? -90.065 42.921 -24.027 1.00 85.18 260 GLY B O 1
ATOM 5807 N N . LEU B 1 246 ? -89.679 41.594 -22.236 1.00 75.42 261 LEU B N 1
ATOM 5808 C CA . LEU B 1 246 ? -90.861 42.034 -21.483 1.00 70.20 261 LEU B CA 1
ATOM 5809 C C . LEU B 1 246 ? -90.626 43.252 -20.609 1.00 69.29 261 LEU B C 1
ATOM 5810 O O . LEU B 1 246 ? -91.589 43.766 -20.051 1.00 70.48 261 LEU B O 1
ATOM 5815 N N . HIS B 1 247 ? -89.376 43.701 -20.471 1.00 67.97 262 HIS B N 1
ATOM 5816 C CA . HIS B 1 247 ? -89.051 44.774 -19.498 1.00 65.45 262 HIS B CA 1
ATOM 5817 C C . HIS B 1 247 ? -89.941 46.042 -19.741 1.00 64.62 262 HIS B C 1
ATOM 5818 O O . HIS B 1 247 ? -90.394 46.629 -18.777 1.00 65.76 262 HIS B O 1
ATOM 5825 N N . SER B 1 248 ? -90.204 46.418 -20.998 1.00 62.48 263 SER B N 1
ATOM 5826 C CA . SER B 1 248 ? -91.035 47.598 -21.307 1.00 64.14 263 SER B CA 1
ATOM 5827 C C . SER B 1 248 ? -92.496 47.473 -20.828 1.00 61.71 263 SER B C 1
ATOM 5828 O O . SER B 1 248 ? -93.090 48.437 -20.348 1.00 63.66 263 SER B O 1
ATOM 5831 N N . THR B 1 249 ? -93.064 46.294 -20.981 1.00 58.23 264 THR B N 1
ATOM 5832 C CA . THR B 1 249 ? -94.402 46.000 -20.457 1.00 56.62 264 THR B CA 1
ATOM 5833 C C . THR B 1 249 ? -94.460 46.025 -18.927 1.00 52.77 264 THR B C 1
ATOM 5834 O O . THR B 1 249 ? -95.424 46.545 -18.356 1.00 49.00 264 THR B O 1
ATOM 5838 N N . LEU B 1 250 ? -93.429 45.459 -18.287 1.00 49.94 265 LEU B N 1
ATOM 5839 C CA . LEU B 1 250 ? -93.324 45.454 -16.815 1.00 48.20 265 LEU B CA 1
ATOM 5840 C C . LEU B 1 250 ? -93.121 46.858 -16.232 1.00 49.77 265 LEU B C 1
ATOM 5841 O O . LEU B 1 250 ? -93.609 47.165 -15.165 1.00 49.86 265 LEU B O 1
ATOM 5846 N N . ASN B 1 251 ? -92.390 47.703 -16.930 1.00 51.96 266 ASN B N 1
ATOM 5847 C CA . ASN B 1 251 ? -92.211 49.101 -16.508 1.00 55.64 266 ASN B CA 1
ATOM 5848 C C . ASN B 1 251 ? -93.477 49.928 -16.682 1.00 55.01 266 ASN B C 1
ATOM 5849 O O . ASN B 1 251 ? -93.727 50.803 -15.878 1.00 57.35 266 ASN B O 1
ATOM 5854 N N . PHE B 1 252 ? -94.275 49.643 -17.703 1.00 52.21 267 PHE B N 1
ATOM 5855 C CA . PHE B 1 252 ? -95.574 50.298 -17.913 1.00 51.50 267 PHE B CA 1
ATOM 5856 C C . PHE B 1 252 ? -96.558 49.922 -16.784 1.00 49.15 267 PHE B C 1
ATOM 5857 O O . PHE B 1 252 ? -97.220 50.772 -16.200 1.00 48.60 267 PHE B O 1
ATOM 5865 N N . HIS B 1 253 ? -96.599 48.627 -16.480 1.00 46.99 268 HIS B N 1
ATOM 5866 C CA . HIS B 1 253 ? -97.474 48.066 -15.461 1.00 45.43 268 HIS B CA 1
ATOM 5867 C C . HIS B 1 253 ? -96.787 47.928 -14.113 1.00 44.86 268 HIS B C 1
ATOM 5868 O O . HIS B 1 253 ? -97.164 47.061 -13.333 1.00 44.31 268 HIS B O 1
ATOM 5875 N N . SER B 1 254 ? -95.833 48.815 -13.810 1.00 46.50 269 SER B N 1
ATOM 5876 C CA . SER B 1 254 ? -95.020 48.654 -12.612 1.00 47.14 269 SER B CA 1
ATOM 5877 C C . SER B 1 254 ? -95.812 48.726 -11.309 1.00 47.44 269 SER B C 1
ATOM 5878 O O . SER B 1 254 ? -95.501 47.986 -10.376 1.00 47.30 269 SER B O 1
ATOM 5881 N N . LYS B 1 255 ? -96.851 49.563 -11.242 1.00 49.61 270 LYS B N 1
ATOM 5882 C CA . LYS B 1 255 ? -97.564 49.777 -9.976 1.00 49.99 270 LYS B CA 1
ATOM 5883 C C . LYS B 1 255 ? -98.136 48.499 -9.378 1.00 47.19 270 LYS B C 1
ATOM 5884 O O . LYS B 1 255 ? -98.206 48.376 -8.137 1.00 47.72 270 LYS B O 1
ATOM 5890 N N . LYS B 1 256 ? -98.545 47.555 -10.243 1.00 43.84 271 LYS B N 1
ATOM 5891 C CA . LYS B 1 256 ? -99.122 46.281 -9.797 1.00 40.52 271 LYS B CA 1
ATOM 5892 C C . LYS B 1 256 ? -98.154 45.099 -9.817 1.00 37.83 271 LYS B C 1
ATOM 5893 O O . LYS B 1 256 ? -98.565 44.013 -9.441 1.00 36.63 271 LYS B O 1
ATOM 5899 N N . PHE B 1 257 ? -96.890 45.336 -10.193 1.00 37.67 272 PHE B N 1
ATOM 5900 C CA . PHE B 1 257 ? -95.838 44.312 -10.280 1.00 36.00 272 PHE B CA 1
ATOM 5901 C C . PHE B 1 257 ? -94.938 44.366 -9.077 1.00 37.15 272 PHE B C 1
ATOM 5902 O O . PHE B 1 257 ? -94.387 45.402 -8.765 1.00 39.40 272 PHE B O 1
ATOM 5910 N N . ILE B 1 258 ? -94.773 43.237 -8.394 1.00 36.69 273 ILE B N 1
ATOM 5911 C CA . ILE B 1 258 ? -93.954 43.216 -7.189 1.00 37.10 273 ILE B CA 1
ATOM 5912 C C . ILE B 1 258 ? -93.321 41.857 -7.008 1.00 35.87 273 ILE B C 1
ATOM 5913 O O . ILE B 1 258 ? -93.902 40.850 -7.366 1.00 35.36 273 ILE B O 1
ATOM 5918 N N . GLY B 1 259 ? -92.109 41.839 -6.469 1.00 36.39 274 GLY B N 1
ATOM 5919 C CA . GLY B 1 259 ? -91.365 40.594 -6.242 1.00 35.03 274 GLY B CA 1
ATOM 5920 C C . GLY B 1 259 ? -91.461 40.215 -4.795 1.00 34.90 274 GLY B C 1
ATOM 5921 O O . GLY B 1 259 ? -91.184 41.016 -3.943 1.00 37.83 274 GLY B O 1
ATOM 5922 N N . ILE B 1 260 ? -91.848 38.983 -4.519 1.00 34.66 275 ILE B N 1
ATOM 5923 C CA . ILE B 1 260 ? -92.051 38.480 -3.157 1.00 34.46 275 ILE B CA 1
ATOM 5924 C C . ILE B 1 260 ? -91.316 37.152 -3.028 1.00 32.62 275 ILE B C 1
ATOM 5925 O O . ILE B 1 260 ? -91.625 36.191 -3.750 1.00 30.24 275 ILE B O 1
ATOM 5930 N N . LEU B 1 261 ? -90.377 37.116 -2.073 1.00 33.22 276 LEU B N 1
ATOM 5931 C CA . LEU B 1 261 ? -89.543 35.945 -1.834 1.00 31.81 276 LEU B CA 1
ATOM 5932 C C . LEU B 1 261 ? -90.393 34.760 -1.429 1.00 31.68 276 LEU B C 1
ATOM 5933 O O . LEU B 1 261 ? -91.128 34.853 -0.445 1.00 31.29 276 LEU B O 1
ATOM 5938 N N . ASN B 1 262 ? -90.308 33.657 -2.201 1.00 31.31 277 ASN B N 1
ATOM 5939 C CA . ASN B 1 262 ? -90.969 32.406 -1.806 1.00 31.06 277 ASN B CA 1
ATOM 5940 C C . ASN B 1 262 ? -90.536 31.988 -0.382 1.00 32.08 277 ASN B C 1
ATOM 5941 O O . ASN B 1 262 ? -89.394 32.201 0.007 1.00 32.08 277 ASN B O 1
ATOM 5946 N N . GLY B 1 263 ? -91.467 31.450 0.399 1.00 32.60 278 GLY B N 1
ATOM 5947 C CA . GLY B 1 263 ? -91.141 30.583 1.527 1.00 33.38 278 GLY B CA 1
ATOM 5948 C C . GLY B 1 263 ? -91.054 29.119 1.083 1.00 33.72 278 GLY B C 1
ATOM 5949 O O . GLY B 1 263 ? -91.146 28.786 -0.111 1.00 30.79 278 GLY B O 1
ATOM 5950 N N . ILE B 1 264 ? -90.845 28.246 2.072 1.00 36.97 279 ILE B N 1
ATOM 5951 C CA . ILE B 1 264 ? -90.982 26.796 1.912 1.00 37.48 279 ILE B CA 1
ATOM 5952 C C . ILE B 1 264 ? -91.945 26.289 2.966 1.00 38.88 279 ILE B C 1
ATOM 5953 O O . ILE B 1 264 ? -92.134 26.910 4.031 1.00 37.62 279 ILE B O 1
ATOM 5958 N N . ASP B 1 265 ? -92.546 25.146 2.652 1.00 39.70 280 ASP B N 1
ATOM 5959 C CA . ASP B 1 265 ? -93.492 24.498 3.546 1.00 40.63 280 ASP B CA 1
ATOM 5960 C C . ASP B 1 265 ? -92.671 23.856 4.655 1.00 40.63 280 ASP B C 1
ATOM 5961 O O . ASP B 1 265 ? -92.191 22.727 4.517 1.00 41.45 280 ASP B O 1
ATOM 5966 N N . THR B 1 266 ? -92.531 24.574 5.760 1.00 39.97 281 THR B N 1
ATOM 5967 C CA . THR B 1 266 ? -91.763 24.074 6.883 1.00 41.95 281 THR B CA 1
ATOM 5968 C C . THR B 1 266 ? -92.440 22.970 7.724 1.00 44.36 281 THR B C 1
ATOM 5969 O O . THR B 1 266 ? -91.839 22.525 8.705 1.00 44.99 281 THR B O 1
ATOM 5973 N N . ASP B 1 267 ? -93.658 22.525 7.361 1.00 45.52 282 ASP B N 1
ATOM 5974 C CA . ASP B 1 267 ? -94.227 21.293 7.921 1.00 48.92 282 ASP B CA 1
ATOM 5975 C C . ASP B 1 267 ? -93.770 20.058 7.153 1.00 48.64 282 ASP B C 1
ATOM 5976 O O . ASP B 1 267 ? -93.318 19.101 7.773 1.00 51.59 282 ASP B O 1
ATOM 5981 N N . SER B 1 268 ? -93.879 20.077 5.827 1.00 46.96 283 SER B N 1
ATOM 5982 C CA . SER B 1 268 ? -93.255 19.042 4.964 1.00 47.74 283 SER B CA 1
ATOM 5983 C C . SER B 1 268 ? -91.718 18.988 5.068 1.00 47.07 283 SER B C 1
ATOM 5984 O O . SER B 1 268 ? -91.150 17.907 5.213 1.00 47.73 283 SER B O 1
ATOM 5987 N N . TRP B 1 269 ? -91.067 20.149 4.980 1.00 44.58 284 TRP B N 1
ATOM 5988 C CA . TRP B 1 269 ? -89.617 20.225 5.097 1.00 44.50 284 TRP B CA 1
ATOM 5989 C C . TRP B 1 269 ? -89.240 20.552 6.538 1.00 45.54 284 TRP B C 1
ATOM 5990 O O . TRP B 1 269 ? -89.093 21.711 6.909 1.00 43.43 284 TRP B O 1
ATOM 6001 N N . ASN B 1 270 ? -89.123 19.499 7.352 1.00 47.54 285 ASN B N 1
ATOM 6002 C CA . ASN B 1 270 ? -88.821 19.635 8.770 1.00 49.37 285 ASN B CA 1
ATOM 6003 C C . ASN B 1 270 ? -88.019 18.422 9.220 1.00 53.52 285 ASN B C 1
ATOM 6004 O O . ASN B 1 270 ? -88.570 17.320 9.294 1.00 55.51 285 ASN B O 1
ATOM 6009 N N . PRO B 1 271 ? -86.726 18.613 9.561 1.00 55.02 286 PRO B N 1
ATOM 6010 C CA . PRO B 1 271 ? -85.907 17.448 9.973 1.00 55.81 286 PRO B CA 1
ATOM 6011 C C . PRO B 1 271 ? -86.419 16.683 11.217 1.00 58.11 286 PRO B C 1
ATOM 6012 O O . PRO B 1 271 ? -86.144 15.493 11.365 1.00 58.51 286 PRO B O 1
ATOM 6016 N N . ALA B 1 272 ? -87.150 17.367 12.095 1.00 59.14 287 ALA B N 1
ATOM 6017 C CA . ALA B 1 272 ? -87.674 16.760 13.325 1.00 60.90 287 ALA B CA 1
ATOM 6018 C C . ALA B 1 272 ? -88.774 15.741 13.081 1.00 61.18 287 ALA B C 1
ATOM 6019 O O . ALA B 1 272 ? -88.978 14.875 13.923 1.00 66.18 287 ALA B O 1
ATOM 6021 N N . THR B 1 273 ? -89.498 15.861 11.971 1.00 58.87 288 THR B N 1
ATOM 6022 C CA . THR B 1 273 ? -90.655 14.998 11.687 1.00 59.43 288 THR B CA 1
ATOM 6023 C C . THR B 1 273 ? -90.634 14.431 10.281 1.00 57.48 288 THR B C 1
ATOM 6024 O O . THR B 1 273 ? -91.659 13.955 9.810 1.00 56.70 288 THR B O 1
ATOM 6028 N N . ASP B 1 274 ? -89.486 14.472 9.606 1.00 56.55 289 ASP B N 1
ATOM 6029 C CA . ASP B 1 274 ? -89.417 14.075 8.197 1.00 54.71 289 ASP B CA 1
ATOM 6030 C C . ASP B 1 274 ? -89.521 12.542 8.124 1.00 55.74 289 ASP B C 1
ATOM 6031 O O . ASP B 1 274 ? -88.665 11.832 8.684 1.00 56.28 289 ASP B O 1
ATOM 6036 N N . PRO B 1 275 ? -90.596 12.030 7.472 1.00 55.94 290 PRO B N 1
ATOM 6037 C CA . PRO B 1 275 ? -90.774 10.561 7.412 1.00 57.56 290 PRO B CA 1
ATOM 6038 C C . PRO B 1 275 ? -89.750 9.857 6.520 1.00 56.37 290 PRO B C 1
ATOM 6039 O O . PRO B 1 275 ? -89.453 8.695 6.753 1.00 57.70 290 PRO B O 1
ATOM 6043 N N . PHE B 1 276 ? -89.186 10.568 5.533 1.00 54.30 291 PHE B N 1
ATOM 6044 C CA . PHE B 1 276 ? -88.174 10.006 4.627 1.00 53.56 291 PHE B CA 1
ATOM 6045 C C . PHE B 1 276 ? -86.782 9.771 5.252 1.00 55.53 291 PHE B C 1
ATOM 6046 O O . PHE B 1 276 ? -85.933 9.099 4.634 1.00 55.28 291 PHE B O 1
ATOM 6054 N N . LEU B 1 277 ? -86.533 10.302 6.452 1.00 57.42 292 LEU B N 1
ATOM 6055 C CA . LEU B 1 277 ? -85.221 10.206 7.066 1.00 59.69 292 LEU B CA 1
ATOM 6056 C C . LEU B 1 277 ? -85.054 8.945 7.876 1.00 65.29 292 LEU B C 1
ATOM 6057 O O . LEU B 1 277 ? -86.011 8.373 8.368 1.00 65.85 292 LEU B O 1
ATOM 6062 N N . LYS B 1 278 ? -83.801 8.537 8.030 1.00 70.53 293 LYS B N 1
ATOM 6063 C CA . LYS B 1 278 ? -83.460 7.463 8.952 1.00 75.93 293 LYS B CA 1
ATOM 6064 C C . LYS B 1 278 ? -83.611 7.951 10.409 1.00 76.15 293 LYS B C 1
ATOM 6065 O O . LYS B 1 278 ? -84.247 7.290 11.241 1.00 77.00 293 LYS B O 1
ATOM 6071 N N . ALA B 1 279 ? -82.969 9.085 10.700 1.00 71.82 294 ALA B N 1
ATOM 6072 C CA . ALA B 1 279 ? -83.034 9.706 12.010 1.00 70.85 294 ALA B CA 1
ATOM 6073 C C . ALA B 1 279 ? -83.527 11.138 11.893 1.00 67.65 294 ALA B C 1
ATOM 6074 O O . ALA B 1 279 ? -83.300 11.820 10.892 1.00 66.93 294 ALA B O 1
ATOM 6076 N N . GLN B 1 280 ? -84.168 11.594 12.956 1.00 67.89 295 GLN B N 1
ATOM 6077 C CA . GLN B 1 280 ? -84.761 12.915 13.016 1.00 65.24 295 GLN B CA 1
ATOM 6078 C C . GLN B 1 280 ? -83.760 13.791 13.780 1.00 64.11 295 GLN B C 1
ATOM 6079 O O . GLN B 1 280 ? -82.927 13.274 14.536 1.00 66.01 295 GLN B O 1
ATOM 6085 N N . PHE B 1 281 ? -83.823 15.098 13.578 1.00 60.14 296 PHE B N 1
ATOM 6086 C CA . PHE B 1 281 ? -82.987 16.033 14.326 1.00 59.44 296 PHE B CA 1
ATOM 6087 C C . PHE B 1 281 ? -83.545 17.439 14.207 1.00 58.39 296 PHE B C 1
ATOM 6088 O O . PHE B 1 281 ? -84.471 17.695 13.433 1.00 56.71 296 PHE B O 1
ATOM 6096 N N . ASN B 1 282 ? -82.960 18.357 14.955 1.00 58.77 297 ASN B N 1
ATOM 6097 C CA . ASN B 1 282 ? -83.398 19.748 14.922 1.00 57.93 297 ASN B CA 1
ATOM 6098 C C . ASN B 1 282 ? -82.244 20.642 15.348 1.00 59.51 297 ASN B C 1
ATOM 6099 O O . ASN B 1 282 ? -81.176 20.148 15.705 1.00 60.36 297 ASN B O 1
ATOM 6104 N N . ALA B 1 283 ? -82.465 21.954 15.324 1.00 60.83 298 ALA B N 1
ATOM 6105 C CA . ALA B 1 283 ? -81.465 22.945 15.761 1.00 63.41 298 ALA B CA 1
ATOM 6106 C C . ALA B 1 283 ? -80.770 22.601 17.094 1.00 68.32 298 ALA B C 1
ATOM 6107 O O . ALA B 1 283 ? -79.596 22.910 17.267 1.00 68.84 298 ALA B O 1
ATOM 6109 N N . LYS B 1 284 ? -81.485 21.953 18.016 1.00 74.17 299 LYS B N 1
ATOM 6110 C CA . LYS B 1 284 ? -80.953 21.662 19.348 1.00 81.16 299 LYS B CA 1
ATOM 6111 C C . LYS B 1 284 ? -80.345 20.261 19.509 1.00 80.76 299 LYS B C 1
ATOM 6112 O O . LYS B 1 284 ? -79.947 19.895 20.610 1.00 84.10 299 LYS B O 1
ATOM 6118 N N . ASP B 1 285 ? -80.291 19.472 18.440 1.00 77.17 300 ASP B 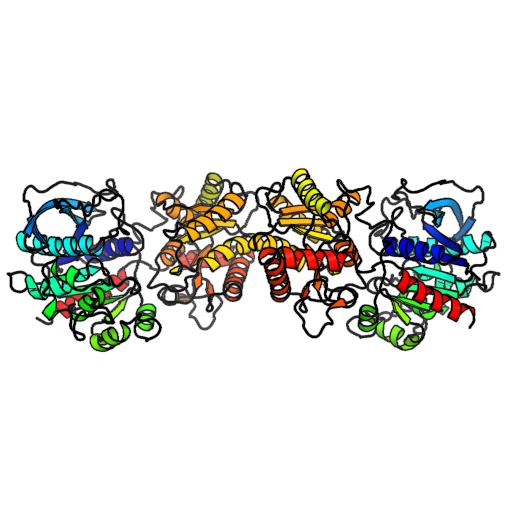N 1
ATOM 6119 C CA . ASP B 1 285 ? -79.863 18.067 18.523 1.00 76.85 300 ASP B CA 1
ATOM 6120 C C . ASP B 1 285 ? -79.378 17.598 17.150 1.00 73.96 300 ASP B C 1
ATOM 6121 O O . ASP B 1 285 ? -80.142 17.116 16.331 1.00 74.92 300 ASP B O 1
ATOM 6126 N N . LEU B 1 286 ? -78.093 17.768 16.905 1.00 72.46 301 LEU B N 1
ATOM 6127 C CA . LEU B 1 286 ? -77.480 17.450 15.609 1.00 69.78 301 LEU B CA 1
ATOM 6128 C C . LEU B 1 286 ? -76.970 16.003 15.499 1.00 73.17 301 LEU B C 1
ATOM 6129 O O . LEU B 1 286 ? -76.558 15.586 14.425 1.00 72.50 301 LEU B O 1
ATOM 6134 N N . GLN B 1 287 ? -77.010 15.250 16.603 1.00 78.24 302 GLN B N 1
ATOM 6135 C CA . GLN B 1 287 ? -76.803 13.797 16.593 1.00 78.43 302 GLN B CA 1
ATOM 6136 C C . GLN B 1 287 ? -77.345 13.166 15.315 1.00 74.04 302 GLN B C 1
ATOM 6137 O O . GLN B 1 287 ? -76.577 12.583 14.550 1.00 71.03 302 GLN B O 1
ATOM 6143 N N . GLY B 1 288 ? -78.652 13.330 15.084 1.00 69.98 303 GLY B N 1
ATOM 6144 C CA . GLY B 1 288 ? -79.332 12.722 13.947 1.00 67.63 303 GLY B CA 1
ATOM 6145 C C . GLY B 1 288 ? -78.841 13.171 12.572 1.00 63.84 303 GLY B C 1
ATOM 6146 O O . GLY B 1 288 ? -79.035 12.449 11.580 1.00 63.68 303 GLY B O 1
ATOM 6147 N N . LYS B 1 289 ? -78.238 14.363 12.491 1.00 61.23 304 LYS B N 1
ATOM 6148 C CA . LYS B 1 289 ? -77.594 14.806 11.246 1.00 58.19 304 LYS B CA 1
ATOM 6149 C C . LYS B 1 289 ? -76.368 13.949 10.903 1.00 59.29 304 LYS B C 1
ATOM 6150 O O . LYS B 1 289 ? -76.321 13.384 9.832 1.00 57.14 304 LYS B O 1
ATOM 6156 N N . GLU B 1 290 ? -75.407 13.822 11.820 1.00 63.50 305 GLU B N 1
ATOM 6157 C CA . GLU B 1 290 ? -74.310 12.835 11.663 1.00 65.18 305 GLU B CA 1
ATOM 6158 C C . GLU B 1 290 ? -74.823 11.411 11.359 1.00 63.19 305 GLU B C 1
ATOM 6159 O O . GLU B 1 290 ? -74.238 10.728 10.545 1.00 61.35 305 GLU B O 1
ATOM 6165 N N . GLU B 1 291 ? -75.903 10.973 11.995 1.00 62.80 306 GLU B N 1
ATOM 6166 C CA . GLU B 1 291 ? -76.492 9.644 11.698 1.00 62.91 306 GLU B CA 1
ATOM 6167 C C . GLU B 1 291 ? -76.958 9.528 10.247 1.00 58.30 306 GLU B C 1
ATOM 6168 O O . GLU B 1 291 ? -76.768 8.478 9.636 1.00 58.19 306 GLU B O 1
ATOM 6174 N N . ASN B 1 292 ? -77.546 10.594 9.695 1.00 54.83 307 ASN B N 1
ATOM 6175 C CA . ASN B 1 292 ? -77.975 10.606 8.276 1.00 51.53 307 ASN B CA 1
ATOM 6176 C C . ASN B 1 292 ? -76.761 10.642 7.327 1.00 49.04 307 ASN B C 1
ATOM 6177 O O . ASN B 1 292 ? -76.733 9.977 6.286 1.00 48.02 307 ASN B O 1
ATOM 6182 N N . LYS B 1 293 ? -75.747 11.405 7.710 1.00 47.95 308 LYS B N 1
ATOM 6183 C CA . LYS B 1 293 ? -74.497 11.397 6.986 1.00 47.48 308 LYS B CA 1
ATOM 6184 C C . LYS B 1 293 ? -73.922 9.986 6.913 1.00 49.79 308 LYS B C 1
ATOM 6185 O O . LYS B 1 293 ? -73.546 9.535 5.860 1.00 50.01 308 LYS B O 1
ATOM 6191 N N . HIS B 1 294 ? -73.906 9.276 8.019 1.00 53.25 309 HIS B N 1
ATOM 6192 C CA . HIS B 1 294 ? -73.404 7.905 8.040 1.00 57.03 309 HIS B CA 1
ATOM 6193 C C . HIS B 1 294 ? -74.280 6.965 7.190 1.00 56.73 309 HIS B C 1
ATOM 6194 O O . HIS B 1 294 ? -73.758 6.182 6.376 1.00 56.23 309 HIS B O 1
ATOM 6201 N N . ALA B 1 295 ? -75.598 7.055 7.366 1.00 56.05 310 ALA B N 1
ATOM 6202 C CA . ALA B 1 295 ? -76.516 6.201 6.630 1.00 56.67 310 ALA B CA 1
ATOM 6203 C C . ALA B 1 295 ? -76.362 6.382 5.094 1.00 54.84 310 ALA B C 1
ATOM 6204 O O . ALA B 1 295 ? -76.294 5.388 4.360 1.00 56.52 310 ALA B O 1
ATOM 6206 N N . LEU B 1 296 ? -76.266 7.632 4.633 1.00 51.82 311 LEU B N 1
ATOM 6207 C CA . LEU B 1 296 ? -76.139 7.923 3.203 1.00 49.74 311 LEU B CA 1
ATOM 6208 C C . LEU B 1 296 ? -74.829 7.432 2.628 1.00 50.47 311 LEU B C 1
ATOM 6209 O O . LEU B 1 296 ? -74.811 6.850 1.550 1.00 50.03 311 LEU B O 1
ATOM 6214 N N . ARG B 1 297 ? -73.735 7.664 3.343 1.00 52.11 312 ARG B N 1
ATOM 6215 C CA . ARG B 1 297 ? -72.432 7.068 2.970 1.00 54.86 312 ARG B CA 1
ATOM 6216 C C . ARG B 1 297 ? -72.518 5.550 2.767 1.00 57.45 312 ARG B C 1
ATOM 6217 O O . ARG B 1 297 ? -72.068 5.021 1.747 1.00 56.76 312 ARG B O 1
ATOM 6225 N N . LYS B 1 298 ? -73.131 4.881 3.742 1.00 60.83 313 LYS B N 1
ATOM 6226 C CA . LYS B 1 298 ? -73.299 3.434 3.740 1.00 64.36 313 LYS B CA 1
ATOM 6227 C C . LYS B 1 298 ? -74.214 2.991 2.591 1.00 62.62 313 LYS B C 1
ATOM 6228 O O . LYS B 1 298 ? -73.891 2.032 1.884 1.00 63.83 313 LYS B O 1
ATOM 6234 N N . GLN B 1 299 ? -75.311 3.699 2.356 1.00 59.27 314 GLN B N 1
ATOM 6235 C CA . GLN B 1 299 ? -76.188 3.358 1.234 1.00 59.72 314 GLN B CA 1
ATOM 6236 C C . GLN B 1 299 ? -75.445 3.492 -0.108 1.00 57.85 314 GLN B C 1
ATOM 6237 O O . GLN B 1 299 ? -75.615 2.651 -0.971 1.00 58.77 314 GLN B O 1
ATOM 6243 N N . LEU B 1 300 ? -74.639 4.542 -0.278 1.00 55.21 315 LEU B N 1
ATOM 6244 C CA . LEU B 1 300 ? -73.981 4.818 -1.557 1.00 53.95 315 LEU B CA 1
ATOM 6245 C C . LEU B 1 300 ? -72.637 4.133 -1.742 1.00 56.18 315 LEU B C 1
ATOM 6246 O O . LEU B 1 300 ? -72.161 4.045 -2.862 1.00 57.26 315 LEU B O 1
ATOM 6251 N N . GLY B 1 301 ? -72.038 3.640 -0.666 1.00 57.82 316 GLY B N 1
ATOM 6252 C CA . GLY B 1 301 ? -70.715 3.027 -0.725 1.00 59.90 316 GLY B CA 1
ATOM 6253 C C . GLY B 1 301 ? -69.587 4.036 -0.673 1.00 59.33 316 GLY B C 1
ATOM 6254 O O . GLY B 1 301 ? -68.505 3.771 -1.187 1.00 60.38 316 GLY B O 1
ATOM 6255 N N . LEU B 1 302 ? -69.848 5.190 -0.052 1.00 58.79 317 LEU B N 1
ATOM 6256 C CA . LEU B 1 302 ? -68.835 6.202 0.227 1.00 57.83 317 LEU B CA 1
ATOM 6257 C C . LEU B 1 302 ? -68.103 5.883 1.523 1.00 60.50 317 LEU B C 1
ATOM 6258 O O . LEU B 1 302 ? -68.676 5.307 2.442 1.00 61.04 317 LEU B O 1
ATOM 6263 N N . SER B 1 303 ? -66.842 6.289 1.606 1.00 62.18 318 SER B N 1
ATOM 6264 C CA . SER B 1 303 ? -66.024 6.007 2.776 1.00 65.30 318 SER B CA 1
ATOM 6265 C C . SER B 1 303 ? -66.434 6.822 4.007 1.00 67.03 318 SER B C 1
ATOM 6266 O O . SER B 1 303 ? -66.644 8.019 3.934 1.00 64.77 318 SER B O 1
ATOM 6269 N N . SER B 1 304 ? -66.542 6.149 5.148 1.00 72.50 319 SER B N 1
ATOM 6270 C CA . SER B 1 304 ? -66.743 6.806 6.431 1.00 73.59 319 SER B CA 1
ATOM 6271 C C . SER B 1 304 ? -65.527 6.578 7.325 1.00 78.06 319 SER B C 1
ATOM 6272 O O . SER B 1 304 ? -65.572 6.911 8.499 1.00 77.28 319 SER B O 1
ATOM 6275 N N . ALA B 1 305 ? -64.416 6.087 6.762 1.00 83.38 320 ALA B N 1
ATOM 6276 C CA . ALA B 1 305 ? -63.221 5.809 7.551 1.00 91.93 320 ALA B CA 1
ATOM 6277 C C . ALA B 1 305 ? -62.706 7.126 8.152 1.00 97.08 320 ALA B C 1
ATOM 6278 O O . ALA B 1 305 ? -62.726 7.281 9.381 1.00 103.96 320 ALA B O 1
ATOM 6280 N N . GLU B 1 306 ? -62.326 8.096 7.317 1.00 97.78 321 GLU B N 1
ATOM 6281 C CA . GLU B 1 306 ? -61.801 9.377 7.807 1.00 98.12 321 GLU B CA 1
ATOM 6282 C C . GLU B 1 306 ? -62.862 10.204 8.575 1.00 99.03 321 GLU B C 1
ATOM 6283 O O . GLU B 1 306 ? -64.055 10.187 8.215 1.00 98.66 321 GLU B O 1
ATOM 6289 N N . SER B 1 307 ? -62.400 10.898 9.621 1.00 99.94 322 SER B N 1
ATOM 6290 C CA . SER B 1 307 ? -63.273 11.362 10.730 1.00 97.20 322 SER B CA 1
ATOM 6291 C C . SER B 1 307 ? -64.161 12.577 10.395 1.00 92.17 322 SER B C 1
ATOM 6292 O O . SER B 1 307 ? -65.363 12.576 10.729 1.00 91.01 322 SER B O 1
ATOM 6295 N N . ARG B 1 308 ? -63.577 13.588 9.736 1.00 84.62 323 ARG B N 1
ATOM 6296 C CA . ARG B 1 308 ? -64.190 14.915 9.637 1.00 76.31 323 ARG B CA 1
ATOM 6297 C C . ARG B 1 308 ? -64.039 15.502 8.216 1.00 69.76 323 ARG B C 1
ATOM 6298 O O . ARG B 1 308 ? -63.297 16.444 7.940 1.00 67.19 323 ARG B O 1
ATOM 6306 N N . ARG B 1 309 ? -64.693 14.817 7.310 1.00 64.58 324 ARG B N 1
ATOM 6307 C CA . ARG B 1 309 ? -64.595 15.094 5.912 1.00 60.67 324 ARG B CA 1
ATOM 6308 C C . ARG B 1 309 ? -65.953 15.707 5.528 1.00 54.65 324 ARG B C 1
ATOM 6309 O O . ARG B 1 309 ? -66.988 15.076 5.719 1.00 52.42 324 ARG B O 1
ATOM 6317 N N . PRO B 1 310 ? -65.959 16.950 5.018 1.00 50.39 325 PRO B N 1
ATOM 6318 C CA . PRO B 1 310 ? -67.226 17.590 4.664 1.00 47.54 325 PRO B CA 1
ATOM 6319 C C . PRO B 1 310 ? -67.887 16.960 3.431 1.00 44.79 325 PRO B C 1
ATOM 6320 O O . PRO B 1 310 ? -67.201 16.693 2.433 1.00 44.75 325 PRO B O 1
ATOM 6324 N N . LEU B 1 311 ? -69.193 16.698 3.537 1.00 41.90 326 LEU B N 1
ATOM 6325 C CA . LEU B 1 311 ? -69.990 16.171 2.438 1.00 40.80 326 LEU B CA 1
ATOM 6326 C C . LEU B 1 311 ? -70.670 17.355 1.753 1.00 38.38 326 LEU B C 1
ATOM 6327 O O . LEU B 1 311 ? -71.447 18.053 2.375 1.00 37.03 326 LEU B O 1
ATOM 6332 N N . VAL B 1 312 ? -70.366 17.569 0.478 1.00 37.72 327 VAL B N 1
ATOM 6333 C CA . VAL B 1 312 ? -70.965 18.627 -0.318 1.00 36.60 327 VAL B CA 1
ATOM 6334 C C . VAL B 1 312 ? -72.086 17.978 -1.125 1.00 35.85 327 VAL B C 1
ATOM 6335 O O . VAL B 1 312 ? -71.875 16.987 -1.821 1.00 36.21 327 VAL B O 1
ATOM 6339 N N . GLY B 1 313 ? -73.282 18.529 -1.015 1.00 35.20 328 GLY B N 1
ATOM 6340 C CA . GLY B 1 313 ? -74.419 18.068 -1.810 1.00 34.68 328 GLY B CA 1
ATOM 6341 C C . GLY B 1 313 ? -74.854 19.055 -2.870 1.00 32.58 328 GLY B C 1
ATOM 6342 O O . GLY B 1 313 ? -74.606 20.226 -2.749 1.00 32.19 328 GLY B O 1
ATOM 6343 N N . CYS B 1 314 ? -75.500 18.540 -3.905 1.00 32.67 329 CYS B N 1
ATOM 6344 C CA . CYS B 1 314 ? -76.119 19.306 -4.957 1.00 31.59 329 CYS B CA 1
ATOM 6345 C C . CYS B 1 314 ? -77.322 18.521 -5.467 1.00 31.12 329 CYS B C 1
ATOM 6346 O O . CYS B 1 314 ? -77.180 17.364 -5.884 1.00 31.96 329 CYS B O 1
ATOM 6349 N N . ILE B 1 315 ? -78.501 19.141 -5.386 1.00 30.86 330 ILE B N 1
ATOM 6350 C CA . ILE B 1 315 ? -79.784 18.584 -5.824 1.00 30.69 330 ILE B CA 1
ATOM 6351 C C . ILE B 1 315 ? -80.421 19.606 -6.754 1.00 30.57 330 ILE B C 1
ATOM 6352 O O . ILE B 1 315 ? -80.788 20.701 -6.327 1.00 29.40 330 ILE B O 1
ATOM 6357 N N . THR B 1 316 ? -80.563 19.245 -8.020 1.00 32.17 331 THR B N 1
ATOM 6358 C CA . THR B 1 316 ? -80.912 20.211 -9.025 1.00 33.47 331 THR B CA 1
ATOM 6359 C C . THR B 1 316 ? -81.312 19.567 -10.334 1.00 35.93 331 THR B C 1
ATOM 6360 O O . THR B 1 316 ? -80.974 18.423 -10.604 1.00 38.19 331 THR B O 1
ATOM 6364 N N . ARG B 1 317 ? -82.049 20.324 -11.139 1.00 36.58 332 ARG B N 1
ATOM 6365 C CA . ARG B 1 317 ? -82.213 19.995 -12.525 1.00 37.77 332 ARG B CA 1
ATOM 6366 C C . ARG B 1 317 ? -80.932 20.493 -13.189 1.00 38.15 332 ARG B C 1
ATOM 6367 O O . ARG B 1 317 ? -80.430 21.544 -12.824 1.00 38.18 332 ARG B O 1
ATOM 6375 N N . LEU B 1 318 ? -80.415 19.734 -14.145 1.00 37.46 333 LEU B N 1
ATOM 6376 C CA . LEU B 1 318 ? -79.169 20.056 -14.805 1.00 37.30 333 LEU B CA 1
ATOM 6377 C C . LEU B 1 318 ? -79.462 20.753 -16.128 1.00 36.63 333 LEU B C 1
ATOM 6378 O O . LEU B 1 318 ? -79.519 20.131 -17.192 1.00 37.35 333 LEU B O 1
ATOM 6383 N N . VAL B 1 319 ? -79.624 22.067 -16.028 1.00 34.96 334 VAL B N 1
ATOM 6384 C CA . VAL B 1 319 ? -79.895 22.954 -17.167 1.00 34.76 334 VAL B CA 1
ATOM 6385 C C . VAL B 1 319 ? -78.997 24.186 -17.025 1.00 34.63 334 VAL B C 1
ATOM 6386 O O . VAL B 1 319 ? -78.576 24.506 -15.923 1.00 34.54 334 VAL B O 1
ATOM 6390 N N . PRO B 1 320 ? -78.688 24.883 -18.124 1.00 35.39 335 PRO B N 1
ATOM 6391 C CA . PRO B 1 320 ? -77.804 26.048 -18.029 1.00 35.19 335 PRO B CA 1
ATOM 6392 C C . PRO B 1 320 ? -78.081 27.019 -16.914 1.00 33.43 335 PRO B C 1
ATOM 6393 O O . PRO B 1 320 ? -77.134 27.547 -16.356 1.00 34.37 335 PRO B O 1
ATOM 6397 N N . GLN B 1 321 ? -79.343 27.241 -16.576 1.00 31.24 336 GLN B N 1
ATOM 6398 C CA . GLN B 1 321 ? -79.701 28.152 -15.493 1.00 29.86 336 GLN B CA 1
ATOM 6399 C C . GLN B 1 321 ? -78.903 27.898 -14.202 1.00 29.58 336 GLN B C 1
ATOM 6400 O O . GLN B 1 321 ? -78.496 28.841 -13.493 1.00 28.48 336 GLN B O 1
ATOM 6406 N N . LYS B 1 322 ? -78.694 26.610 -13.917 1.00 29.21 337 LYS B N 1
ATOM 6407 C CA . LYS B 1 322 ? -78.141 26.173 -12.648 1.00 29.46 337 LYS B CA 1
ATOM 6408 C C . LYS B 1 322 ? -76.601 26.196 -12.591 1.00 30.09 337 LYS B C 1
ATOM 6409 O O . LYS B 1 322 ? -76.019 25.791 -11.579 1.00 29.60 337 LYS B O 1
ATOM 6415 N N . GLY B 1 323 ? -75.955 26.685 -13.653 1.00 30.61 338 GLY B N 1
ATOM 6416 C CA . GLY B 1 323 ? -74.507 26.787 -13.713 1.00 32.03 338 GLY B CA 1
ATOM 6417 C C . GLY B 1 323 ? -73.849 25.426 -13.778 1.00 33.07 338 GLY B C 1
ATOM 6418 O O . GLY B 1 323 ? -73.056 25.078 -12.911 1.00 32.52 338 GLY B O 1
ATOM 6419 N N . VAL B 1 324 ? -74.216 24.634 -14.783 1.00 34.72 339 VAL B N 1
ATOM 6420 C CA . VAL B 1 324 ? -73.734 23.237 -14.853 1.00 36.53 339 VAL B CA 1
ATOM 6421 C C . VAL B 1 324 ? -72.221 23.072 -14.984 1.00 37.16 339 VAL B C 1
ATOM 6422 O O . VAL B 1 324 ? -71.684 22.059 -14.514 1.00 36.16 339 VAL B O 1
ATOM 6426 N N . HIS B 1 325 ? -71.562 24.039 -15.627 1.00 38.85 340 HIS B N 1
ATOM 6427 C CA . HIS B 1 325 ? -70.092 24.012 -15.754 1.00 41.27 340 HIS B CA 1
ATOM 6428 C C . HIS B 1 325 ? -69.455 24.195 -14.370 1.00 38.34 340 HIS B C 1
ATOM 6429 O O . HIS B 1 325 ? -68.465 23.523 -14.080 1.00 37.79 340 HIS B O 1
ATOM 6436 N N . LEU B 1 326 ? -70.037 25.088 -13.549 1.00 35.07 341 LEU B N 1
ATOM 6437 C CA . LEU B 1 326 ? -69.636 25.263 -12.157 1.00 33.71 341 LEU B CA 1
ATOM 6438 C C . LEU B 1 326 ? -69.938 24.053 -11.271 1.00 32.00 341 LEU B C 1
ATOM 6439 O O . LEU B 1 326 ? -69.145 23.722 -10.393 1.00 32.00 341 LEU B O 1
ATOM 6444 N N . ILE B 1 327 ? -71.052 23.384 -11.507 1.00 30.61 342 ILE B N 1
ATOM 6445 C CA . ILE B 1 327 ? -71.348 22.164 -10.785 1.00 30.77 342 ILE B CA 1
ATOM 6446 C C . ILE B 1 327 ? -70.328 21.076 -11.125 1.00 31.68 342 ILE B C 1
ATOM 6447 O O . ILE B 1 327 ? -69.781 20.423 -10.221 1.00 31.30 342 ILE B O 1
ATOM 6452 N N . ARG B 1 328 ? -70.066 20.901 -12.415 1.00 32.70 343 ARG B N 1
ATOM 6453 C CA . ARG B 1 328 ? -68.995 20.016 -12.858 1.00 34.42 343 ARG B CA 1
ATOM 6454 C C . ARG B 1 328 ? -67.681 20.308 -12.169 1.00 33.57 343 ARG B C 1
ATOM 6455 O O . ARG B 1 328 ? -67.052 19.407 -11.635 1.00 34.04 343 ARG B O 1
ATOM 6463 N N . HIS B 1 329 ? -67.276 21.570 -12.169 1.00 33.04 344 HIS B N 1
ATOM 6464 C CA . HIS B 1 329 ? -66.014 21.993 -11.530 1.00 33.59 344 HIS B CA 1
ATOM 6465 C C . HIS B 1 329 ? -66.002 21.667 -10.049 1.00 32.75 344 HIS B C 1
ATOM 6466 O O . HIS B 1 329 ? -65.001 21.199 -9.527 1.00 33.37 344 HIS B O 1
ATOM 6473 N N . ALA B 1 330 ? -67.121 21.920 -9.388 1.00 31.31 345 ALA B N 1
ATOM 6474 C CA . ALA B 1 330 ? -67.228 21.713 -7.950 1.00 31.52 345 ALA B CA 1
ATOM 6475 C C . ALA B 1 330 ? -67.023 20.279 -7.525 1.00 31.96 345 ALA B C 1
ATOM 6476 O O . ALA B 1 330 ? -66.559 20.038 -6.422 1.00 32.80 345 ALA B O 1
ATOM 6478 N N . ILE B 1 331 ? -67.374 19.335 -8.383 1.00 32.45 346 ILE B N 1
ATOM 6479 C CA . ILE B 1 331 ? -67.146 17.939 -8.086 1.00 33.75 346 ILE B CA 1
ATOM 6480 C C . ILE B 1 331 ? -65.660 17.718 -7.873 1.00 34.69 346 ILE B C 1
ATOM 6481 O O . ILE B 1 331 ? -65.256 17.189 -6.819 1.00 35.35 346 ILE B O 1
ATOM 6486 N N . TYR B 1 332 ? -64.857 18.128 -8.860 1.00 34.74 347 TYR B N 1
ATOM 6487 C CA . TYR B 1 332 ? -63.421 17.882 -8.820 1.00 35.90 347 TYR B CA 1
ATOM 6488 C C . TYR B 1 332 ? -62.739 18.725 -7.742 1.00 35.73 347 TYR B C 1
ATOM 6489 O O . TYR B 1 332 ? -61.808 18.267 -7.079 1.00 36.47 347 TYR B O 1
ATOM 6498 N N . ARG B 1 333 ? -63.200 19.949 -7.554 1.00 34.65 348 ARG B N 1
ATOM 6499 C CA . ARG B 1 333 ? -62.570 20.818 -6.580 1.00 35.19 348 ARG B CA 1
ATOM 6500 C C . ARG B 1 333 ? -62.797 20.322 -5.136 1.00 35.16 348 ARG B C 1
ATOM 6501 O O . ARG B 1 333 ? -61.892 20.358 -4.284 1.00 35.85 348 ARG B O 1
ATOM 6509 N N . THR B 1 334 ? -64.023 19.891 -4.882 1.00 34.16 349 THR B N 1
ATOM 6510 C CA . THR B 1 334 ? -64.403 19.329 -3.608 1.00 34.42 349 THR B CA 1
ATOM 6511 C C . THR B 1 334 ? -63.508 18.163 -3.269 1.00 36.33 349 THR B C 1
ATOM 6512 O O . THR B 1 334 ? -63.027 18.048 -2.154 1.00 38.54 349 THR B O 1
ATOM 6516 N N . LEU B 1 335 ? -63.317 17.290 -4.242 1.00 36.73 350 LEU B N 1
ATOM 6517 C CA . LEU B 1 335 ? -62.433 16.176 -4.109 1.00 38.57 350 LEU B CA 1
ATOM 6518 C C . LEU B 1 335 ? -60.981 16.624 -3.873 1.00 39.74 350 LEU B C 1
ATOM 6519 O O . LEU B 1 335 ? -60.300 16.114 -2.990 1.00 41.71 350 LEU B O 1
ATOM 6524 N N . GLU B 1 336 ? -60.512 17.596 -4.635 1.00 39.48 351 GLU B N 1
ATOM 6525 C CA . GLU B 1 336 ? -59.148 18.135 -4.476 1.00 40.32 351 GLU B CA 1
ATOM 6526 C C . GLU B 1 336 ? -58.916 18.683 -3.062 1.00 41.41 351 GLU B C 1
ATOM 6527 O O . GLU B 1 336 ? -57.835 18.493 -2.469 1.00 42.16 351 GLU B O 1
ATOM 6533 N N . LEU B 1 337 ? -59.948 19.324 -2.522 1.00 40.83 352 LEU B N 1
ATOM 6534 C CA . LEU B 1 337 ? -59.888 19.938 -1.197 1.00 42.46 352 LEU B CA 1
ATOM 6535 C C . LEU B 1 337 ? -60.096 18.938 -0.041 1.00 44.47 352 LEU B C 1
ATOM 6536 O O . LEU B 1 337 ? -60.066 19.342 1.124 1.00 45.56 352 LEU B O 1
ATOM 6541 N N . GLY B 1 338 ? -60.302 17.656 -0.354 1.00 45.28 353 GLY B N 1
ATOM 6542 C CA . GLY B 1 338 ? -60.425 16.600 0.650 1.00 46.84 353 GLY B CA 1
ATOM 6543 C C . GLY B 1 338 ? -61.836 16.392 1.181 1.00 46.63 353 GLY B C 1
ATOM 6544 O O . GLY B 1 338 ? -61.989 15.939 2.309 1.00 50.45 353 GLY B O 1
ATOM 6545 N N . GLY B 1 339 ? -62.851 16.736 0.394 1.00 43.49 354 GLY B N 1
ATOM 6546 C CA . GLY B 1 339 ? -64.241 16.520 0.752 1.00 41.89 354 GLY B CA 1
ATOM 6547 C C . GLY B 1 339 ? -64.841 15.430 -0.111 1.00 41.31 354 GLY B C 1
ATOM 6548 O O . GLY B 1 339 ? -64.164 14.878 -0.985 1.00 43.02 354 GLY B O 1
ATOM 6549 N N . GLN B 1 340 ? -66.105 15.111 0.165 1.00 39.82 355 GLN B N 1
ATOM 6550 C CA . GLN B 1 340 ? -66.906 14.187 -0.632 1.00 39.06 355 GLN B CA 1
ATOM 6551 C C . GLN B 1 340 ? -68.036 14.950 -1.288 1.00 36.89 355 GLN B C 1
ATOM 6552 O O . GLN B 1 340 ? -68.376 16.051 -0.865 1.00 35.22 355 GLN B O 1
ATOM 6558 N N . PHE B 1 341 ? -68.615 14.352 -2.330 1.00 36.80 356 PHE B N 1
ATOM 6559 C CA . PHE B 1 341 ? -69.606 15.015 -3.169 1.00 35.57 356 PHE B CA 1
ATOM 6560 C C . PHE B 1 341 ? -70.708 14.051 -3.620 1.00 37.02 356 PHE B C 1
ATOM 6561 O O . PHE B 1 341 ? -70.432 12.994 -4.190 1.00 37.34 356 PHE B O 1
ATOM 6569 N N . VAL B 1 342 ? -71.961 14.447 -3.392 1.00 37.91 357 VAL B N 1
ATOM 6570 C CA . VAL B 1 342 ? -73.124 13.697 -3.850 1.00 39.20 357 VAL B CA 1
ATOM 6571 C C . VAL B 1 342 ? -73.982 14.602 -4.720 1.00 37.86 357 VAL B C 1
ATOM 6572 O O . VAL B 1 342 ? -74.455 15.626 -4.250 1.00 35.96 357 VAL B O 1
ATOM 6576 N N . LEU B 1 343 ? -74.171 14.209 -5.980 1.00 38.48 358 LEU B N 1
ATOM 6577 C CA . LEU B 1 343 ? -75.012 14.925 -6.911 1.00 38.11 358 LEU B CA 1
ATOM 6578 C C . LEU B 1 343 ? -76.271 14.112 -7.124 1.00 38.77 358 LEU B C 1
ATOM 6579 O O . LEU B 1 343 ? -76.215 12.902 -7.418 1.00 39.39 358 LEU B O 1
ATOM 6584 N N . LEU B 1 344 ? -77.405 14.788 -7.008 1.00 38.85 359 LEU B N 1
ATOM 6585 C CA . LEU B 1 344 ? -78.694 14.218 -7.402 1.00 39.25 359 LEU B CA 1
ATOM 6586 C C . LEU B 1 344 ? -79.307 15.169 -8.406 1.00 38.22 359 LEU B C 1
ATOM 6587 O O . LEU B 1 344 ? -79.672 16.281 -8.056 1.00 37.33 359 LEU B O 1
ATOM 6592 N N . GLY B 1 345 ? -79.383 14.760 -9.663 1.00 38.90 360 GLY B N 1
ATOM 6593 C CA . GLY B 1 345 ? -79.942 15.646 -10.685 1.00 37.99 360 GLY B CA 1
ATOM 6594 C C . GLY B 1 345 ? -80.104 14.962 -12.007 1.00 39.73 360 GLY B C 1
ATOM 6595 O O . GLY B 1 345 ? -79.400 14.015 -12.283 1.00 40.38 360 GLY B O 1
ATOM 6596 N N . SER B 1 346 ? -81.042 15.421 -12.833 1.00 40.19 361 SER B N 1
ATOM 6597 C CA . SER B 1 346 ? -81.027 14.996 -14.235 1.00 41.67 361 SER B CA 1
ATOM 6598 C C . SER B 1 346 ? -81.358 16.143 -15.156 1.00 41.90 361 SER B C 1
ATOM 6599 O O . SER B 1 346 ? -81.880 17.159 -14.730 1.00 39.85 361 SER B O 1
ATOM 6602 N N . SER B 1 347 ? -81.007 15.948 -16.421 1.00 44.91 362 SER B N 1
ATOM 6603 C CA . SER B 1 347 ? -81.108 16.967 -17.434 1.00 46.44 362 SER B CA 1
ATOM 6604 C C . SER B 1 347 ? -82.099 16.537 -18.480 1.00 47.00 362 SER B C 1
ATOM 6605 O O . SER B 1 347 ? -82.013 15.424 -18.972 1.00 45.21 362 SER B O 1
ATOM 6608 N N . PRO B 1 348 ? -82.987 17.455 -18.881 1.00 48.19 363 PRO B N 1
ATOM 6609 C CA . PRO B 1 348 ? -83.756 17.215 -20.104 1.00 51.27 363 PRO B CA 1
ATOM 6610 C C . PRO B 1 348 ? -82.943 17.456 -21.391 1.00 54.00 363 PRO B C 1
ATOM 6611 O O . PRO B 1 348 ? -83.489 17.227 -22.471 1.00 58.87 363 PRO B O 1
ATOM 6615 N N . VAL B 1 349 ? -81.693 17.930 -21.287 1.00 52.63 364 VAL B N 1
ATOM 6616 C CA . VAL B 1 349 ? -80.855 18.257 -22.451 1.00 53.88 364 VAL B CA 1
ATOM 6617 C C . VAL B 1 349 ? -79.846 17.143 -22.693 1.00 54.77 364 VAL B C 1
ATOM 6618 O O . VAL B 1 349 ? -78.933 16.986 -21.922 1.00 54.50 364 VAL B O 1
ATOM 6622 N N . PRO B 1 350 ? -80.016 16.353 -23.762 1.00 57.77 365 PRO B N 1
ATOM 6623 C CA . PRO B 1 350 ? -79.197 15.143 -23.921 1.00 58.32 365 PRO B CA 1
ATOM 6624 C C . PRO B 1 350 ? -77.671 15.285 -23.855 1.00 59.18 365 PRO B C 1
ATOM 6625 O O . PRO B 1 350 ? -77.007 14.400 -23.305 1.00 60.27 365 PRO B O 1
ATOM 6629 N N . HIS B 1 351 ? -77.107 16.360 -24.405 1.00 60.53 366 HIS B N 1
ATOM 6630 C CA . HIS B 1 351 ? -75.645 16.517 -24.388 1.00 62.42 366 HIS B CA 1
ATOM 6631 C C . HIS B 1 351 ? -75.144 16.754 -22.947 1.00 58.40 366 HIS B C 1
ATOM 6632 O O . HIS B 1 351 ? -74.044 16.354 -22.620 1.00 58.55 366 HIS B O 1
ATOM 6639 N N . ILE B 1 352 ? -75.967 17.397 -22.118 1.00 53.98 367 ILE B N 1
ATOM 6640 C CA . ILE B 1 352 ? -75.695 17.595 -20.702 1.00 52.11 367 ILE B CA 1
ATOM 6641 C C . ILE B 1 352 ? -75.866 16.273 -19.957 1.00 52.54 367 ILE B C 1
ATOM 6642 O O . ILE B 1 352 ? -75.037 15.936 -19.123 1.00 53.70 367 ILE B O 1
ATOM 6647 N N . GLN B 1 353 ? -76.918 15.518 -20.249 1.00 53.46 368 GLN B N 1
ATOM 6648 C CA . GLN B 1 353 ? -77.078 14.180 -19.650 1.00 54.59 368 GLN B CA 1
ATOM 6649 C C . GLN B 1 353 ? -75.863 13.307 -19.994 1.00 57.78 368 GLN B C 1
ATOM 6650 O O . GLN B 1 353 ? -75.302 12.663 -19.108 1.00 58.08 368 GLN B O 1
ATOM 6656 N N . ARG B 1 354 ? -75.456 13.312 -21.266 1.00 60.89 369 ARG B N 1
ATOM 6657 C CA . ARG B 1 354 ? -74.332 12.514 -21.754 1.00 63.41 369 ARG B CA 1
ATOM 6658 C C . ARG B 1 354 ? -72.992 12.892 -21.030 1.00 61.62 369 ARG B C 1
ATOM 6659 O O . ARG B 1 354 ? -72.202 12.029 -20.643 1.00 61.31 369 ARG B O 1
ATOM 6667 N N . GLU B 1 355 ? -72.780 14.185 -20.815 1.00 60.08 370 GLU B N 1
ATOM 6668 C CA . GLU B 1 355 ? -71.565 14.722 -20.155 1.00 59.42 370 GLU B CA 1
ATOM 6669 C C . GLU B 1 355 ? -71.485 14.261 -18.693 1.00 55.30 370 GLU B C 1
ATOM 6670 O O . GLU B 1 355 ? -70.424 13.850 -18.226 1.00 55.13 370 GLU B O 1
ATOM 6676 N N . PHE B 1 356 ? -72.607 14.327 -17.978 1.00 49.44 371 PHE B N 1
ATOM 6677 C CA . PHE B 1 356 ? -72.656 13.883 -16.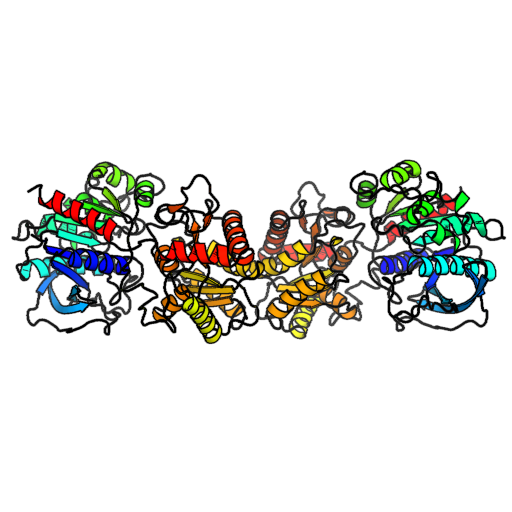586 1.00 46.61 371 PHE B CA 1
ATOM 6678 C C . PHE B 1 356 ? -72.634 12.372 -16.460 1.00 47.50 371 PHE B C 1
ATOM 6679 O O . PHE B 1 356 ? -72.070 11.861 -15.513 1.00 47.05 371 PHE B O 1
ATOM 6687 N N . GLU B 1 357 ? -73.240 11.667 -17.413 1.00 49.57 372 GLU B N 1
ATOM 6688 C CA . GLU B 1 357 ? -73.177 10.204 -17.470 1.00 52.14 372 GLU B CA 1
ATOM 6689 C C . GLU B 1 357 ? -71.749 9.713 -17.528 1.00 53.90 372 GLU B C 1
ATOM 6690 O O . GLU B 1 357 ? -71.430 8.685 -16.913 1.00 55.57 372 GLU B O 1
ATOM 6696 N N . GLY B 1 358 ? -70.897 10.450 -18.246 1.00 54.62 373 GLY B N 1
ATOM 6697 C CA . GLY B 1 358 ? -69.454 10.151 -18.337 1.00 56.41 373 GLY B CA 1
ATOM 6698 C C . GLY B 1 358 ? -68.724 10.338 -17.011 1.00 55.28 373 GLY B C 1
ATOM 6699 O O . GLY B 1 358 ? -67.923 9.497 -16.613 1.00 55.80 373 GLY B O 1
ATOM 6700 N N . ILE B 1 359 ? -69.034 11.445 -16.334 1.00 52.59 374 ILE B N 1
ATOM 6701 C CA . ILE B 1 359 ? -68.488 11.736 -15.018 1.00 51.30 374 ILE B CA 1
ATOM 6702 C C . ILE B 1 359 ? -68.936 10.676 -14.000 1.00 53.19 374 ILE B C 1
ATOM 6703 O O . ILE B 1 359 ? -68.166 10.281 -13.121 1.00 53.08 374 ILE B O 1
ATOM 6708 N N . GLU B 1 360 ? -70.171 10.211 -14.130 1.00 54.93 375 GLU B N 1
ATOM 6709 C CA . GLU B 1 360 ? -70.719 9.261 -13.185 1.00 57.62 375 GLU B CA 1
ATOM 6710 C C . GLU B 1 360 ? -69.956 7.960 -13.241 1.00 60.10 375 GLU B C 1
ATOM 6711 O O . GLU B 1 360 ? -69.521 7.475 -12.199 1.00 59.07 375 GLU B O 1
ATOM 6717 N N . GLN B 1 361 ? -69.756 7.417 -14.446 1.00 64.13 376 GLN B N 1
ATOM 6718 C CA . GLN B 1 361 ? -69.073 6.117 -14.497 1.00 70.90 376 GLN B CA 1
ATOM 6719 C C . GLN B 1 361 ? -67.556 6.243 -14.144 1.00 73.24 376 GLN B C 1
ATOM 6720 O O . GLN B 1 361 ? -66.996 5.319 -13.569 1.00 78.58 376 GLN B O 1
ATOM 6726 N N . GLN B 1 362 ? -66.947 7.403 -14.397 1.00 70.72 377 GLN B N 1
ATOM 6727 C CA . GLN B 1 362 ? -65.613 7.761 -13.858 1.00 68.02 377 GLN B CA 1
ATOM 6728 C C . GLN B 1 362 ? -65.512 7.542 -12.321 1.00 65.12 377 GLN B C 1
ATOM 6729 O O . GLN B 1 362 ? -64.448 7.173 -11.812 1.00 64.51 377 GLN B O 1
ATOM 6735 N N . PHE B 1 363 ? -66.630 7.741 -11.612 1.00 61.99 378 PHE B N 1
ATOM 6736 C CA . PHE B 1 363 ? -66.723 7.583 -10.153 1.00 61.70 378 PHE B CA 1
ATOM 6737 C C . PHE B 1 363 ? -67.655 6.445 -9.653 1.00 62.15 378 PHE B C 1
ATOM 6738 O O . PHE B 1 363 ? -68.016 6.440 -8.493 1.00 59.72 378 PHE B O 1
ATOM 6746 N N . LYS B 1 364 ? -67.990 5.464 -10.498 1.00 66.40 379 LYS B N 1
ATOM 6747 C CA . LYS B 1 364 ? -68.940 4.346 -10.170 1.00 69.13 379 LYS B CA 1
ATOM 6748 C C . LYS B 1 364 ? -68.941 3.909 -8.691 1.00 67.71 379 LYS B C 1
ATOM 6749 O O . LYS B 1 364 ? -69.983 3.927 -8.009 1.00 63.08 379 LYS B O 1
ATOM 6755 N N . SER B 1 365 ? -67.750 3.464 -8.250 1.00 67.78 380 SER B N 1
ATOM 6756 C CA . SER B 1 365 ? -67.498 3.003 -6.882 1.00 66.66 380 SER B CA 1
ATOM 6757 C C . SER B 1 365 ? -66.281 3.718 -6.300 1.00 64.47 380 SER B C 1
ATOM 6758 O O . SER B 1 365 ? -65.433 3.118 -5.673 1.00 66.34 380 SER B O 1
ATOM 6761 N N . HIS B 1 366 ? -66.234 5.035 -6.494 1.00 60.77 381 HIS B N 1
ATOM 6762 C CA . HIS B 1 366 ? -65.266 5.887 -5.805 1.00 58.28 381 HIS B CA 1
ATOM 6763 C C . HIS B 1 366 ? -65.689 6.026 -4.348 1.00 55.89 381 HIS B C 1
ATOM 6764 O O . HIS B 1 366 ? -66.880 6.037 -4.031 1.00 54.29 381 HIS B O 1
ATOM 6771 N N . ASP B 1 367 ? -64.704 6.147 -3.474 1.00 55.32 382 ASP B N 1
ATOM 6772 C CA . ASP B 1 367 ? -64.981 6.322 -2.047 1.00 55.16 382 ASP B CA 1
ATOM 6773 C C . ASP B 1 367 ? -65.640 7.649 -1.662 1.00 52.13 382 ASP B C 1
ATOM 6774 O O . ASP B 1 367 ? -66.270 7.715 -0.615 1.00 51.66 382 ASP B O 1
ATOM 6779 N N . HIS B 1 368 ? -65.479 8.694 -2.469 1.00 50.17 383 HIS B N 1
ATOM 6780 C CA . HIS B 1 368 ? -65.834 10.080 -2.063 1.00 48.12 383 HIS B CA 1
ATOM 6781 C C . HIS B 1 368 ? -66.772 10.828 -3.014 1.00 44.40 383 HIS B C 1
ATOM 6782 O O . HIS B 1 368 ? -67.225 11.892 -2.676 1.00 42.72 383 HIS B O 1
ATOM 6789 N N . VAL B 1 369 ? -67.054 10.297 -4.197 1.00 43.63 384 VAL B N 1
ATOM 6790 C CA . VAL B 1 369 ? -67.929 10.985 -5.158 1.00 41.98 384 VAL B CA 1
ATOM 6791 C C . VAL B 1 369 ? -68.968 10.031 -5.734 1.00 41.96 384 VAL B C 1
ATOM 6792 O O . VAL B 1 369 ? -68.620 8.963 -6.220 1.00 43.44 384 VAL B O 1
ATOM 6796 N N . ARG B 1 370 ? -70.240 10.407 -5.653 1.00 40.95 385 ARG B N 1
ATOM 6797 C CA . ARG B 1 370 ? -71.319 9.650 -6.297 1.00 41.75 385 ARG B CA 1
ATOM 6798 C C . ARG B 1 370 ? -72.267 10.590 -7.001 1.00 39.51 385 ARG B C 1
ATOM 6799 O O . ARG B 1 370 ? -72.606 11.615 -6.478 1.00 38.17 385 ARG B O 1
ATOM 6807 N N . LEU B 1 371 ? -72.666 10.222 -8.205 1.00 40.96 386 LEU B N 1
ATOM 6808 C CA . LEU B 1 371 ? -73.586 10.989 -9.035 1.00 40.87 386 LEU B CA 1
ATOM 6809 C C . LEU B 1 371 ? -74.816 10.134 -9.244 1.00 42.00 386 LEU B C 1
ATOM 6810 O O . LEU B 1 371 ? -74.710 9.001 -9.659 1.00 42.04 386 LEU B O 1
ATOM 6815 N N . LEU B 1 372 ? -75.985 10.707 -8.956 1.00 43.13 387 LEU B N 1
ATOM 6816 C CA . LEU B 1 372 ? -77.244 10.005 -9.055 1.00 44.85 387 LEU B CA 1
ATOM 6817 C C . LEU B 1 372 ? -78.093 10.731 -10.095 1.00 44.33 387 LEU B C 1
ATOM 6818 O O . LEU B 1 372 ? -78.801 11.676 -9.783 1.00 43.04 387 LEU B O 1
ATOM 6823 N N . LEU B 1 373 ? -77.989 10.280 -11.341 1.00 46.47 388 LEU B N 1
ATOM 6824 C CA . LEU B 1 373 ? -78.596 10.974 -12.461 1.00 46.98 388 LEU B CA 1
ATOM 6825 C C . LEU B 1 373 ? -80.053 10.599 -12.640 1.00 48.66 388 LEU B C 1
ATOM 6826 O O . LEU B 1 373 ? -80.405 9.832 -13.532 1.00 51.44 388 LEU B O 1
ATOM 6831 N N . LYS B 1 374 ? -80.891 11.166 -11.777 1.00 48.03 389 LYS B N 1
ATOM 6832 C CA . LYS B 1 374 ? -82.316 10.874 -11.751 1.00 49.03 389 LYS B CA 1
ATOM 6833 C C . LYS B 1 374 ? -83.071 11.842 -10.834 1.00 46.90 389 LYS B C 1
ATOM 6834 O O . LYS B 1 374 ? -82.460 12.514 -10.011 1.00 43.64 389 LYS B O 1
ATOM 6840 N N . TYR B 1 375 ? -84.402 11.891 -10.993 1.00 47.62 390 TYR B N 1
ATOM 6841 C CA . TYR B 1 375 ? -85.305 12.583 -10.058 1.00 45.10 390 TYR B CA 1
ATOM 6842 C C . TYR B 1 375 ? -85.616 11.529 -8.991 1.00 44.92 390 TYR B C 1
ATOM 6843 O O . TYR B 1 375 ? -86.070 10.460 -9.334 1.00 45.60 390 TYR B O 1
ATOM 6852 N N . ASP B 1 376 ? -85.362 11.821 -7.715 1.00 43.12 391 ASP B N 1
ATOM 6853 C CA . ASP B 1 376 ? -85.707 10.913 -6.631 1.00 44.55 391 ASP B CA 1
ATOM 6854 C C . ASP B 1 376 ? -86.013 11.698 -5.352 1.00 45.74 391 ASP B C 1
ATOM 6855 O O . ASP B 1 376 ? -85.127 12.279 -4.721 1.00 43.15 391 ASP B O 1
ATOM 6860 N N . GLU B 1 377 ? -87.294 11.676 -4.973 1.00 49.32 392 GLU B N 1
ATOM 6861 C CA . GLU B 1 377 ? -87.789 12.447 -3.850 1.00 50.60 392 GLU B CA 1
ATOM 6862 C C . GLU B 1 377 ? -87.225 11.943 -2.530 1.00 52.04 392 GLU B C 1
ATOM 6863 O O . GLU B 1 377 ? -86.632 12.710 -1.765 1.00 53.32 392 GLU B O 1
ATOM 6869 N N . ALA B 1 378 ? -87.413 10.660 -2.261 1.00 53.29 393 ALA B N 1
ATOM 6870 C CA . ALA B 1 378 ? -86.902 10.086 -1.022 1.00 55.67 393 ALA B CA 1
ATOM 6871 C C . ALA B 1 378 ? -85.420 10.493 -0.808 1.00 52.93 393 ALA B C 1
ATOM 6872 O O . ALA B 1 378 ? -85.056 11.046 0.230 1.00 49.62 393 ALA B O 1
ATOM 6874 N N . LEU B 1 379 ? -84.607 10.261 -1.835 1.00 52.08 394 LEU B N 1
ATOM 6875 C CA . LEU B 1 379 ? -83.166 10.544 -1.772 1.00 51.40 394 LEU B CA 1
ATOM 6876 C C . LEU B 1 379 ? -82.791 11.998 -1.479 1.00 46.23 394 LEU B C 1
ATOM 6877 O O . LEU B 1 379 ? -81.868 12.247 -0.688 1.00 44.53 394 LEU B O 1
ATOM 6882 N N . SER B 1 380 ? -83.504 12.934 -2.101 1.00 41.50 395 SER B N 1
ATOM 6883 C CA . SER B 1 380 ? -83.272 14.360 -1.839 1.00 39.70 395 SER B CA 1
ATOM 6884 C C . SER B 1 380 ? -83.400 14.699 -0.349 1.00 39.81 395 SER B C 1
ATOM 6885 O O . SER B 1 380 ? -82.541 15.382 0.205 1.00 39.04 395 SER B O 1
ATOM 6888 N N . HIS B 1 381 ? -84.429 14.174 0.311 1.00 39.70 396 HIS B N 1
ATOM 6889 C CA . HIS B 1 381 ? -84.535 14.363 1.744 1.00 40.82 396 HIS B CA 1
ATOM 6890 C C . HIS B 1 381 ? -83.258 13.933 2.477 1.00 42.62 396 HIS B C 1
ATOM 6891 O O . HIS B 1 381 ? -82.717 14.720 3.245 1.00 41.95 396 HIS B O 1
ATOM 6898 N N . THR B 1 382 ? -82.768 12.711 2.233 1.00 43.83 397 THR B N 1
ATOM 6899 C CA . THR B 1 382 ? -81.597 12.208 2.955 1.00 45.72 397 THR B CA 1
ATOM 6900 C C . THR B 1 382 ? -80.330 12.978 2.568 1.00 43.88 397 THR B C 1
ATOM 6901 O O . THR B 1 382 ? -79.426 13.111 3.396 1.00 46.67 397 THR B O 1
ATOM 6905 N N . ILE B 1 383 ? -80.260 13.503 1.348 1.00 40.29 398 ILE B N 1
ATOM 6906 C CA . ILE B 1 383 ? -79.101 14.318 0.940 1.00 39.21 398 ILE B CA 1
ATOM 6907 C C . ILE B 1 383 ? -79.063 15.662 1.627 1.00 38.26 398 ILE B C 1
ATOM 6908 O O . ILE B 1 383 ? -77.987 16.075 2.054 1.00 38.38 398 ILE B O 1
ATOM 6913 N N . TYR B 1 384 ? -80.203 16.351 1.730 1.00 37.57 399 TYR B N 1
ATOM 6914 C CA . TYR B 1 384 ? -80.261 17.601 2.504 1.00 38.16 399 TYR B CA 1
ATOM 6915 C C . TYR B 1 384 ? -79.812 17.319 3.952 1.00 40.01 399 TYR B C 1
ATOM 6916 O O . TYR B 1 384 ? -78.973 18.017 4.503 1.00 41.11 399 TYR B O 1
ATOM 6925 N N . ALA B 1 385 ? -80.363 16.278 4.549 1.00 41.47 400 ALA B N 1
ATOM 6926 C CA . ALA B 1 385 ? -80.036 15.907 5.920 1.00 43.51 400 ALA B CA 1
ATOM 6927 C C . ALA B 1 385 ? -78.549 15.576 6.113 1.00 44.17 400 ALA B C 1
ATOM 6928 O O . ALA B 1 385 ? -77.919 16.081 7.033 1.00 44.75 400 ALA B O 1
ATOM 6930 N N . ALA B 1 386 ? -78.016 14.725 5.240 1.00 43.21 401 ALA B N 1
ATOM 6931 C CA . ALA B 1 386 ? -76.634 14.241 5.359 1.00 43.95 401 ALA B CA 1
ATOM 6932 C C . ALA B 1 386 ? -75.554 15.287 5.078 1.00 42.55 401 ALA B C 1
ATOM 6933 O O . ALA B 1 386 ? -74.490 15.215 5.655 1.00 44.06 401 ALA B O 1
ATOM 6935 N N . SER B 1 387 ? -75.827 16.240 4.196 1.00 40.38 402 SER B N 1
ATOM 6936 C CA . SER B 1 387 ? -74.787 17.112 3.674 1.00 39.57 402 SER B CA 1
ATOM 6937 C C . SER B 1 387 ? -74.404 18.188 4.672 1.00 39.93 402 SER B C 1
ATOM 6938 O O . SER B 1 387 ? -75.240 18.643 5.426 1.00 41.27 402 SER B O 1
ATOM 6941 N N . ASP B 1 388 ? -73.124 18.561 4.691 1.00 39.30 403 ASP B N 1
ATOM 6942 C CA . ASP B 1 388 ? -72.621 19.683 5.481 1.00 38.48 403 ASP B CA 1
ATOM 6943 C C . ASP B 1 388 ? -72.659 20.983 4.707 1.00 36.94 403 ASP B C 1
ATOM 6944 O O . ASP B 1 388 ? -72.770 22.072 5.300 1.00 36.61 403 ASP B O 1
ATOM 6949 N N . LEU B 1 389 ? -72.518 20.867 3.387 1.00 35.79 404 LEU B N 1
ATOM 6950 C CA . LEU B 1 389 ? -72.473 21.992 2.480 1.00 35.16 404 LEU B CA 1
ATOM 6951 C C . LEU B 1 389 ? -73.359 21.675 1.276 1.00 34.61 404 LEU B C 1
ATOM 6952 O O . LEU B 1 389 ? -73.533 20.513 0.888 1.00 34.58 404 LEU B O 1
ATOM 6957 N N . PHE B 1 390 ? -73.893 22.722 0.671 1.00 34.28 405 PHE B N 1
ATOM 6958 C CA . PHE B 1 390 ? -74.844 22.604 -0.432 1.00 33.98 405 PHE B CA 1
ATOM 6959 C C . PHE B 1 390 ? -74.586 23.720 -1.444 1.00 33.54 405 PHE B C 1
ATOM 6960 O O . PHE B 1 390 ? -74.574 24.900 -1.073 1.00 33.56 405 PHE B O 1
ATOM 6968 N N . ILE B 1 391 ? -74.427 23.367 -2.716 1.00 33.06 406 ILE B N 1
ATOM 6969 C CA . ILE B 1 391 ? -74.025 24.361 -3.721 1.00 33.36 406 ILE B CA 1
ATOM 6970 C C . ILE B 1 391 ? -75.147 24.770 -4.671 1.00 32.06 406 ILE B C 1
ATOM 6971 O O . ILE B 1 391 ? -75.883 23.906 -5.172 1.00 32.63 406 ILE B O 1
ATOM 6976 N N . ILE B 1 392 ? -75.259 26.077 -4.917 1.00 31.45 407 ILE B N 1
ATOM 6977 C CA . ILE B 1 392 ? -76.246 26.647 -5.847 1.00 31.98 407 ILE B CA 1
ATOM 6978 C C . ILE B 1 392 ? -75.502 27.711 -6.661 1.00 32.43 407 ILE B C 1
ATOM 6979 O O . ILE B 1 392 ? -75.627 28.913 -6.437 1.00 33.03 407 ILE B O 1
ATOM 6984 N N . PRO B 1 393 ? -74.697 27.277 -7.612 1.00 32.19 408 PRO B N 1
ATOM 6985 C CA . PRO B 1 393 ? -73.916 28.241 -8.363 1.00 33.12 408 PRO B CA 1
ATOM 6986 C C . PRO B 1 393 ? -74.646 28.702 -9.653 1.00 32.36 408 PRO B C 1
ATOM 6987 O O . PRO B 1 393 ? -74.074 28.636 -10.746 1.00 32.00 408 PRO B O 1
ATOM 6991 N N . SER B 1 394 ? -75.874 29.187 -9.498 1.00 30.87 409 SER B N 1
ATOM 6992 C CA . SER B 1 394 ? -76.764 29.457 -10.629 1.00 30.82 409 SER B CA 1
ATOM 6993 C C . SER B 1 394 ? -76.300 30.658 -11.497 1.00 31.66 409 SER B C 1
ATOM 6994 O O . SER B 1 394 ? -75.795 31.658 -10.970 1.00 30.68 409 SER B O 1
ATOM 6997 N N . ILE B 1 395 ? -76.485 30.535 -12.812 1.00 32.24 410 ILE B N 1
ATOM 6998 C CA . ILE B 1 395 ? -76.269 31.648 -13.720 1.00 35.06 410 ILE B CA 1
ATOM 6999 C C . ILE B 1 395 ? -77.340 32.718 -13.448 1.00 34.82 410 ILE B C 1
ATOM 7000 O O . ILE B 1 395 ? -77.022 33.897 -13.368 1.00 34.71 410 ILE B O 1
ATOM 7005 N N . PHE B 1 396 ? -78.589 32.280 -13.284 1.00 33.83 411 PHE B N 1
ATOM 7006 C CA . PHE B 1 396 ? -79.682 33.142 -12.774 1.00 33.65 411 PHE B CA 1
ATOM 7007 C C . PHE B 1 396 ? -80.674 32.274 -11.969 1.00 31.74 411 PHE B C 1
ATOM 7008 O O . PHE B 1 396 ? -80.766 31.074 -12.159 1.00 29.58 411 PHE B O 1
ATOM 7016 N N . GLU B 1 397 ? -81.431 32.899 -11.090 1.00 31.27 412 GLU B N 1
ATOM 7017 C CA . GLU B 1 397 ? -82.266 32.146 -10.193 1.00 30.90 412 GLU B CA 1
ATOM 7018 C C . GLU B 1 397 ? -83.415 33.037 -9.680 1.00 29.99 412 GLU B C 1
ATOM 7019 O O . GLU B 1 397 ? -83.224 33.827 -8.743 1.00 29.28 412 GLU B O 1
ATOM 7025 N N . PRO B 1 398 ? -84.607 32.901 -10.291 1.00 29.24 413 PRO B N 1
ATOM 7026 C CA . PRO B 1 398 ? -85.791 33.679 -9.904 1.00 29.33 413 PRO B CA 1
ATOM 7027 C C . PRO B 1 398 ? -86.032 33.674 -8.416 1.00 28.77 413 PRO B C 1
ATOM 7028 O O . PRO B 1 398 ? -86.279 34.724 -7.830 1.00 28.91 413 PRO B O 1
ATOM 7032 N N . CYS B 1 399 ? -85.942 32.501 -7.811 1.00 28.98 414 CYS B N 1
ATOM 7033 C CA . CYS B 1 399 ? -85.927 32.396 -6.354 1.00 30.04 414 CYS B CA 1
ATOM 7034 C C . CYS B 1 399 ? -84.974 31.322 -5.868 1.00 29.56 414 CYS B C 1
ATOM 7035 O O . CYS B 1 399 ? -83.981 31.617 -5.227 1.00 31.95 414 CYS B O 1
ATOM 7038 N N . GLY B 1 400 ? -85.291 30.082 -6.171 1.00 29.04 415 GLY B N 1
ATOM 7039 C CA . GLY B 1 400 ? -84.587 28.954 -5.622 1.00 29.57 415 GLY B CA 1
ATOM 7040 C C . GLY B 1 400 ? -85.135 28.610 -4.241 1.00 30.04 415 GLY B C 1
ATOM 7041 O O . GLY B 1 400 ? -85.293 29.481 -3.364 1.00 29.22 415 GLY B O 1
ATOM 7042 N N . LEU B 1 401 ? -85.439 27.327 -4.074 1.00 30.02 416 LEU B N 1
ATOM 7043 C CA . LEU B 1 401 ? -85.926 26.783 -2.828 1.00 31.07 416 LEU B CA 1
ATOM 7044 C C . LEU B 1 401 ? -84.898 25.874 -2.151 1.00 31.36 416 LEU B C 1
ATOM 7045 O O . LEU B 1 401 ? -84.920 25.748 -0.911 1.00 32.27 416 LEU B O 1
ATOM 7050 N N . THR B 1 402 ? -84.010 25.258 -2.933 1.00 30.23 417 THR B N 1
ATOM 7051 C CA . THR B 1 402 ? -83.101 24.267 -2.394 1.00 30.12 417 THR B CA 1
ATOM 7052 C C . THR B 1 402 ? -82.150 24.837 -1.346 1.00 31.46 417 THR B C 1
ATOM 7053 O O . THR B 1 402 ? -81.796 24.142 -0.385 1.00 32.01 417 THR B O 1
ATOM 7057 N N . GLN B 1 403 ? -81.766 26.105 -1.502 1.00 31.73 418 GLN B N 1
ATOM 7058 C CA . GLN B 1 403 ? -80.944 26.767 -0.490 1.00 32.39 418 GLN B CA 1
ATOM 7059 C C . GLN B 1 403 ? -81.684 26.952 0.828 1.00 32.27 418 GLN B C 1
ATOM 7060 O O . GLN B 1 403 ? -81.081 26.884 1.899 1.00 32.97 418 GLN B O 1
ATOM 7066 N N . MET B 1 404 ? -82.986 27.196 0.744 1.00 32.46 419 MET B N 1
ATOM 7067 C CA . MET B 1 404 ? -83.818 27.337 1.943 1.00 32.67 419 MET B CA 1
ATOM 7068 C C . MET B 1 404 ? -84.007 25.977 2.611 1.00 33.01 419 MET B C 1
ATOM 7069 O O . MET B 1 404 ? -83.854 25.866 3.837 1.00 34.35 419 MET B O 1
ATOM 7074 N N . ILE B 1 405 ? -84.286 24.945 1.809 1.00 32.12 420 ILE B N 1
ATOM 7075 C CA . ILE B 1 405 ? -84.433 23.586 2.333 1.00 33.02 420 ILE B CA 1
ATOM 7076 C C . ILE B 1 405 ? -83.102 23.148 2.962 1.00 33.80 420 ILE B C 1
ATOM 7077 O O . ILE B 1 405 ? -83.104 22.628 4.077 1.00 34.66 420 ILE B O 1
ATOM 7082 N N . ALA B 1 406 ? -81.984 23.358 2.259 1.00 32.86 421 ALA B N 1
ATOM 7083 C CA . ALA B 1 406 ? -80.676 23.002 2.817 1.00 33.36 421 ALA B CA 1
ATOM 7084 C C . ALA B 1 406 ? -80.469 23.622 4.204 1.00 34.14 421 ALA B C 1
ATOM 7085 O O . ALA B 1 406 ? -80.147 22.915 5.165 1.00 35.37 421 ALA B O 1
ATOM 7087 N N . MET B 1 407 ? -80.680 24.920 4.325 1.00 33.14 422 MET B N 1
ATOM 7088 C CA . MET B 1 407 ? -80.490 25.592 5.624 1.00 34.95 422 MET B CA 1
ATOM 7089 C C . MET B 1 407 ? -81.451 25.081 6.702 1.00 36.63 422 MET B C 1
ATOM 7090 O O . MET B 1 407 ? -81.098 24.972 7.881 1.00 38.45 422 MET B O 1
ATOM 7095 N N . ARG B 1 408 ? -82.663 24.745 6.289 1.00 36.60 423 ARG B N 1
ATOM 7096 C CA . ARG B 1 408 ? -83.642 24.147 7.179 1.00 37.96 423 ARG B CA 1
ATOM 7097 C C . ARG B 1 408 ? -83.141 22.837 7.741 1.00 39.16 423 ARG B C 1
ATOM 7098 O O . ARG B 1 408 ? -83.404 22.543 8.880 1.00 43.10 423 ARG B O 1
ATOM 7106 N N . TYR B 1 409 ? -82.413 22.069 6.942 1.00 39.52 424 TYR B N 1
ATOM 7107 C CA . TYR B 1 409 ? -81.817 20.779 7.335 1.00 41.00 424 TYR B CA 1
ATOM 7108 C C . TYR B 1 409 ? -80.345 20.916 7.774 1.00 41.62 424 TYR B C 1
ATOM 7109 O O . TYR B 1 409 ? -79.608 19.928 7.887 1.00 41.27 424 TYR B O 1
ATOM 7118 N N . GLY B 1 410 ? -79.918 22.147 8.036 1.00 42.05 425 GLY B N 1
ATOM 7119 C CA . GLY B 1 410 ? -78.595 22.421 8.590 1.00 42.73 425 GLY B CA 1
ATOM 7120 C C . GLY B 1 410 ? -77.423 22.379 7.650 1.00 40.58 425 GLY B C 1
ATOM 7121 O O . GLY B 1 410 ? -76.287 22.479 8.115 1.00 41.74 425 GLY B O 1
ATOM 7122 N N . SER B 1 411 ? -77.680 22.230 6.348 1.00 38.21 426 SER B N 1
ATOM 7123 C CA . SER B 1 411 ? -76.614 22.185 5.339 1.00 36.96 426 SER B CA 1
ATOM 7124 C C . SER B 1 411 ? -76.364 23.620 4.903 1.00 36.07 426 SER B C 1
ATOM 7125 O O . SER B 1 411 ? -77.306 24.345 4.538 1.00 35.82 426 SER B O 1
ATOM 7128 N N . ILE B 1 412 ? -75.107 24.050 4.939 1.00 36.24 427 ILE B N 1
ATOM 7129 C CA . ILE B 1 412 ? -74.756 25.461 4.725 1.00 36.65 427 ILE B CA 1
ATOM 7130 C C . ILE B 1 412 ? -74.513 25.763 3.253 1.00 36.02 427 ILE B C 1
ATOM 7131 O O . ILE B 1 412 ? -73.709 25.105 2.628 1.00 36.12 427 ILE B O 1
ATOM 7136 N N . PRO B 1 413 ? -75.216 26.763 2.697 1.00 36.87 428 PRO B N 1
ATOM 7137 C CA . PRO B 1 413 ? -75.182 26.965 1.273 1.00 35.99 428 PRO B CA 1
ATOM 7138 C C . PRO B 1 413 ? -73.980 27.725 0.775 1.00 36.44 428 PRO B C 1
ATOM 7139 O O . PRO B 1 413 ? -73.440 28.582 1.464 1.00 36.89 428 PRO B O 1
ATOM 7143 N N . ILE B 1 414 ? -73.596 27.398 -0.442 1.00 36.67 429 ILE B N 1
ATOM 7144 C CA . ILE B 1 414 ? -72.600 28.138 -1.212 1.00 37.31 429 ILE B CA 1
ATOM 7145 C C . ILE B 1 414 ? -73.309 28.528 -2.512 1.00 35.69 429 ILE B C 1
ATOM 7146 O O . ILE B 1 414 ? -73.646 27.666 -3.321 1.00 34.59 429 ILE B O 1
ATOM 7151 N N . ALA B 1 415 ? -73.492 29.823 -2.710 1.00 36.70 430 ALA B N 1
ATOM 7152 C CA . ALA B 1 415 ? -74.425 30.340 -3.707 1.00 36.49 430 ALA B CA 1
ATOM 7153 C C . ALA B 1 415 ? -73.870 31.504 -4.468 1.00 36.88 430 ALA B C 1
ATOM 7154 O O . ALA B 1 415 ? -73.128 32.326 -3.912 1.00 39.70 430 ALA B O 1
ATOM 7156 N N . ARG B 1 416 ? -74.261 31.620 -5.730 1.00 35.97 431 ARG B N 1
ATOM 7157 C CA . ARG B 1 416 ? -73.924 32.814 -6.503 1.00 36.98 431 ARG B CA 1
ATOM 7158 C C . ARG B 1 416 ? -74.897 33.939 -6.164 1.00 37.11 431 ARG B C 1
ATOM 7159 O O . ARG B 1 416 ? -76.072 33.679 -5.965 1.00 36.88 431 ARG B O 1
ATOM 7167 N N . LYS B 1 417 ? -74.408 35.172 -6.046 1.00 39.32 432 LYS B N 1
ATOM 7168 C CA . LYS B 1 417 ? -75.278 36.325 -5.712 1.00 41.03 432 LYS B CA 1
ATOM 7169 C C . LYS B 1 417 ? -76.054 36.760 -6.936 1.00 38.11 432 LYS B C 1
ATOM 7170 O O . LYS B 1 417 ? -75.619 37.583 -7.705 1.00 37.63 432 LYS B O 1
ATOM 7176 N N . THR B 1 418 ? -77.222 36.179 -7.110 1.00 36.52 433 THR B N 1
ATOM 7177 C CA . THR B 1 418 ? -78.062 36.480 -8.241 1.00 35.16 433 THR B CA 1
ATOM 7178 C C . THR B 1 418 ? -79.486 36.126 -7.886 1.00 34.16 433 THR B C 1
ATOM 7179 O O . THR B 1 418 ? -79.729 35.148 -7.157 1.00 34.46 433 THR B O 1
ATOM 7183 N N . GLY B 1 419 ? -80.428 36.926 -8.380 1.00 34.79 434 GLY B N 1
ATOM 7184 C CA . GLY B 1 419 ? -81.862 36.707 -8.143 1.00 33.64 434 GLY B CA 1
ATOM 7185 C C . GLY B 1 419 ? -82.195 36.412 -6.689 1.00 33.36 434 GLY B C 1
ATOM 7186 O O . GLY B 1 419 ? -81.707 37.079 -5.782 1.00 34.30 434 GLY B O 1
ATOM 7187 N N . GLY B 1 420 ? -82.977 35.369 -6.461 1.00 31.98 435 GLY B N 1
ATOM 7188 C CA . GLY B 1 420 ? -83.406 35.046 -5.110 1.00 32.04 435 GLY B CA 1
ATOM 7189 C C . GLY B 1 420 ? -82.315 34.675 -4.141 1.00 33.06 435 GLY B C 1
ATOM 7190 O O . GLY B 1 420 ? -82.487 34.831 -2.916 1.00 34.13 435 GLY B O 1
ATOM 7191 N N . LEU B 1 421 ? -81.195 34.185 -4.677 1.00 32.62 436 LEU B N 1
ATOM 7192 C CA . LEU B 1 421 ? -80.083 33.745 -3.838 1.00 33.11 436 LEU B CA 1
ATOM 7193 C C . LEU B 1 421 ? -79.477 34.975 -3.140 1.00 33.58 436 LEU B C 1
ATOM 7194 O O . LEU B 1 421 ? -79.079 34.928 -1.984 1.00 33.85 436 LEU B O 1
ATOM 7199 N N . ASN B 1 422 ? -79.504 36.097 -3.841 1.00 33.26 437 ASN B N 1
ATOM 7200 C CA . ASN B 1 422 ? -79.084 37.380 -3.287 1.00 34.19 437 ASN B CA 1
ATOM 7201 C C . ASN B 1 422 ? -79.939 37.861 -2.103 1.00 34.27 437 ASN B C 1
ATOM 7202 O O . ASN B 1 422 ? -79.482 38.641 -1.281 1.00 34.62 437 ASN B O 1
ATOM 7207 N N . ASP B 1 423 ? -81.191 37.414 -2.067 1.00 34.89 438 ASP B N 1
ATOM 7208 C CA . ASP B 1 423 ? -82.173 37.737 -1.030 1.00 36.35 438 ASP B CA 1
ATOM 7209 C C . ASP B 1 423 ? -82.253 36.714 0.106 1.00 36.76 438 ASP B C 1
ATOM 7210 O O . ASP B 1 423 ? -82.896 37.003 1.098 1.00 39.43 438 ASP B O 1
ATOM 7215 N N . SER B 1 424 ? -81.637 35.532 -0.036 1.00 35.34 439 SER B N 1
ATOM 7216 C CA . SER B 1 424 ? -81.672 34.496 1.002 1.00 34.93 439 SER B CA 1
ATOM 7217 C C . SER B 1 424 ? -80.300 33.968 1.539 1.00 35.97 439 SER B C 1
ATOM 7218 O O . SER B 1 424 ? -80.262 33.278 2.566 1.00 36.82 439 SER B O 1
ATOM 7221 N N . VAL B 1 425 ? -79.196 34.262 0.840 1.00 35.50 440 VAL B N 1
ATOM 7222 C CA . VAL B 1 425 ? -77.885 33.756 1.222 1.00 35.59 440 VAL B CA 1
ATOM 7223 C C . VAL B 1 425 ? -76.902 34.905 1.418 1.00 36.98 440 VAL B C 1
ATOM 7224 O O . VAL B 1 425 ? -76.710 35.718 0.529 1.00 36.82 440 VAL B O 1
ATOM 7228 N N . PHE B 1 426 ? -76.290 34.937 2.599 1.00 38.08 441 PHE B N 1
ATOM 7229 C CA . PHE B 1 426 ? -75.437 36.035 3.048 1.00 40.87 441 PHE B CA 1
ATOM 7230 C C . PHE B 1 426 ? -74.123 35.474 3.625 1.00 41.25 441 PHE B C 1
ATOM 7231 O O . PHE B 1 426 ? -74.124 34.722 4.615 1.00 41.17 441 PHE B O 1
ATOM 7239 N N . ASP B 1 427 ? -73.017 35.871 2.999 1.00 41.44 442 ASP B N 1
ATOM 7240 C CA . ASP B 1 427 ? -71.680 35.405 3.343 1.00 42.67 442 ASP B CA 1
ATOM 7241 C C . ASP B 1 427 ? -71.272 35.742 4.795 1.00 44.77 442 ASP B C 1
ATOM 7242 O O . ASP B 1 427 ? -71.319 36.910 5.204 1.00 46.16 442 ASP B O 1
ATOM 7247 N N . ILE B 1 428 ? -70.850 34.722 5.549 1.00 44.59 443 ILE B N 1
ATOM 7248 C CA . ILE B 1 428 ? -70.389 34.906 6.938 1.00 46.79 443 ILE B CA 1
ATOM 7249 C C . ILE B 1 428 ? -69.072 35.676 7.096 1.00 49.58 443 ILE B C 1
ATOM 7250 O O . ILE B 1 428 ? -68.810 36.187 8.182 1.00 53.14 443 ILE B O 1
ATOM 7255 N N . ASP B 1 429 ? -68.266 35.784 6.039 1.00 50.01 444 ASP B N 1
ATOM 7256 C CA . ASP B 1 429 ? -67.042 36.591 6.077 1.00 53.17 444 ASP B CA 1
ATOM 7257 C C . ASP B 1 429 ? -67.184 38.052 5.590 1.00 55.43 444 ASP B C 1
ATOM 7258 O O . ASP B 1 429 ? -66.208 38.796 5.635 1.00 57.40 444 ASP B O 1
ATOM 7263 N N . ASP B 1 430 ? -68.375 38.485 5.173 1.00 55.96 445 ASP B N 1
ATOM 7264 C CA . ASP B 1 430 ? -68.603 39.903 4.811 1.00 58.56 445 ASP B CA 1
ATOM 7265 C C . ASP B 1 430 ? -69.058 40.732 6.027 1.00 62.49 445 ASP B C 1
ATOM 7266 O O . ASP B 1 430 ? -70.198 40.629 6.469 1.00 61.66 445 ASP B O 1
ATOM 7271 N N . ASP B 1 431 ? -68.160 41.560 6.558 1.00 67.65 446 ASP B N 1
ATOM 7272 C CA . ASP B 1 431 ? -68.453 42.397 7.744 1.00 72.20 446 ASP B CA 1
ATOM 7273 C C . ASP B 1 431 ? -69.592 43.369 7.515 1.00 71.23 446 ASP B C 1
ATOM 7274 O O . ASP B 1 431 ? -70.314 43.652 8.453 1.00 72.19 446 ASP B O 1
ATOM 7279 N N . THR B 1 432 ? -69.758 43.861 6.283 1.00 69.93 447 THR B N 1
ATOM 7280 C CA . THR B 1 432 ? -70.834 44.828 5.957 1.00 70.62 447 THR B CA 1
ATOM 7281 C C . THR B 1 432 ? -72.240 44.263 6.096 1.00 68.03 447 THR B C 1
ATOM 7282 O O . THR B 1 432 ? -73.181 45.027 6.205 1.00 71.05 447 THR B O 1
ATOM 7286 N N . ILE B 1 433 ? -72.381 42.944 6.078 1.00 65.39 448 ILE B N 1
ATOM 7287 C CA . ILE B 1 433 ? -73.667 42.272 6.322 1.00 63.54 448 ILE B CA 1
ATOM 7288 C C . ILE B 1 433 ? -73.894 42.122 7.816 1.00 65.73 448 ILE B C 1
ATOM 7289 O O . ILE B 1 433 ? -73.076 41.545 8.493 1.00 65.21 448 ILE B O 1
ATOM 7294 N N . PRO B 1 434 ? -75.030 42.617 8.333 1.00 70.79 449 PRO B N 1
ATOM 7295 C CA . PRO B 1 434 ? -75.312 42.413 9.750 1.00 73.49 449 PRO B CA 1
ATOM 7296 C C . PRO B 1 434 ? -75.336 40.946 10.130 1.00 72.44 449 PRO B C 1
ATOM 7297 O O . PRO B 1 434 ? -75.788 40.079 9.364 1.00 71.15 449 PRO B O 1
ATOM 7301 N N . THR B 1 435 ? -74.886 40.716 11.350 1.00 73.43 450 THR B N 1
ATOM 7302 C CA . THR B 1 435 ? -74.622 39.404 11.859 1.00 71.44 450 THR B CA 1
ATOM 7303 C C . THR B 1 435 ? -75.859 38.455 11.844 1.00 68.44 450 THR B C 1
ATOM 7304 O O . THR B 1 435 ? -75.714 37.257 11.664 1.00 65.55 450 THR B O 1
ATOM 7308 N N . GLN B 1 436 ? -77.064 38.995 11.995 1.00 68.77 451 GLN B N 1
ATOM 7309 C CA . GLN B 1 436 ? -78.272 38.175 12.055 1.00 68.23 451 GLN B CA 1
ATOM 7310 C C . GLN B 1 436 ? -78.611 37.499 10.713 1.00 62.91 451 GLN B C 1
ATOM 7311 O O . GLN B 1 436 ? -79.201 36.410 10.702 1.00 60.73 451 GLN B O 1
ATOM 7317 N N . PHE B 1 437 ? -78.232 38.116 9.595 1.00 60.04 452 PHE B N 1
ATOM 7318 C CA . PHE B 1 437 ? -78.573 37.555 8.287 1.00 57.52 452 PHE B CA 1
ATOM 7319 C C . PHE B 1 437 ? -77.568 36.502 7.809 1.00 53.98 452 PHE B C 1
ATOM 7320 O O . PHE B 1 437 ? -77.928 35.596 7.038 1.00 50.55 452 PHE B O 1
ATOM 7328 N N . GLN B 1 438 ? -76.322 36.622 8.294 1.00 53.74 453 GLN B N 1
ATOM 7329 C CA . GLN B 1 438 ? -75.204 35.790 7.839 1.00 51.70 453 GLN B CA 1
ATOM 7330 C C . GLN B 1 438 ? -75.507 34.290 8.012 1.00 48.88 453 GLN B C 1
ATOM 7331 O O . GLN B 1 438 ? -75.777 33.829 9.116 1.00 48.87 453 GLN B O 1
ATOM 7337 N N . ASN B 1 439 ? -75.505 33.545 6.907 1.00 45.38 454 ASN B N 1
ATOM 7338 C CA . ASN B 1 439 ? -75.910 32.136 6.957 1.00 43.66 454 ASN B CA 1
ATOM 7339 C C . ASN B 1 439 ? -75.178 31.188 6.025 1.00 41.77 454 ASN B C 1
ATOM 7340 O O . ASN B 1 439 ? -75.545 30.025 5.953 1.00 40.21 454 ASN B O 1
ATOM 7345 N N . GLY B 1 440 ? -74.151 31.649 5.317 1.00 41.41 455 GLY B N 1
ATOM 7346 C CA . GLY B 1 440 ? -73.512 30.805 4.312 1.00 39.89 455 GLY B CA 1
ATOM 7347 C C . GLY B 1 440 ? -72.356 31.458 3.610 1.00 40.16 455 GLY B C 1
ATOM 7348 O O . GLY B 1 440 ? -71.637 32.260 4.203 1.00 42.09 455 GLY B O 1
ATOM 7349 N N . PHE B 1 441 ? -72.156 31.094 2.349 1.00 39.29 456 PHE B N 1
ATOM 7350 C CA . PHE B 1 441 ? -71.022 31.585 1.561 1.00 39.59 456 PHE B CA 1
ATOM 7351 C C . PHE B 1 441 ? -71.502 31.977 0.178 1.00 39.40 456 PHE B C 1
ATOM 7352 O O . PHE B 1 441 ? -72.288 31.239 -0.406 1.00 38.43 456 PHE B O 1
ATOM 7360 N N . THR B 1 442 ? -71.042 33.120 -0.334 1.00 41.30 457 THR B N 1
ATOM 7361 C CA . THR B 1 442 ? -71.439 33.597 -1.659 1.00 41.60 457 THR B CA 1
ATOM 7362 C C . THR B 1 442 ? -70.250 33.977 -2.541 1.00 41.22 457 THR B C 1
ATOM 7363 O O . THR B 1 442 ? -69.154 34.152 -2.068 1.00 42.64 457 THR B O 1
ATOM 7367 N N . PHE B 1 443 ? -70.493 34.096 -3.835 1.00 39.37 458 PHE B N 1
ATOM 7368 C CA . PHE B 1 443 ? -69.537 34.688 -4.766 1.00 39.48 458 PHE B CA 1
ATOM 7369 C C . PHE B 1 443 ? -70.273 35.441 -5.889 1.00 40.20 458 PHE B C 1
ATOM 7370 O O . PHE B 1 443 ? -71.461 35.154 -6.180 1.00 38.35 458 PHE B O 1
ATOM 7378 N N . GLN B 1 444 ? -69.586 36.393 -6.508 1.00 42.22 459 GLN B N 1
ATOM 7379 C CA . GLN B 1 444 ? -70.188 37.230 -7.521 1.00 44.00 459 GLN B CA 1
ATOM 7380 C C . GLN B 1 444 ? -70.078 36.624 -8.922 1.00 43.71 459 GLN B C 1
ATOM 7381 O O . GLN B 1 444 ? -71.087 36.240 -9.518 1.00 43.71 459 GLN B O 1
ATOM 7387 N N . THR B 1 445 ? -68.872 36.493 -9.427 1.00 45.14 460 THR B N 1
ATOM 7388 C CA . THR B 1 445 ? -68.641 36.147 -10.820 1.00 47.12 460 THR B CA 1
ATOM 7389 C C . THR B 1 445 ? -68.857 34.675 -11.095 1.00 46.59 460 THR B C 1
ATOM 7390 O O . THR B 1 445 ? -68.403 33.837 -10.319 1.00 46.98 460 THR B O 1
ATOM 7394 N N . ALA B 1 446 ? -69.468 34.364 -12.237 1.00 46.72 461 ALA B N 1
ATOM 7395 C CA . ALA B 1 446 ? -69.805 32.990 -12.602 1.00 44.79 461 ALA B CA 1
ATOM 7396 C C . ALA B 1 446 ? -68.647 32.265 -13.258 1.00 45.77 461 ALA B C 1
ATOM 7397 O O . ALA B 1 446 ? -68.748 31.818 -14.393 1.00 47.42 461 ALA B O 1
ATOM 7399 N N . ASP B 1 447 ? -67.538 32.136 -12.540 1.00 46.40 462 ASP B N 1
ATOM 7400 C CA . ASP B 1 447 ? -66.359 31.401 -13.030 1.00 46.51 462 ASP B CA 1
ATOM 7401 C C . ASP B 1 447 ? -65.711 30.562 -11.905 1.00 45.49 462 ASP B C 1
ATOM 7402 O O . ASP B 1 447 ? -66.086 30.662 -10.729 1.00 42.58 462 ASP B O 1
ATOM 7407 N N . GLU B 1 448 ? -64.755 29.722 -12.290 1.00 47.24 463 GLU B N 1
ATOM 7408 C CA . GLU B 1 448 ? -64.128 28.796 -11.350 1.00 47.58 463 GLU B CA 1
ATOM 7409 C C . GLU B 1 448 ? -63.386 29.540 -10.247 1.00 49.18 463 GLU B C 1
ATOM 7410 O O . GLU B 1 448 ? -63.449 29.194 -9.073 1.00 48.64 463 GLU B O 1
ATOM 7416 N N . GLN B 1 449 ? -62.704 30.591 -10.641 1.00 53.53 464 GLN B N 1
ATOM 7417 C CA . GLN B 1 449 ? -61.998 31.443 -9.698 1.00 57.11 464 GLN B CA 1
ATOM 7418 C C . GLN B 1 449 ? -62.932 31.954 -8.560 1.00 53.63 464 GLN B C 1
ATOM 7419 O O . GLN B 1 449 ? -62.641 31.794 -7.377 1.00 54.11 464 GLN B O 1
ATOM 7425 N N . GLY B 1 450 ? -64.068 32.534 -8.929 1.00 50.27 465 GLY B N 1
ATOM 7426 C CA . GLY B 1 450 ? -65.040 33.046 -7.958 1.00 46.74 465 GLY B CA 1
ATOM 7427 C C . GLY B 1 450 ? -65.565 31.955 -7.055 1.00 43.57 465 GLY B C 1
ATOM 7428 O O . GLY B 1 450 ? -65.554 32.098 -5.825 1.00 42.52 465 GLY B O 1
ATOM 7429 N N . PHE B 1 451 ? -66.001 30.860 -7.674 1.00 41.04 466 PHE B N 1
ATOM 7430 C CA . PHE B 1 451 ? -66.529 29.727 -6.928 1.00 40.41 466 PHE B CA 1
ATOM 7431 C C . PHE B 1 451 ? -65.465 29.155 -5.949 1.00 39.41 466 PHE B C 1
ATOM 7432 O O . PHE B 1 451 ? -65.771 28.875 -4.785 1.00 37.04 466 PHE B O 1
ATOM 7440 N N . ASN B 1 452 ? -64.237 28.990 -6.432 1.00 40.04 467 ASN B N 1
ATOM 7441 C CA . ASN B 1 452 ? -63.126 28.442 -5.605 1.00 40.55 467 ASN B CA 1
ATOM 7442 C C . ASN B 1 452 ? -62.893 29.176 -4.277 1.00 40.82 467 ASN B C 1
ATOM 7443 O O . ASN B 1 452 ? -62.709 28.549 -3.243 1.00 39.63 467 ASN B O 1
ATOM 7448 N N . TYR B 1 453 ? -62.921 30.504 -4.321 1.00 42.24 468 TYR B N 1
ATOM 7449 C CA . TYR B 1 453 ? -62.727 31.289 -3.105 1.00 44.05 468 TYR B CA 1
ATOM 7450 C C . TYR B 1 453 ? -63.833 31.042 -2.056 1.00 42.50 468 TYR B C 1
ATOM 7451 O O . TYR B 1 453 ? -63.538 30.890 -0.879 1.00 42.21 468 TYR B O 1
ATOM 7460 N N . ALA B 1 454 ? -65.086 30.965 -2.501 1.00 40.97 469 ALA B N 1
ATOM 7461 C CA . ALA B 1 454 ? -66.159 30.613 -1.592 1.00 41.47 469 ALA B CA 1
ATOM 7462 C C . ALA B 1 454 ? -66.019 29.175 -1.043 1.00 41.78 469 ALA B C 1
ATOM 7463 O O . ALA B 1 454 ? -66.243 28.934 0.148 1.00 42.46 469 ALA B O 1
ATOM 7465 N N . LEU B 1 455 ? -65.674 28.228 -1.908 1.00 41.28 470 LEU B N 1
ATOM 7466 C CA . LEU B 1 455 ? -65.522 26.845 -1.491 1.00 41.24 470 LEU B CA 1
ATOM 7467 C C . LEU B 1 455 ? -64.351 26.679 -0.503 1.00 42.28 470 LEU B C 1
ATOM 7468 O O . LEU B 1 455 ? -64.501 26.011 0.521 1.00 41.14 470 LEU B O 1
ATOM 7473 N N . GLU B 1 456 ? -63.202 27.296 -0.820 1.00 43.92 471 GLU B N 1
ATOM 7474 C CA . GLU B 1 456 ? -62.027 27.312 0.045 1.00 45.30 471 GLU B CA 1
ATOM 7475 C C . GLU B 1 456 ? -62.417 27.790 1.449 1.00 45.54 471 GLU B C 1
ATOM 7476 O O . GLU B 1 456 ? -62.113 27.117 2.436 1.00 45.47 471 GLU B O 1
ATOM 7482 N N . ARG B 1 457 ? -63.111 28.932 1.534 1.00 44.54 472 ARG B N 1
ATOM 7483 C CA . ARG B 1 457 ? -63.483 29.487 2.832 1.00 45.55 472 ARG B CA 1
ATOM 7484 C C . ARG B 1 457 ? -64.450 28.579 3.588 1.00 44.89 472 ARG B C 1
ATOM 7485 O O . ARG B 1 457 ? -64.322 28.399 4.787 1.00 46.39 472 ARG B O 1
ATOM 7493 N N . ALA B 1 458 ? -65.375 27.966 2.873 1.00 43.10 473 ALA B N 1
ATOM 7494 C CA . ALA B 1 458 ? -66.311 27.056 3.485 1.00 42.65 473 ALA B CA 1
ATOM 7495 C C . ALA B 1 458 ? -65.626 25.832 4.075 1.00 43.72 473 ALA B C 1
ATOM 7496 O O . ALA B 1 458 ? -65.911 25.439 5.217 1.00 45.13 473 ALA B O 1
ATOM 7498 N N . PHE B 1 459 ? -64.699 25.255 3.317 1.00 44.36 474 PHE B N 1
ATOM 7499 C CA . PHE B 1 459 ? -63.900 24.120 3.809 1.00 46.51 474 PHE B CA 1
ATOM 7500 C C . PHE B 1 459 ? -63.014 24.492 4.999 1.00 48.86 474 PHE B C 1
ATOM 7501 O O . PHE B 1 459 ? -62.919 23.726 5.932 1.00 50.60 474 PHE B O 1
ATOM 7509 N N . ASN B 1 460 ? -62.380 25.660 4.949 1.00 50.97 475 ASN B N 1
ATOM 7510 C CA . ASN B 1 460 ? -61.615 26.216 6.097 1.00 54.34 475 ASN B CA 1
ATOM 7511 C C . ASN B 1 460 ? -62.474 26.339 7.368 1.00 53.42 475 ASN B C 1
ATOM 7512 O O . ASN B 1 460 ? -62.093 25.827 8.428 1.00 53.20 475 ASN B O 1
ATOM 7517 N N . HIS B 1 461 ? -63.627 27.008 7.243 1.00 52.12 476 HIS B N 1
ATOM 7518 C CA . HIS B 1 461 ? -64.558 27.172 8.375 1.00 52.14 476 HIS B CA 1
ATOM 7519 C C . HIS B 1 461 ? -64.984 25.820 8.957 1.00 51.81 476 HIS B C 1
ATOM 7520 O O . HIS B 1 461 ? -64.939 25.633 10.180 1.00 54.82 476 HIS B O 1
ATOM 7527 N N . TYR B 1 462 ? -65.335 24.872 8.089 1.00 49.82 477 TYR B N 1
ATOM 7528 C CA . TYR B 1 462 ? -65.751 23.542 8.528 1.00 50.69 477 TYR B CA 1
ATOM 7529 C C . TYR B 1 462 ? -64.630 22.809 9.285 1.00 55.04 477 TYR B C 1
ATOM 7530 O O . TYR B 1 462 ? -64.858 22.285 10.356 1.00 56.18 477 TYR B O 1
ATOM 7539 N N . LYS B 1 463 ? -63.431 22.792 8.716 1.00 59.46 478 LYS B N 1
ATOM 7540 C CA . LYS B 1 463 ? -62.290 22.045 9.254 1.00 64.79 478 LYS B CA 1
ATOM 7541 C C . LYS B 1 463 ? -61.616 22.649 10.490 1.00 67.96 478 LYS B C 1
ATOM 7542 O O . LYS B 1 463 ? -61.191 21.894 11.354 1.00 65.81 478 LYS B O 1
ATOM 7548 N N . LYS B 1 464 ? -61.482 23.977 10.567 1.00 71.14 479 LYS B N 1
ATOM 7549 C CA . LYS B 1 464 ? -60.627 24.585 11.601 1.00 76.68 479 LYS B CA 1
ATOM 7550 C C . LYS B 1 464 ? -61.231 24.605 13.028 1.00 77.41 479 LYS B C 1
ATOM 7551 O O . LYS B 1 464 ? -60.475 24.512 14.007 1.00 81.33 479 LYS B O 1
ATOM 7557 N N . ASP B 1 465 ? -62.556 24.718 13.150 1.00 74.60 480 ASP B N 1
ATOM 7558 C CA . ASP B 1 465 ? -63.193 24.863 14.475 1.00 74.50 480 ASP B CA 1
ATOM 7559 C C . ASP B 1 465 ? -64.590 24.209 14.503 1.00 70.85 480 ASP B C 1
ATOM 7560 O O . ASP B 1 465 ? -65.592 24.812 14.151 1.00 67.12 480 ASP B O 1
ATOM 7565 N N . GLU B 1 466 ? -64.626 22.964 14.937 1.00 70.20 481 GLU B N 1
ATOM 7566 C CA . GLU B 1 466 ? -65.827 22.160 14.910 1.00 70.14 481 GLU B CA 1
ATOM 7567 C C . GLU B 1 466 ? -67.034 22.735 15.648 1.00 73.31 481 GLU B C 1
ATOM 7568 O O . GLU B 1 466 ? -68.176 22.643 15.166 1.00 71.79 481 GLU B O 1
ATOM 7574 N N . GLU B 1 467 ? -66.796 23.312 16.824 1.00 78.76 482 GLU B N 1
ATOM 7575 C CA . GLU B 1 467 ? -67.924 23.817 17.638 1.00 81.12 482 GLU B CA 1
ATOM 7576 C C . GLU B 1 467 ? -68.353 25.225 17.188 1.00 77.75 482 GLU B C 1
ATOM 7577 O O . GLU B 1 467 ? -69.531 25.563 17.330 1.00 75.76 482 GLU B O 1
ATOM 7583 N N . LYS B 1 468 ? -67.450 26.008 16.600 1.00 75.21 483 LYS B N 1
ATOM 7584 C CA . LYS B 1 468 ? -67.846 27.281 15.961 1.00 74.42 483 LYS B CA 1
ATOM 7585 C C . LYS B 1 468 ? -68.761 27.013 14.748 1.00 68.86 483 LYS B C 1
ATOM 7586 O O . LYS B 1 468 ? -69.751 27.719 14.507 1.00 66.00 483 LYS B O 1
ATOM 7592 N N . TRP B 1 469 ? -68.394 25.982 13.999 1.00 65.69 484 TRP B N 1
ATOM 7593 C CA . TRP B 1 469 ? -69.170 25.497 12.888 1.00 62.83 484 TRP B CA 1
ATOM 7594 C C . TRP B 1 469 ? -70.545 25.012 13.337 1.00 65.08 484 TRP B C 1
ATOM 7595 O O . TRP B 1 469 ? -71.546 25.265 12.651 1.00 64.11 484 TRP B O 1
ATOM 7606 N N . MET B 1 470 ? -70.591 24.293 14.457 1.00 68.81 485 MET B N 1
ATOM 7607 C CA . MET B 1 470 ? -71.851 23.763 14.967 1.00 69.38 485 MET B CA 1
ATOM 7608 C C . MET B 1 470 ? -72.822 24.869 15.401 1.00 68.49 485 MET B C 1
ATOM 7609 O O . MET B 1 470 ? -74.037 24.730 15.262 1.00 66.44 485 MET B O 1
ATOM 7614 N N . ARG B 1 471 ? -72.280 25.984 15.862 1.00 68.88 486 ARG B N 1
ATOM 7615 C CA . ARG B 1 471 ? -73.096 27.175 16.149 1.00 69.20 486 ARG B CA 1
ATOM 7616 C C . ARG B 1 471 ? -73.677 27.790 14.899 1.00 64.89 486 ARG B C 1
ATOM 7617 O O . ARG B 1 471 ? -74.815 28.268 14.921 1.00 64.61 486 ARG B O 1
ATOM 7625 N N . LEU B 1 472 ? -72.885 27.792 13.822 1.00 59.54 487 LEU B N 1
ATOM 7626 C CA . LEU B 1 472 ? -73.345 28.293 12.539 1.00 54.12 487 LEU B CA 1
ATOM 7627 C C . LEU B 1 472 ? -74.525 27.448 12.026 1.00 50.73 487 LEU B C 1
ATOM 7628 O O . LEU B 1 472 ? -75.534 28.011 11.528 1.00 47.49 487 LEU B O 1
ATOM 7633 N N . VAL B 1 473 ? -74.399 26.118 12.169 1.00 49.37 488 VAL B N 1
ATOM 7634 C CA . VAL B 1 473 ? -75.466 25.170 11.808 1.00 48.08 488 VAL B CA 1
ATOM 7635 C C . VAL B 1 473 ? -76.718 25.449 12.631 1.00 49.87 488 VAL B C 1
ATOM 7636 O O . VAL B 1 473 ? -77.797 25.594 12.070 1.00 48.00 488 VAL B O 1
ATOM 7640 N N . GLU B 1 474 ? -76.571 25.529 13.957 1.00 53.79 489 GLU B N 1
ATOM 7641 C CA . GLU B 1 474 ? -77.684 25.852 14.867 1.00 55.17 489 GLU B CA 1
ATOM 7642 C C . GLU B 1 474 ? -78.410 27.141 14.468 1.00 54.35 489 GLU B C 1
ATOM 7643 O O . GLU B 1 474 ? -79.647 27.205 14.431 1.00 52.36 489 GLU B O 1
ATOM 7649 N N . LYS B 1 475 ? -77.631 28.167 14.172 1.00 54.75 490 LYS B N 1
ATOM 7650 C CA . LYS B 1 475 ? -78.183 29.472 13.861 1.00 55.26 490 LYS B CA 1
ATOM 7651 C C . LYS B 1 475 ? -79.026 29.440 12.572 1.00 51.77 490 LYS B C 1
ATOM 7652 O O . LYS B 1 475 ? -80.123 29.983 12.534 1.00 53.12 490 LYS B O 1
ATOM 7658 N N . VAL B 1 476 ? -78.476 28.807 11.556 1.00 48.08 491 VAL B N 1
ATOM 7659 C CA . VAL B 1 476 ? -79.076 28.689 10.237 1.00 45.05 491 VAL B CA 1
ATOM 7660 C C . VAL B 1 476 ? -80.361 27.839 10.281 1.00 45.03 491 VAL B C 1
ATOM 7661 O O . VAL B 1 476 ? -81.369 28.135 9.610 1.00 43.12 491 VAL B O 1
ATOM 7665 N N . MET B 1 477 ? -80.319 26.791 11.094 1.00 46.47 492 MET B N 1
ATOM 7666 C CA . MET B 1 477 ? -81.494 25.951 11.343 1.00 47.23 492 MET B CA 1
ATOM 7667 C C . MET B 1 477 ? -82.641 26.642 12.083 1.00 48.13 492 MET B C 1
ATOM 7668 O O . MET B 1 477 ? -83.760 26.171 11.981 1.00 47.21 492 MET B O 1
ATOM 7673 N N . SER B 1 478 ? -82.347 27.735 12.803 1.00 50.20 493 SER B N 1
ATOM 7674 C CA . SER B 1 478 ? -83.337 28.561 13.538 1.00 51.57 493 SER B CA 1
ATOM 7675 C C . SER B 1 478 ? -83.882 29.760 12.756 1.00 49.38 493 SER B C 1
ATOM 7676 O O . SER B 1 478 ? -84.632 30.563 13.289 1.00 48.71 493 SER B O 1
ATOM 7679 N N . ILE B 1 479 ? -83.494 29.903 11.497 1.00 47.43 494 ILE B N 1
ATOM 7680 C CA . ILE B 1 479 ? -84.097 30.927 10.626 1.00 46.34 494 ILE B CA 1
ATOM 7681 C C . ILE B 1 479 ? -85.520 30.473 10.207 1.00 46.04 494 ILE B C 1
ATOM 7682 O O . ILE B 1 479 ? -85.750 29.295 9.931 1.00 46.20 494 ILE B O 1
ATOM 7687 N N . ASP B 1 480 ? -86.456 31.423 10.176 1.00 46.52 495 ASP B N 1
ATOM 7688 C CA . ASP B 1 480 ? -87.831 31.171 9.744 1.00 45.95 495 ASP B CA 1
ATOM 7689 C C . ASP B 1 480 ? -87.848 31.237 8.218 1.00 44.22 495 ASP B C 1
ATOM 7690 O O . ASP B 1 480 ? -87.708 32.319 7.623 1.00 43.75 495 ASP B O 1
ATOM 7695 N N . PHE B 1 481 ? -88.009 30.071 7.595 1.00 43.61 496 PHE B N 1
ATOM 7696 C CA . PHE B 1 481 ? -88.214 29.958 6.140 1.00 41.57 496 PHE B CA 1
ATOM 7697 C C . PHE B 1 481 ? -89.652 29.697 5.767 1.00 40.40 496 PHE B C 1
ATOM 7698 O O . PHE B 1 481 ? -89.958 29.493 4.583 1.00 39.89 496 PHE B O 1
ATOM 7706 N N . SER B 1 482 ? -90.553 29.738 6.746 1.00 41.95 497 SER B N 1
ATOM 7707 C CA . SER B 1 482 ? -91.968 29.463 6.469 1.00 42.55 497 SER B CA 1
ATOM 7708 C C . SER B 1 482 ? -92.593 30.510 5.511 1.00 40.74 497 SER B C 1
ATOM 7709 O O . SER B 1 482 ? -91.963 31.506 5.179 1.00 39.50 497 SER B O 1
ATOM 7712 N N . TRP B 1 483 ? -93.827 30.260 5.059 1.00 40.72 498 TRP B N 1
ATOM 7713 C CA . TRP B 1 483 ? -94.576 31.260 4.257 1.00 38.94 498 TRP B CA 1
ATOM 7714 C C . TRP B 1 483 ? -95.143 32.397 5.099 1.00 41.15 498 TRP B C 1
ATOM 7715 O O . TRP B 1 483 ? -95.562 33.384 4.531 1.00 42.55 498 TRP B O 1
ATOM 7726 N N . GLY B 1 484 ? -95.145 32.284 6.431 1.00 43.78 499 GLY B N 1
ATOM 7727 C CA . GLY B 1 484 ? -95.676 33.336 7.312 1.00 46.41 499 GLY B CA 1
ATOM 7728 C C . GLY B 1 484 ? -95.616 34.761 6.768 1.00 46.55 499 GLY B C 1
ATOM 7729 O O . GLY B 1 484 ? -96.631 35.415 6.508 1.00 49.09 499 GLY B O 1
ATOM 7730 N N . SER B 1 485 ? -94.408 35.212 6.537 1.00 47.36 500 SER B N 1
ATOM 7731 C CA . SER B 1 485 ? -94.143 36.565 6.106 1.00 47.27 500 SER B CA 1
ATOM 7732 C C . SER B 1 485 ? -94.680 36.886 4.701 1.00 47.09 500 SER B C 1
ATOM 7733 O O . SER B 1 485 ? -95.415 37.875 4.507 1.00 50.34 500 SER B O 1
ATOM 7736 N N . SER B 1 486 ? -94.317 36.049 3.728 1.00 43.61 501 SER B N 1
ATOM 7737 C CA . SER B 1 486 ? -94.699 36.264 2.334 1.00 40.86 501 SER B CA 1
ATOM 7738 C C . SER B 1 486 ? -96.145 35.935 2.014 1.00 40.25 501 SER B C 1
ATOM 7739 O O . SER B 1 486 ? -96.703 36.527 1.090 1.00 40.24 501 SER B O 1
ATOM 7742 N N . ALA B 1 487 ? -96.745 34.971 2.710 1.00 38.86 502 ALA B N 1
ATOM 7743 C CA . ALA B 1 487 ? -98.186 34.720 2.574 1.00 38.17 502 ALA B CA 1
ATOM 7744 C C . ALA B 1 487 ? -99.023 35.933 3.033 1.00 38.48 502 ALA B C 1
ATOM 7745 O O . ALA B 1 487 ? -100.023 36.270 2.411 1.00 37.69 502 ALA B O 1
ATOM 7747 N N . THR B 1 488 ? -98.597 36.573 4.115 1.00 39.51 503 THR B N 1
ATOM 7748 C CA . THR B 1 488 ? -99.183 37.845 4.561 1.00 41.65 503 THR B CA 1
ATOM 7749 C C . THR B 1 488 ? -99.070 38.962 3.480 1.00 40.76 503 THR B C 1
ATOM 7750 O O . THR B 1 488 ? -99.984 39.731 3.315 1.00 40.26 503 THR B O 1
ATOM 7754 N N . GLN B 1 489 ? -97.960 39.041 2.749 1.00 40.28 504 GLN B N 1
ATOM 7755 C CA . GLN B 1 489 ? -97.827 40.028 1.688 1.00 40.67 504 GLN B CA 1
ATOM 7756 C C . GLN B 1 489 ? -98.752 39.747 0.476 1.00 39.74 504 GLN B C 1
ATOM 7757 O O . GLN B 1 489 ? -99.338 40.691 -0.089 1.00 41.37 504 GLN B O 1
ATOM 7763 N N . TYR B 1 490 ? -98.891 38.478 0.088 1.00 37.62 505 TYR B N 1
ATOM 7764 C CA . TYR B 1 490 ? -99.873 38.101 -0.942 1.00 37.31 505 TYR B CA 1
ATOM 7765 C C . TYR B 1 490 ? -101.313 38.408 -0.485 1.00 39.13 505 TYR B C 1
ATOM 7766 O O . TYR B 1 490 ? -102.120 38.930 -1.254 1.00 41.70 505 TYR B O 1
ATOM 7775 N N . GLU B 1 491 ? -101.630 38.070 0.756 1.00 39.87 506 GLU B N 1
ATOM 7776 C CA . GLU B 1 491 ? -102.936 38.324 1.332 1.00 40.96 506 GLU B CA 1
ATOM 7777 C C . GLU B 1 491 ? -103.303 39.818 1.269 1.00 42.08 506 GLU B C 1
ATOM 7778 O O . GLU B 1 491 ? -104.442 40.154 0.910 1.00 41.09 506 GLU B O 1
ATOM 7784 N N . GLU B 1 492 ? -102.347 40.691 1.621 1.00 43.54 507 GLU B N 1
ATOM 7785 C CA . GLU B 1 492 ? -102.539 42.162 1.561 1.00 46.58 507 GLU B CA 1
ATOM 7786 C C . GLU B 1 492 ? -102.743 42.655 0.115 1.00 45.57 507 GLU B C 1
ATOM 7787 O O . GLU B 1 492 ? -103.503 43.592 -0.092 1.00 45.15 507 GLU B O 1
ATOM 7793 N N . LEU B 1 493 ? -102.092 42.005 -0.872 1.00 42.63 508 LEU B N 1
ATOM 7794 C CA . LEU B 1 493 ? -102.364 42.281 -2.270 1.00 41.27 508 LEU B CA 1
ATOM 7795 C C . LEU B 1 493 ? -103.767 41.857 -2.678 1.00 40.56 508 LEU B C 1
ATOM 7796 O O . LEU B 1 493 ? -104.461 42.607 -3.374 1.00 40.07 508 LEU B O 1
ATOM 7801 N N . TYR B 1 494 ? -104.178 40.667 -2.240 1.00 39.99 509 TYR B N 1
ATOM 7802 C CA . TYR B 1 494 ? -105.535 40.151 -2.485 1.00 40.61 509 TYR B CA 1
ATOM 7803 C C . TYR B 1 494 ? -106.635 41.069 -1.932 1.00 42.73 509 TYR B C 1
ATOM 7804 O O . TYR B 1 494 ? -107.560 41.431 -2.652 1.00 42.91 509 TYR B O 1
ATOM 7813 N N . THR B 1 495 ? -106.544 41.392 -0.644 1.00 45.25 510 THR B N 1
ATOM 7814 C CA . THR B 1 495 ? -107.497 42.310 0.030 1.00 49.37 510 THR B CA 1
ATOM 7815 C C . THR B 1 495 ? -107.583 43.679 -0.634 1.00 51.46 510 THR B C 1
ATOM 7816 O O . THR B 1 495 ? -108.666 44.158 -0.896 1.00 53.03 510 THR B O 1
ATOM 7820 N N . ARG B 1 496 ? -106.432 44.285 -0.905 1.00 55.32 511 ARG B N 1
ATOM 7821 C CA . ARG B 1 496 ? -106.361 45.636 -1.476 1.00 59.18 511 ARG B CA 1
ATOM 7822 C C . ARG B 1 496 ? -106.956 45.678 -2.870 1.00 57.61 511 ARG B C 1
ATOM 7823 O O . ARG B 1 496 ? -107.622 46.659 -3.214 1.00 59.00 511 ARG B O 1
ATOM 7831 N N . SER B 1 497 ? -106.772 44.601 -3.640 1.00 53.66 512 SER B N 1
ATOM 7832 C CA . SER B 1 497 ? -107.384 44.500 -4.961 1.00 52.54 512 SER B CA 1
ATOM 7833 C C . SER B 1 497 ? -108.896 44.287 -4.924 1.00 55.72 512 SER B C 1
ATOM 7834 O O . SER B 1 497 ? -109.633 44.876 -5.741 1.00 58.16 512 SER B O 1
ATOM 7837 N N . VAL B 1 498 ? -109.362 43.432 -4.012 1.00 55.88 513 VAL B N 1
ATOM 7838 C CA . VAL B 1 498 ? -110.798 43.201 -3.802 1.00 56.53 513 VAL B CA 1
ATOM 7839 C C . VAL B 1 498 ? -111.507 44.499 -3.410 1.00 60.82 513 VAL B C 1
ATOM 7840 O O . VAL B 1 498 ? -112.587 44.788 -3.919 1.00 62.35 513 VAL B O 1
ATOM 7844 N N . SER B 1 499 ? -110.891 45.269 -2.521 1.00 65.37 514 SER B N 1
ATOM 7845 C CA . SER B 1 499 ? -111.371 46.614 -2.146 1.00 71.14 514 SER B CA 1
ATOM 7846 C C . SER B 1 499 ? -111.787 47.486 -3.328 1.00 73.81 514 SER B C 1
ATOM 7847 O O . SER B 1 499 ? -112.960 47.842 -3.418 1.00 77.15 514 SER B O 1
ATOM 7850 N N . ARG B 1 500 ? -110.853 47.757 -4.249 1.00 74.57 515 ARG B N 1
ATOM 7851 C CA . ARG B 1 500 ? -111.167 48.445 -5.514 1.00 76.58 515 ARG B CA 1
ATOM 7852 C C . ARG B 1 500 ? -112.315 47.694 -6.289 1.00 78.34 515 ARG B C 1
ATOM 7853 O O . ARG B 1 500 ? -112.063 46.830 -7.127 1.00 76.30 515 ARG B O 1
ATOM 7855 N N . ALA B 1 501 ? -113.570 48.017 -5.933 1.00 82.74 516 ALA B N 1
ATOM 7856 C CA . ALA B 1 501 ? -114.810 47.366 -6.441 1.00 84.19 516 ALA B CA 1
ATOM 7857 C C . ALA B 1 501 ? -116.059 48.037 -5.849 1.00 88.52 516 ALA B C 1
ATOM 7858 O O . ALA B 1 501 ? -116.296 47.970 -4.641 1.00 88.59 516 ALA B O 1
#

Organism: Arabidopsis thaliana (NCBI:txid3702)

Radius of gyration: 39.07 Å; Cα contacts (8 Å, |Δi|>4): 2076; chains: 2; bounding box: 126×57×57 Å

Secondary structure (DSSP, 8-state):
---EEEEE-S-BTTTB-SSHHHHHHHHHHHHHHHTT-EEEEEEE--TT--GGGEEEEEEEEEEEEEEETTEEEEEEEEEEEETTEEEEEEEEE-TT-TT-SS-SS--TTHHHHHHHHHHHHHHHHHHTT---SEEEEEHHHHHTHHHHIIIIIGGGT---PEEEEEES-TT----EEGGGGGTTT--HHHHSSTTTTB-SS-SSEE-HHHHHHHH-SEEEES-HHHHHHHHSHHHHTT-HHHHHHTGGGEEE------TTTS-TTT-TTSSS--BTTB-HHHHHHHHHHHHHHT---SSSS-PEEEEEEE-SGGG-HHHHHHHHHHHHHTT-EEEEEEE-SSHHHHHHHHHHHHHTTT-SSEEEE-S--HHHHHHHHHH-SEEEE--S--S--SHHHHHHHTTPEEEEESSHHHHHH--BTT-TTS-TTT--BEEESSSSHHHHHHHHHHHHHHHHH-HHHHHHHHHHHHTS--SSHHHHHHHHHHHHHHHH-/---EEEEE-S-BTTTB-SSHHHHHHHHHHHHHHHTT-EEEEEEE--TTS-GGG-EEEEE-SS-EEEEETTEEEEEEEEEEEETTEEEEEEEE--TT-TT-SS-SS--TTHHHHHHHHHHHHHHHHHHTT---SEEEEETGGGTTHHHHIIIIIGGGT---PEEEEEES-TT----EEGGGGGTTT--HHHHSSTTTTB-S-SSSEE-HHHHHHHH-SEEEES-HHHHHHHHSHHHHTT-HHHHHHTGGGEEE------TTTS-TTT-TT-SS--BTTB-HHHHHHHHHHHHHHT----SSS-PEEEEEEE-SGGG-HHHHHHHHHHHHHTT-EEEEEEE-SSHHHHHHHHHHHHHTTT-SSEEEE-S--HHHHHHHHHH-SEEEE--S--S--SHHHHHHHTTPEEEEESSHHHHHH--BTT-TTS-TTT--BEEESSSSHHHHHHHHHHHHHHHHH-HHHHHHHHHHHHTS--SSHHHHHHHHHHHHHHHH--

InterPro domains:
  IPR011835 Bacterial/plant glycogen synthase [MF_00484] (542-1029)
  IPR011835 Bacterial/plant glycogen synthase [TIGR02095] (543-1028)
  IPR013534 Starch synthase, catalytic domain [PF08323] (544-783)

GO terms:
  GO:0009011 alpha-1,4-glucan glucosyltransferase (ADP-glucose donor) activity (F, EXP)
  GO:0005515 protein binding (F, IPI)
  GO:0009507 chloroplast (C, IDA)
  GO:0009507 chloroplast (C, HDA)
  GO:0009011 alpha-1,4-glucan glucosyltransferase (ADP-glucose donor) activity (F, IMP)
  GO:0005982 starch metabolic process (P, IMP)

Nearest PDB structures (foldseek):
  6gne-assembly1_A  TM=1.000E+00  e=6.776E-104  Arabidopsis thaliana
  2r4t-assembly1_A  TM=9.142E-01  e=3.684E-44  unclassified
  3cx4-assembly1_A  TM=9.158E-01  e=9.885E-44  Escherichia coli
  1rzv-assembly2_B  TM=8.186E-01  e=3.220E-42  Agrobacterium tumefaciens
  3d1j-assembly1_A  TM=8.602E-01  e=4.746E-40  Escherichia coli